Protein AF-0000000077117596 (afdb_homodimer)

pLDDT: mean 74.24, std 29.21, range [18.64, 98.56]

Structure (mmCIF, N/CA/C/O backbone):
data_AF-0000000077117596-model_v1
#
loop_
_entity.id
_entity.type
_entity.pdbx_description
1 polymer 'Uncharacterized protein'
#
loop_
_atom_site.group_PDB
_atom_site.id
_atom_site.type_symbol
_atom_site.label_atom_id
_atom_site.label_alt_id
_atom_site.label_comp_id
_atom_site.label_asym_id
_atom_site.label_entity_id
_atom_site.label_seq_id
_atom_site.pdbx_PDB_ins_code
_atom_site.Cartn_x
_atom_site.Cartn_y
_atom_site.Cartn_z
_atom_site.occupancy
_atom_site.B_iso_or_equiv
_atom_site.auth_seq_id
_atom_site.auth_comp_id
_atom_site.auth_asym_id
_atom_site.auth_atom_id
_atom_site.pdbx_PDB_model_num
ATOM 1 N N . MET A 1 1 ? 17.797 54.531 -44.094 1 24.38 1 MET A N 1
ATOM 2 C CA . MET A 1 1 ? 18.016 53.156 -43.688 1 24.38 1 MET A CA 1
ATOM 3 C C . MET A 1 1 ? 17.859 53 -42.188 1 24.38 1 MET A C 1
ATOM 5 O O . MET A 1 1 ? 18.828 53.156 -41.438 1 24.38 1 MET A O 1
ATOM 9 N N . THR A 1 2 ? 16.812 53.5 -41.531 1 29.48 2 THR A N 1
ATOM 10 C CA . THR A 1 2 ? 16.562 53.75 -40.125 1 29.48 2 THR A CA 1
ATOM 11 C C . THR A 1 2 ? 16.391 52.438 -39.375 1 29.48 2 THR A C 1
ATOM 13 O O . THR A 1 2 ? 15.562 51.594 -39.75 1 29.48 2 THR A O 1
ATOM 16 N N . SER A 1 3 ? 17.5 51.875 -38.781 1 27.47 3 SER A N 1
ATOM 17 C CA . SER A 1 3 ? 17.766 50.625 -38.062 1 27.47 3 SER A CA 1
ATOM 18 C C . SER A 1 3 ? 16.891 50.531 -36.812 1 27.47 3 SER A C 1
ATOM 20 O O . SER A 1 3 ? 16.953 51.375 -35.938 1 27.47 3 SER A O 1
ATOM 22 N N . GLY A 1 4 ? 15.664 50.125 -36.969 1 28.92 4 GLY A N 1
ATOM 23 C CA . GLY A 1 4 ? 14.672 50 -35.906 1 28.92 4 GLY A CA 1
ATOM 24 C C . GLY A 1 4 ? 15.062 49 -34.844 1 28.92 4 GLY A C 1
ATOM 25 O O . GLY A 1 4 ? 15.25 47.812 -35.125 1 28.92 4 GLY A O 1
ATOM 26 N N . THR A 1 5 ? 15.914 49.406 -33.875 1 27.83 5 THR A N 1
ATOM 27 C CA . THR A 1 5 ? 16.391 48.625 -32.75 1 27.83 5 THR A CA 1
ATOM 28 C C . THR A 1 5 ? 15.234 48.094 -31.922 1 27.83 5 THR A C 1
ATOM 30 O O . THR A 1 5 ? 14.406 48.875 -31.438 1 27.83 5 THR A O 1
ATOM 33 N N . VAL A 1 6 ? 14.742 46.938 -32.25 1 32.16 6 VAL A N 1
ATOM 34 C CA . VAL A 1 6 ? 13.664 46.281 -31.531 1 32.16 6 VAL A CA 1
ATOM 35 C C . VAL A 1 6 ? 14.117 46 -30.109 1 32.16 6 VAL A C 1
ATOM 37 O O . VAL A 1 6 ? 15.156 45.375 -29.891 1 32.16 6 VAL A O 1
ATOM 40 N N . PRO A 1 7 ? 13.711 46.812 -29.125 1 27.31 7 PRO A N 1
ATOM 41 C CA . PRO A 1 7 ? 14.102 46.594 -27.734 1 27.31 7 PRO A CA 1
ATOM 42 C C . PRO A 1 7 ? 13.75 45.188 -27.219 1 27.31 7 PRO A C 1
ATOM 44 O O . PRO A 1 7 ? 12.758 44.594 -27.672 1 27.31 7 PRO A O 1
ATOM 47 N N . ALA A 1 8 ? 14.789 44.406 -26.938 1 26.77 8 ALA A N 1
ATOM 48 C CA . ALA A 1 8 ? 14.797 43.094 -26.312 1 26.77 8 ALA A CA 1
ATOM 49 C C . ALA A 1 8 ? 13.961 43.094 -25.031 1 26.77 8 ALA A C 1
ATOM 51 O O . ALA A 1 8 ? 14.234 43.844 -24.094 1 26.77 8 ALA A O 1
ATOM 52 N N . LEU A 1 9 ? 12.695 42.938 -25.156 1 27.53 9 LEU A N 1
ATOM 53 C CA . LEU A 1 9 ? 11.828 42.75 -24 1 27.53 9 LEU A CA 1
ATOM 54 C C . LEU A 1 9 ? 12.375 41.656 -23.094 1 27.53 9 LEU A C 1
ATOM 56 O O . LEU A 1 9 ? 12.461 40.5 -23.5 1 27.53 9 LEU A O 1
ATOM 60 N N . LEU A 1 10 ? 13.25 42 -22.141 1 23.55 10 LEU A N 1
ATOM 61 C CA . LEU A 1 10 ? 13.719 41.156 -21.031 1 23.55 10 LEU A CA 1
ATOM 62 C C . LEU A 1 10 ? 12.547 40.594 -20.234 1 23.55 10 LEU A C 1
ATOM 64 O O . LEU A 1 10 ? 11.836 41.344 -19.562 1 23.55 10 LEU A O 1
ATOM 68 N N . VAL A 1 11 ? 11.906 39.625 -20.75 1 28.11 11 VAL A N 1
ATOM 69 C CA . VAL A 1 11 ? 10.922 38.875 -19.969 1 28.11 11 VAL A CA 1
ATOM 70 C C . VAL A 1 11 ? 11.57 38.344 -18.703 1 28.11 11 VAL A C 1
ATOM 72 O O . VAL A 1 11 ? 12.492 37.531 -18.766 1 28.11 11 VAL A O 1
ATOM 75 N N . ALA A 1 12 ? 11.617 39.188 -17.688 1 25.55 12 ALA A N 1
ATOM 76 C CA . ALA A 1 12 ? 11.961 38.719 -16.344 1 25.55 12 ALA A CA 1
ATOM 77 C C . ALA A 1 12 ? 11.148 37.5 -15.938 1 25.55 12 ALA A C 1
ATOM 79 O O . ALA A 1 12 ? 9.922 37.562 -15.852 1 25.55 12 ALA A O 1
ATOM 80 N N . LEU A 1 13 ? 11.602 36.375 -16.328 1 27.84 13 LEU A N 1
ATOM 81 C CA . LEU A 1 13 ? 11.188 35.094 -15.766 1 27.84 13 LEU A CA 1
ATOM 82 C C . LEU A 1 13 ? 11.094 35.188 -14.242 1 27.84 13 LEU A C 1
ATOM 84 O O . LEU A 1 13 ? 12.109 35.375 -13.562 1 27.84 13 LEU A O 1
ATOM 88 N N . LEU A 1 14 ? 10.078 35.844 -13.805 1 26.45 14 LEU A N 1
ATOM 89 C CA . LEU A 1 14 ? 9.781 35.75 -12.383 1 26.45 14 LEU A CA 1
ATOM 90 C C . LEU A 1 14 ? 9.797 34.281 -11.93 1 26.45 14 LEU A C 1
ATOM 92 O O . LEU A 1 14 ? 8.961 33.5 -12.359 1 26.45 14 LEU A O 1
ATOM 96 N N . SER A 1 15 ? 10.906 33.781 -11.695 1 27.45 15 SER A N 1
ATOM 97 C CA . SER A 1 15 ? 11.125 32.562 -10.914 1 27.45 15 SER A CA 1
ATOM 98 C C . SER A 1 15 ? 10.242 32.562 -9.664 1 27.45 15 SER A C 1
ATOM 100 O O . SER A 1 15 ? 10.312 33.469 -8.844 1 27.45 15 SER A O 1
ATOM 102 N N . CYS A 1 16 ? 8.992 32.344 -9.844 1 30.03 16 CYS A N 1
ATOM 103 C CA . CYS A 1 16 ? 8.227 32.031 -8.648 1 30.03 16 CYS A CA 1
ATOM 104 C C . CYS A 1 16 ? 9.086 31.312 -7.613 1 30.03 16 CYS A C 1
ATOM 106 O O . CYS A 1 16 ? 9.422 30.125 -7.781 1 30.03 16 CYS A O 1
ATOM 108 N N . SER A 1 17 ? 9.898 32.031 -6.949 1 29.39 17 SER A N 1
ATOM 109 C CA . SER A 1 17 ? 10.68 31.625 -5.781 1 29.39 17 SER A CA 1
ATOM 110 C C . SER A 1 17 ? 9.812 30.953 -4.73 1 29.39 17 SER A C 1
ATOM 112 O O . SER A 1 17 ? 8.969 31.609 -4.102 1 29.39 17 SER A O 1
ATOM 114 N N . LEU A 1 18 ? 9.258 29.75 -4.871 1 34.81 18 LEU A N 1
ATOM 115 C CA . LEU A 1 18 ? 8.883 28.969 -3.699 1 34.81 18 LEU A CA 1
ATOM 116 C C . LEU A 1 18 ? 9.758 29.328 -2.502 1 34.81 18 LEU A C 1
ATOM 118 O O . LEU A 1 18 ? 10.984 29.391 -2.623 1 34.81 18 LEU A O 1
ATOM 122 N N . VAL A 1 19 ? 9.375 30.25 -1.803 1 36 19 VAL A N 1
ATOM 123 C CA . VAL A 1 19 ? 10.023 30.625 -0.544 1 36 19 VAL A CA 1
ATOM 124 C C . VAL A 1 19 ? 10.547 29.359 0.152 1 36 19 VAL A C 1
ATOM 126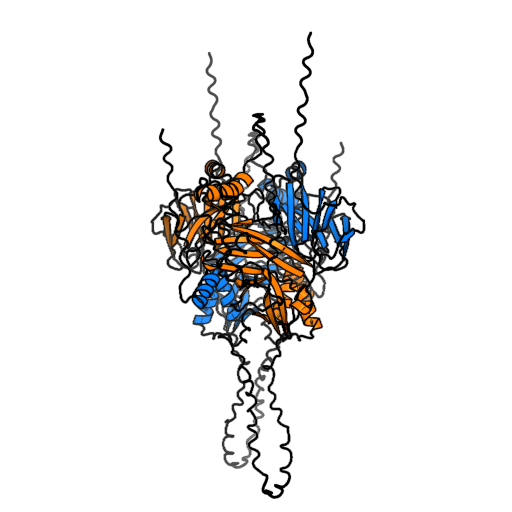 O O . VAL A 1 19 ? 9.82 28.734 0.923 1 36 19 VAL A O 1
ATOM 129 N N . PHE A 1 20 ? 10.93 28.234 -0.583 1 46.19 20 PHE A N 1
ATOM 130 C CA . PHE A 1 20 ? 11.656 27.094 -0.054 1 46.19 20 PHE A CA 1
ATOM 131 C C . PHE A 1 20 ? 12.938 27.531 0.643 1 46.19 20 PHE A C 1
ATOM 133 O O . PHE A 1 20 ? 13.508 28.562 0.306 1 46.19 20 PHE A O 1
ATOM 140 N N . GLY A 1 21 ? 13.047 27.344 1.873 1 51.34 21 GLY A N 1
ATOM 141 C CA . GLY A 1 21 ? 14.422 27.484 2.318 1 51.34 21 GLY A CA 1
ATOM 142 C C . GLY A 1 21 ? 15.43 27.359 1.191 1 51.34 21 GLY A C 1
ATOM 143 O O . GLY A 1 21 ? 15.141 26.75 0.16 1 51.34 21 GLY A O 1
ATOM 144 N N . GLN A 1 22 ? 16.312 28.25 1.198 1 73.38 22 GLN A N 1
ATOM 145 C CA . GLN A 1 22 ? 17.328 28.406 0.159 1 73.38 22 GLN A CA 1
ATOM 146 C C . GLN A 1 22 ? 18 27.062 -0.148 1 73.38 22 GLN A C 1
ATOM 148 O O . GLN A 1 22 ? 18.531 26.406 0.752 1 73.38 22 GLN A O 1
ATOM 153 N N . THR A 1 23 ? 17.688 26.562 -1.256 1 90.12 23 THR A N 1
ATOM 154 C CA . THR A 1 23 ? 18.375 25.375 -1.746 1 90.12 23 THR A CA 1
ATOM 155 C C . THR A 1 23 ? 19.875 25.625 -1.847 1 90.12 23 THR A C 1
ATOM 157 O O . THR A 1 23 ? 20.312 26.609 -2.473 1 90.12 23 THR A O 1
ATOM 160 N N . GLN A 1 24 ? 20.656 24.859 -1.136 1 95.38 24 GLN A N 1
ATOM 161 C CA . GLN A 1 24 ? 22.109 24.969 -1.17 1 95.38 24 GLN A CA 1
ATOM 162 C C . GLN A 1 24 ? 22.703 24.188 -2.336 1 95.38 24 GLN A C 1
ATOM 164 O O . GLN A 1 24 ? 22.391 23 -2.506 1 95.38 24 GLN A O 1
ATOM 169 N N . GLN A 1 25 ? 23.484 24.875 -3.115 1 96.56 25 GLN A N 1
ATOM 170 C CA . GLN A 1 25 ? 24.234 24.172 -4.145 1 96.56 25 GLN A CA 1
ATOM 171 C C . GLN A 1 25 ? 25.484 23.516 -3.562 1 96.56 25 GLN A C 1
ATOM 173 O O . GLN A 1 25 ? 26.344 24.203 -2.992 1 96.56 25 GLN A O 1
ATOM 178 N N . VAL A 1 26 ? 25.531 22.219 -3.697 1 97.62 26 VAL A N 1
ATOM 179 C CA . VAL A 1 26 ? 26.609 21.484 -3.039 1 97.62 26 VAL A CA 1
ATOM 180 C C . VAL A 1 26 ? 27.281 20.547 -4.039 1 97.62 26 VAL A C 1
ATOM 182 O O . VAL A 1 26 ? 26.812 20.391 -5.172 1 97.62 26 VAL A O 1
ATOM 185 N N . GLN A 1 27 ? 28.438 20.016 -3.596 1 96.88 27 GLN A N 1
ATOM 186 C CA . GLN A 1 27 ? 29.172 19.062 -4.414 1 96.88 27 GLN A CA 1
ATOM 187 C C . GLN A 1 27 ? 29.078 17.656 -3.846 1 96.88 27 GLN A C 1
ATOM 189 O O . GLN A 1 27 ? 28.719 17.469 -2.678 1 96.88 27 GLN A O 1
ATOM 194 N N . PHE A 1 28 ? 29.359 16.734 -4.691 1 97.19 28 PHE A N 1
ATOM 195 C CA . PHE A 1 28 ? 29.469 15.367 -4.211 1 97.19 28 PHE A CA 1
ATOM 196 C C . PHE A 1 28 ? 30.688 15.188 -3.314 1 97.19 28 PHE A C 1
ATOM 198 O O . PHE A 1 28 ? 31.625 15.977 -3.385 1 97.19 28 PHE A O 1
ATOM 205 N N . ASN A 1 29 ? 30.641 14.211 -2.441 1 95.75 29 ASN A N 1
ATOM 206 C CA . ASN A 1 29 ? 31.75 13.836 -1.562 1 95.75 29 ASN A CA 1
ATOM 207 C C . ASN A 1 29 ? 32.062 14.945 -0.556 1 95.75 29 ASN A C 1
ATOM 209 O O . ASN A 1 29 ? 33.219 15.094 -0.133 1 95.75 29 ASN A O 1
ATOM 213 N N . GLN A 1 30 ? 31.125 15.727 -0.29 1 96 30 GLN A N 1
ATOM 214 C CA . GLN A 1 30 ? 31.234 16.766 0.731 1 96 30 GLN A CA 1
ATOM 215 C C . GLN A 1 30 ? 30.359 16.438 1.939 1 96 30 GLN A C 1
ATOM 217 O O . GLN A 1 30 ? 29.234 15.93 1.788 1 96 30 GLN A O 1
ATOM 222 N N . VAL A 1 31 ? 30.984 16.734 3.092 1 96.75 31 VAL A N 1
ATOM 223 C CA . VAL A 1 31 ? 30.188 16.562 4.297 1 96.75 31 VAL A CA 1
ATOM 224 C C . VAL A 1 31 ? 29.234 17.75 4.453 1 96.75 31 VAL A C 1
ATOM 226 O O . VAL A 1 31 ? 29.672 18.906 4.523 1 96.75 31 VAL A O 1
ATOM 229 N N . LEU A 1 32 ? 28.016 17.469 4.453 1 97.62 32 LEU A N 1
ATOM 230 C CA . LEU A 1 32 ? 26.984 18.484 4.578 1 97.62 32 LEU A CA 1
ATOM 231 C C . LEU A 1 32 ? 26.312 18.422 5.949 1 97.62 32 LEU A C 1
ATOM 233 O O . LEU A 1 32 ? 26.172 17.344 6.516 1 97.62 32 LEU A O 1
ATOM 237 N N . ASN A 1 33 ? 25.938 19.531 6.453 1 96.5 33 ASN A N 1
ATOM 238 C CA . ASN A 1 33 ? 25.266 19.594 7.746 1 96.5 33 ASN A CA 1
ATOM 239 C C . ASN A 1 33 ? 23.75 19.672 7.59 1 96.5 33 ASN A C 1
ATOM 241 O O . ASN A 1 33 ? 23.234 20.547 6.891 1 96.5 33 ASN A O 1
ATOM 245 N N . ILE A 1 34 ? 23.078 18.75 8.164 1 96.5 34 ILE A N 1
ATOM 246 C CA . ILE A 1 34 ? 21.625 18.828 8.32 1 96.5 34 ILE A CA 1
ATOM 247 C C . ILE A 1 34 ? 21.281 19.5 9.641 1 96.5 34 ILE A C 1
ATOM 249 O O . ILE A 1 34 ? 21.531 18.938 10.711 1 96.5 34 ILE A O 1
ATOM 253 N N . ASN A 1 35 ? 20.688 20.609 9.508 1 95.12 35 ASN A N 1
ATOM 254 C CA . ASN A 1 35 ? 20.344 21.344 10.719 1 95.12 35 ASN A CA 1
ATOM 255 C C . ASN A 1 35 ? 19.234 20.641 11.5 1 95.12 35 ASN A C 1
ATOM 257 O O . ASN A 1 35 ? 18.328 20.062 10.906 1 95.12 35 ASN A O 1
ATOM 261 N N . GLY A 1 36 ? 19.219 20.656 12.766 1 94.44 36 GLY A N 1
ATOM 262 C CA . GLY A 1 36 ? 18.266 19.984 13.641 1 94.44 36 GLY A CA 1
ATOM 263 C C . GLY A 1 36 ? 17.219 20.922 14.219 1 94.44 36 GLY A C 1
ATOM 264 O O . GLY A 1 36 ? 16.844 20.797 15.383 1 94.44 36 GLY A O 1
ATOM 265 N N . ASP A 1 37 ? 16.797 21.922 13.484 1 94.38 37 ASP A N 1
ATOM 266 C CA . ASP A 1 37 ? 15.875 22.938 13.992 1 94.38 37 ASP A CA 1
ATOM 267 C C . ASP A 1 37 ? 14.5 22.828 13.336 1 94.38 37 ASP A C 1
ATOM 269 O O . ASP A 1 37 ? 13.695 23.75 13.398 1 94.38 37 ASP A O 1
ATOM 273 N N . MET A 1 38 ? 14.266 21.734 12.648 1 95.44 38 MET A N 1
ATOM 274 C CA . MET A 1 38 ? 13.016 21.422 11.961 1 95.44 38 MET A CA 1
ATOM 275 C C . MET A 1 38 ? 12.742 22.438 10.852 1 95.44 38 MET A C 1
ATOM 277 O O . MET A 1 38 ? 11.586 22.672 10.492 1 95.44 38 MET A O 1
ATOM 281 N N . ALA A 1 39 ? 13.805 23.078 10.43 1 94.25 39 ALA A N 1
ATOM 282 C CA . ALA A 1 39 ? 13.75 23.812 9.164 1 94.25 39 ALA A CA 1
ATOM 283 C C . ALA A 1 39 ? 14.148 22.906 7.996 1 94.25 39 ALA A C 1
ATOM 285 O O . ALA A 1 39 ? 14.867 21.922 8.18 1 94.25 39 ALA A O 1
ATOM 286 N N . LEU A 1 40 ? 13.656 23.344 6.84 1 95.62 40 LEU A N 1
ATOM 287 C CA . LEU A 1 40 ? 13.93 22.516 5.664 1 95.62 40 LEU A CA 1
ATOM 288 C C . LEU A 1 40 ? 15.398 22.594 5.277 1 95.62 40 LEU A C 1
ATOM 290 O O . LEU A 1 40 ? 15.953 23.688 5.137 1 95.62 40 LEU A O 1
ATOM 294 N N . ASN A 1 41 ? 16.078 21.453 5.227 1 97 41 ASN A N 1
ATOM 295 C CA . ASN A 1 41 ? 17.391 21.297 4.594 1 97 41 ASN A CA 1
ATOM 296 C C . ASN A 1 41 ? 17.25 20.859 3.139 1 97 41 ASN A C 1
ATOM 298 O O . ASN A 1 41 ? 16.656 19.828 2.844 1 97 41 ASN A O 1
ATOM 302 N N . SER A 1 42 ? 17.766 21.641 2.236 1 97.75 42 SER A N 1
ATOM 303 C CA . SER A 1 42 ? 17.672 21.344 0.81 1 97.75 42 SER A CA 1
ATOM 304 C C . SER A 1 42 ? 19.031 21.438 0.129 1 97.75 42 SER A C 1
ATOM 306 O O . SER A 1 42 ? 19.672 22.484 0.136 1 97.75 42 SER A O 1
ATOM 308 N N . PHE A 1 43 ? 19.5 20.328 -0.448 1 98.12 43 PHE A N 1
ATOM 309 C CA . PHE A 1 43 ? 20.797 20.234 -1.098 1 98.12 43 PHE A CA 1
ATOM 310 C C . PHE A 1 43 ? 20.641 19.844 -2.561 1 98.12 43 PHE A C 1
ATOM 312 O O . PHE A 1 43 ? 20.078 18.797 -2.867 1 98.12 43 PHE A O 1
ATOM 319 N N . GLN A 1 44 ? 21.125 20.609 -3.443 1 98 44 GLN A N 1
ATOM 320 C CA . GLN A 1 44 ? 21.109 20.297 -4.867 1 98 44 GLN A CA 1
ATOM 321 C C . GLN A 1 44 ? 22.516 19.969 -5.363 1 98 44 GLN A C 1
ATOM 323 O O . GLN A 1 44 ? 23.484 20.672 -5.043 1 98 44 GLN A O 1
ATOM 328 N N . PHE A 1 45 ? 22.609 18.984 -6.133 1 97.44 45 PHE A N 1
ATOM 329 C CA . PHE A 1 45 ? 23.891 18.484 -6.613 1 97.44 45 PHE A CA 1
ATOM 330 C C . PHE A 1 45 ? 24.094 18.844 -8.086 1 97.44 45 PHE A C 1
ATOM 332 O O . PHE A 1 45 ? 23.156 19.297 -8.75 1 97.44 45 PHE A O 1
ATOM 339 N N . PRO A 1 46 ? 25.297 18.625 -8.648 1 95.69 46 PRO A N 1
ATOM 340 C CA . PRO A 1 46 ? 25.625 19.062 -10.008 1 95.69 46 PRO A CA 1
ATOM 341 C C . PRO A 1 46 ? 24.766 18.375 -11.07 1 95.69 46 PRO A C 1
ATOM 343 O O . PRO A 1 46 ? 24.531 18.938 -12.148 1 95.69 46 PRO A O 1
ATOM 346 N N . ASP A 1 47 ? 24.375 17.203 -10.836 1 94.19 47 ASP A N 1
ATOM 347 C CA . ASP A 1 47 ? 23.547 16.484 -11.797 1 94.19 47 ASP A CA 1
ATOM 348 C C . ASP A 1 47 ? 22.078 16.891 -11.656 1 94.19 47 ASP A C 1
ATOM 350 O O . ASP A 1 47 ? 21.203 16.234 -12.219 1 94.19 47 ASP A O 1
ATOM 354 N N . ARG A 1 48 ? 21.766 17.828 -10.789 1 94.44 48 ARG A N 1
ATOM 355 C CA . ARG A 1 48 ? 20.453 18.406 -10.547 1 94.44 48 ARG A CA 1
ATOM 356 C C . ARG A 1 48 ? 19.641 17.531 -9.602 1 94.44 48 ARG A C 1
ATOM 358 O O . ARG A 1 48 ? 18.453 17.812 -9.359 1 94.44 48 ARG A O 1
ATOM 365 N N . SER A 1 49 ? 20.219 16.484 -9.094 1 97 49 SER A N 1
ATOM 366 C CA . SER A 1 49 ? 19.547 15.758 -8.023 1 97 49 SER A CA 1
ATOM 367 C C . SER A 1 49 ? 19.469 16.594 -6.754 1 97 49 SER A C 1
ATOM 369 O O . SER A 1 49 ? 20.234 17.531 -6.57 1 97 49 SER A O 1
ATOM 371 N N . LYS A 1 50 ? 18.484 16.266 -5.988 1 97.94 50 LYS A N 1
ATOM 372 C CA . LYS A 1 50 ? 18.234 17.047 -4.773 1 97.94 50 LYS A CA 1
ATOM 373 C C . LYS A 1 50 ? 17.875 16.125 -3.605 1 97.94 50 LYS A C 1
ATOM 375 O O . LYS A 1 50 ? 17.172 15.125 -3.785 1 97.94 50 LYS A O 1
ATOM 380 N N . VAL A 1 51 ? 18.391 16.453 -2.453 1 98.38 51 VAL A N 1
ATOM 381 C CA . VAL A 1 51 ? 18.031 15.805 -1.2 1 98.38 51 VAL A CA 1
ATOM 382 C C . VAL A 1 51 ? 17.469 16.844 -0.224 1 98.38 51 VAL A C 1
ATOM 384 O O . VAL A 1 51 ? 18.094 17.875 0.013 1 98.38 51 VAL A O 1
ATOM 387 N N . GLU A 1 52 ? 16.297 16.562 0.278 1 97.94 52 GLU A N 1
ATOM 388 C CA . GLU A 1 52 ? 15.641 17.453 1.229 1 97.94 52 GLU A CA 1
ATOM 389 C C . GLU A 1 52 ? 15.164 16.688 2.463 1 97.94 52 GLU A C 1
ATOM 391 O O . GLU A 1 52 ? 14.797 15.516 2.369 1 97.94 52 GLU A O 1
ATOM 396 N N . THR A 1 53 ? 15.234 17.375 3.617 1 97.75 53 THR A N 1
ATOM 397 C CA . THR A 1 53 ? 14.711 16.75 4.828 1 97.75 53 THR A CA 1
ATOM 398 C C . THR A 1 53 ? 14.602 17.766 5.957 1 97.75 53 THR A C 1
ATOM 400 O O . THR A 1 53 ? 15.258 18.812 5.93 1 97.75 53 THR A O 1
ATOM 403 N N . PHE A 1 54 ? 13.672 17.5 6.805 1 97.06 54 PHE A N 1
ATOM 404 C CA . PHE A 1 54 ? 13.672 18.094 8.141 1 97.06 54 PHE A CA 1
ATOM 405 C C . PHE A 1 54 ? 14.328 17.156 9.141 1 97.06 54 PHE A C 1
ATOM 407 O O . PHE A 1 54 ? 14.43 15.953 8.906 1 97.06 54 PHE A O 1
ATOM 414 N N . SER A 1 55 ? 14.836 17.797 10.172 1 96.38 55 SER A N 1
ATOM 415 C CA . SER A 1 55 ? 15.438 16.953 11.203 1 96.38 55 SER A CA 1
ATOM 416 C C . SER A 1 55 ? 15.258 17.578 12.586 1 96.38 55 SER A C 1
ATOM 418 O O . SER A 1 55 ? 15.297 18.797 12.734 1 96.38 55 SER A O 1
ATOM 420 N N . GLN A 1 56 ? 15.078 16.703 13.539 1 94.12 56 GLN A N 1
ATOM 421 C CA . GLN A 1 56 ? 14.93 17.156 14.914 1 94.12 56 GLN A CA 1
ATOM 422 C C . GLN A 1 56 ? 16.281 17.281 15.609 1 94.12 56 GLN A C 1
ATOM 424 O O . GLN A 1 56 ? 16.391 17.859 16.688 1 94.12 56 GLN A O 1
ATOM 429 N N . LYS A 1 57 ? 17.281 16.641 15.008 1 93.5 57 LYS A N 1
ATOM 430 C CA . LYS A 1 57 ? 18.656 16.688 15.5 1 93.5 57 LYS A CA 1
ATOM 431 C C . LYS A 1 57 ? 19.625 17.047 14.383 1 93.5 57 LYS A C 1
ATOM 433 O O . LYS A 1 57 ? 19.328 16.844 13.203 1 93.5 57 LYS A O 1
ATOM 438 N N . GLN A 1 58 ? 20.672 17.609 14.859 1 94.81 58 GLN A N 1
ATOM 439 C CA . GLN A 1 58 ? 21.734 17.859 13.875 1 94.81 58 GLN A CA 1
ATOM 440 C C . GLN A 1 58 ? 22.344 16.562 13.375 1 94.81 58 GLN A C 1
ATOM 442 O O . GLN A 1 58 ? 22.578 15.641 14.156 1 94.81 58 GLN A O 1
ATOM 447 N N . GLN A 1 59 ? 22.438 16.5 12.086 1 95.81 59 GLN A N 1
ATOM 448 C CA . GLN A 1 59 ? 23.031 15.336 11.422 1 95.81 59 GLN A CA 1
ATOM 449 C C . GLN A 1 59 ? 24.016 15.758 10.344 1 95.81 59 GLN A C 1
ATOM 451 O O . GLN A 1 59 ? 24.125 16.938 10.016 1 95.81 59 GLN A O 1
ATOM 456 N N . GLN A 1 60 ? 24.75 14.75 9.891 1 96.94 60 GLN A N 1
ATOM 457 C CA . GLN A 1 60 ? 25.625 14.945 8.742 1 96.94 60 GLN A CA 1
ATOM 458 C C . GLN A 1 60 ? 25.188 14.102 7.555 1 96.94 60 GLN A C 1
ATOM 460 O O . GLN A 1 60 ? 24.594 13.031 7.734 1 96.94 60 GLN A O 1
ATOM 465 N N . LEU A 1 61 ? 25.469 14.672 6.383 1 97.81 61 LEU A N 1
ATOM 466 C CA . LEU A 1 61 ? 25.078 14.016 5.137 1 97.81 61 LEU A CA 1
ATOM 467 C C . LEU A 1 61 ? 26.234 14.008 4.145 1 97.81 61 LEU A C 1
ATOM 469 O O . LEU A 1 61 ? 26.922 15.016 3.965 1 97.81 61 LEU A O 1
ATOM 473 N N . ILE A 1 62 ? 26.516 12.867 3.646 1 98.25 62 ILE A N 1
ATOM 474 C CA . ILE A 1 62 ? 27.453 12.727 2.543 1 98.25 62 ILE A CA 1
ATOM 475 C C . ILE A 1 62 ? 26.781 12.023 1.371 1 98.25 62 ILE A C 1
ATOM 477 O O . ILE A 1 62 ? 26.156 10.977 1.551 1 98.25 62 ILE A O 1
ATOM 481 N N . VAL A 1 63 ? 26.844 12.625 0.225 1 98.44 63 VAL A N 1
ATOM 482 C CA . VAL A 1 63 ? 26.281 12.039 -0.988 1 98.44 63 VAL A CA 1
ATOM 483 C C . VAL A 1 63 ? 27.391 11.82 -2.02 1 98.44 63 VAL A C 1
ATOM 485 O O . VAL A 1 63 ? 28.203 12.719 -2.264 1 98.44 63 VAL A O 1
ATOM 488 N N . ASN A 1 64 ? 27.422 10.617 -2.566 1 97.75 64 ASN A N 1
ATOM 489 C CA . ASN A 1 64 ? 28.406 10.289 -3.586 1 97.75 64 ASN A CA 1
ATOM 490 C C . ASN A 1 64 ? 27.766 9.594 -4.785 1 97.75 64 ASN A C 1
ATOM 492 O O . ASN A 1 64 ? 26.641 9.117 -4.699 1 97.75 64 ASN A O 1
ATOM 496 N N . GLN A 1 65 ? 28.484 9.656 -5.906 1 96.81 65 GLN A N 1
ATOM 497 C CA . GLN A 1 65 ? 28.109 8.875 -7.082 1 96.81 65 GLN A CA 1
ATOM 498 C C . GLN A 1 65 ? 29.062 7.707 -7.293 1 96.81 65 GLN A C 1
ATOM 500 O O . GLN A 1 65 ? 30.25 7.809 -6.977 1 96.81 65 GLN A O 1
ATOM 505 N N . GLN A 1 66 ? 28.547 6.617 -7.727 1 96.19 66 GLN A N 1
ATOM 506 C CA . GLN A 1 66 ? 29.375 5.457 -8.016 1 96.19 66 GLN A CA 1
ATOM 507 C C . GLN A 1 66 ? 28.734 4.555 -9.062 1 96.19 66 GLN A C 1
ATOM 509 O O . GLN A 1 66 ? 27.594 4.805 -9.484 1 96.19 66 GLN A O 1
ATOM 514 N N . THR A 1 67 ? 29.531 3.609 -9.484 1 95.44 67 THR A N 1
ATOM 515 C CA . THR A 1 67 ? 28.969 2.572 -10.344 1 95.44 67 THR A CA 1
ATOM 516 C C . THR A 1 67 ? 28 1.692 -9.562 1 95.44 67 THR A C 1
ATOM 518 O O . THR A 1 67 ? 28.297 1.26 -8.445 1 95.44 67 THR A O 1
ATOM 521 N N . PRO A 1 68 ? 26.859 1.474 -10.18 1 95.06 68 PRO A N 1
ATOM 522 C CA . PRO A 1 68 ? 25.859 0.666 -9.461 1 95.06 68 PRO A CA 1
ATOM 523 C C . PRO A 1 68 ? 26.406 -0.702 -9.047 1 95.06 68 PRO A C 1
ATOM 525 O O . PRO A 1 68 ? 27.156 -1.328 -9.805 1 95.06 68 PRO A O 1
ATOM 528 N N . ALA A 1 69 ? 25.984 -1.115 -7.918 1 90.81 69 ALA A N 1
ATOM 529 C CA . ALA A 1 69 ? 26.469 -2.359 -7.332 1 90.81 69 ALA A CA 1
ATOM 530 C C . ALA A 1 69 ? 25.969 -3.57 -8.117 1 90.81 69 ALA A C 1
ATOM 532 O O . ALA A 1 69 ? 26.625 -4.613 -8.148 1 90.81 69 ALA A O 1
ATOM 533 N N . ILE A 1 70 ? 24.781 -3.453 -8.656 1 91.56 70 ILE A N 1
ATOM 534 C CA . ILE A 1 70 ? 24.172 -4.535 -9.414 1 91.56 70 ILE A CA 1
ATOM 535 C C . ILE A 1 70 ? 23.484 -3.973 -10.664 1 91.56 70 ILE A C 1
ATOM 537 O O . ILE A 1 70 ? 23.234 -2.768 -10.75 1 91.56 70 ILE A O 1
ATOM 541 N N . PRO A 1 71 ? 23.172 -4.844 -11.602 1 90.75 71 PRO A N 1
ATOM 542 C CA . PRO A 1 71 ? 22.469 -4.363 -12.797 1 90.75 71 PRO A CA 1
ATOM 543 C C . PRO A 1 71 ? 21.078 -3.805 -12.477 1 90.75 71 PRO A C 1
ATOM 545 O O . PRO A 1 71 ? 20.406 -4.305 -11.578 1 90.75 71 PRO A O 1
ATOM 548 N N . PRO A 1 72 ? 20.625 -2.848 -13.234 1 93.12 72 PRO A N 1
ATOM 549 C CA . PRO A 1 72 ? 19.375 -2.143 -12.953 1 93.12 72 PRO A CA 1
ATOM 550 C C . PRO A 1 72 ? 18.141 -3.008 -13.188 1 93.12 72 PRO A C 1
ATOM 552 O O . PRO A 1 72 ? 17.031 -2.631 -12.797 1 93.12 72 PRO A O 1
ATOM 555 N N . ASN A 1 73 ? 18.281 -4.117 -13.766 1 90 73 ASN A N 1
ATOM 556 C CA . ASN A 1 73 ? 17.109 -4.922 -14.125 1 90 73 ASN A CA 1
ATOM 557 C C . ASN A 1 73 ? 16.703 -5.84 -12.984 1 90 73 ASN A C 1
ATOM 559 O O . ASN A 1 73 ? 15.695 -6.551 -13.086 1 90 73 ASN A O 1
ATOM 563 N N . GLN A 1 74 ? 17.453 -5.91 -11.938 1 91.25 74 GLN A N 1
ATOM 564 C CA . GLN A 1 74 ? 17.094 -6.703 -10.766 1 91.25 74 GLN A CA 1
ATOM 565 C C . GLN A 1 74 ? 16.234 -5.902 -9.797 1 91.25 74 GLN A C 1
ATOM 567 O O . GLN A 1 74 ? 16.766 -5.312 -8.844 1 91.25 74 GLN A O 1
ATOM 572 N N . VAL A 1 75 ? 14.938 -5.973 -10.031 1 94.12 75 VAL A N 1
ATOM 573 C CA . VAL A 1 75 ? 14.039 -5.086 -9.305 1 94.12 75 VAL A CA 1
ATOM 574 C C . VAL A 1 75 ? 13.047 -5.91 -8.492 1 94.12 75 VAL A C 1
ATOM 576 O O . VAL A 1 75 ? 12.555 -6.941 -8.961 1 94.12 75 VAL A O 1
ATOM 579 N N . THR A 1 76 ? 12.789 -5.516 -7.27 1 94.19 76 THR A N 1
ATOM 580 C CA . THR A 1 76 ? 11.711 -6.039 -6.441 1 94.19 76 THR A CA 1
ATOM 581 C C . THR A 1 76 ? 10.758 -4.918 -6.027 1 94.19 76 THR A C 1
ATOM 583 O O . THR A 1 76 ? 11.117 -3.74 -6.07 1 94.19 76 THR A O 1
ATOM 586 N N . GLY A 1 77 ? 9.484 -5.301 -5.688 1 93.56 77 GLY A N 1
ATOM 587 C CA . GLY A 1 77 ? 8.523 -4.348 -5.16 1 93.56 77 GLY A CA 1
ATOM 588 C C . GLY A 1 77 ? 7.504 -3.895 -6.188 1 93.56 77 GLY A C 1
ATOM 589 O O . GLY A 1 77 ? 6.438 -3.387 -5.832 1 93.56 77 GLY A O 1
ATOM 590 N N . THR A 1 78 ? 7.895 -4.008 -7.391 1 91.5 78 THR A N 1
ATOM 591 C CA . THR A 1 78 ? 6.961 -3.703 -8.469 1 91.5 78 THR A CA 1
ATOM 592 C C . THR A 1 78 ? 7.113 -4.699 -9.617 1 91.5 78 THR A C 1
ATOM 594 O O . THR A 1 78 ? 8.086 -5.457 -9.664 1 91.5 78 THR A O 1
ATOM 597 N N . THR A 1 79 ? 5.984 -4.699 -10.422 1 86 79 THR A N 1
ATOM 598 C CA . THR A 1 79 ? 6.02 -5.695 -11.484 1 86 79 THR A CA 1
ATOM 599 C C . THR A 1 79 ? 5.996 -5.02 -12.859 1 86 79 THR A C 1
ATOM 601 O O . THR A 1 79 ? 5.863 -3.799 -12.953 1 86 79 THR A O 1
ATOM 604 N N . GLY A 1 80 ? 6.344 -5.84 -13.93 1 82.25 80 GLY A N 1
ATOM 605 C CA . GLY A 1 80 ? 6.355 -5.348 -15.305 1 82.25 80 GLY A CA 1
ATOM 606 C C . GLY A 1 80 ? 7.75 -5.238 -15.883 1 82.25 80 GLY A C 1
ATOM 607 O O . GLY A 1 80 ? 8.18 -4.152 -16.281 1 82.25 80 GLY A O 1
ATOM 608 N N . GLN A 1 81 ? 8.375 -6.203 -16.141 1 82.31 81 GLN A N 1
ATOM 609 C CA . GLN A 1 81 ? 9.703 -6.234 -16.75 1 82.31 81 GLN A CA 1
ATOM 610 C C . GLN A 1 81 ? 9.625 -5.941 -18.25 1 82.31 81 GLN A C 1
ATOM 612 O O . GLN A 1 81 ? 8.57 -6.094 -18.859 1 82.31 81 GLN A O 1
ATOM 617 N N . PRO A 1 82 ? 10.727 -5.312 -18.797 1 88.38 82 PRO A N 1
ATOM 618 C CA . PRO A 1 82 ? 12.055 -5.168 -18.203 1 88.38 82 PRO A CA 1
ATOM 619 C C . PRO A 1 82 ? 12.281 -3.787 -17.594 1 88.38 82 PRO A C 1
ATOM 621 O O . PRO A 1 82 ? 11.664 -2.811 -18.016 1 88.38 82 PRO A O 1
ATOM 624 N N . PHE A 1 83 ? 13.195 -3.799 -16.672 1 94.12 83 PHE A N 1
ATOM 625 C CA . PHE A 1 83 ? 13.672 -2.553 -16.094 1 94.12 83 PHE A CA 1
ATOM 626 C C . PHE A 1 83 ? 15.062 -2.209 -16.609 1 94.12 83 PHE A C 1
ATOM 628 O O . PHE A 1 83 ? 15.891 -3.1 -16.828 1 94.12 83 PHE A O 1
ATOM 635 N N . VAL A 1 84 ? 15.289 -0.919 -16.812 1 95.25 84 VAL A N 1
ATOM 636 C CA . VAL A 1 84 ? 16.578 -0.44 -17.312 1 95.25 84 VAL A CA 1
ATOM 637 C C . VAL A 1 84 ? 17.031 0.758 -16.484 1 95.25 84 VAL A C 1
ATOM 639 O O . VAL A 1 84 ? 16.219 1.428 -15.844 1 95.25 84 VAL A O 1
ATOM 642 N N . GLY A 1 85 ? 18.328 0.969 -16.516 1 96.12 85 GLY A N 1
ATOM 643 C CA . GLY A 1 85 ? 18.859 2.166 -15.875 1 96.12 85 GLY A CA 1
ATOM 644 C C . GLY A 1 85 ? 18.688 3.414 -16.719 1 96.12 85 GLY A C 1
ATOM 645 O O . GLY A 1 85 ? 18.969 3.393 -17.922 1 96.12 85 GLY A O 1
ATOM 646 N N . ILE A 1 86 ? 18.219 4.426 -16.125 1 96.56 86 ILE A N 1
ATOM 647 C CA . ILE A 1 86 ? 18.109 5.699 -16.828 1 96.56 86 ILE A CA 1
ATOM 648 C C . ILE A 1 86 ? 19.438 6.449 -16.75 1 96.56 86 ILE A C 1
ATOM 650 O O . ILE A 1 86 ? 19.797 7.188 -17.672 1 96.56 86 ILE A O 1
ATOM 654 N N . SER A 1 87 ? 20.078 6.289 -15.57 1 91.5 87 SER A N 1
ATOM 655 C CA . SER A 1 87 ? 21.438 6.816 -15.375 1 91.5 87 SER A CA 1
ATOM 656 C C . SER A 1 87 ? 22.453 5.688 -15.242 1 91.5 87 SER A C 1
ATOM 658 O O . SER A 1 87 ? 22.109 4.578 -14.836 1 91.5 87 SER A O 1
ATOM 660 N N . SER A 1 88 ? 23.688 6.066 -15.562 1 91.06 88 SER A N 1
ATOM 661 C CA . SER A 1 88 ? 24.766 5.082 -15.461 1 91.06 88 SER A CA 1
ATOM 662 C C . SER A 1 88 ? 25.328 5.027 -14.047 1 91.06 88 SER A C 1
ATOM 664 O O . SER A 1 88 ? 26.062 4.094 -13.711 1 91.06 88 SER A O 1
ATOM 666 N N . GLN A 1 89 ? 25.016 6 -13.344 1 94.62 89 GLN A N 1
ATOM 667 C CA . GLN A 1 89 ? 25.578 6.062 -11.992 1 94.62 89 GLN A CA 1
ATOM 668 C C . GLN A 1 89 ? 24.484 5.922 -10.938 1 94.62 89 GLN A C 1
ATOM 670 O O . GLN A 1 89 ? 23.312 6.234 -11.195 1 94.62 89 GLN A O 1
ATOM 675 N N . SER A 1 90 ? 24.891 5.359 -9.812 1 97.5 90 SER A N 1
ATOM 676 C CA . SER A 1 90 ? 24.031 5.352 -8.625 1 97.5 90 SER A CA 1
ATOM 677 C C . SER A 1 90 ? 24.5 6.391 -7.613 1 97.5 90 SER A C 1
ATOM 679 O O . SER A 1 90 ? 25.594 6.938 -7.727 1 97.5 90 SER A O 1
ATOM 681 N N . MET A 1 91 ? 23.594 6.75 -6.785 1 97.88 91 MET A N 1
ATOM 682 C CA . MET A 1 91 ? 23.828 7.73 -5.727 1 97.88 91 MET A CA 1
ATOM 683 C C . MET A 1 91 ? 23.859 7.059 -4.359 1 97.88 91 MET A C 1
ATOM 685 O O . MET A 1 91 ? 22.938 6.312 -4.008 1 97.88 91 MET A O 1
ATOM 689 N N . THR A 1 92 ? 24.938 7.25 -3.623 1 98.12 92 THR A N 1
ATOM 690 C CA . THR A 1 92 ? 25 6.758 -2.252 1 98.12 92 THR A CA 1
ATOM 691 C C . THR A 1 92 ? 24.797 7.898 -1.257 1 98.12 92 THR A C 1
ATOM 693 O O . THR A 1 92 ? 25.406 8.961 -1.394 1 98.12 92 THR A O 1
ATOM 696 N N . ILE A 1 93 ? 24 7.707 -0.314 1 98.5 93 ILE A N 1
ATOM 697 C CA . ILE A 1 93 ? 23.719 8.695 0.726 1 98.5 93 ILE A CA 1
ATOM 698 C C . ILE A 1 93 ? 24.047 8.102 2.096 1 98.5 93 ILE A C 1
ATOM 700 O O . ILE A 1 93 ? 23.625 6.98 2.41 1 98.5 93 ILE A O 1
ATOM 704 N N . SER A 1 94 ? 24.75 8.859 2.889 1 97.88 94 SER A N 1
ATOM 705 C CA . SER A 1 94 ? 25.078 8.477 4.258 1 97.88 94 SER A CA 1
ATOM 706 C C . SER A 1 94 ? 24.781 9.602 5.238 1 97.88 94 SER A C 1
ATOM 708 O O . SER A 1 94 ? 25.172 10.742 5.016 1 97.88 94 SER A O 1
ATOM 710 N N . THR A 1 95 ? 24.047 9.305 6.301 1 96.81 95 THR A N 1
ATOM 711 C CA . THR A 1 95 ? 23.75 10.273 7.352 1 96.81 95 THR A CA 1
ATOM 712 C C . THR A 1 95 ? 24.297 9.805 8.695 1 96.81 95 THR A C 1
ATOM 714 O O . THR A 1 95 ? 23.859 10.281 9.75 1 96.81 95 THR A O 1
ATOM 717 N N . ASN A 1 96 ? 25.094 8.859 8.711 1 90.5 96 ASN A N 1
ATOM 718 C CA . ASN A 1 96 ? 25.625 8.227 9.914 1 90.5 96 ASN A CA 1
ATOM 719 C C . ASN A 1 96 ? 24.531 7.559 10.734 1 90.5 96 ASN A C 1
ATOM 721 O O . ASN A 1 96 ? 24.484 7.707 11.953 1 90.5 96 ASN A O 1
ATOM 725 N N . GLY A 1 97 ? 23.562 7.059 10.102 1 91.31 97 GLY A N 1
ATOM 726 C CA . GLY A 1 97 ? 22.547 6.215 10.727 1 91.31 97 GLY A CA 1
ATOM 727 C C . GLY A 1 97 ? 21.359 6.992 11.25 1 91.31 97 GLY A C 1
ATOM 728 O O . GLY A 1 97 ? 20.703 6.566 12.203 1 91.31 97 GLY A O 1
ATOM 729 N N . ALA A 1 98 ? 21.047 8.125 10.672 1 93.81 98 ALA A N 1
ATOM 730 C CA . ALA A 1 98 ? 19.859 8.883 11.086 1 93.81 98 ALA A CA 1
ATOM 731 C C . ALA A 1 98 ? 18.578 8.094 10.828 1 93.81 98 ALA A C 1
ATOM 733 O O . ALA A 1 98 ? 18.359 7.594 9.727 1 93.81 98 ALA A O 1
ATOM 734 N N . THR A 1 99 ? 17.734 8 11.875 1 90.75 99 THR A N 1
ATOM 735 C CA . THR A 1 99 ? 16.484 7.254 11.734 1 90.75 99 THR A CA 1
ATOM 736 C C . THR A 1 99 ? 15.289 8.141 12.055 1 90.75 99 THR A C 1
ATOM 738 O O . THR A 1 99 ? 14.164 7.645 12.18 1 90.75 99 THR A O 1
ATOM 741 N N . ASP A 1 100 ? 15.555 9.367 12.266 1 91.12 100 ASP A N 1
ATOM 742 C CA . ASP A 1 100 ? 14.453 10.219 12.703 1 91.12 100 ASP A CA 1
ATOM 743 C C . ASP A 1 100 ? 14.359 11.484 11.852 1 91.12 100 ASP A C 1
ATOM 745 O O . ASP A 1 100 ? 14.078 12.57 12.367 1 91.12 100 ASP A O 1
ATOM 749 N N . LEU A 1 101 ? 14.734 11.367 10.633 1 96.12 101 LEU A N 1
ATOM 750 C CA . LEU A 1 101 ? 14.469 12.43 9.68 1 96.12 101 LEU A CA 1
ATOM 751 C C . LEU A 1 101 ? 12.961 12.594 9.461 1 96.12 101 LEU A C 1
ATOM 753 O O . LEU A 1 101 ? 12.18 11.711 9.812 1 96.12 101 LEU A O 1
ATOM 757 N N . VAL A 1 102 ? 12.609 13.781 9.016 1 96.62 102 VAL A N 1
ATOM 758 C CA . VAL A 1 102 ? 11.195 14.078 8.828 1 96.62 102 VAL A CA 1
ATOM 759 C C . VAL A 1 102 ? 10.953 14.523 7.387 1 96.62 102 VAL A C 1
ATOM 761 O O . VAL A 1 102 ? 11.547 15.5 6.922 1 96.62 102 VAL A O 1
ATOM 764 N N . GLY A 1 103 ? 10.125 13.766 6.656 1 97.06 103 GLY A N 1
ATOM 765 C CA . GLY A 1 103 ? 9.742 14.133 5.305 1 97.06 103 GLY A CA 1
ATOM 766 C C . GLY A 1 103 ? 10.906 14.148 4.332 1 97.06 103 GLY A C 1
ATOM 767 O O . GLY A 1 103 ? 11.016 15.047 3.496 1 97.06 103 GLY A O 1
ATOM 768 N N . ALA A 1 104 ? 11.82 13.25 4.488 1 97.94 104 ALA A N 1
ATOM 769 C CA . ALA A 1 104 ? 12.977 13.234 3.604 1 97.94 104 ALA A CA 1
ATOM 770 C C . ALA A 1 104 ? 12.586 12.805 2.189 1 97.94 104 ALA A C 1
ATOM 772 O O . ALA A 1 104 ? 11.695 11.977 2.01 1 97.94 104 ALA A O 1
ATOM 773 N N . GLN A 1 105 ? 13.25 13.383 1.217 1 97.81 105 GLN A N 1
ATOM 774 C CA . GLN A 1 105 ? 12.969 13.047 -0.175 1 97.81 105 GLN A CA 1
ATOM 775 C C . GLN A 1 105 ? 14.242 13.07 -1.014 1 97.81 105 GLN A C 1
ATOM 777 O O . GLN A 1 105 ? 15.18 13.82 -0.712 1 97.81 105 GLN A O 1
ATOM 782 N N . ILE A 1 106 ? 14.312 12.258 -1.935 1 98.5 106 ILE A N 1
ATOM 783 C CA . ILE A 1 106 ? 15.359 12.195 -2.949 1 98.5 106 ILE A CA 1
ATOM 784 C C . ILE A 1 106 ? 14.758 12.461 -4.328 1 98.5 106 ILE A C 1
ATOM 786 O O . ILE A 1 106 ? 13.852 11.75 -4.766 1 98.5 106 ILE A O 1
ATOM 790 N N . GLN A 1 107 ? 15.219 13.477 -4.895 1 98.06 107 GLN A N 1
ATOM 791 C CA . GLN A 1 107 ? 14.805 13.836 -6.246 1 98.06 107 GLN A CA 1
ATOM 792 C C . GLN A 1 107 ? 15.922 13.586 -7.25 1 98.06 107 GLN A C 1
ATOM 794 O O . GLN A 1 107 ? 17.062 13.984 -7.027 1 98.06 107 GLN A O 1
ATOM 799 N N . MET A 1 108 ? 15.562 12.914 -8.234 1 97.88 108 MET A N 1
ATOM 800 C CA . MET A 1 108 ? 16.516 12.688 -9.312 1 97.88 108 MET A CA 1
ATOM 801 C C . MET A 1 108 ? 16 13.273 -10.625 1 97.88 108 MET A C 1
ATOM 803 O O . MET A 1 108 ? 14.789 13.312 -10.859 1 97.88 108 MET A O 1
ATOM 807 N N . SER A 1 109 ? 16.938 13.688 -11.398 1 96.31 109 SER A N 1
ATOM 808 C CA . SER A 1 109 ? 16.578 14.344 -12.648 1 96.31 109 SER A CA 1
ATOM 809 C C . SER A 1 109 ? 16.797 13.414 -13.844 1 96.31 109 SER A C 1
ATOM 811 O O . SER A 1 109 ? 17.641 12.516 -13.797 1 96.31 109 SER A O 1
ATOM 813 N N . MET A 1 110 ? 15.961 13.617 -14.781 1 95.19 110 MET A N 1
ATOM 814 C CA . MET A 1 110 ? 16.078 12.914 -16.047 1 95.19 110 MET A CA 1
ATOM 815 C C . MET A 1 110 ? 15.969 13.883 -17.219 1 95.19 110 MET A C 1
ATOM 817 O O . MET A 1 110 ? 15.586 15.039 -17.047 1 95.19 110 MET A O 1
ATOM 821 N N . THR A 1 111 ? 16.375 13.461 -18.406 1 94.94 111 THR A N 1
ATOM 822 C CA . THR A 1 111 ? 16.234 14.25 -19.625 1 94.94 111 THR A CA 1
ATOM 823 C C . THR A 1 111 ? 15.438 13.484 -20.688 1 94.94 111 THR A C 1
ATOM 825 O O . THR A 1 111 ? 15.438 12.25 -20.688 1 94.94 111 THR A O 1
ATOM 828 N N . PRO A 1 112 ? 14.797 14.266 -21.5 1 94.19 112 PRO A N 1
ATOM 829 C CA . PRO A 1 112 ? 14.086 13.578 -22.578 1 94.19 112 PRO A CA 1
ATOM 830 C C . PRO A 1 112 ? 15 12.695 -23.422 1 94.19 112 PRO A C 1
ATOM 832 O O . PRO A 1 112 ? 14.586 11.625 -23.875 1 94.19 112 PRO A O 1
ATOM 835 N N . GLU A 1 113 ? 16.188 13.109 -23.609 1 93.75 113 GLU A N 1
ATOM 836 C CA . GLU A 1 113 ? 17.141 12.352 -24.406 1 93.75 113 GLU A CA 1
ATOM 837 C C . GLU A 1 113 ? 17.5 11.023 -23.734 1 93.75 113 GLU A C 1
ATOM 839 O O . GLU A 1 113 ? 17.562 9.992 -24.406 1 93.75 113 GLU A O 1
ATOM 844 N N . SER A 1 114 ? 17.734 11.117 -22.453 1 93.69 114 SER A N 1
ATOM 845 C CA . SER A 1 114 ? 18.062 9.891 -21.734 1 93.69 114 SER A CA 1
ATOM 846 C C . SER A 1 114 ? 16.906 8.898 -21.75 1 93.69 114 SER A C 1
ATOM 848 O O . SER A 1 114 ? 17.125 7.688 -21.844 1 93.69 114 SER A O 1
ATOM 850 N N . LEU A 1 115 ? 15.711 9.367 -21.672 1 96.19 115 LEU A N 1
ATOM 851 C CA . LEU A 1 115 ? 14.531 8.516 -21.688 1 96.19 115 LEU A CA 1
ATOM 852 C C . LEU A 1 115 ? 14.32 7.91 -23.062 1 96.19 115 LEU A C 1
ATOM 854 O O . LEU A 1 115 ? 13.984 6.727 -23.188 1 96.19 115 LEU A O 1
ATOM 858 N N . GLN A 1 116 ? 14.523 8.703 -24.078 1 94.75 116 GLN A N 1
ATOM 859 C CA . GLN A 1 116 ? 14.367 8.219 -25.438 1 94.75 116 GLN A CA 1
ATOM 860 C C . GLN A 1 116 ? 15.414 7.156 -25.766 1 94.75 116 GLN A C 1
ATOM 862 O O . GLN A 1 116 ? 15.125 6.191 -26.484 1 94.75 116 GLN A O 1
ATOM 867 N N . ALA A 1 117 ? 16.531 7.336 -25.219 1 94.25 117 ALA A N 1
ATOM 868 C CA . ALA A 1 117 ? 17.625 6.414 -25.484 1 94.25 117 ALA A CA 1
ATOM 869 C C . ALA A 1 117 ? 17.297 5.008 -25 1 94.25 117 ALA A C 1
ATOM 871 O O . ALA A 1 117 ? 17.781 4.02 -25.562 1 94.25 117 ALA A O 1
ATOM 872 N N . VAL A 1 118 ? 16.531 4.938 -23.969 1 94.31 118 VAL A N 1
ATOM 873 C CA . VAL A 1 118 ? 16.219 3.627 -23.391 1 94.31 118 VAL A CA 1
ATOM 874 C C . VAL A 1 118 ? 14.742 3.303 -23.609 1 94.31 118 VAL A C 1
ATOM 876 O O . VAL A 1 118 ? 14.234 2.324 -23.047 1 94.31 118 VAL A O 1
ATOM 879 N N . ALA A 1 119 ? 13.984 4.094 -24.281 1 94.81 119 ALA A N 1
ATOM 880 C CA . ALA A 1 119 ? 12.586 3.887 -24.656 1 94.81 119 ALA A CA 1
ATOM 881 C C . ALA A 1 119 ? 11.703 3.752 -23.406 1 94.81 119 ALA A C 1
ATOM 883 O O . ALA A 1 119 ? 10.922 2.807 -23.297 1 94.81 119 ALA A O 1
ATOM 884 N N . VAL A 1 120 ? 11.828 4.625 -22.453 1 96.38 120 VAL A N 1
ATOM 885 C CA . VAL A 1 120 ? 11.047 4.648 -21.219 1 96.38 120 VAL A CA 1
ATOM 886 C C . VAL A 1 120 ? 10.188 5.91 -21.188 1 96.38 120 VAL A C 1
ATOM 888 O O . VAL A 1 120 ? 10.656 7 -21.516 1 96.38 120 VAL A O 1
ATOM 891 N N . GLN A 1 121 ? 8.906 5.703 -20.828 1 92.56 121 GLN A N 1
ATOM 892 C CA . GLN A 1 121 ? 8.047 6.852 -20.578 1 92.56 121 GLN A CA 1
ATOM 893 C C . GLN A 1 121 ? 8.359 7.484 -19.219 1 92.56 121 GLN A C 1
ATOM 895 O O . GLN A 1 121 ? 8.664 6.777 -18.25 1 92.56 121 GLN A O 1
ATOM 900 N N . PRO A 1 122 ? 8.195 8.812 -19.141 1 94 122 PRO A N 1
ATOM 901 C CA . PRO A 1 122 ? 8.516 9.477 -17.875 1 94 122 PRO A CA 1
ATOM 902 C C . PRO A 1 122 ? 7.746 8.891 -16.688 1 94 122 PRO A C 1
ATOM 904 O O . PRO A 1 122 ? 8.305 8.719 -15.602 1 94 122 PRO A O 1
ATOM 907 N N . ASP A 1 123 ? 6.523 8.508 -16.906 1 94.44 123 ASP A N 1
ATOM 908 C CA . ASP A 1 123 ? 5.672 8.031 -15.812 1 94.44 123 ASP A CA 1
ATOM 909 C C . ASP A 1 123 ? 6.035 6.602 -15.422 1 94.44 123 ASP A C 1
ATOM 911 O O . ASP A 1 123 ? 5.48 6.055 -14.461 1 94.44 123 ASP A O 1
ATOM 915 N N . ASN A 1 124 ? 6.953 6 -16.062 1 96.44 124 ASN A N 1
ATOM 916 C CA . ASN A 1 124 ? 7.469 4.684 -15.711 1 96.44 124 ASN A CA 1
ATOM 917 C C . ASN A 1 124 ? 8.891 4.766 -15.148 1 96.44 124 ASN A C 1
ATOM 919 O O . ASN A 1 124 ? 9.656 3.811 -15.258 1 96.44 124 ASN A O 1
ATOM 923 N N . THR A 1 125 ? 9.211 5.895 -14.617 1 97.5 125 THR A N 1
ATOM 924 C CA . THR A 1 125 ? 10.5 6.062 -13.945 1 97.5 125 THR A CA 1
ATOM 925 C C . THR A 1 125 ? 10.344 5.949 -12.43 1 97.5 125 THR A C 1
ATOM 927 O O . THR A 1 125 ? 9.297 6.297 -11.883 1 97.5 125 THR A O 1
ATOM 930 N N . TYR A 1 126 ? 11.414 5.457 -11.828 1 97.62 126 TYR A N 1
ATOM 931 C CA . TYR A 1 126 ? 11.391 5.172 -10.391 1 97.62 126 TYR A CA 1
ATOM 932 C C . TYR A 1 126 ? 12.727 5.504 -9.75 1 97.62 126 TYR A C 1
ATOM 934 O O . TYR A 1 126 ? 13.789 5.301 -10.352 1 97.62 126 TYR A O 1
ATOM 942 N N . VAL A 1 127 ? 12.656 6.07 -8.531 1 98.38 127 VAL A N 1
ATOM 943 C CA . VAL A 1 127 ? 13.836 6.035 -7.672 1 98.38 127 VAL A CA 1
ATOM 944 C C . VAL A 1 127 ? 13.883 4.719 -6.902 1 98.38 127 VAL A C 1
ATOM 946 O O . VAL A 1 127 ? 13.008 4.445 -6.078 1 98.38 127 VAL A O 1
ATOM 949 N N . ALA A 1 128 ? 14.875 3.918 -7.199 1 98.25 128 ALA A N 1
ATOM 950 C CA . ALA A 1 128 ? 15.023 2.619 -6.547 1 98.25 128 ALA A CA 1
ATOM 951 C C . ALA A 1 128 ? 16.109 2.656 -5.488 1 98.25 128 ALA A C 1
ATOM 953 O O . ALA A 1 128 ? 17.109 3.373 -5.633 1 98.25 128 ALA A O 1
ATOM 954 N N . MET A 1 129 ? 15.922 1.926 -4.465 1 98.31 129 MET A N 1
ATOM 955 C CA . MET A 1 129 ? 16.891 1.787 -3.387 1 98.31 129 MET A CA 1
ATOM 956 C C . MET A 1 129 ? 17.469 0.378 -3.355 1 98.31 129 MET A C 1
ATOM 958 O O . MET A 1 129 ? 16.75 -0.602 -3.533 1 98.31 129 MET A O 1
ATOM 962 N N . LEU A 1 130 ? 18.734 0.327 -3.172 1 97.75 130 LEU A N 1
ATOM 963 C CA . LEU A 1 130 ? 19.359 -0.985 -3.068 1 97.75 130 LEU A CA 1
ATOM 964 C C . LEU A 1 130 ? 18.922 -1.705 -1.801 1 97.75 130 LEU A C 1
ATOM 966 O O . LEU A 1 130 ? 18.859 -1.104 -0.726 1 97.75 130 LEU A O 1
ATOM 970 N N . SER A 1 131 ? 18.656 -2.963 -1.994 1 96.56 131 SER A N 1
ATOM 971 C CA . SER A 1 131 ? 18.203 -3.758 -0.856 1 96.56 131 SER A CA 1
ATOM 972 C C . SER A 1 131 ? 19.312 -3.912 0.183 1 96.56 131 SER A C 1
ATOM 974 O O . SER A 1 131 ? 20.5 -3.783 -0.137 1 96.56 131 SER A O 1
ATOM 976 N N . PRO A 1 132 ? 18.922 -4.184 1.466 1 94.69 132 PRO A N 1
ATOM 977 C CA . PRO A 1 132 ? 19.922 -4.312 2.525 1 94.69 132 PRO A CA 1
ATOM 978 C C . PRO A 1 132 ? 20.953 -5.398 2.234 1 94.69 132 PRO A C 1
ATOM 980 O O . PRO A 1 132 ? 22.109 -5.293 2.662 1 94.69 132 PRO A O 1
ATOM 983 N N . ASP A 1 133 ? 20.547 -6.422 1.532 1 93.12 133 ASP A N 1
ATOM 984 C CA . ASP A 1 133 ? 21.469 -7.512 1.219 1 93.12 133 ASP A CA 1
ATOM 985 C C . ASP A 1 133 ? 22.141 -7.293 -0.132 1 93.12 133 ASP A C 1
ATOM 987 O O . ASP A 1 133 ? 22.859 -8.172 -0.627 1 93.12 133 ASP A O 1
ATOM 991 N N . ARG A 1 134 ? 21.797 -6.176 -0.797 1 93.69 134 ARG A N 1
ATOM 992 C CA . ARG A 1 134 ? 22.438 -5.703 -2.016 1 93.69 134 ARG A CA 1
ATOM 993 C C . ARG A 1 134 ? 22.188 -6.66 -3.178 1 93.69 134 ARG A C 1
ATOM 995 O O . ARG A 1 134 ? 23.078 -6.891 -4 1 93.69 134 ARG A O 1
ATOM 1002 N N . GLN A 1 135 ? 20.969 -7.184 -3.227 1 91.38 135 GLN A N 1
ATOM 1003 C CA . GLN A 1 135 ? 20.672 -8.156 -4.273 1 91.38 135 GLN A CA 1
ATOM 1004 C C . GLN A 1 135 ? 19.672 -7.586 -5.277 1 91.38 135 GLN A C 1
ATOM 1006 O O . GLN A 1 135 ? 19.578 -8.078 -6.402 1 91.38 135 GLN A O 1
ATOM 1011 N N . THR A 1 136 ? 18.984 -6.648 -4.867 1 94.5 136 THR A N 1
ATOM 1012 C CA . THR A 1 136 ? 17.969 -6.109 -5.758 1 94.5 136 THR A CA 1
ATOM 1013 C C . THR A 1 136 ? 17.797 -4.605 -5.547 1 94.5 136 THR A C 1
ATOM 1015 O O . THR A 1 136 ? 18.234 -4.066 -4.527 1 94.5 136 THR A O 1
ATOM 1018 N N . TRP A 1 137 ? 17.234 -3.965 -6.527 1 96.38 137 TRP A N 1
ATOM 1019 C CA . TRP A 1 137 ? 16.719 -2.602 -6.406 1 96.38 137 TRP A CA 1
ATOM 1020 C C . TRP A 1 137 ? 15.258 -2.6 -5.98 1 96.38 137 TRP A C 1
ATOM 1022 O O . TRP A 1 137 ? 14.391 -3.104 -6.699 1 96.38 137 TRP A O 1
ATOM 1032 N N . MET A 1 138 ? 14.969 -2.016 -4.848 1 97.12 138 MET A N 1
ATOM 1033 C CA . MET A 1 138 ? 13.609 -1.993 -4.316 1 97.12 138 MET A CA 1
ATOM 1034 C C . MET A 1 138 ? 12.867 -0.743 -4.773 1 97.12 138 MET A C 1
ATOM 1036 O O . MET A 1 138 ? 13.375 0.371 -4.637 1 97.12 138 MET A O 1
ATOM 1040 N N . ILE A 1 139 ? 11.711 -0.941 -5.316 1 96.69 139 ILE A N 1
ATOM 1041 C CA . ILE A 1 139 ? 10.836 0.16 -5.711 1 96.69 139 ILE A CA 1
ATOM 1042 C C . ILE A 1 139 ? 9.609 0.199 -4.805 1 96.69 139 ILE A C 1
ATOM 1044 O O . ILE A 1 139 ? 8.992 -0.834 -4.543 1 96.69 139 ILE A O 1
ATOM 1048 N N . GLN A 1 140 ? 9.344 1.37 -4.305 1 94 140 GLN A N 1
ATOM 1049 C CA . GLN A 1 140 ? 8.125 1.608 -3.529 1 94 140 GLN A CA 1
ATOM 1050 C C . GLN A 1 140 ? 7.184 2.559 -4.258 1 94 140 GLN A C 1
ATOM 1052 O O . GLN A 1 140 ? 7.402 3.773 -4.266 1 94 140 GLN A O 1
ATOM 1057 N N . GLU A 1 141 ? 6.102 2.104 -4.652 1 92 141 GLU A N 1
ATOM 1058 C CA . GLU A 1 141 ? 5.172 2.881 -5.465 1 92 141 GLU A CA 1
ATOM 1059 C C . GLU A 1 141 ? 4.402 3.887 -4.617 1 92 141 GLU A C 1
ATOM 1061 O O . GLU A 1 141 ? 4.039 4.965 -5.094 1 92 141 GLU A O 1
ATOM 1066 N N . SER A 1 142 ? 4.27 3.641 -3.393 1 89.94 142 SER A N 1
ATOM 1067 C CA . SER A 1 142 ? 3.426 4.453 -2.521 1 89.94 142 SER A CA 1
ATOM 1068 C C . SER A 1 142 ? 4.121 5.758 -2.143 1 89.94 142 SER A C 1
ATOM 1070 O O . SER A 1 142 ? 3.492 6.664 -1.592 1 89.94 142 SER A O 1
ATOM 1072 N N . ILE A 1 143 ? 5.367 5.859 -2.441 1 95.12 143 ILE A N 1
ATOM 1073 C CA . ILE A 1 143 ? 6.094 7.07 -2.074 1 95.12 143 ILE A CA 1
ATOM 1074 C C . ILE A 1 143 ? 6.801 7.645 -3.303 1 95.12 143 ILE A C 1
ATOM 1076 O O . ILE A 1 143 ? 7.867 8.25 -3.188 1 95.12 143 ILE A O 1
ATOM 1080 N N . ARG A 1 144 ? 6.277 7.395 -4.41 1 96.25 144 ARG A N 1
ATOM 1081 C CA . ARG A 1 144 ? 6.828 7.832 -5.688 1 96.25 144 ARG A CA 1
ATOM 1082 C C . ARG A 1 144 ? 6.051 9.023 -6.242 1 96.25 144 ARG A C 1
ATOM 1084 O O . ARG A 1 144 ? 4.82 9.039 -6.211 1 96.25 144 ARG A O 1
ATOM 1091 N N . THR A 1 145 ? 6.785 10.023 -6.727 1 95.44 145 THR A N 1
ATOM 1092 C CA . THR A 1 145 ? 6.223 11.172 -7.426 1 95.44 145 THR A CA 1
ATOM 1093 C C . THR A 1 145 ? 6.984 11.445 -8.719 1 95.44 145 THR A C 1
ATOM 1095 O O . THR A 1 145 ? 8.219 11.414 -8.734 1 95.44 145 THR A O 1
ATOM 1098 N N . VAL A 1 146 ? 6.227 11.672 -9.75 1 96.44 146 VAL A N 1
ATOM 1099 C CA . VAL A 1 146 ? 6.855 12 -11.023 1 96.44 146 VAL A CA 1
ATOM 1100 C C . VAL A 1 146 ? 6.34 13.344 -11.523 1 96.44 146 VAL A C 1
ATOM 1102 O O . VAL A 1 146 ? 5.137 13.602 -11.5 1 96.44 146 VAL A O 1
ATOM 1105 N N . ASN A 1 147 ? 7.258 14.195 -11.867 1 94.88 147 ASN A N 1
ATOM 1106 C CA . ASN A 1 147 ? 6.945 15.469 -12.5 1 94.88 147 ASN A CA 1
ATOM 1107 C C . ASN A 1 147 ? 7.434 15.508 -13.945 1 94.88 147 ASN A C 1
ATOM 1109 O O . ASN A 1 147 ? 8.625 15.672 -14.203 1 94.88 147 ASN A O 1
ATOM 1113 N N . GLY A 1 148 ? 6.512 15.469 -14.836 1 89.38 148 GLY A N 1
ATOM 1114 C CA . GLY A 1 148 ? 6.848 15.414 -16.25 1 89.38 148 GLY A CA 1
ATOM 1115 C C . GLY A 1 148 ? 7.305 16.75 -16.812 1 89.38 148 GLY A C 1
ATOM 1116 O O . GLY A 1 148 ? 7.992 16.797 -17.828 1 89.38 148 GLY A O 1
ATOM 1117 N N . THR A 1 149 ? 6.973 17.75 -16.188 1 89.5 149 THR A N 1
ATOM 1118 C CA . THR A 1 149 ? 7.336 19.078 -16.672 1 89.5 149 THR A CA 1
ATOM 1119 C C . THR A 1 149 ? 8.789 19.406 -16.328 1 89.5 149 THR A C 1
ATOM 1121 O O . THR A 1 149 ? 9.555 19.844 -17.188 1 89.5 149 THR A O 1
ATOM 1124 N N . ASP A 1 150 ? 9.141 19.078 -15.109 1 91.75 150 ASP A N 1
ATOM 1125 C CA . ASP A 1 150 ? 10.508 19.359 -14.68 1 91.75 150 ASP A CA 1
ATOM 1126 C C . ASP A 1 150 ? 11.406 18.141 -14.914 1 91.75 150 ASP A C 1
ATOM 1128 O O . ASP A 1 150 ? 12.617 18.203 -14.664 1 91.75 150 ASP A O 1
ATOM 1132 N N . MET A 1 151 ? 10.797 17.109 -15.367 1 95.25 151 MET A N 1
ATOM 1133 C CA . MET A 1 151 ? 11.523 15.883 -15.68 1 95.25 151 MET A CA 1
ATOM 1134 C C . MET A 1 151 ? 12.281 15.367 -14.453 1 95.25 151 MET A C 1
ATOM 1136 O O . MET A 1 151 ? 13.484 15.117 -14.523 1 95.25 151 MET A O 1
ATOM 1140 N N . THR A 1 152 ? 11.516 15.203 -13.375 1 97.12 152 THR A N 1
ATOM 1141 C CA . THR A 1 152 ? 12.094 14.688 -12.141 1 97.12 152 THR A CA 1
ATOM 1142 C C . THR A 1 152 ? 11.242 13.555 -11.578 1 97.12 152 THR A C 1
ATOM 1144 O O . THR A 1 152 ? 10.039 13.477 -11.852 1 97.12 152 THR A O 1
ATOM 1147 N N . VAL A 1 153 ? 11.852 12.656 -10.969 1 97.88 153 VAL A N 1
ATOM 1148 C CA . VAL A 1 153 ? 11.211 11.594 -10.195 1 97.88 153 VAL A CA 1
ATOM 1149 C C . VAL A 1 153 ? 11.703 11.648 -8.75 1 97.88 153 VAL A C 1
ATOM 1151 O O . VAL A 1 153 ? 12.875 11.93 -8.492 1 97.88 153 VAL A O 1
ATOM 1154 N N . ARG A 1 154 ? 10.734 11.422 -7.801 1 97.88 154 ARG A N 1
ATOM 1155 C CA . ARG A 1 154 ? 11.086 11.586 -6.398 1 97.88 154 ARG A CA 1
ATOM 1156 C C . ARG A 1 154 ? 10.625 10.391 -5.57 1 97.88 154 ARG A C 1
ATOM 1158 O O . ARG A 1 154 ? 9.602 9.773 -5.879 1 97.88 154 ARG A O 1
ATOM 1165 N N . MET A 1 155 ? 11.43 10.031 -4.637 1 97.94 155 MET A N 1
ATOM 1166 C CA . MET A 1 155 ? 11.031 9.234 -3.48 1 97.94 155 MET A CA 1
ATOM 1167 C C . MET A 1 155 ? 10.773 10.125 -2.27 1 97.94 155 MET A C 1
ATOM 1169 O O . MET A 1 155 ? 11.656 10.867 -1.844 1 97.94 155 MET A O 1
ATOM 1173 N N . VAL A 1 156 ? 9.586 10.062 -1.691 1 97.31 156 VAL A N 1
ATOM 1174 C CA . VAL A 1 156 ? 9.188 11.047 -0.686 1 97.31 156 VAL A CA 1
ATOM 1175 C C . VAL A 1 156 ? 8.812 10.336 0.612 1 97.31 156 VAL A C 1
ATOM 1177 O O . VAL A 1 156 ? 8.805 9.102 0.67 1 97.31 156 VAL A O 1
ATOM 1180 N N . LYS A 1 157 ? 8.586 11.062 1.765 1 96.5 157 LYS A N 1
ATOM 1181 C CA . LYS A 1 157 ? 8.023 10.633 3.043 1 96.5 157 LYS A CA 1
ATOM 1182 C C . LYS A 1 157 ? 8.984 9.703 3.777 1 96.5 157 LYS A C 1
ATOM 1184 O O . LYS A 1 157 ? 8.562 8.758 4.441 1 96.5 157 LYS A O 1
ATOM 1189 N N . ARG A 1 158 ? 10.266 9.945 3.557 1 96.69 158 ARG A N 1
ATOM 1190 C CA . ARG A 1 158 ? 11.234 9.047 4.188 1 96.69 158 ARG A CA 1
ATOM 1191 C C . ARG A 1 158 ? 11.648 9.57 5.559 1 96.69 158 ARG A C 1
ATOM 1193 O O . ARG A 1 158 ? 11.703 10.781 5.781 1 96.69 158 ARG A O 1
ATOM 1200 N N . ASN A 1 159 ? 11.992 8.594 6.414 1 95.94 159 ASN A N 1
ATOM 1201 C CA . ASN A 1 159 ? 12.562 8.922 7.715 1 95.94 159 ASN A CA 1
ATOM 1202 C C . ASN A 1 159 ? 14.047 8.586 7.785 1 95.94 159 ASN A C 1
ATOM 1204 O O . ASN A 1 159 ? 14.727 8.945 8.75 1 95.94 159 ASN A O 1
ATOM 1208 N N . GLN A 1 160 ? 14.477 7.863 6.828 1 96.19 160 GLN A N 1
ATOM 1209 C CA . GLN A 1 160 ? 15.875 7.465 6.684 1 96.19 160 GLN A CA 1
ATOM 1210 C C . GLN A 1 160 ? 16.344 7.637 5.242 1 96.19 160 GLN A C 1
ATOM 1212 O O . GLN A 1 160 ? 15.578 7.43 4.301 1 96.19 160 GLN A O 1
ATOM 1217 N N . LEU A 1 161 ? 17.609 7.973 5.121 1 97.69 161 LEU A N 1
ATOM 1218 C CA . LEU A 1 161 ? 18.109 8.227 3.773 1 97.69 161 LEU A CA 1
ATOM 1219 C C . LEU A 1 161 ? 19.328 7.348 3.469 1 97.69 161 LEU A C 1
ATOM 1221 O O . LEU A 1 161 ? 19.734 7.234 2.312 1 97.69 161 LEU A O 1
ATOM 1225 N N . ASP A 1 162 ? 19.859 6.699 4.492 1 97.94 162 ASP A N 1
ATOM 1226 C CA . ASP A 1 162 ? 21.047 5.891 4.27 1 97.94 162 ASP A CA 1
ATOM 1227 C C . ASP A 1 162 ? 20.781 4.773 3.268 1 97.94 162 ASP A C 1
ATOM 1229 O O . ASP A 1 162 ? 19.797 4.023 3.414 1 97.94 162 ASP A O 1
ATOM 1233 N N . GLY A 1 163 ? 21.656 4.715 2.227 1 97.75 163 GLY A N 1
ATOM 1234 C CA . GLY A 1 163 ? 21.516 3.682 1.215 1 97.75 163 GLY A CA 1
ATOM 1235 C C . GLY A 1 163 ? 22.047 4.098 -0.145 1 97.75 163 GLY A C 1
ATOM 1236 O O . GLY A 1 163 ? 22.672 5.145 -0.277 1 97.75 163 GLY A O 1
ATOM 1237 N N . GLU A 1 164 ? 21.891 3.209 -1.046 1 98.38 164 GLU A N 1
ATOM 1238 C CA . GLU A 1 164 ? 22.234 3.449 -2.445 1 98.38 164 GLU A CA 1
ATOM 1239 C C . GLU A 1 164 ? 20.984 3.531 -3.311 1 98.38 164 GLU A C 1
ATOM 1241 O O . GLU A 1 164 ? 20.062 2.721 -3.16 1 98.38 164 GLU A O 1
ATOM 1246 N N . TYR A 1 165 ? 21 4.574 -4.121 1 98.5 165 TYR A N 1
ATOM 1247 C CA . TYR A 1 165 ? 19.812 4.855 -4.926 1 98.5 165 TYR A CA 1
ATOM 1248 C C . TYR A 1 165 ? 20.172 4.949 -6.406 1 98.5 165 TYR A C 1
ATOM 1250 O O . TYR A 1 165 ? 21.281 5.344 -6.758 1 98.5 165 TYR A O 1
ATOM 1258 N N . MET A 1 166 ? 19.188 4.609 -7.254 1 97.56 166 MET A N 1
ATOM 1259 C CA . MET A 1 166 ? 19.359 4.777 -8.695 1 97.56 166 MET A CA 1
ATOM 1260 C C . MET A 1 166 ? 18.016 5.031 -9.375 1 97.56 166 MET A C 1
ATOM 1262 O O . MET A 1 166 ? 16.969 4.621 -8.867 1 97.56 166 MET A O 1
ATOM 1266 N N . ILE A 1 167 ? 18.094 5.758 -10.438 1 98 167 ILE A N 1
ATOM 1267 C CA . ILE A 1 167 ? 16.891 5.961 -11.25 1 98 167 ILE A CA 1
ATOM 1268 C C . ILE A 1 167 ? 16.75 4.82 -12.25 1 98 167 ILE A C 1
ATOM 1270 O O . ILE A 1 167 ? 17.672 4.559 -13.039 1 98 167 ILE A O 1
ATOM 1274 N N . VAL A 1 168 ? 15.617 4.121 -12.172 1 97.31 168 VAL A N 1
ATOM 1275 C CA . VAL A 1 168 ? 15.336 3.029 -13.094 1 97.31 168 VAL A CA 1
ATOM 1276 C C . VAL A 1 168 ? 14.039 3.314 -13.859 1 97.31 168 VAL A C 1
ATOM 1278 O O . VAL A 1 168 ? 13.242 4.164 -13.445 1 97.31 168 VAL A O 1
ATOM 1281 N N . GLY A 1 169 ? 13.93 2.717 -14.984 1 97.31 169 GLY A N 1
ATOM 1282 C CA . GLY A 1 169 ? 12.734 2.832 -15.805 1 97.31 169 GLY A CA 1
ATOM 1283 C C . GLY A 1 169 ? 12.195 1.491 -16.266 1 97.31 169 GLY A C 1
ATOM 1284 O O . GLY A 1 169 ? 12.961 0.549 -16.484 1 97.31 169 GLY A O 1
ATOM 1285 N N . ARG A 1 170 ? 10.93 1.417 -16.375 1 95.69 170 ARG A N 1
ATOM 1286 C CA . ARG A 1 170 ? 10.258 0.231 -16.891 1 95.69 170 ARG A CA 1
ATOM 1287 C C . ARG A 1 170 ? 9.875 0.416 -18.344 1 95.69 170 ARG A C 1
ATOM 1289 O O . ARG A 1 170 ? 9.227 1.401 -18.703 1 95.69 170 ARG A O 1
ATOM 1296 N N . GLN A 1 171 ? 10.227 -0.51 -19.188 1 93.44 171 GLN A N 1
ATOM 1297 C CA . GLN A 1 171 ? 9.961 -0.405 -20.625 1 93.44 171 GLN A CA 1
ATOM 1298 C C . GLN A 1 171 ? 8.602 -1 -20.969 1 93.44 171 GLN A C 1
ATOM 1300 O O . GLN A 1 171 ? 8.523 -1.997 -21.703 1 93.44 171 GLN A O 1
ATOM 1305 N N . THR A 1 172 ? 7.594 -0.513 -20.516 1 91.44 172 THR A N 1
ATOM 1306 C CA . THR A 1 172 ? 6.219 -0.894 -20.828 1 91.44 172 THR A CA 1
ATOM 1307 C C . THR A 1 172 ? 5.395 0.328 -21.219 1 91.44 172 THR A C 1
ATOM 1309 O O . THR A 1 172 ? 5.758 1.46 -20.891 1 91.44 172 THR A O 1
ATOM 1312 N N . VAL A 1 173 ? 4.328 0.04 -21.891 1 89.62 173 VAL A N 1
ATOM 1313 C CA . VAL A 1 173 ? 3.395 1.101 -22.25 1 89.62 173 VAL A CA 1
ATOM 1314 C C . VAL A 1 173 ? 2.508 1.442 -21.062 1 89.62 173 VAL A C 1
ATOM 1316 O O . VAL A 1 173 ? 2.221 2.615 -20.797 1 89.62 173 VAL A O 1
ATOM 1319 N N . GLU A 1 174 ? 2.094 0.374 -20.406 1 91.38 174 GLU A N 1
ATOM 1320 C CA . GLU A 1 174 ? 1.251 0.561 -19.219 1 91.38 174 GLU A CA 1
ATOM 1321 C C . GLU A 1 174 ? 2.047 1.147 -18.062 1 91.38 174 GLU A C 1
ATOM 1323 O O . GLU A 1 174 ? 3.234 0.853 -17.906 1 91.38 174 GLU A O 1
ATOM 1328 N N . THR A 1 175 ? 1.378 1.956 -17.297 1 92 175 THR A N 1
ATOM 1329 C CA . THR A 1 175 ? 1.998 2.527 -16.109 1 92 175 THR A CA 1
ATOM 1330 C C . THR A 1 175 ? 1.335 1.992 -14.844 1 92 175 THR A C 1
ATOM 1332 O O . THR A 1 175 ? 0.257 1.397 -14.906 1 92 175 THR A O 1
ATOM 1335 N N . ASN A 1 176 ? 2.02 2.105 -13.766 1 92 176 ASN A N 1
ATOM 1336 C CA . ASN A 1 176 ? 1.563 1.664 -12.445 1 92 176 ASN A CA 1
ATOM 1337 C C . ASN A 1 176 ? 1.543 0.142 -12.344 1 92 176 ASN A C 1
ATOM 1339 O O . ASN A 1 176 ? 2.555 -0.515 -12.594 1 92 176 ASN A O 1
ATOM 1343 N N . THR A 1 177 ? 0.443 -0.443 -12.055 1 91.94 177 THR A N 1
ATOM 1344 C CA . THR A 1 177 ? 0.419 -1.884 -11.828 1 91.94 177 THR A CA 1
ATOM 1345 C C . THR A 1 177 ? 0.344 -2.639 -13.156 1 91.94 177 THR A C 1
ATOM 1347 O O . THR A 1 177 ? -0.448 -2.285 -14.031 1 91.94 177 THR A O 1
ATOM 1350 N N . LEU A 1 178 ? 1.23 -3.572 -13.305 1 93 178 LEU A N 1
ATOM 1351 C CA . LEU A 1 178 ? 1.195 -4.441 -14.477 1 93 178 LEU A CA 1
ATOM 1352 C C . LEU A 1 178 ? 0.947 -5.891 -14.07 1 93 178 LEU A C 1
ATOM 1354 O O . LEU A 1 178 ? 1.657 -6.434 -13.219 1 93 178 LEU A O 1
ATOM 1358 N N . VAL A 1 179 ? -0.068 -6.484 -14.656 1 94.25 179 VAL A N 1
ATOM 1359 C CA . VAL A 1 179 ? -0.389 -7.879 -14.383 1 94.25 179 VAL A CA 1
ATOM 1360 C C . VAL A 1 179 ? -0.3 -8.695 -15.672 1 94.25 179 VAL A C 1
ATOM 1362 O O . VAL A 1 179 ? -0.574 -8.172 -16.766 1 94.25 179 VAL A O 1
ATOM 1365 N N . VAL A 1 180 ? 0.131 -9.906 -15.516 1 93.94 180 VAL A N 1
ATOM 1366 C CA . VAL A 1 180 ? 0.215 -10.852 -16.625 1 93.94 180 VAL A CA 1
ATOM 1367 C C . VAL A 1 180 ? -1.066 -11.68 -16.703 1 93.94 180 VAL A C 1
ATOM 1369 O O . VAL A 1 180 ? -1.555 -12.172 -15.68 1 93.94 180 VAL A O 1
ATOM 1372 N N . PRO A 1 181 ? -1.637 -11.781 -17.891 1 93.62 181 PRO A N 1
ATOM 1373 C CA . PRO A 1 181 ? -2.82 -12.641 -18 1 93.62 181 PRO A CA 1
ATOM 1374 C C . PRO A 1 181 ? -2.512 -14.117 -17.75 1 93.62 181 PRO A C 1
ATOM 1376 O O . PRO A 1 181 ? -1.417 -14.578 -18.078 1 93.62 181 PRO A O 1
ATOM 1379 N N . PHE A 1 182 ? -3.506 -14.781 -17.234 1 96 182 PHE A N 1
ATOM 1380 C CA . PHE A 1 182 ? -3.396 -16.234 -17.109 1 96 182 PHE A CA 1
ATOM 1381 C C . PHE A 1 182 ? -3.449 -16.891 -18.484 1 96 182 PHE A C 1
ATOM 1383 O O . PHE A 1 182 ? -4.113 -16.391 -19.406 1 96 182 PHE A O 1
ATOM 1390 N N . GLY A 1 183 ? -2.721 -17.984 -18.594 1 91.5 183 GLY A N 1
ATOM 1391 C CA . GLY A 1 183 ? -2.783 -18.734 -19.844 1 91.5 183 GLY A CA 1
ATOM 1392 C C . GLY A 1 183 ? -1.709 -19.797 -19.953 1 91.5 183 GLY A C 1
ATOM 1393 O O . GLY A 1 183 ? -0.815 -19.875 -19.109 1 91.5 183 GLY A O 1
ATOM 1394 N N . SER A 1 184 ? -1.89 -20.703 -20.938 1 85.31 184 SER A N 1
ATOM 1395 C CA . SER A 1 184 ? -0.947 -21.797 -21.125 1 85.31 184 SER A CA 1
ATOM 1396 C C . SER A 1 184 ? -0.27 -21.703 -22.484 1 85.31 184 SER A C 1
ATOM 1398 O O . SER A 1 184 ? 0.548 -22.562 -22.844 1 85.31 184 SER A O 1
ATOM 1400 N N . ASP A 1 185 ? -0.569 -20.594 -23.125 1 83.69 185 ASP A N 1
ATOM 1401 C CA . ASP A 1 185 ? -0.029 -20.484 -24.484 1 83.69 185 ASP A CA 1
ATOM 1402 C C . ASP A 1 185 ? 1.158 -19.516 -24.531 1 83.69 185 ASP A C 1
ATOM 1404 O O . ASP A 1 185 ? 1.572 -18.984 -23.5 1 83.69 185 ASP A O 1
ATOM 1408 N N . SER A 1 186 ? 1.676 -19.422 -25.672 1 80.56 186 SER A N 1
ATOM 1409 C CA . SER A 1 186 ? 2.871 -18.609 -25.844 1 80.56 186 SER A CA 1
ATOM 1410 C C . SER A 1 186 ? 2.562 -17.125 -25.672 1 80.56 186 SER A C 1
ATOM 1412 O O . SER A 1 186 ? 3.43 -16.359 -25.266 1 80.56 186 SER A O 1
ATOM 1414 N N . ALA A 1 187 ? 1.389 -16.734 -25.875 1 77.88 187 ALA A N 1
ATOM 1415 C CA . ALA A 1 187 ? 1.008 -15.336 -25.75 1 77.88 187 ALA A CA 1
ATOM 1416 C C . ALA A 1 187 ? 0.993 -14.883 -24.297 1 77.88 187 ALA A C 1
ATOM 1418 O O . ALA A 1 187 ? 1.138 -13.695 -24.016 1 77.88 187 ALA A O 1
ATOM 1419 N N . THR A 1 188 ? 0.867 -15.852 -23.5 1 86.19 188 THR A N 1
ATOM 1420 C CA . THR A 1 188 ? 0.77 -15.516 -22.078 1 86.19 188 THR A CA 1
ATOM 1421 C C . THR A 1 188 ? 2.023 -15.969 -21.328 1 86.19 188 THR A C 1
ATOM 1423 O O . THR A 1 188 ? 2.055 -15.953 -20.094 1 86.19 188 THR A O 1
ATOM 1426 N N . SER A 1 189 ? 2.969 -16.328 -22.047 1 89.31 189 SER A N 1
ATOM 1427 C CA . SER A 1 189 ? 4.203 -16.797 -21.422 1 89.31 189 SER A CA 1
ATOM 1428 C C . SER A 1 189 ? 5.07 -15.617 -20.984 1 89.31 189 SER A C 1
ATOM 1430 O O . SER A 1 189 ? 5.172 -14.617 -21.688 1 89.31 189 SER A O 1
ATOM 1432 N N . VAL A 1 190 ? 5.574 -15.789 -19.828 1 89.38 190 VAL A N 1
ATOM 1433 C CA . VAL A 1 190 ? 6.504 -14.781 -19.328 1 89.38 190 VAL A CA 1
ATOM 1434 C C . VAL A 1 190 ? 7.941 -15.258 -19.516 1 89.38 190 VAL A C 1
ATOM 1436 O O . VAL A 1 190 ? 8.266 -16.406 -19.219 1 89.38 190 VAL A O 1
ATOM 1439 N N . ALA A 1 191 ? 8.703 -14.336 -20.016 1 85 191 ALA A N 1
ATOM 1440 C CA . ALA A 1 191 ? 10.117 -14.648 -20.219 1 85 191 ALA A CA 1
ATOM 1441 C C . ALA A 1 191 ? 10.938 -14.242 -19 1 85 191 ALA A C 1
ATOM 1443 O O . ALA A 1 191 ? 10.836 -13.109 -18.516 1 85 191 ALA A O 1
ATOM 1444 N N . ILE A 1 192 ? 11.594 -15.125 -18.484 1 83.19 192 ILE A N 1
ATOM 1445 C CA . ILE A 1 192 ? 12.562 -14.883 -17.406 1 83.19 192 ILE A CA 1
ATOM 1446 C C . ILE A 1 192 ? 13.977 -14.844 -18 1 83.19 192 ILE A C 1
ATOM 1448 O O . ILE A 1 192 ? 14.422 -15.82 -18.594 1 83.19 192 ILE A O 1
ATOM 1452 N N . GLN A 1 193 ? 14.703 -13.82 -17.844 1 76.88 193 GLN A N 1
ATOM 1453 C CA . GLN A 1 193 ? 15.969 -13.562 -18.516 1 76.88 193 GLN A CA 1
ATOM 1454 C C . GLN A 1 193 ? 17.094 -14.383 -17.891 1 76.88 193 GLN A C 1
ATOM 1456 O O . GLN A 1 193 ? 18.094 -14.664 -18.547 1 76.88 193 GLN A O 1
ATOM 1461 N N . GLY A 1 194 ? 16.953 -14.773 -16.703 1 68.56 194 GLY A N 1
ATOM 1462 C CA . GLY A 1 194 ? 17.969 -15.609 -16.094 1 68.56 194 GLY A CA 1
ATOM 1463 C C . GLY A 1 194 ? 19.156 -14.82 -15.578 1 68.56 194 GLY A C 1
ATOM 1464 O O . GLY A 1 194 ? 20.281 -15.328 -15.539 1 68.56 194 GLY A O 1
ATOM 1465 N N . THR A 1 195 ? 19.156 -13.562 -15.484 1 69.69 195 THR A N 1
ATOM 1466 C CA . THR A 1 195 ? 20.25 -12.742 -15 1 69.69 195 THR A CA 1
ATOM 1467 C C . THR A 1 195 ? 19.953 -12.188 -13.617 1 69.69 195 THR A C 1
ATOM 1469 O O . THR A 1 195 ? 20.641 -11.289 -13.133 1 69.69 195 THR A O 1
ATOM 1472 N N . GLY A 1 196 ? 19.156 -12.805 -12.953 1 76.94 196 GLY A N 1
ATOM 1473 C CA . GLY A 1 196 ? 18.859 -12.273 -11.641 1 76.94 196 GLY A CA 1
ATOM 1474 C C . GLY A 1 196 ? 17.406 -12.477 -11.234 1 76.94 196 GLY A C 1
ATOM 1475 O O . GLY A 1 196 ? 16.781 -13.477 -11.602 1 76.94 196 GLY A O 1
ATOM 1476 N N . LEU A 1 197 ? 17.031 -11.586 -10.359 1 88.62 197 LEU A N 1
ATOM 1477 C CA . LEU A 1 197 ? 15.695 -11.727 -9.781 1 88.62 197 LEU A CA 1
ATOM 1478 C C . LEU A 1 197 ? 14.656 -10.984 -10.609 1 88.62 197 LEU A C 1
ATOM 1480 O O . LEU A 1 197 ? 14.898 -9.859 -11.055 1 88.62 197 LEU A O 1
ATOM 1484 N N . GLN A 1 198 ? 13.633 -11.664 -10.922 1 89.56 198 GLN A N 1
ATOM 1485 C CA . GLN A 1 198 ? 12.523 -11.07 -11.648 1 89.56 198 GLN A CA 1
ATOM 1486 C C . GLN A 1 198 ? 11.188 -11.375 -10.969 1 89.56 198 GLN A C 1
ATOM 1488 O O . GLN A 1 198 ? 10.969 -12.484 -10.492 1 89.56 198 GLN A O 1
ATOM 1493 N N . GLU A 1 199 ? 10.383 -10.305 -10.961 1 93.62 199 GLU A N 1
ATOM 1494 C CA . GLU A 1 199 ? 9.062 -10.484 -10.352 1 93.62 199 GLU A CA 1
ATOM 1495 C C . GLU A 1 199 ? 7.957 -10.352 -11.398 1 93.62 199 GLU A C 1
ATOM 1497 O O . GLU A 1 199 ? 7.996 -9.461 -12.242 1 93.62 199 GLU A O 1
ATOM 1502 N N . ASN A 1 200 ? 7.059 -11.297 -11.297 1 93.5 200 ASN A N 1
ATOM 1503 C CA . ASN A 1 200 ? 5.859 -11.25 -12.125 1 93.5 200 ASN A CA 1
ATOM 1504 C C . ASN A 1 200 ? 4.59 -11.398 -11.281 1 93.5 200 ASN A C 1
ATOM 1506 O O . ASN A 1 200 ? 4.555 -12.188 -10.344 1 93.5 200 ASN A O 1
ATOM 1510 N N . GLU A 1 201 ? 3.68 -10.562 -11.578 1 95.81 201 GLU A N 1
ATOM 1511 C CA . GLU A 1 201 ? 2.373 -10.633 -10.938 1 95.81 201 GLU A CA 1
ATOM 1512 C C . GLU A 1 201 ? 1.272 -10.938 -11.945 1 95.81 201 GLU A C 1
ATOM 1514 O O . GLU A 1 201 ? 1.279 -10.414 -13.062 1 95.81 201 GLU A O 1
ATOM 1519 N N . PHE A 1 202 ? 0.409 -11.742 -11.531 1 96.44 202 PHE A N 1
ATOM 1520 C CA . PHE A 1 202 ? -0.638 -12.188 -12.445 1 96.44 202 PHE A CA 1
ATOM 1521 C C . PHE A 1 202 ? -1.971 -11.539 -12.102 1 96.44 202 PHE A C 1
ATOM 1523 O O . PHE A 1 202 ? -2.053 -10.742 -11.156 1 96.44 202 PHE A O 1
ATOM 1530 N N . GLU A 1 203 ? -2.988 -11.82 -12.789 1 94.75 203 GLU A N 1
ATOM 1531 C CA . GLU A 1 203 ? -4.242 -11.07 -12.852 1 94.75 203 GLU A CA 1
ATOM 1532 C C . GLU A 1 203 ? -4.895 -10.977 -11.477 1 94.75 203 GLU A C 1
ATOM 1534 O O . GLU A 1 203 ? -5.566 -9.984 -11.164 1 94.75 203 GLU A O 1
ATOM 1539 N N . ASP A 1 204 ? -4.719 -11.945 -10.695 1 96.44 204 ASP A N 1
ATOM 1540 C CA . ASP A 1 204 ? -5.414 -11.953 -9.414 1 96.44 204 ASP A CA 1
ATOM 1541 C C . ASP A 1 204 ? -4.484 -11.508 -8.281 1 96.44 204 ASP A C 1
ATOM 1543 O O . ASP A 1 204 ? -4.891 -11.453 -7.121 1 96.44 204 ASP A O 1
ATOM 1547 N N . GLY A 1 205 ? -3.293 -11.266 -8.594 1 96.25 205 GLY A N 1
ATOM 1548 C CA . GLY A 1 205 ? -2.33 -10.883 -7.57 1 96.25 205 GLY A CA 1
ATOM 1549 C C . GLY A 1 205 ? -1.347 -11.984 -7.23 1 96.25 205 GLY A C 1
ATOM 1550 O O . GLY A 1 205 ? -0.43 -11.781 -6.434 1 96.25 205 GLY A O 1
ATOM 1551 N N . PHE A 1 206 ? -1.567 -13.234 -7.824 1 97.69 206 PHE A N 1
ATOM 1552 C CA . PHE A 1 206 ? -0.549 -14.266 -7.715 1 97.69 206 PHE A CA 1
ATOM 1553 C C . PHE A 1 206 ? 0.802 -13.75 -8.195 1 97.69 206 PHE A C 1
ATOM 1555 O O . PHE A 1 206 ? 0.915 -13.242 -9.312 1 97.69 206 PHE A O 1
ATOM 1562 N N . ARG A 1 207 ? 1.758 -13.836 -7.352 1 96.75 207 ARG A N 1
ATOM 1563 C CA . ARG A 1 207 ? 3.045 -13.234 -7.684 1 96.75 207 ARG A CA 1
ATOM 1564 C C . ARG A 1 207 ? 4.18 -14.242 -7.516 1 96.75 207 ARG A C 1
ATOM 1566 O O . ARG A 1 207 ? 4.168 -15.047 -6.578 1 96.75 207 ARG A O 1
ATOM 1573 N N . MET A 1 208 ? 5.148 -14.164 -8.414 1 95.12 208 MET A N 1
ATOM 1574 C CA . MET A 1 208 ? 6.34 -15.008 -8.352 1 95.12 208 MET A CA 1
ATOM 1575 C C . MET A 1 208 ? 7.609 -14.164 -8.438 1 95.12 208 MET A C 1
ATOM 1577 O O . MET A 1 208 ? 7.73 -13.305 -9.312 1 95.12 208 MET A O 1
ATOM 1581 N N . SER A 1 209 ? 8.406 -14.367 -7.516 1 94.81 209 SER A N 1
ATOM 1582 C CA . SER A 1 209 ? 9.773 -13.844 -7.559 1 94.81 209 SER A CA 1
ATOM 1583 C C . SER A 1 209 ? 10.781 -14.953 -7.848 1 94.81 209 SER A C 1
ATOM 1585 O O . SER A 1 209 ? 11 -15.836 -7.016 1 94.81 209 SER A O 1
ATOM 1587 N N . THR A 1 210 ? 11.398 -14.891 -8.992 1 91.75 210 THR A N 1
ATOM 1588 C CA . THR A 1 210 ? 12.219 -16 -9.453 1 91.75 210 THR A CA 1
ATOM 1589 C C . THR A 1 210 ? 13.664 -15.562 -9.68 1 91.75 210 THR A C 1
ATOM 1591 O O . THR A 1 210 ? 13.906 -14.562 -10.359 1 91.75 210 THR A O 1
ATOM 1594 N N . ARG A 1 211 ? 14.461 -16.25 -9.102 1 88.31 211 ARG A N 1
ATOM 1595 C CA . ARG A 1 211 ? 15.883 -16.156 -9.414 1 88.31 211 ARG A CA 1
ATOM 1596 C C . ARG A 1 211 ? 16.344 -17.375 -10.211 1 88.31 211 ARG A C 1
ATOM 1598 O O . ARG A 1 211 ? 16.266 -18.5 -9.734 1 88.31 211 ARG A O 1
ATOM 1605 N N . ALA A 1 212 ? 16.75 -17.109 -11.445 1 80.25 212 ALA A N 1
ATOM 1606 C CA . ALA A 1 212 ? 17.203 -18.203 -12.312 1 80.25 212 ALA A CA 1
ATOM 1607 C C . ALA A 1 212 ? 18.562 -17.891 -12.914 1 80.25 212 ALA A C 1
ATOM 1609 O O . ALA A 1 212 ? 18.906 -16.734 -13.117 1 80.25 212 ALA A O 1
ATOM 1610 N N . SER A 1 213 ? 19.312 -18.969 -13.078 1 73.5 213 SER A N 1
ATOM 1611 C CA . SER A 1 213 ? 20.625 -18.812 -13.703 1 73.5 213 SER A CA 1
ATOM 1612 C C . SER A 1 213 ? 20.531 -18.969 -15.219 1 73.5 213 SER A C 1
ATOM 1614 O O . SER A 1 213 ? 21.453 -18.578 -15.945 1 73.5 213 SER A O 1
ATOM 1616 N N . GLN A 1 214 ? 19.438 -19.516 -15.656 1 74.81 214 GLN A N 1
ATOM 1617 C CA . GLN A 1 214 ? 19.203 -19.719 -17.078 1 74.81 214 GLN A CA 1
ATOM 1618 C C . GLN A 1 214 ? 17.875 -19.094 -17.516 1 74.81 214 GLN A C 1
ATOM 1620 O O . GLN A 1 214 ? 16.906 -19.094 -16.75 1 74.81 214 GLN A O 1
ATOM 1625 N N . PRO A 1 215 ? 17.891 -18.625 -18.703 1 81.38 215 PRO A N 1
ATOM 1626 C CA . PRO A 1 215 ? 16.609 -18.109 -19.203 1 81.38 215 PRO A CA 1
ATOM 1627 C C . PRO A 1 215 ? 15.531 -19.172 -19.297 1 81.38 215 PRO A C 1
ATOM 1629 O O . PRO A 1 215 ? 15.828 -20.344 -19.594 1 81.38 215 PRO A O 1
ATOM 1632 N N . MET A 1 216 ? 14.359 -18.781 -19 1 82.06 216 MET A N 1
ATOM 1633 C CA . MET A 1 216 ? 13.242 -19.719 -19.078 1 82.06 216 MET A CA 1
ATOM 1634 C C . MET A 1 216 ? 11.938 -18.984 -19.359 1 82.06 216 MET A C 1
ATOM 1636 O O . MET A 1 216 ? 11.852 -17.766 -19.203 1 82.06 216 MET A O 1
ATOM 1640 N N . THR A 1 217 ? 11.016 -19.75 -19.891 1 86.75 217 THR A N 1
ATOM 1641 C CA . THR A 1 217 ? 9.648 -19.25 -20.031 1 86.75 217 THR A CA 1
ATOM 1642 C C . THR A 1 217 ? 8.727 -19.922 -19.031 1 86.75 217 THR A C 1
ATOM 1644 O O . THR A 1 217 ? 8.93 -21.094 -18.672 1 86.75 217 THR A O 1
ATOM 1647 N N . MET A 1 218 ? 7.801 -19.141 -18.625 1 90 218 MET A N 1
ATOM 1648 C CA . MET A 1 218 ? 6.887 -19.641 -17.594 1 90 218 MET A CA 1
ATOM 1649 C C . MET A 1 218 ? 5.445 -19.266 -17.938 1 90 218 MET A C 1
ATOM 1651 O O . MET A 1 218 ? 5.172 -18.156 -18.375 1 90 218 MET A O 1
ATOM 1655 N N . ASN A 1 219 ? 4.578 -20.25 -17.766 1 91.75 219 ASN A N 1
ATOM 1656 C CA . ASN A 1 219 ? 3.141 -20.031 -17.875 1 91.75 219 ASN A CA 1
ATOM 1657 C C . ASN A 1 219 ? 2.436 -20.297 -16.547 1 91.75 219 ASN A C 1
ATOM 1659 O O . ASN A 1 219 ? 2.766 -21.25 -15.844 1 91.75 219 ASN A O 1
ATOM 1663 N N . VAL A 1 220 ? 1.601 -19.391 -16.188 1 95.88 220 VAL A N 1
ATOM 1664 C CA . VAL A 1 220 ? 0.747 -19.578 -15.023 1 95.88 220 VAL A CA 1
ATOM 1665 C C . VAL A 1 220 ? -0.72 -19.562 -15.445 1 95.88 220 VAL A C 1
ATOM 1667 O O . VAL A 1 220 ? -1.16 -18.625 -16.141 1 95.88 220 VAL A O 1
ATOM 1670 N N . ASP A 1 221 ? -1.393 -20.578 -15.078 1 95.94 221 ASP A N 1
ATOM 1671 C CA . ASP A 1 221 ? -2.814 -20.672 -15.383 1 95.94 221 ASP A CA 1
ATOM 1672 C C . ASP A 1 221 ? -3.619 -21.062 -14.148 1 95.94 221 ASP A C 1
ATOM 1674 O O . ASP A 1 221 ? -3.053 -21.5 -13.141 1 95.94 221 ASP A O 1
ATOM 1678 N N . VAL A 1 222 ? -4.902 -20.797 -14.211 1 96.62 222 VAL A N 1
ATOM 1679 C CA . VAL A 1 222 ? -5.824 -21.234 -13.172 1 96.62 222 VAL A CA 1
ATOM 1680 C C . VAL A 1 222 ? -6.73 -22.344 -13.719 1 96.62 222 VAL A C 1
ATOM 1682 O O . VAL A 1 222 ? -7.297 -22.203 -14.805 1 96.62 222 VAL A O 1
ATOM 1685 N N . LYS A 1 223 ? -6.766 -23.406 -12.953 1 95.06 223 LYS A N 1
ATOM 1686 C CA . LYS A 1 223 ? -7.562 -24.562 -13.367 1 95.06 223 LYS A CA 1
ATOM 1687 C C . LYS A 1 223 ? -8.742 -24.781 -12.422 1 95.06 223 LYS A C 1
ATOM 1689 O O . LYS A 1 223 ? -8.602 -24.641 -11.203 1 95.06 223 LYS A O 1
ATOM 1694 N N . ASP A 1 224 ? -9.812 -25.219 -13.023 1 94.75 224 ASP A N 1
ATOM 1695 C CA . ASP A 1 224 ? -11.062 -25.375 -12.289 1 94.75 224 ASP A CA 1
ATOM 1696 C C . ASP A 1 224 ? -11.047 -26.641 -11.438 1 94.75 224 ASP A C 1
ATOM 1698 O O . ASP A 1 224 ? -10.609 -27.688 -11.891 1 94.75 224 ASP A O 1
ATOM 1702 N N . GLY A 1 225 ? -11.453 -26.453 -10.227 1 94.06 225 GLY A N 1
ATOM 1703 C CA . GLY A 1 225 ? -11.781 -27.578 -9.367 1 94.06 225 GLY A CA 1
ATOM 1704 C C . GLY A 1 225 ? -10.562 -28.25 -8.773 1 94.06 225 GLY A C 1
ATOM 1705 O O . GLY A 1 225 ? -9.445 -28.062 -9.258 1 94.06 225 GLY A O 1
ATOM 1706 N N . ILE A 1 226 ? -10.789 -28.953 -7.664 1 94.44 226 ILE A N 1
ATOM 1707 C CA . ILE A 1 226 ? -9.844 -29.828 -6.977 1 94.44 226 ILE A CA 1
ATOM 1708 C C . ILE A 1 226 ? -10.516 -31.141 -6.625 1 94.44 226 ILE A C 1
ATOM 1710 O O . ILE A 1 226 ? -11.484 -31.172 -5.871 1 94.44 226 ILE A O 1
ATOM 1714 N N . ASP A 1 227 ? -9.969 -32.156 -7.172 1 92.12 227 ASP A N 1
ATOM 1715 C CA . ASP A 1 227 ? -10.531 -33.469 -6.891 1 92.12 227 ASP A CA 1
ATOM 1716 C C . ASP A 1 227 ? -10.195 -33.938 -5.473 1 92.12 227 ASP A C 1
ATOM 1718 O O . ASP A 1 227 ? -9.086 -33.719 -4.992 1 92.12 227 ASP A O 1
ATOM 1722 N N . SER A 1 228 ? -11.133 -34.625 -4.957 1 90.12 228 SER A N 1
ATOM 1723 C CA . SER A 1 228 ? -10.93 -35.125 -3.592 1 90.12 228 SER A CA 1
ATOM 1724 C C . SER A 1 228 ? -9.719 -36.031 -3.496 1 90.12 228 SER A C 1
ATOM 1726 O O . SER A 1 228 ? -9.047 -36.062 -2.463 1 90.12 228 SER A O 1
ATOM 1728 N N . SER A 1 229 ? -9.438 -36.75 -4.484 1 91 229 SER A N 1
ATOM 1729 C CA . SER A 1 229 ? -8.297 -37.656 -4.492 1 91 229 SER A CA 1
ATOM 1730 C C . SER A 1 229 ? -6.984 -36.875 -4.395 1 91 229 SER A C 1
ATOM 1732 O O . SER A 1 229 ? -5.988 -37.406 -3.877 1 91 229 SER A O 1
ATOM 1734 N N . MET A 1 230 ? -6.996 -35.625 -4.816 1 93.75 230 MET A N 1
ATOM 1735 C CA . MET A 1 230 ? -5.797 -34.781 -4.781 1 93.75 230 MET A CA 1
ATOM 1736 C C . MET A 1 230 ? -5.52 -34.312 -3.363 1 93.75 230 MET A C 1
ATOM 1738 O O . MET A 1 230 ? -4.426 -33.812 -3.072 1 93.75 230 MET A O 1
ATOM 1742 N N . LEU A 1 231 ? -6.562 -34.469 -2.518 1 93.5 231 LEU A N 1
ATOM 1743 C CA . LEU A 1 231 ? -6.473 -33.875 -1.181 1 93.5 231 LEU A CA 1
ATOM 1744 C C . LEU A 1 231 ? -6.188 -34.969 -0.143 1 93.5 231 LEU A C 1
ATOM 1746 O O . LEU A 1 231 ? -6.164 -34.688 1.059 1 93.5 231 LEU A O 1
ATOM 1750 N N . ALA A 1 232 ? -5.934 -36.094 -0.489 1 88.31 232 ALA A N 1
ATOM 1751 C CA . ALA A 1 232 ? -5.836 -37.25 0.402 1 88.31 232 ALA A CA 1
ATOM 1752 C C . ALA A 1 232 ? -4.699 -37.094 1.405 1 88.31 232 ALA A C 1
ATOM 1754 O O . ALA A 1 232 ? -4.777 -37.562 2.535 1 88.31 232 ALA A O 1
ATOM 1755 N N . ALA A 1 233 ? -3.684 -36.344 1.103 1 87.88 233 ALA A N 1
ATOM 1756 C CA . ALA A 1 233 ? -2.52 -36.188 1.972 1 87.88 233 ALA A CA 1
ATOM 1757 C C . ALA A 1 233 ? -2.705 -35.031 2.93 1 87.88 233 ALA A C 1
ATOM 1759 O O . ALA A 1 233 ? -1.874 -34.812 3.814 1 87.88 233 ALA A O 1
ATOM 1760 N N . LEU A 1 234 ? -3.77 -34.281 2.689 1 87.94 234 LEU A N 1
ATOM 1761 C CA . LEU A 1 234 ? -3.998 -33.094 3.486 1 87.94 234 LEU A CA 1
ATOM 1762 C C . LEU A 1 234 ? -5 -33.375 4.605 1 87.94 234 LEU A C 1
ATOM 1764 O O . LEU A 1 234 ? -5.852 -32.531 4.902 1 87.94 234 LEU A O 1
ATOM 1768 N N . GLN A 1 235 ? -4.805 -34.281 5.398 1 79.12 235 GLN A N 1
ATOM 1769 C CA . GLN A 1 235 ? -5.758 -34.656 6.434 1 79.12 235 GLN A CA 1
ATOM 1770 C C . GLN A 1 235 ? -6.062 -33.5 7.367 1 79.12 235 GLN A C 1
ATOM 1772 O O . GLN A 1 235 ? -5.148 -32.875 7.918 1 79.12 235 GLN A O 1
ATOM 1777 N N . GLY A 1 236 ? -7.367 -33.156 7.414 1 81.69 236 GLY A N 1
ATOM 1778 C CA . GLY A 1 236 ? -7.863 -32.156 8.352 1 81.69 236 GLY A CA 1
ATOM 1779 C C . GLY A 1 236 ? -7.812 -30.75 7.812 1 81.69 236 GLY A C 1
ATOM 1780 O O . GLY A 1 236 ? -8.242 -29.812 8.484 1 81.69 236 GLY A O 1
ATOM 1781 N N . GLN A 1 237 ? -7.293 -30.641 6.668 1 90.69 237 GLN A N 1
ATOM 1782 C CA . GLN A 1 237 ? -7.207 -29.312 6.074 1 90.69 237 GLN A CA 1
ATOM 1783 C C . GLN A 1 237 ? -8.289 -29.109 5.023 1 90.69 237 GLN A C 1
ATOM 1785 O O . GLN A 1 237 ? -8.648 -30.047 4.301 1 90.69 237 GLN A O 1
ATOM 1790 N N . GLU A 1 238 ? -8.781 -27.938 5.051 1 93.44 238 GLU A N 1
ATOM 1791 C CA . GLU A 1 238 ? -9.789 -27.562 4.059 1 93.44 238 GLU A CA 1
ATOM 1792 C C . GLU A 1 238 ? -9.203 -26.656 2.992 1 93.44 238 GLU A C 1
ATOM 1794 O O . GLU A 1 238 ? -8.391 -25.766 3.297 1 93.44 238 GLU A O 1
ATOM 1799 N N . ILE A 1 239 ? -9.664 -26.875 1.792 1 95.56 239 ILE A N 1
ATOM 1800 C CA . ILE A 1 239 ? -9.203 -26 0.713 1 95.56 239 ILE A CA 1
ATOM 1801 C C . ILE A 1 239 ? -9.875 -24.625 0.833 1 95.56 239 ILE A C 1
ATOM 1803 O O . ILE A 1 239 ? -11.047 -24.531 1.211 1 95.56 239 ILE A O 1
ATOM 1807 N N . VAL A 1 240 ? -9.164 -23.609 0.516 1 96 240 VAL A N 1
ATOM 1808 C CA . VAL A 1 240 ? -9.703 -22.25 0.601 1 96 240 VAL A CA 1
ATOM 1809 C C . VAL A 1 240 ? -10.492 -21.938 -0.665 1 96 240 VAL A C 1
ATOM 1811 O O . VAL A 1 240 ? -11.586 -21.375 -0.594 1 96 240 VAL A O 1
ATOM 1814 N N . ASN A 1 241 ? -9.875 -22.234 -1.765 1 96 241 ASN A N 1
ATOM 1815 C CA . ASN A 1 241 ? -10.5 -22.031 -3.064 1 96 241 ASN A CA 1
ATOM 1816 C C . ASN A 1 241 ? -10.695 -23.344 -3.814 1 96 241 ASN A C 1
ATOM 1818 O O . ASN A 1 241 ? -9.938 -24.297 -3.613 1 96 241 ASN A O 1
ATOM 1822 N N . ASP A 1 242 ? -11.672 -23.328 -4.691 1 95 242 ASP A N 1
ATOM 1823 C CA . ASP A 1 242 ? -11.938 -24.531 -5.484 1 95 242 ASP A CA 1
ATOM 1824 C C . ASP A 1 242 ? -11.328 -24.406 -6.879 1 95 242 ASP A C 1
ATOM 1826 O O . ASP A 1 242 ? -12.016 -24.609 -7.883 1 95 242 ASP A O 1
ATOM 1830 N N . TYR A 1 243 ? -10.203 -23.922 -6.977 1 96.69 243 TYR A N 1
ATOM 1831 C CA . TYR A 1 243 ? -9.359 -23.891 -8.164 1 96.69 243 TYR A CA 1
ATOM 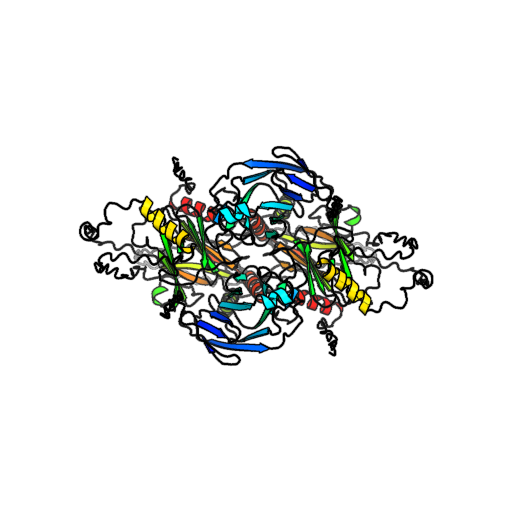1832 C C . TYR A 1 243 ? -7.887 -24.016 -7.793 1 96.69 243 TYR A C 1
ATOM 1834 O O . TYR A 1 243 ? -7.527 -23.906 -6.621 1 96.69 243 TYR A O 1
ATOM 1842 N N . ARG A 1 244 ? -7.09 -24.312 -8.742 1 97.06 244 ARG A N 1
ATOM 1843 C CA . ARG A 1 244 ? -5.656 -24.469 -8.508 1 97.06 244 ARG A CA 1
ATOM 1844 C C . ARG A 1 244 ? -4.848 -23.672 -9.516 1 97.06 244 ARG A C 1
ATOM 1846 O O . ARG A 1 244 ? -5.262 -23.5 -10.672 1 97.06 244 ARG A O 1
ATOM 1853 N N . TYR A 1 245 ? -3.754 -23.125 -9.023 1 97.75 245 TYR A N 1
ATOM 1854 C CA . TYR A 1 245 ? -2.775 -22.516 -9.914 1 97.75 245 TYR A CA 1
ATOM 1855 C C . TYR A 1 245 ? -1.907 -23.578 -10.578 1 97.75 245 TYR A C 1
ATOM 1857 O O . TYR A 1 245 ? -1.45 -24.516 -9.914 1 97.75 245 TYR A O 1
ATOM 1865 N N . SER A 1 246 ? -1.729 -23.469 -11.844 1 96.19 246 SER A N 1
ATOM 1866 C CA . SER A 1 246 ? -0.817 -24.328 -12.594 1 96.19 246 SER A CA 1
ATOM 1867 C C . SER A 1 246 ? 0.365 -23.547 -13.141 1 96.19 246 SER A C 1
ATOM 1869 O O . SER A 1 246 ? 0.182 -22.578 -13.891 1 96.19 246 SER A O 1
ATOM 1871 N N . VAL A 1 247 ? 1.508 -23.922 -12.734 1 94.94 247 VAL A N 1
ATOM 1872 C CA . VAL A 1 247 ? 2.734 -23.266 -13.195 1 94.94 247 VAL A CA 1
ATOM 1873 C C . VAL A 1 247 ? 3.562 -24.266 -14.008 1 94.94 247 VAL A C 1
ATOM 1875 O O . VAL A 1 247 ? 3.893 -25.344 -13.531 1 94.94 247 VAL A O 1
ATOM 1878 N N . VAL A 1 248 ? 3.953 -23.859 -15.242 1 91.19 248 VAL A N 1
ATOM 1879 C CA . VAL A 1 248 ? 4.727 -24.719 -16.141 1 91.19 248 VAL A CA 1
ATOM 1880 C C . VAL A 1 248 ? 5.859 -23.906 -16.766 1 91.19 248 VAL A C 1
ATOM 1882 O O . VAL A 1 248 ? 5.637 -22.828 -17.312 1 91.19 248 VAL A O 1
ATOM 1885 N N . THR A 1 249 ? 7 -24.438 -16.641 1 87.88 249 THR A N 1
ATOM 1886 C CA . THR A 1 249 ? 8.148 -23.812 -17.281 1 87.88 249 THR A CA 1
ATOM 1887 C C . THR A 1 249 ? 8.656 -24.672 -18.438 1 87.88 249 THR A C 1
ATOM 1889 O O . THR A 1 249 ? 8.289 -25.844 -18.547 1 87.88 249 THR A O 1
ATOM 1892 N N . ASN A 1 250 ? 9.43 -24.078 -19.359 1 80.12 250 ASN A N 1
ATOM 1893 C CA . ASN A 1 250 ? 10.016 -24.859 -20.438 1 80.12 250 ASN A CA 1
ATOM 1894 C C . ASN A 1 250 ? 11.133 -25.766 -19.953 1 80.12 250 ASN A C 1
ATOM 1896 O O . ASN A 1 250 ? 11.609 -26.625 -20.688 1 80.12 250 ASN A O 1
ATOM 1900 N N . LEU A 1 251 ? 11.57 -25.547 -18.734 1 69.12 251 LEU A N 1
ATOM 1901 C CA . LEU A 1 251 ? 12.617 -26.375 -18.156 1 69.12 251 LEU A CA 1
ATOM 1902 C C . LEU A 1 251 ? 12.016 -27.547 -17.391 1 69.12 251 LEU A C 1
ATOM 1904 O O . LEU A 1 251 ? 12.75 -28.375 -16.828 1 69.12 251 LEU A O 1
ATOM 1908 N N . ALA A 1 252 ? 10.836 -27.547 -17.125 1 56.44 252 ALA A N 1
ATOM 1909 C CA . ALA A 1 252 ? 10.133 -28.516 -16.281 1 56.44 252 ALA A CA 1
ATOM 1910 C C . ALA A 1 252 ? 10.625 -29.938 -16.547 1 56.44 252 ALA A C 1
ATOM 1912 O O . ALA A 1 252 ? 10.719 -30.75 -15.625 1 56.44 252 ALA A O 1
ATOM 1913 N N . ALA A 1 253 ? 10.797 -30.266 -17.766 1 45.69 253 ALA A N 1
ATOM 1914 C CA . ALA A 1 253 ? 11.164 -31.641 -18.109 1 45.69 253 ALA A CA 1
ATOM 1915 C C . ALA A 1 253 ? 12.656 -31.875 -17.938 1 45.69 253 ALA A C 1
ATOM 1917 O O . ALA A 1 253 ? 13.141 -33 -18.078 1 45.69 253 ALA A O 1
ATOM 1918 N N . VAL A 1 254 ? 13.352 -30.719 -17.703 1 43.94 254 VAL A N 1
ATOM 1919 C CA . VAL A 1 254 ? 14.789 -30.938 -17.688 1 43.94 254 VAL A CA 1
ATOM 1920 C C . VAL A 1 254 ? 15.281 -31.094 -16.25 1 43.94 254 VAL A C 1
ATOM 1922 O O . VAL A 1 254 ? 14.68 -30.547 -15.32 1 43.94 254 VAL A O 1
ATOM 1925 N N . THR A 1 255 ? 16.172 -31.953 -15.898 1 44.16 255 THR A N 1
ATOM 1926 C CA . THR A 1 255 ? 16.781 -32.375 -14.648 1 44.16 255 THR A CA 1
ATOM 1927 C C . THR A 1 255 ? 17.141 -31.156 -13.789 1 44.16 255 THR A C 1
ATOM 1929 O O . THR A 1 255 ? 17.828 -30.25 -14.258 1 44.16 255 THR A O 1
ATOM 1932 N N . PRO A 1 256 ? 16.5 -31.016 -12.617 1 47.56 256 PRO A N 1
ATOM 1933 C CA . PRO A 1 256 ? 16.625 -29.969 -11.602 1 47.56 256 PRO A CA 1
ATOM 1934 C C . PRO A 1 256 ? 18.062 -29.531 -11.391 1 47.56 256 PRO A C 1
ATOM 1936 O O . PRO A 1 256 ? 18.312 -28.453 -10.836 1 47.56 256 PRO A O 1
ATOM 1939 N N . ASP A 1 257 ? 19.047 -30.344 -11.648 1 44.78 257 ASP A N 1
ATOM 1940 C CA . ASP A 1 257 ? 20.406 -30.031 -11.195 1 44.78 257 ASP A CA 1
ATOM 1941 C C . ASP A 1 257 ? 20.969 -28.828 -11.945 1 44.78 257 ASP A C 1
ATOM 1943 O O . ASP A 1 257 ? 21.984 -28.25 -11.531 1 44.78 257 ASP A O 1
ATOM 1947 N N . LEU A 1 258 ? 20.531 -28.562 -13.07 1 42.31 258 LEU A N 1
ATOM 1948 C CA . LEU A 1 258 ? 21.25 -27.562 -13.859 1 42.31 258 LEU A CA 1
ATOM 1949 C C . LEU A 1 258 ? 20.719 -26.156 -13.578 1 42.31 258 LEU A C 1
ATOM 1951 O O . LEU A 1 258 ? 21.422 -25.172 -13.781 1 42.31 258 LEU A O 1
ATOM 1955 N N . ASN A 1 259 ? 19.516 -26.078 -13.164 1 50.12 259 ASN A N 1
ATOM 1956 C CA . ASN A 1 259 ? 19.031 -24.719 -12.953 1 50.12 259 ASN A CA 1
ATOM 1957 C C . ASN A 1 259 ? 18.844 -24.422 -11.469 1 50.12 259 ASN A C 1
ATOM 1959 O O . ASN A 1 259 ? 17.938 -24.969 -10.828 1 50.12 259 ASN A O 1
ATOM 1963 N N . GLN A 1 260 ? 19.984 -23.891 -10.93 1 62.25 260 GLN A N 1
ATOM 1964 C CA . GLN A 1 260 ? 19.875 -23.438 -9.547 1 62.25 260 GLN A CA 1
ATOM 1965 C C . GLN A 1 260 ? 18.844 -22.312 -9.422 1 62.25 260 GLN A C 1
ATOM 1967 O O . GLN A 1 260 ? 19.172 -21.141 -9.602 1 62.25 260 GLN A O 1
ATOM 1972 N N . GLN A 1 261 ? 17.531 -22.766 -9.453 1 78.75 261 GLN A N 1
ATOM 1973 C CA . GLN A 1 261 ? 16.422 -21.812 -9.414 1 78.75 261 GLN A CA 1
ATOM 1974 C C . GLN A 1 261 ? 15.75 -21.812 -8.039 1 78.75 261 GLN A C 1
ATOM 1976 O O . GLN A 1 261 ? 15.617 -22.859 -7.402 1 78.75 261 GLN A O 1
ATOM 1981 N N . VAL A 1 262 ? 15.578 -20.578 -7.512 1 87.62 262 VAL A N 1
ATOM 1982 C CA . VAL A 1 262 ? 14.727 -20.438 -6.336 1 87.62 262 VAL A CA 1
ATOM 1983 C C . VAL A 1 262 ? 13.625 -19.422 -6.625 1 87.62 262 VAL A C 1
ATOM 1985 O O . VAL A 1 262 ? 13.875 -18.359 -7.199 1 87.62 262 VAL A O 1
ATOM 1988 N N . THR A 1 263 ? 12.414 -19.859 -6.309 1 93.62 263 THR A N 1
ATOM 1989 C CA . THR A 1 263 ? 11.266 -18.984 -6.531 1 93.62 263 THR A CA 1
ATOM 1990 C C . THR A 1 263 ? 10.477 -18.797 -5.242 1 93.62 263 THR A C 1
ATOM 1992 O O . THR A 1 263 ? 10.266 -19.75 -4.488 1 93.62 263 THR A O 1
ATOM 1995 N N . VAL A 1 264 ? 10.18 -17.562 -4.953 1 96.56 264 VAL A N 1
ATOM 1996 C CA . VAL A 1 264 ? 9.219 -17.297 -3.889 1 96.56 264 VAL A CA 1
ATOM 1997 C C . VAL A 1 264 ? 7.832 -17.078 -4.488 1 96.56 264 VAL A C 1
ATOM 1999 O O . VAL A 1 264 ? 7.617 -16.141 -5.254 1 96.56 264 VAL A O 1
ATOM 2002 N N . ILE A 1 265 ? 6.957 -17.938 -4.125 1 97.12 265 ILE A N 1
ATOM 2003 C CA . ILE A 1 265 ? 5.566 -17.844 -4.555 1 97.12 265 ILE A CA 1
ATOM 2004 C C . ILE A 1 265 ? 4.773 -17.016 -3.537 1 97.12 265 ILE A C 1
ATOM 2006 O O . ILE A 1 265 ? 4.863 -17.266 -2.332 1 97.12 265 ILE A O 1
ATOM 2010 N N . GLN A 1 266 ? 4.086 -16.062 -4.004 1 97.38 266 GLN A N 1
ATOM 2011 C CA . GLN A 1 266 ? 3.203 -15.258 -3.17 1 97.38 266 GLN A CA 1
ATOM 2012 C C . GLN A 1 266 ? 1.742 -15.453 -3.566 1 97.38 266 GLN A C 1
ATOM 2014 O O . GLN A 1 266 ? 1.304 -14.945 -4.602 1 97.38 266 GLN A O 1
ATOM 2019 N N . MET A 1 267 ? 1.035 -16.125 -2.686 1 97.56 267 MET A N 1
ATOM 2020 C CA . MET A 1 267 ? -0.369 -16.438 -2.939 1 97.56 267 MET A CA 1
ATOM 2021 C C . MET A 1 267 ? -1.274 -15.336 -2.385 1 97.56 267 MET A C 1
ATOM 2023 O O . MET A 1 267 ? -1.174 -14.984 -1.21 1 97.56 267 MET A O 1
ATOM 2027 N N . PRO A 1 268 ? -2.135 -14.836 -3.252 1 97.12 268 PRO A N 1
ATOM 2028 C CA . PRO A 1 268 ? -3.055 -13.82 -2.74 1 97.12 268 PRO A CA 1
ATOM 2029 C C . PRO A 1 268 ? -4.074 -14.383 -1.756 1 97.12 268 PRO A C 1
ATOM 2031 O O . PRO A 1 268 ? -4.535 -15.516 -1.92 1 97.12 268 PRO A O 1
ATOM 2034 N N . ILE A 1 269 ? -4.457 -13.547 -0.806 1 95.31 269 ILE A N 1
ATOM 2035 C CA . ILE A 1 269 ? -5.426 -13.898 0.223 1 95.31 269 ILE A CA 1
ATOM 2036 C C . ILE A 1 269 ? -6.746 -13.18 -0.04 1 95.31 269 ILE A C 1
ATOM 2038 O O . ILE A 1 269 ? -6.781 -11.953 -0.17 1 95.31 269 ILE A O 1
ATOM 2042 N N . ASN A 1 270 ? -7.77 -13.914 -0.231 1 96.56 270 ASN A N 1
ATOM 2043 C CA . ASN A 1 270 ? -9.117 -13.352 -0.18 1 96.56 270 ASN A CA 1
ATOM 2044 C C . ASN A 1 270 ? -9.648 -13.305 1.249 1 96.56 270 ASN A C 1
ATOM 2046 O O . ASN A 1 270 ? -10.289 -14.25 1.713 1 96.56 270 ASN A O 1
ATOM 2050 N N . ALA A 1 271 ? -9.484 -12.203 1.878 1 96.69 271 ALA A N 1
ATOM 2051 C CA . ALA A 1 271 ? -9.773 -12.062 3.301 1 96.69 271 ALA A CA 1
ATOM 2052 C C . ALA A 1 271 ? -11.258 -12.281 3.58 1 96.69 271 ALA A C 1
ATOM 2054 O O . ALA A 1 271 ? -11.625 -12.875 4.598 1 96.69 271 ALA A O 1
ATOM 2055 N N . VAL A 1 272 ? -12.094 -11.852 2.75 1 96.25 272 VAL A N 1
ATOM 2056 C CA . VAL A 1 272 ? -13.539 -11.977 2.941 1 96.25 272 VAL A CA 1
ATOM 2057 C C . VAL A 1 272 ? -13.938 -13.453 2.891 1 96.25 272 VAL A C 1
ATOM 2059 O O . VAL A 1 272 ? -14.727 -13.914 3.719 1 96.25 272 VAL A O 1
ATOM 2062 N N . ARG A 1 273 ? -13.414 -14.125 1.993 1 96.25 273 ARG A N 1
ATOM 2063 C CA . ARG A 1 273 ? -13.711 -15.547 1.882 1 96.25 273 ARG A CA 1
ATOM 2064 C C . ARG A 1 273 ? -13.195 -16.312 3.098 1 96.25 273 ARG A C 1
ATOM 2066 O O . ARG A 1 273 ? -13.906 -17.156 3.656 1 96.25 273 ARG A O 1
ATOM 2073 N N . ILE A 1 274 ? -11.992 -16.062 3.48 1 97 274 ILE A N 1
ATOM 2074 C CA . ILE A 1 274 ? -11.406 -16.734 4.633 1 97 274 ILE A CA 1
ATOM 2075 C C . ILE A 1 274 ? -12.219 -16.422 5.887 1 97 274 ILE A C 1
ATOM 2077 O O . ILE A 1 274 ? -12.445 -17.297 6.727 1 97 274 ILE A O 1
ATOM 2081 N N . GLN A 1 275 ? -12.617 -15.164 6.008 1 96.88 275 GLN A N 1
ATOM 2082 C CA . GLN A 1 275 ? -13.461 -14.773 7.133 1 96.88 275 GLN A CA 1
ATOM 2083 C C . GLN A 1 275 ? -14.727 -15.609 7.191 1 96.88 275 GLN A C 1
ATOM 2085 O O . GLN A 1 275 ? -15.086 -16.141 8.242 1 96.88 275 GLN A O 1
ATOM 2090 N N . LYS A 1 276 ? -15.406 -15.773 6.098 1 95.56 276 LYS A N 1
ATOM 2091 C CA . LYS A 1 276 ? -16.625 -16.562 6.02 1 95.56 276 LYS A CA 1
ATOM 2092 C C . LYS A 1 276 ? -16.359 -18.031 6.34 1 95.56 276 LYS A C 1
ATOM 2094 O O . LYS A 1 276 ? -17.156 -18.672 7.027 1 95.56 276 LYS A O 1
ATOM 2099 N N . MET A 1 277 ? -15.273 -18.516 5.84 1 96.25 277 MET A N 1
ATOM 2100 C CA . MET A 1 277 ? -14.898 -19.891 6.109 1 96.25 277 MET A CA 1
ATOM 2101 C C . MET A 1 277 ? -14.633 -20.109 7.598 1 96.25 277 MET A C 1
ATOM 2103 O O . MET A 1 277 ? -15.047 -21.109 8.172 1 96.25 277 MET A O 1
ATOM 2107 N N . MET A 1 278 ? -13.922 -19.188 8.188 1 97.06 278 MET A N 1
ATOM 2108 C CA . MET A 1 278 ? -13.664 -19.281 9.617 1 97.06 278 MET A CA 1
ATOM 2109 C C . MET A 1 278 ? -14.961 -19.297 10.414 1 97.06 278 MET A C 1
ATOM 2111 O O . MET A 1 278 ? -15.109 -20.078 11.359 1 97.06 278 MET A O 1
ATOM 2115 N N . GLN A 1 279 ? -15.867 -18.453 10.039 1 95.44 279 GLN A N 1
ATOM 2116 C CA . GLN A 1 279 ? -17.172 -18.406 10.695 1 95.44 279 GLN A CA 1
ATOM 2117 C C . GLN A 1 279 ? -17.922 -19.719 10.516 1 95.44 279 GLN A C 1
ATOM 2119 O O . GLN A 1 279 ? -18.5 -20.25 11.469 1 95.44 279 GLN A O 1
ATOM 2124 N N . THR A 1 280 ? -17.875 -20.25 9.352 1 94.5 280 THR A N 1
ATOM 2125 C CA . THR A 1 280 ? -18.547 -21.516 9.062 1 94.5 280 THR A CA 1
ATOM 2126 C C . THR A 1 280 ? -17.922 -22.656 9.844 1 94.5 280 THR A C 1
ATOM 2128 O O . THR A 1 280 ? -18.609 -23.594 10.258 1 94.5 280 THR A O 1
ATOM 2131 N N . MET A 1 281 ? -16.625 -22.547 10.086 1 93.81 281 MET A N 1
ATOM 2132 C CA . MET A 1 281 ? -15.914 -23.562 10.852 1 93.81 281 MET A CA 1
ATOM 2133 C C . MET A 1 281 ? -16.156 -23.391 12.344 1 93.81 281 MET A C 1
ATOM 2135 O O . MET A 1 281 ? -15.742 -24.234 13.148 1 93.81 281 MET A O 1
ATOM 2139 N N . GLY A 1 282 ? -16.719 -22.266 12.711 1 93.75 282 GLY A N 1
ATOM 2140 C CA . GLY A 1 282 ? -17.016 -22.016 14.109 1 93.75 282 GLY A CA 1
ATOM 2141 C C . GLY A 1 282 ? -15.844 -21.453 14.891 1 93.75 282 GLY A C 1
ATOM 2142 O O . GLY A 1 282 ? -15.758 -21.625 16.109 1 93.75 282 GLY A O 1
ATOM 2143 N N . VAL A 1 283 ? -14.984 -20.859 14.234 1 95.25 283 VAL A N 1
ATOM 2144 C CA . VAL A 1 283 ? -13.852 -20.25 14.922 1 95.25 283 VAL A CA 1
ATOM 2145 C C . VAL A 1 283 ? -14.328 -19.062 15.758 1 95.25 283 VAL A C 1
ATOM 2147 O O . VAL A 1 283 ? -14.953 -18.141 15.234 1 95.25 283 VAL A O 1
ATOM 2150 N N . PRO A 1 284 ? -14.07 -19.109 17.031 1 94.38 284 PRO A N 1
ATOM 2151 C CA . PRO A 1 284 ? -14.469 -17.984 17.859 1 94.38 284 PRO A CA 1
ATOM 2152 C C . PRO A 1 284 ? -13.641 -16.734 17.594 1 94.38 284 PRO A C 1
ATOM 2154 O O . PRO A 1 284 ? -12.602 -16.797 16.938 1 94.38 284 PRO A O 1
ATOM 2157 N N . PRO A 1 285 ? -14.055 -15.609 18.062 1 94.75 285 PRO A N 1
ATOM 2158 C CA . PRO A 1 285 ? -13.312 -14.367 17.859 1 94.75 285 PRO A CA 1
ATOM 2159 C C . PRO A 1 285 ? -11.883 -14.43 18.406 1 94.75 285 PRO A C 1
ATOM 2161 O O . PRO A 1 285 ? -11 -13.734 17.906 1 94.75 285 PRO A O 1
ATOM 2164 N N . THR A 1 286 ? -11.625 -15.227 19.344 1 93.75 286 THR A N 1
ATOM 2165 C CA . THR A 1 286 ? -10.297 -15.359 19.938 1 93.75 286 THR A CA 1
ATOM 2166 C C . THR A 1 286 ? -9.508 -16.453 19.25 1 93.75 286 THR A C 1
ATOM 2168 O O . THR A 1 286 ? -8.352 -16.719 19.594 1 93.75 286 THR A O 1
ATOM 2171 N N . GLY A 1 287 ? -10.117 -17.094 18.312 1 94.25 287 GLY A N 1
ATOM 2172 C CA . GLY A 1 287 ? -9.5 -18.234 17.656 1 94.25 287 GLY A CA 1
ATOM 2173 C C . GLY A 1 287 ? -8.57 -17.844 16.531 1 94.25 287 GLY A C 1
ATOM 2174 O O . GLY A 1 287 ? -8.383 -16.656 16.25 1 94.25 287 GLY A O 1
ATOM 2175 N N . GLN A 1 288 ? -7.902 -18.938 16 1 95.38 288 GLN A N 1
ATOM 2176 C CA . GLN A 1 288 ? -6.949 -18.75 14.914 1 95.38 288 GLN A CA 1
ATOM 2177 C C . GLN A 1 288 ? -6.945 -19.953 13.977 1 95.38 288 GLN A C 1
ATOM 2179 O O . GLN A 1 288 ? -7.453 -21.016 14.32 1 95.38 288 GLN A O 1
ATOM 2184 N N . VAL A 1 289 ? -6.453 -19.703 12.828 1 96.62 289 VAL A N 1
ATOM 2185 C CA . VAL A 1 289 ? -6.328 -20.75 11.828 1 96.62 289 VAL A CA 1
ATOM 2186 C C . VAL A 1 289 ? -4.906 -20.766 11.273 1 96.62 289 VAL A C 1
ATOM 2188 O O . VAL A 1 289 ? -4.195 -19.766 11.336 1 96.62 289 VAL A O 1
ATOM 2191 N N . ALA A 1 290 ? -4.516 -21.922 10.812 1 96.19 290 ALA A N 1
ATOM 2192 C CA . ALA A 1 290 ? -3.285 -22.078 10.039 1 96.19 290 ALA A CA 1
ATOM 2193 C C . ALA A 1 290 ? -3.588 -22.188 8.547 1 96.19 290 ALA A C 1
ATOM 2195 O O . ALA A 1 290 ? -4.426 -22.984 8.133 1 96.19 290 ALA A O 1
ATOM 2196 N N . ILE A 1 291 ? -2.996 -21.297 7.773 1 97.25 291 ILE A N 1
ATOM 2197 C CA . ILE A 1 291 ? -3.145 -21.344 6.32 1 97.25 291 ILE A CA 1
ATOM 2198 C C . ILE A 1 291 ? -1.812 -21.719 5.676 1 97.25 291 ILE A C 1
ATOM 2200 O O . ILE A 1 291 ? -0.781 -21.109 5.961 1 97.25 291 ILE A O 1
ATOM 2204 N N . ALA A 1 292 ? -1.878 -22.703 4.805 1 96.44 292 ALA A N 1
ATOM 2205 C CA . ALA A 1 292 ? -0.657 -23.219 4.188 1 96.44 292 ALA A CA 1
ATOM 2206 C C . ALA A 1 292 ? -0.789 -23.266 2.668 1 96.44 292 ALA A C 1
ATOM 2208 O O . ALA A 1 292 ? -1.9 -23.281 2.135 1 96.44 292 ALA A O 1
ATOM 2209 N N . VAL A 1 293 ? 0.354 -23.203 2.039 1 97.25 293 VAL A N 1
ATOM 2210 C CA . VAL A 1 293 ? 0.429 -23.438 0.601 1 97.25 293 VAL A CA 1
ATOM 2211 C C . VAL A 1 293 ? 0.797 -24.891 0.335 1 97.25 293 VAL A C 1
ATOM 2213 O O . VAL A 1 293 ? 1.784 -25.391 0.875 1 97.25 293 VAL A O 1
ATOM 2216 N N . ALA A 1 294 ? -0.017 -25.578 -0.418 1 96.75 294 ALA A N 1
ATOM 2217 C CA . ALA A 1 294 ? 0.248 -26.953 -0.8 1 96.75 294 ALA A CA 1
ATOM 2218 C C . ALA A 1 294 ? 0.56 -27.062 -2.289 1 96.75 294 ALA A C 1
ATOM 2220 O O . ALA A 1 294 ? 0.04 -26.297 -3.098 1 96.75 294 ALA A O 1
ATOM 2221 N N . GLN A 1 295 ? 1.391 -28.016 -2.609 1 95.94 295 GLN A N 1
ATOM 2222 C CA . GLN A 1 295 ? 1.84 -28.172 -3.988 1 95.94 295 GLN A CA 1
ATOM 2223 C C . GLN A 1 295 ? 1.702 -29.625 -4.445 1 95.94 295 GLN A C 1
ATOM 2225 O O . GLN A 1 295 ? 1.931 -30.547 -3.666 1 95.94 295 GLN A O 1
ATOM 2230 N N . ARG A 1 296 ? 1.27 -29.859 -5.641 1 94.75 296 ARG A N 1
ATOM 2231 C CA . ARG A 1 296 ? 1.489 -31.078 -6.406 1 94.75 296 ARG A CA 1
ATOM 2232 C C . ARG A 1 296 ? 2.668 -30.922 -7.359 1 94.75 296 ARG A C 1
ATOM 2234 O O . ARG A 1 296 ? 2.531 -30.328 -8.43 1 94.75 296 ARG A O 1
ATOM 2241 N N . GLY A 1 297 ? 3.768 -31.391 -6.875 1 88.38 297 GLY A N 1
ATOM 2242 C CA . GLY A 1 297 ? 5.004 -31.203 -7.617 1 88.38 297 GLY A CA 1
ATOM 2243 C C . GLY A 1 297 ? 5.172 -32.188 -8.758 1 88.38 297 GLY A C 1
ATOM 2244 O O . GLY A 1 297 ? 4.391 -33.125 -8.891 1 88.38 297 GLY A O 1
ATOM 2245 N N . VAL A 1 298 ? 6.195 -31.984 -9.586 1 85.06 298 VAL A N 1
ATOM 2246 C CA . VAL A 1 298 ? 6.504 -32.844 -10.719 1 85.06 298 VAL A CA 1
ATOM 2247 C C . VAL A 1 298 ? 7.219 -34.094 -10.242 1 85.06 298 VAL A C 1
ATOM 2249 O O . VAL A 1 298 ? 8.094 -34.031 -9.375 1 85.06 298 VAL A O 1
ATOM 2252 N N . LEU A 1 299 ? 6.676 -35.312 -10.758 1 79.19 299 LEU A N 1
ATOM 2253 C CA . LEU A 1 299 ? 7.324 -36.562 -10.43 1 79.19 299 LEU A CA 1
ATOM 2254 C C . LEU A 1 299 ? 8.445 -36.875 -11.414 1 79.19 299 LEU A C 1
ATOM 2256 O O . LEU A 1 299 ? 8.305 -36.656 -12.617 1 79.19 299 LEU A O 1
ATOM 2260 N N . GLN A 1 300 ? 9.602 -37.188 -10.945 1 60.03 300 GLN A N 1
ATOM 2261 C CA . GLN A 1 300 ? 10.711 -37.594 -11.797 1 60.03 300 GLN A CA 1
ATOM 2262 C C . GLN A 1 300 ? 10.547 -39.031 -12.25 1 60.03 300 GLN A C 1
ATOM 2264 O O . GLN A 1 300 ? 10.117 -39.906 -11.469 1 60.03 300 GLN A O 1
ATOM 2269 N N . ASN A 1 301 ? 10.008 -39.625 -13.422 1 45.69 301 ASN A N 1
ATOM 2270 C CA . ASN A 1 301 ? 9.992 -41 -13.875 1 45.69 301 ASN A CA 1
ATOM 2271 C C . ASN A 1 301 ? 11.312 -41.719 -13.586 1 45.69 301 ASN A C 1
ATOM 2273 O O . ASN A 1 301 ? 12.359 -41.281 -14.07 1 45.69 301 ASN A O 1
ATOM 2277 N N . PRO A 1 302 ? 11.312 -42.719 -12.656 1 40.94 302 PRO A N 1
ATOM 2278 C CA . PRO A 1 302 ? 12.539 -43.5 -12.484 1 40.94 302 PRO A CA 1
ATOM 2279 C C . PRO A 1 302 ? 13.047 -44.125 -13.789 1 40.94 302 PRO A C 1
ATOM 2281 O O . PRO A 1 302 ? 14.258 -44.312 -13.953 1 40.94 302 PRO A O 1
ATOM 2284 N N . GLY A 1 303 ? 12.25 -45.188 -14.453 1 35.22 303 GLY A N 1
ATOM 2285 C CA . GLY A 1 303 ? 12.688 -45.938 -15.625 1 35.22 303 GLY A CA 1
ATOM 2286 C C . GLY A 1 303 ? 12.945 -45.031 -16.828 1 35.22 303 GLY A C 1
ATOM 2287 O O . GLY A 1 303 ? 12.945 -45.531 -17.969 1 35.22 303 GLY A O 1
ATOM 2288 N N . GLY A 1 304 ? 12.82 -44 -16.766 1 33.41 304 GLY A N 1
ATOM 2289 C CA . GLY A 1 304 ? 13.305 -43.438 -18.016 1 33.41 304 GLY A CA 1
ATOM 2290 C C . GLY A 1 304 ? 14.602 -44.094 -18.484 1 33.41 304 GLY A C 1
ATOM 2291 O O . GLY A 1 304 ? 15.555 -44.188 -17.719 1 33.41 304 GLY A O 1
ATOM 2292 N N . ALA A 1 305 ? 14.43 -45.281 -19.281 1 26.78 305 ALA A N 1
ATOM 2293 C CA . ALA A 1 305 ? 15.477 -45.406 -20.297 1 26.78 305 ALA A CA 1
ATOM 2294 C C . ALA A 1 305 ? 16.078 -44.031 -20.625 1 26.78 305 ALA A C 1
ATOM 2296 O O . ALA A 1 305 ? 15.359 -43.094 -20.906 1 26.78 305 ALA A O 1
ATOM 2297 N N . THR A 1 306 ? 17.031 -43.719 -20.047 1 29.77 306 THR A N 1
ATOM 2298 C CA . THR A 1 306 ? 18.047 -42.844 -20.609 1 29.77 306 THR A CA 1
ATOM 2299 C C . THR A 1 306 ? 18.141 -43.031 -22.125 1 29.77 306 THR A C 1
ATOM 2301 O O . THR A 1 306 ? 19.094 -43.625 -22.625 1 29.77 306 THR A O 1
ATOM 2304 N N . GLY A 1 307 ? 17.172 -43.844 -22.766 1 26.27 307 GLY A N 1
ATOM 2305 C CA . GLY A 1 307 ? 17.422 -43.906 -24.188 1 26.27 307 GLY A CA 1
ATOM 2306 C C . GLY A 1 307 ? 17.969 -42.625 -24.766 1 26.27 307 GLY A C 1
ATOM 2307 O O . GLY A 1 307 ? 17.797 -41.562 -24.156 1 26.27 307 GLY A O 1
ATOM 2308 N N . ASN A 1 308 ? 18.906 -42.938 -25.797 1 24.08 308 ASN A N 1
ATOM 2309 C CA . ASN A 1 308 ? 19.594 -42.062 -26.734 1 24.08 308 ASN A CA 1
ATOM 2310 C C . ASN A 1 308 ? 18.641 -41.062 -27.391 1 24.08 308 ASN A C 1
ATOM 2312 O O . ASN A 1 308 ? 18 -41.375 -28.391 1 24.08 308 ASN A O 1
ATOM 2316 N N . LEU A 1 309 ? 17.688 -40.688 -26.906 1 25.23 309 LEU A N 1
ATOM 2317 C CA . LEU A 1 309 ? 17.25 -39.594 -27.75 1 25.23 309 LEU A CA 1
ATOM 2318 C C . LEU A 1 309 ? 18.438 -38.906 -28.406 1 25.23 309 LEU A C 1
ATOM 2320 O O . LEU A 1 309 ? 18.719 -37.75 -28.094 1 25.23 309 LEU A O 1
ATOM 2324 N N . GLY A 1 310 ? 19.422 -39.562 -28.516 1 24.2 310 GLY A N 1
ATOM 2325 C CA . GLY A 1 310 ? 20.438 -39.312 -29.547 1 24.2 310 GLY A CA 1
ATOM 2326 C C . GLY A 1 310 ? 19.859 -39.219 -30.938 1 24.2 310 GLY A C 1
ATOM 2327 O O . GLY A 1 310 ? 20.531 -38.781 -31.875 1 24.2 310 GLY A O 1
ATOM 2328 N N . GLY A 1 311 ? 18.906 -40.062 -31.344 1 22.81 311 GLY A N 1
ATOM 2329 C CA . GLY A 1 311 ? 18.531 -40 -32.75 1 22.81 311 GLY A CA 1
ATOM 2330 C C . GLY A 1 311 ? 17.594 -38.875 -33.094 1 22.81 311 GLY A C 1
ATOM 2331 O O . GLY A 1 311 ? 17.859 -38.094 -34.031 1 22.81 311 GLY A O 1
ATOM 2332 N N . ALA A 1 312 ? 16.25 -38.938 -32.844 1 24.03 312 ALA A N 1
ATOM 2333 C CA . ALA A 1 312 ? 15.5 -37.875 -33.5 1 24.03 312 ALA A CA 1
ATOM 2334 C C . ALA A 1 312 ? 15.664 -36.531 -32.812 1 24.03 312 ALA A C 1
ATOM 2336 O O . ALA A 1 312 ? 15.328 -35.5 -33.375 1 24.03 312 ALA A O 1
ATOM 2337 N N . ALA A 1 313 ? 15.719 -36.438 -31.562 1 24.77 313 ALA A N 1
ATOM 2338 C CA . ALA A 1 313 ? 16.281 -35.125 -31.344 1 24.77 313 ALA A CA 1
ATOM 2339 C C . ALA A 1 313 ? 17.719 -35.031 -31.859 1 24.77 313 ALA A C 1
ATOM 2341 O O . ALA A 1 313 ? 18.359 -34 -31.734 1 24.77 313 ALA A O 1
ATOM 2342 N N . ALA A 1 314 ? 18.281 -36.031 -32.094 1 24.83 314 ALA A N 1
ATOM 2343 C CA . ALA A 1 314 ? 19.453 -36.094 -32.969 1 24.83 314 ALA A CA 1
ATOM 2344 C C . ALA A 1 314 ? 19.109 -35.719 -34.406 1 24.83 314 ALA A C 1
ATOM 2346 O O . ALA A 1 314 ? 19.984 -35.469 -35.219 1 24.83 314 ALA A O 1
ATOM 2347 N N . GLY A 1 315 ? 17.953 -36.125 -34.844 1 24.36 315 GLY A N 1
ATOM 2348 C CA . GLY A 1 315 ? 17.609 -35.625 -36.156 1 24.36 315 GLY A CA 1
ATOM 2349 C C . GLY A 1 315 ? 17.156 -34.156 -36.156 1 24.36 315 GLY A C 1
ATOM 2350 O O . GLY A 1 315 ? 17.109 -33.5 -37.188 1 24.36 315 GLY A O 1
ATOM 2351 N N . ALA A 1 316 ? 16.031 -33.844 -35.406 1 23.7 316 ALA A N 1
ATOM 2352 C CA . ALA A 1 316 ? 16.062 -32.406 -35.656 1 23.7 316 ALA A CA 1
ATOM 2353 C C . ALA A 1 316 ? 17.234 -31.766 -34.906 1 23.7 316 ALA A C 1
ATOM 2355 O O . ALA A 1 316 ? 17.203 -31.609 -33.688 1 23.7 316 ALA A O 1
ATOM 2356 N N . ARG A 1 317 ? 18.453 -32.031 -34.969 1 25.42 317 ARG A N 1
ATOM 2357 C CA . ARG A 1 317 ? 19.703 -31.266 -34.969 1 25.42 317 ARG A CA 1
ATOM 2358 C C . ARG A 1 317 ? 19.438 -29.766 -34.906 1 25.42 317 ARG A C 1
ATOM 2360 O O . ARG A 1 317 ? 18.766 -29.219 -35.781 1 25.42 317 ARG A O 1
ATOM 2367 N N . ALA A 1 318 ? 19.375 -29.156 -33.625 1 24.67 318 ALA A N 1
ATOM 2368 C CA . ALA A 1 318 ? 19.656 -27.734 -33.844 1 24.67 318 ALA A CA 1
ATOM 2369 C C . ALA A 1 318 ? 20.438 -27.531 -35.125 1 24.67 318 ALA A C 1
ATOM 2371 O O . ALA A 1 318 ? 21.328 -28.312 -35.469 1 24.67 318 ALA A O 1
ATOM 2372 N N . ARG A 1 319 ? 19.906 -27.141 -36.031 1 28.33 319 ARG A N 1
ATOM 2373 C CA . ARG A 1 319 ? 20.938 -26.656 -36.938 1 28.33 319 ARG A CA 1
ATOM 2374 C C . ARG A 1 319 ? 22.156 -26.172 -36.156 1 28.33 319 ARG A C 1
ATOM 2376 O O . ARG A 1 319 ? 22.016 -25.5 -35.125 1 28.33 319 ARG A O 1
ATOM 2383 N N . ARG A 1 320 ? 23.328 -26.891 -35.906 1 29.5 320 ARG A N 1
ATOM 2384 C CA . ARG A 1 320 ? 24.672 -26.688 -35.375 1 29.5 320 ARG A CA 1
ATOM 2385 C C . ARG A 1 320 ? 24.938 -25.203 -35.125 1 29.5 320 ARG A C 1
ATOM 2387 O O . ARG A 1 320 ? 25.859 -24.859 -34.375 1 29.5 320 ARG A O 1
ATOM 2394 N N . GLY A 1 321 ? 24.5 -24.281 -35.812 1 28.17 321 GLY A N 1
ATOM 2395 C CA . GLY A 1 321 ? 25.062 -22.953 -35.906 1 28.17 321 GLY A CA 1
ATOM 2396 C C . GLY A 1 321 ? 24.484 -21.969 -34.875 1 28.17 321 GLY A C 1
ATOM 2397 O O . GLY A 1 321 ? 24.859 -20.797 -34.844 1 28.17 321 GLY A O 1
ATOM 2398 N N . GLU A 1 322 ? 23.156 -22.156 -34.375 1 31.05 322 GLU A N 1
ATOM 2399 C CA . GLU A 1 322 ? 22.828 -20.906 -33.688 1 31.05 322 GLU A CA 1
ATOM 2400 C C . GLU A 1 322 ? 23.359 -20.906 -32.25 1 31.05 322 GLU A C 1
ATOM 2402 O O . GLU A 1 322 ? 23.047 -21.812 -31.484 1 31.05 322 GLU A O 1
ATOM 2407 N N . THR A 1 323 ? 24.406 -20.469 -31.891 1 34.75 323 THR A N 1
ATOM 2408 C CA . THR A 1 323 ? 25.141 -20.281 -30.656 1 34.75 323 THR A CA 1
ATOM 2409 C C . THR A 1 323 ? 24.234 -19.719 -29.562 1 34.75 323 THR A C 1
ATOM 2411 O O . THR A 1 323 ? 23.203 -19.125 -29.859 1 34.75 323 THR A O 1
ATOM 2414 N N . ARG A 1 324 ? 24.5 -20.234 -28.219 1 38.25 324 ARG A N 1
ATOM 2415 C CA . ARG A 1 324 ? 23.969 -19.609 -27 1 38.25 324 ARG A CA 1
ATOM 2416 C C . ARG A 1 324 ? 23.609 -18.156 -27.234 1 38.25 324 ARG A C 1
ATOM 2418 O O . ARG A 1 324 ? 22.641 -17.641 -26.672 1 38.25 324 ARG A O 1
ATOM 2425 N N . ASP A 1 325 ? 24.375 -17.562 -28.125 1 38.72 325 ASP A N 1
ATOM 2426 C CA . ASP A 1 325 ? 24.188 -16.156 -28.469 1 38.72 325 ASP A CA 1
ATOM 2427 C C . ASP A 1 325 ? 22.906 -15.961 -29.281 1 38.72 325 ASP A C 1
ATOM 2429 O O . ASP A 1 325 ? 22.203 -14.969 -29.109 1 38.72 325 ASP A O 1
ATOM 2433 N N . GLU A 1 326 ? 22.516 -17.031 -29.953 1 39.16 326 GLU A N 1
ATOM 2434 C CA . GLU A 1 326 ? 21.344 -16.844 -30.828 1 39.16 326 GLU A CA 1
ATOM 2435 C C . GLU A 1 326 ? 20.047 -16.984 -30.031 1 39.16 326 GLU A C 1
ATOM 2437 O O . GLU A 1 326 ? 19.094 -16.234 -30.25 1 39.16 326 GLU A O 1
ATOM 2442 N N . PHE A 1 327 ? 20.094 -17.844 -29.062 1 41.09 327 PHE A N 1
ATOM 2443 C CA . PHE A 1 327 ? 18.922 -18 -28.219 1 41.09 327 PHE A CA 1
ATOM 2444 C C . PHE A 1 327 ? 18.719 -16.766 -27.344 1 41.09 327 PHE A C 1
ATOM 2446 O O . PHE A 1 327 ? 17.609 -16.25 -27.234 1 41.09 327 PHE A O 1
ATOM 2453 N N . ARG A 1 328 ? 19.828 -16.359 -26.703 1 45.06 328 ARG A N 1
ATOM 2454 C CA . ARG A 1 328 ? 19.75 -15.086 -25.984 1 45.06 328 ARG A CA 1
ATOM 2455 C C . ARG A 1 328 ? 19.188 -13.984 -26.891 1 45.06 328 ARG A C 1
ATOM 2457 O O . ARG A 1 328 ? 18.422 -13.141 -26.422 1 45.06 328 ARG A O 1
ATOM 2464 N N . LYS A 1 329 ? 19.547 -14.086 -28.109 1 45.81 329 LYS A N 1
ATOM 2465 C CA . LYS A 1 329 ? 19.062 -13.109 -29.078 1 45.81 329 LYS A CA 1
ATOM 2466 C C . LYS A 1 329 ? 17.578 -13.305 -29.391 1 45.81 329 LYS A C 1
ATOM 2468 O O . LYS A 1 329 ? 16.844 -12.336 -29.562 1 45.81 329 LYS A O 1
ATOM 2473 N N . LYS A 1 330 ? 17.141 -14.453 -29.312 1 43 330 LYS A N 1
ATOM 2474 C CA . LYS A 1 330 ? 15.742 -14.727 -29.594 1 43 330 LYS A CA 1
ATOM 2475 C C . LYS A 1 330 ? 14.859 -14.328 -28.422 1 43 330 LYS A C 1
ATOM 2477 O O . LYS A 1 330 ? 13.805 -13.719 -28.594 1 43 330 LYS A O 1
ATOM 2482 N N . VAL A 1 331 ? 15.312 -14.773 -27.297 1 45.31 331 VAL A N 1
ATOM 2483 C CA . VAL A 1 331 ? 14.602 -14.359 -26.109 1 45.31 331 VAL A CA 1
ATOM 2484 C C . VAL A 1 331 ? 14.641 -12.836 -25.984 1 45.31 331 VAL A C 1
ATOM 2486 O O . VAL A 1 331 ? 13.633 -12.203 -25.672 1 45.31 331 VAL A O 1
ATOM 2489 N N . ALA A 1 332 ? 15.945 -12.336 -26.25 1 42.22 332 ALA A N 1
ATOM 2490 C CA . ALA A 1 332 ? 16.078 -10.883 -26.297 1 42.22 332 ALA A CA 1
ATOM 2491 C C . ALA A 1 332 ? 15.188 -10.289 -27.391 1 42.22 332 ALA A C 1
ATOM 2493 O O . ALA A 1 332 ? 14.617 -9.211 -27.203 1 42.22 332 ALA A O 1
ATOM 2494 N N . ARG A 1 333 ? 15.18 -10.93 -28.453 1 41.72 333 ARG A N 1
ATOM 2495 C CA . ARG A 1 333 ? 14.312 -10.461 -29.531 1 41.72 333 ARG A CA 1
ATOM 2496 C C . ARG A 1 333 ? 12.844 -10.562 -29.141 1 41.72 333 ARG A C 1
ATOM 2498 O O . ARG A 1 333 ? 12.031 -9.703 -29.516 1 41.72 333 ARG A O 1
ATOM 2505 N N . GLN A 1 334 ? 12.562 -11.562 -28.469 1 39.84 334 GLN A N 1
ATOM 2506 C CA . GLN A 1 334 ? 11.188 -11.711 -28.016 1 39.84 334 GLN A CA 1
ATOM 2507 C C . GLN A 1 334 ? 10.844 -10.664 -26.953 1 39.84 334 GLN A C 1
ATOM 2509 O O . GLN A 1 334 ? 9.727 -10.141 -26.922 1 39.84 334 GLN A O 1
ATOM 2514 N N . VAL A 1 335 ? 11.914 -10.43 -26.203 1 38.12 335 VAL A N 1
ATOM 2515 C CA . VAL A 1 335 ? 11.734 -9.32 -25.266 1 38.12 335 VAL A CA 1
ATOM 2516 C C . VAL A 1 335 ? 11.695 -8 -26.031 1 38.12 335 VAL A C 1
ATOM 2518 O O . VAL A 1 335 ? 10.875 -7.133 -25.719 1 38.12 335 VAL A O 1
ATOM 2521 N N . GLN A 1 336 ? 12.828 -7.738 -27.016 1 32.84 336 GLN A N 1
ATOM 2522 C CA . GLN A 1 336 ? 12.852 -6.531 -27.828 1 32.84 336 GLN A CA 1
ATOM 2523 C C . GLN A 1 336 ? 11.742 -6.547 -28.875 1 32.84 336 GLN A C 1
ATOM 2525 O O . GLN A 1 336 ? 11.25 -5.492 -29.281 1 32.84 336 GLN A O 1
ATOM 2530 N N . ALA A 1 337 ? 11.586 -7.621 -29.547 1 32.56 337 ALA A N 1
ATOM 2531 C CA . ALA A 1 337 ? 10.578 -7.703 -30.594 1 32.56 337 ALA A CA 1
ATOM 2532 C C . ALA A 1 337 ? 9.188 -7.387 -30.062 1 32.56 337 ALA A C 1
ATOM 2534 O O . ALA A 1 337 ? 8.266 -7.117 -30.828 1 32.56 337 ALA A O 1
ATOM 2535 N N . GLY A 1 338 ? 9.047 -7.605 -28.75 1 30.67 338 GLY A N 1
ATOM 2536 C CA . GLY A 1 338 ? 7.758 -7.121 -28.281 1 30.67 338 GLY A CA 1
ATOM 2537 C C . GLY A 1 338 ? 7.578 -5.625 -28.469 1 30.67 338 GLY A C 1
ATOM 2538 O O . GLY A 1 338 ? 6.508 -5.082 -28.188 1 30.67 338 GLY A O 1
ATOM 2539 N N . GLN A 1 339 ? 8.812 -4.918 -28.484 1 26.06 339 GLN A N 1
ATOM 2540 C CA . GLN A 1 339 ? 8.641 -3.473 -28.594 1 26.06 339 GLN A CA 1
ATOM 2541 C C . GLN A 1 339 ? 8.43 -3.051 -30.047 1 26.06 339 GLN A C 1
ATOM 2543 O O . GLN A 1 339 ? 7.938 -1.951 -30.312 1 26.06 339 GLN A O 1
ATOM 2548 N N . SER A 1 340 ? 9.414 -3.475 -31.031 1 25.38 340 SER A N 1
ATOM 2549 C CA . SER A 1 340 ? 9.492 -2.73 -32.281 1 25.38 340 SER A CA 1
ATOM 2550 C C . SER A 1 340 ? 8.258 -2.973 -33.125 1 25.38 340 SER A C 1
ATOM 2552 O O . SER A 1 340 ? 7.766 -4.098 -33.219 1 25.38 340 SER A O 1
ATOM 2554 N N . GLY A 1 341 ? 7.566 -1.932 -33.438 1 21.23 341 GLY A N 1
ATOM 2555 C CA . GLY A 1 341 ? 6.523 -1.773 -34.438 1 21.23 341 GLY A CA 1
ATOM 2556 C C . GLY A 1 341 ? 6.902 -2.35 -35.812 1 21.23 341 GLY A C 1
ATOM 2557 O O . GLY A 1 341 ? 8.086 -2.408 -36.156 1 21.23 341 GLY A O 1
ATOM 2558 N N . GLN A 1 342 ? 6.109 -3.176 -36.406 1 21.19 342 GLN A N 1
ATOM 2559 C CA . GLN A 1 342 ? 6.012 -3.816 -37.719 1 21.19 342 GLN A CA 1
ATOM 2560 C C . GLN A 1 342 ? 6.305 -2.824 -38.844 1 21.19 342 GLN A C 1
ATOM 2562 O O . GLN A 1 342 ? 5.465 -1.983 -39.156 1 21.19 342 GLN A O 1
ATOM 2567 N N . THR A 1 343 ? 7.555 -2.205 -38.938 1 20.25 343 THR A N 1
ATOM 2568 C CA . THR A 1 343 ? 7.691 -1.626 -40.281 1 20.25 343 THR A CA 1
ATOM 2569 C C . THR A 1 343 ? 7.621 -2.711 -41.344 1 20.25 343 THR A C 1
ATOM 2571 O O . THR A 1 343 ? 8.25 -3.764 -41.219 1 20.25 343 THR A O 1
ATOM 2574 N N . GLY A 1 344 ? 6.594 -2.686 -42.312 1 19.44 344 GLY A N 1
ATOM 2575 C CA . GLY A 1 344 ? 6.043 -3.424 -43.438 1 19.44 344 GLY A CA 1
ATOM 2576 C C . GLY A 1 344 ? 7.035 -3.617 -44.562 1 19.44 344 GLY A C 1
ATOM 2577 O O . GLY A 1 344 ? 6.719 -3.352 -45.719 1 19.44 344 GLY A O 1
ATOM 2578 N N . GLN A 1 345 ? 8.406 -3.539 -44.406 1 18.64 345 GLN A N 1
ATOM 2579 C CA . GLN A 1 345 ? 8.984 -3.674 -45.719 1 18.64 345 GLN A CA 1
ATOM 2580 C C . GLN A 1 345 ? 8.773 -5.078 -46.281 1 18.64 345 GLN A C 1
ATOM 2582 O O . GLN A 1 345 ? 9.039 -6.07 -45.594 1 18.64 345 GLN A O 1
ATOM 2587 N N . ASN A 1 346 ? 7.949 -5.25 -47.438 1 19.62 346 ASN A N 1
ATOM 2588 C CA . ASN A 1 346 ? 7.434 -6.262 -48.344 1 19.62 346 ASN A CA 1
ATOM 2589 C C . ASN A 1 346 ? 8.562 -7.027 -49.031 1 19.62 346 ASN A C 1
ATOM 2591 O O . ASN A 1 346 ? 8.336 -7.699 -50.062 1 19.62 346 ASN A O 1
ATOM 2595 N N . GLY A 1 347 ? 9.828 -6.941 -48.719 1 19.39 347 GLY A N 1
ATOM 2596 C CA . GLY A 1 347 ? 10.602 -7.602 -49.781 1 19.39 347 GLY A CA 1
ATOM 2597 C C . GLY A 1 347 ? 10.297 -9.086 -49.875 1 19.39 347 GLY A C 1
ATOM 2598 O O . GLY A 1 347 ? 10.148 -9.773 -48.875 1 19.39 347 GLY A O 1
ATOM 2599 N N . GLN A 1 348 ? 9.75 -9.602 -51.094 1 19.14 348 GLN A N 1
ATOM 2600 C CA . GLN A 1 348 ? 9.211 -10.797 -51.719 1 19.14 348 GLN A CA 1
ATOM 2601 C C . GLN A 1 348 ? 10.219 -11.938 -51.719 1 19.14 348 GLN A C 1
ATOM 2603 O O . GLN A 1 348 ? 10.016 -12.961 -52.375 1 19.14 348 GLN A O 1
ATOM 2608 N N . THR A 1 349 ? 11.336 -11.906 -51.062 1 20.14 349 THR A N 1
ATOM 2609 C CA . THR A 1 349 ? 12.117 -12.969 -51.688 1 20.14 349 THR A CA 1
ATOM 2610 C C . THR A 1 349 ? 11.461 -14.328 -51.469 1 20.14 349 THR A C 1
ATOM 2612 O O . THR A 1 349 ? 10.875 -14.57 -50.406 1 20.14 349 THR A O 1
ATOM 2615 N N . GLY A 1 350 ? 11.234 -15.164 -52.5 1 20.27 350 GLY A N 1
ATOM 2616 C CA . GLY A 1 350 ? 10.68 -16.453 -52.906 1 20.27 350 GLY A CA 1
ATOM 2617 C C . GLY A 1 350 ? 11.156 -17.594 -52.031 1 20.27 350 GLY A C 1
ATOM 2618 O O . GLY A 1 350 ? 11.016 -18.766 -52.438 1 20.27 350 GLY A O 1
ATOM 2619 N N . GLN A 1 351 ? 11.742 -17.344 -50.906 1 19.55 351 GLN A N 1
ATOM 2620 C CA . GLN A 1 351 ? 12.398 -18.578 -50.469 1 19.55 351 GLN A CA 1
ATOM 2621 C C . GLN A 1 351 ? 11.391 -19.719 -50.312 1 19.55 351 GLN A C 1
ATOM 2623 O O . GLN A 1 351 ? 10.219 -19.469 -50 1 19.55 351 GLN A O 1
ATOM 2628 N N . GLN A 1 352 ? 11.789 -20.922 -50.844 1 21.06 352 GLN A N 1
ATOM 2629 C CA . GLN A 1 352 ? 11.281 -22.297 -50.969 1 21.06 352 GLN A CA 1
ATOM 2630 C C . GLN A 1 352 ? 10.633 -22.75 -49.656 1 21.06 352 GLN A C 1
ATOM 2632 O O . GLN A 1 352 ? 11.164 -22.516 -48.562 1 21.06 352 GLN A O 1
ATOM 2637 N N . THR A 1 353 ? 9.305 -22.906 -49.812 1 21.73 353 THR A N 1
ATOM 2638 C CA . THR A 1 353 ? 8.227 -23.312 -48.906 1 21.73 353 THR A CA 1
ATOM 2639 C C . THR A 1 353 ? 8.555 -24.641 -48.219 1 21.73 353 THR A C 1
ATOM 2641 O O . THR A 1 353 ? 8.078 -25.703 -48.656 1 21.73 353 THR A O 1
ATOM 2644 N N . GLY A 1 354 ? 9.898 -25.016 -48.125 1 21.7 354 GLY A N 1
ATOM 2645 C CA . GLY A 1 354 ? 9.875 -26.344 -47.5 1 21.7 354 GLY A CA 1
ATOM 2646 C C . GLY A 1 354 ? 8.992 -26.406 -46.281 1 21.7 354 GLY A C 1
ATOM 2647 O O . GLY A 1 354 ? 8.914 -25.453 -45.5 1 21.7 354 GLY A O 1
ATOM 2648 N N . THR A 1 355 ? 7.883 -27 -46.531 1 22.83 355 THR A N 1
ATOM 2649 C CA . THR A 1 355 ? 6.879 -27.359 -45.531 1 22.83 355 THR A CA 1
ATOM 2650 C C . THR A 1 355 ? 7.535 -27.906 -44.281 1 22.83 355 THR A C 1
ATOM 2652 O O . THR A 1 355 ? 8.062 -29.031 -44.281 1 22.83 355 THR A O 1
ATOM 2655 N N . ALA A 1 356 ? 8.445 -27.188 -43.719 1 25.38 356 ALA A N 1
ATOM 2656 C CA . ALA A 1 356 ? 8.891 -27.766 -42.438 1 25.38 356 ALA A CA 1
ATOM 2657 C C . ALA A 1 356 ? 7.695 -28.141 -41.594 1 25.38 356 ALA A C 1
ATOM 2659 O O . ALA A 1 356 ? 6.879 -27.297 -41.219 1 25.38 356 ALA A O 1
ATOM 2660 N N . THR A 1 357 ? 7.109 -29.266 -41.906 1 24.08 357 THR A N 1
ATOM 2661 C CA . THR A 1 357 ? 6.191 -29.938 -41 1 24.08 357 THR A CA 1
ATOM 2662 C C . THR A 1 357 ? 6.707 -29.891 -39.562 1 24.08 357 THR A C 1
ATOM 2664 O O . THR A 1 357 ? 7.578 -30.672 -39.188 1 24.08 357 THR A O 1
ATOM 2667 N N . THR A 1 358 ? 7.285 -28.797 -39.219 1 26.08 358 THR A N 1
ATOM 2668 C CA . THR A 1 358 ? 7.602 -28.812 -37.781 1 26.08 358 THR A CA 1
ATOM 2669 C C . THR A 1 358 ? 6.383 -29.219 -36.969 1 26.08 358 THR A C 1
ATOM 2671 O O . THR A 1 358 ? 5.426 -28.453 -36.844 1 26.08 358 THR A O 1
ATOM 2674 N N . GLY A 1 359 ? 5.852 -30.391 -37.281 1 24.92 359 GLY A N 1
ATOM 2675 C CA . GLY A 1 359 ? 4.902 -30.984 -36.344 1 24.92 359 GLY A CA 1
ATOM 2676 C C . GLY A 1 359 ? 5.227 -30.688 -34.906 1 24.92 359 GLY A C 1
ATOM 2677 O O . GLY A 1 359 ? 5.992 -31.422 -34.281 1 24.92 359 GLY A O 1
ATOM 2678 N N . ASN A 1 360 ? 5.547 -29.453 -34.656 1 25.95 360 ASN A N 1
ATOM 2679 C CA . ASN A 1 360 ? 5.582 -29.125 -33.219 1 25.95 360 ASN A CA 1
ATOM 2680 C C . ASN A 1 360 ? 4.375 -29.688 -32.5 1 25.95 360 ASN A C 1
ATOM 2682 O O . ASN A 1 360 ? 3.258 -29.203 -32.656 1 25.95 360 ASN A O 1
ATOM 2686 N N . ASN A 1 361 ? 4.137 -30.984 -32.656 1 24.84 361 ASN A N 1
ATOM 2687 C CA . ASN A 1 361 ? 3.162 -31.578 -31.75 1 24.84 361 ASN A CA 1
ATOM 2688 C C . ASN A 1 361 ? 3.219 -30.922 -30.375 1 24.84 361 ASN A C 1
ATOM 2690 O O . ASN A 1 361 ? 4.242 -30.984 -29.688 1 24.84 361 ASN A O 1
ATOM 2694 N N . PRO A 1 362 ? 2.588 -29.812 -30.234 1 30.48 362 PRO A N 1
ATOM 2695 C CA . PRO A 1 362 ? 2.475 -29.344 -28.859 1 30.48 362 PRO A CA 1
ATOM 2696 C C . PRO A 1 362 ? 2.318 -30.484 -27.859 1 30.48 362 PRO A C 1
ATOM 2698 O O . PRO A 1 362 ? 1.242 -31.078 -27.75 1 30.48 362 PRO A O 1
ATOM 2701 N N . VAL A 1 363 ? 3.008 -31.547 -28.016 1 27.98 363 VAL A N 1
ATOM 2702 C CA . VAL A 1 363 ? 2.955 -32.438 -26.875 1 27.98 363 VAL A CA 1
ATOM 2703 C C . VAL A 1 363 ? 2.846 -31.625 -25.594 1 27.98 363 VAL A C 1
ATOM 2705 O O . VAL A 1 363 ? 3.77 -30.891 -25.234 1 27.98 363 VAL A O 1
ATOM 2708 N N . ALA A 1 364 ? 1.772 -30.969 -25.391 1 35.44 364 ALA A N 1
ATOM 2709 C CA . ALA A 1 364 ? 1.424 -30.516 -24.047 1 35.44 364 ALA A CA 1
ATOM 2710 C C . ALA A 1 364 ? 2.1 -31.375 -22.984 1 35.44 364 ALA A C 1
ATOM 2712 O O . ALA A 1 364 ? 1.838 -32.594 -22.891 1 35.44 364 ALA A O 1
ATOM 2713 N N . VAL A 1 365 ? 3.295 -31.406 -22.875 1 40.62 365 VAL A N 1
ATOM 2714 C CA . VAL A 1 365 ? 4.062 -32.094 -21.828 1 40.62 365 VAL A CA 1
ATOM 2715 C C . VAL A 1 365 ? 3.244 -32.125 -20.547 1 40.62 365 VAL A C 1
ATOM 2717 O O . VAL A 1 365 ? 2.971 -31.094 -19.922 1 40.62 365 VAL A O 1
ATOM 2720 N N . SER A 1 366 ? 2.18 -32.906 -20.594 1 50.56 366 SER A N 1
ATOM 2721 C CA . SER A 1 366 ? 1.475 -33.188 -19.359 1 50.56 366 SER A CA 1
ATOM 2722 C C . SER A 1 366 ? 2.453 -33.5 -18.234 1 50.56 366 SER A C 1
ATOM 2724 O O . SER A 1 366 ? 3.242 -34.438 -18.328 1 50.56 366 SER A O 1
ATOM 2726 N N . LEU A 1 367 ? 2.812 -32.438 -17.484 1 65.31 367 LEU A N 1
ATOM 2727 C CA . LEU A 1 367 ? 3.602 -32.625 -16.281 1 65.31 367 LEU A CA 1
ATOM 2728 C C . LEU A 1 367 ? 3.062 -33.812 -15.469 1 65.31 367 LEU A C 1
ATOM 2730 O O . LEU A 1 367 ? 1.847 -33.969 -15.32 1 65.31 367 LEU A O 1
ATOM 2734 N N . LEU A 1 368 ? 3.887 -34.844 -15.422 1 79 368 LEU A N 1
ATOM 2735 C CA . LEU A 1 368 ? 3.508 -35.844 -14.445 1 79 368 LEU A CA 1
ATOM 2736 C C . LEU A 1 368 ? 3.607 -35.281 -13.023 1 79 368 LEU A C 1
ATOM 2738 O O . LEU A 1 368 ? 4.707 -35.031 -12.531 1 79 368 LEU A O 1
ATOM 2742 N N . LEU A 1 369 ? 2.416 -35.062 -12.523 1 87.62 369 LEU A N 1
ATOM 2743 C CA . LEU A 1 369 ? 2.365 -34.438 -11.203 1 87.62 369 LEU A CA 1
ATOM 2744 C C . LEU A 1 369 ? 2.105 -35.5 -10.125 1 87.62 369 LEU A C 1
ATOM 2746 O O . LEU A 1 369 ? 1.579 -36.562 -10.406 1 87.62 369 LEU A O 1
ATOM 2750 N N . ALA A 1 370 ? 2.584 -35.188 -9 1 88.81 370 ALA A N 1
ATOM 2751 C CA . ALA A 1 370 ? 2.209 -35.969 -7.844 1 88.81 370 ALA A CA 1
ATOM 2752 C C . ALA A 1 370 ? 0.692 -36.125 -7.746 1 88.81 370 ALA A C 1
ATOM 2754 O O . ALA A 1 370 ? -0.052 -35.219 -8.102 1 88.81 370 ALA A O 1
ATOM 2755 N N . PRO A 1 371 ? 0.308 -37.219 -7.305 1 90.06 371 PRO A N 1
ATOM 2756 C CA . PRO A 1 371 ? -1.135 -37.469 -7.258 1 90.06 371 PRO A CA 1
ATOM 2757 C C . PRO A 1 371 ? -1.855 -36.594 -6.242 1 90.06 371 PRO A C 1
ATOM 2759 O O . PRO A 1 371 ? -3.047 -36.312 -6.398 1 90.06 371 PRO A O 1
ATOM 2762 N N . THR A 1 372 ? -1.122 -36.188 -5.137 1 94.06 372 THR A N 1
ATOM 2763 C CA . THR A 1 372 ? -1.779 -35.438 -4.078 1 94.06 372 THR A CA 1
ATOM 2764 C C . THR A 1 372 ? -1.013 -34.156 -3.779 1 94.06 372 THR A C 1
ATOM 2766 O O . THR A 1 372 ? 0.194 -34.062 -4.023 1 94.06 372 THR A O 1
ATOM 2769 N N . PHE A 1 373 ? -1.831 -33.25 -3.27 1 95.38 373 PHE A N 1
ATOM 2770 C CA . PHE A 1 373 ? -1.208 -32.062 -2.742 1 95.38 373 PHE A CA 1
ATOM 2771 C C . PHE A 1 373 ? -0.536 -32.312 -1.403 1 95.38 373 PHE A C 1
ATOM 2773 O O . PHE A 1 373 ? -1.063 -33.094 -0.581 1 95.38 373 PHE A O 1
ATOM 2780 N N . THR A 1 374 ? 0.606 -31.719 -1.211 1 92.31 374 THR A N 1
ATOM 2781 C CA . THR A 1 374 ? 1.31 -31.75 0.067 1 92.31 374 THR A CA 1
ATOM 2782 C C . THR A 1 374 ? 1.748 -30.344 0.477 1 92.31 374 THR A C 1
ATOM 2784 O O . THR A 1 374 ? 2.191 -29.562 -0.362 1 92.31 374 THR A O 1
ATOM 2787 N N . PRO A 1 375 ? 1.579 -30.062 1.746 1 92 375 PRO A N 1
ATOM 2788 C CA . PRO A 1 375 ? 2.076 -28.75 2.178 1 92 375 PRO A CA 1
ATOM 2789 C C . PRO A 1 375 ? 3.562 -28.562 1.88 1 92 375 PRO A C 1
ATOM 2791 O O . PRO A 1 375 ? 4.352 -29.484 2.025 1 92 375 PRO A O 1
ATOM 2794 N N . ILE A 1 376 ? 3.873 -27.391 1.419 1 93.12 376 ILE A N 1
ATOM 2795 C CA . ILE A 1 376 ? 5.273 -27.078 1.152 1 93.12 376 ILE A CA 1
ATOM 2796 C C . ILE A 1 376 ? 6.051 -27.031 2.465 1 93.12 376 ILE A C 1
ATOM 2798 O O . ILE A 1 376 ? 5.605 -26.422 3.439 1 93.12 376 ILE A O 1
ATOM 2802 N N . GLN A 1 377 ? 7.18 -27.688 2.445 1 88.62 377 GLN A N 1
ATOM 2803 C CA . GLN A 1 377 ? 7.992 -27.781 3.654 1 88.62 377 GLN A CA 1
ATOM 2804 C C . GLN A 1 377 ? 9.047 -26.688 3.688 1 88.62 377 GLN A C 1
ATOM 2806 O O . GLN A 1 377 ? 10.25 -26.969 3.689 1 88.62 377 GLN A O 1
ATOM 2811 N N . ALA A 1 378 ? 8.648 -25.5 3.715 1 93.5 378 ALA A N 1
ATOM 2812 C CA . ALA A 1 378 ? 9.484 -24.312 3.82 1 93.5 378 ALA A CA 1
ATOM 2813 C C . ALA A 1 378 ? 8.812 -23.25 4.68 1 93.5 378 ALA A C 1
ATOM 2815 O O . ALA A 1 378 ? 7.594 -23.266 4.875 1 93.5 378 ALA A O 1
ATOM 2816 N N . ASP A 1 379 ? 9.625 -22.359 5.156 1 92.31 379 ASP A N 1
ATOM 2817 C CA . ASP A 1 379 ? 9.086 -21.312 6.02 1 92.31 379 ASP A CA 1
ATOM 2818 C C . ASP A 1 379 ? 8.242 -20.328 5.223 1 92.31 379 ASP A C 1
ATOM 2820 O O . ASP A 1 379 ? 8.727 -19.688 4.289 1 92.31 379 ASP A O 1
ATOM 2824 N N . ALA A 1 380 ? 7.031 -20.266 5.645 1 96.56 380 ALA A N 1
ATOM 2825 C CA . ALA A 1 380 ? 6.113 -19.312 5.012 1 96.56 380 ALA A CA 1
ATOM 2826 C C . ALA A 1 380 ? 6.027 -18.016 5.812 1 96.56 380 ALA A C 1
ATOM 2828 O O . ALA A 1 380 ? 6.25 -18.016 7.023 1 96.56 380 ALA A O 1
ATOM 2829 N N . GLN A 1 381 ? 5.797 -16.953 5.113 1 96.19 381 GLN A N 1
ATOM 2830 C CA . GLN A 1 381 ? 5.617 -15.656 5.758 1 96.19 381 GLN A CA 1
ATOM 2831 C C . GLN A 1 381 ? 4.332 -14.977 5.289 1 96.19 381 GLN A C 1
ATOM 2833 O O . GLN A 1 381 ? 3.939 -15.125 4.129 1 96.19 381 GLN A O 1
ATOM 2838 N N . LEU A 1 382 ? 3.742 -14.273 6.258 1 95.75 382 LEU A N 1
ATOM 2839 C CA . LEU A 1 382 ? 2.523 -13.531 5.969 1 95.75 382 LEU A CA 1
ATOM 2840 C C . LEU A 1 382 ? 2.842 -12.07 5.645 1 95.75 382 LEU A C 1
ATOM 2842 O O . LEU A 1 382 ? 3.502 -11.383 6.43 1 95.75 382 LEU A O 1
ATOM 2846 N N . ASP A 1 383 ? 2.457 -11.656 4.477 1 94.12 383 ASP A N 1
ATOM 2847 C CA . ASP A 1 383 ? 2.432 -10.242 4.121 1 94.12 383 ASP A CA 1
ATOM 2848 C C . ASP A 1 383 ? 1.033 -9.656 4.305 1 94.12 383 ASP A C 1
ATOM 2850 O O . ASP A 1 383 ? 0.271 -9.539 3.344 1 94.12 383 ASP A O 1
ATOM 2854 N N . GLN A 1 384 ? 0.797 -9.148 5.438 1 90.81 384 GLN A N 1
ATOM 2855 C CA . GLN A 1 384 ? -0.545 -8.688 5.777 1 90.81 384 GLN A CA 1
ATOM 2856 C C . GLN A 1 384 ? -0.896 -7.418 5.012 1 90.81 384 GLN A C 1
ATOM 2858 O O . GLN A 1 384 ? -2.035 -7.246 4.57 1 90.81 384 GLN A O 1
ATOM 2863 N N . ALA A 1 385 ? 0.066 -6.609 4.871 1 87.38 385 ALA A N 1
ATOM 2864 C CA . ALA A 1 385 ? -0.172 -5.32 4.227 1 87.38 385 ALA A CA 1
ATOM 2865 C C . ALA A 1 385 ? -0.594 -5.5 2.773 1 87.38 385 ALA A C 1
ATOM 2867 O O . ALA A 1 385 ? -1.416 -4.738 2.26 1 87.38 385 ALA A O 1
ATOM 2868 N N . ASN A 1 386 ? -0.037 -6.48 2.139 1 89.62 386 ASN A N 1
ATOM 2869 C CA . ASN A 1 386 ? -0.335 -6.707 0.728 1 89.62 386 ASN A CA 1
ATOM 2870 C C . ASN A 1 386 ? -1.222 -7.934 0.534 1 89.62 386 ASN A C 1
ATOM 2872 O O . ASN A 1 386 ? -1.482 -8.344 -0.599 1 89.62 386 ASN A O 1
ATOM 2876 N N . MET A 1 387 ? -1.671 -8.586 1.558 1 93.69 387 MET A N 1
ATOM 2877 C CA . MET A 1 387 ? -2.617 -9.695 1.595 1 93.69 387 MET A CA 1
ATOM 2878 C C . MET A 1 387 ? -2.1 -10.883 0.783 1 93.69 387 MET A C 1
ATOM 2880 O O . MET A 1 387 ? -2.799 -11.391 -0.096 1 93.69 387 MET A O 1
ATOM 2884 N N . ARG A 1 388 ? -0.921 -11.344 1.179 1 96.62 388 ARG A N 1
ATOM 2885 C CA . ARG A 1 388 ? -0.31 -12.484 0.502 1 96.62 388 ARG A CA 1
ATOM 2886 C C . ARG A 1 388 ? 0.387 -13.406 1.499 1 96.62 388 ARG A C 1
ATOM 2888 O O . ARG A 1 388 ? 0.799 -12.961 2.574 1 96.62 388 ARG A O 1
ATOM 2895 N N . ILE A 1 389 ? 0.486 -14.656 1.127 1 97.44 389 ILE A N 1
ATOM 2896 C CA . ILE A 1 389 ? 1.345 -15.625 1.796 1 97.44 389 ILE A CA 1
ATOM 2897 C C . ILE A 1 389 ? 2.508 -16 0.88 1 97.44 389 ILE A C 1
ATOM 2899 O O . ILE A 1 389 ? 2.297 -16.406 -0.267 1 97.44 389 ILE A O 1
ATOM 2903 N N . ALA A 1 390 ? 3.678 -15.859 1.393 1 97.94 390 ALA A N 1
ATOM 2904 C CA . ALA A 1 390 ? 4.875 -16.109 0.597 1 97.94 390 ALA A CA 1
ATOM 2905 C C . ALA A 1 390 ? 5.59 -17.375 1.069 1 97.94 390 ALA A C 1
ATOM 2907 O O . ALA A 1 390 ? 5.723 -17.609 2.273 1 97.94 390 ALA A O 1
ATOM 2908 N N . VAL A 1 391 ? 6.031 -18.188 0.113 1 97.19 391 VAL A N 1
ATOM 2909 C CA . VAL A 1 391 ? 6.75 -19.422 0.438 1 97.19 391 VAL A CA 1
ATOM 2910 C C . VAL A 1 391 ? 7.789 -19.703 -0.642 1 97.19 391 VAL A C 1
ATOM 2912 O O . VAL A 1 391 ? 7.492 -19.625 -1.836 1 97.19 391 VAL A O 1
ATOM 2915 N N . PRO A 1 392 ? 8.992 -20 -0.29 1 95.31 392 PRO A N 1
ATOM 2916 C CA . PRO A 1 392 ? 10.008 -20.375 -1.282 1 95.31 392 PRO A CA 1
ATOM 2917 C C . PRO A 1 392 ? 9.867 -21.812 -1.757 1 95.31 392 PRO A C 1
ATOM 2919 O O . PRO A 1 392 ? 9.5 -22.688 -0.972 1 95.31 392 PRO A O 1
ATOM 2922 N N . VAL A 1 393 ? 10.188 -22.047 -3 1 92.38 393 VAL A N 1
ATOM 2923 C CA . VAL A 1 393 ? 10.164 -23.391 -3.576 1 92.38 393 VAL A CA 1
ATOM 2924 C C . VAL A 1 393 ? 11.391 -23.578 -4.465 1 92.38 393 VAL A C 1
ATOM 2926 O O . VAL A 1 393 ? 11.859 -22.641 -5.105 1 92.38 393 VAL A O 1
ATOM 2929 N N . PRO A 1 394 ? 11.883 -24.766 -4.477 1 82.44 394 PRO A N 1
ATOM 2930 C CA . PRO A 1 394 ? 13.031 -25.047 -5.34 1 82.44 394 PRO A CA 1
ATOM 2931 C C . PRO A 1 394 ? 12.641 -25.25 -6.801 1 82.44 394 PRO A C 1
ATOM 2933 O O . PRO A 1 394 ? 13.445 -25.016 -7.699 1 82.44 394 PRO A O 1
ATOM 2936 N N . GLN A 1 395 ? 11.516 -25.828 -6.988 1 82.94 395 GLN A N 1
ATOM 2937 C CA . GLN A 1 395 ? 10.969 -26.062 -8.328 1 82.94 395 GLN A CA 1
ATOM 2938 C C . GLN A 1 395 ? 9.547 -25.516 -8.438 1 82.94 395 GLN A C 1
ATOM 2940 O O . GLN A 1 395 ? 8.656 -25.922 -7.695 1 82.94 395 GLN A O 1
ATOM 2945 N N . VAL A 1 396 ? 9.406 -24.75 -9.453 1 89.88 396 VAL A N 1
ATOM 2946 C CA . VAL A 1 396 ? 8.172 -23.969 -9.508 1 89.88 396 VAL A CA 1
ATOM 2947 C C . VAL A 1 396 ? 7.098 -24.766 -10.25 1 89.88 396 VAL A C 1
ATOM 2949 O O . VAL A 1 396 ? 5.902 -24.562 -10.039 1 89.88 396 VAL A O 1
ATOM 2952 N N . ASP A 1 397 ? 7.539 -25.688 -11.031 1 90.81 397 ASP A N 1
ATOM 2953 C CA . ASP A 1 397 ? 6.566 -26.438 -11.828 1 90.81 397 ASP A CA 1
ATOM 2954 C C . ASP A 1 397 ? 5.613 -27.219 -10.945 1 90.81 397 ASP A C 1
ATOM 2956 O O . ASP A 1 397 ? 6.039 -27.875 -9.984 1 90.81 397 ASP A O 1
ATOM 2960 N N . GLY A 1 398 ? 4.348 -27.141 -11.219 1 93.81 398 GLY A N 1
ATOM 2961 C CA . GLY A 1 398 ? 3.338 -27.844 -10.461 1 93.81 398 GLY A CA 1
ATOM 2962 C C . GLY A 1 398 ? 2.061 -27.047 -10.266 1 93.81 398 GLY A C 1
ATOM 2963 O O . GLY A 1 398 ? 1.783 -26.125 -11.031 1 93.81 398 GLY A O 1
ATOM 2964 N N . GLU A 1 399 ? 1.29 -27.578 -9.352 1 96.69 399 GLU A N 1
ATOM 2965 C CA . GLU A 1 399 ? 0.04 -26.906 -9.008 1 96.69 399 GLU A CA 1
ATOM 2966 C C . GLU A 1 399 ? 0.035 -26.469 -7.547 1 96.69 399 GLU A C 1
ATOM 2968 O O . GLU A 1 399 ? 0.608 -27.141 -6.688 1 96.69 399 GLU A O 1
ATOM 2973 N N . TYR A 1 400 ? -0.584 -25.391 -7.312 1 97.44 400 TYR A N 1
ATOM 2974 C CA . TYR A 1 400 ? -0.574 -24.797 -5.98 1 97.44 400 TYR A CA 1
ATOM 2975 C C . TYR A 1 400 ? -1.99 -24.5 -5.508 1 97.44 400 TYR A C 1
ATOM 2977 O O . TYR A 1 400 ? -2.83 -24.047 -6.289 1 97.44 400 TYR A O 1
ATOM 2985 N N . ILE A 1 401 ? -2.24 -24.719 -4.215 1 97.62 401 ILE A N 1
ATOM 2986 C CA . ILE A 1 401 ? -3.51 -24.344 -3.592 1 97.62 401 ILE A CA 1
ATOM 2987 C C . ILE A 1 401 ? -3.258 -23.812 -2.184 1 97.62 401 ILE A C 1
ATOM 2989 O O . ILE A 1 401 ? -2.166 -23.984 -1.635 1 97.62 401 ILE A O 1
ATOM 2993 N N . LEU A 1 402 ? -4.242 -23.109 -1.66 1 97.44 402 LEU A N 1
ATOM 2994 C CA . LEU A 1 402 ? -4.262 -22.719 -0.253 1 97.44 402 LEU A CA 1
ATOM 2995 C C . LEU A 1 402 ? -5.141 -23.672 0.557 1 97.44 402 LEU A C 1
ATOM 2997 O O . LEU A 1 402 ? -6.238 -24.031 0.122 1 97.44 402 LEU A O 1
ATOM 3001 N N . VAL A 1 403 ? -4.637 -24.016 1.699 1 96.75 403 VAL A N 1
ATOM 3002 C CA . VAL A 1 403 ? -5.406 -24.859 2.607 1 96.75 403 VAL A CA 1
ATOM 3003 C C . VAL A 1 403 ? -5.43 -24.234 4 1 96.75 403 VAL A C 1
ATOM 3005 O O . VAL A 1 403 ? -4.52 -23.484 4.367 1 96.75 403 VAL A O 1
ATOM 3008 N N . MET A 1 404 ? -6.484 -24.516 4.66 1 96.69 404 MET A N 1
ATOM 3009 C CA . MET A 1 404 ? -6.699 -23.922 5.977 1 96.69 404 MET A CA 1
ATOM 3010 C C . MET A 1 404 ? -7.066 -25 7.004 1 96.69 404 MET A C 1
ATOM 3012 O O . MET A 1 404 ? -7.758 -25.953 6.68 1 96.69 404 MET A O 1
ATOM 3016 N N . GLN A 1 405 ? -6.551 -24.828 8.242 1 94.31 405 GLN A N 1
ATOM 3017 C CA . GLN A 1 405 ? -6.875 -25.688 9.367 1 94.31 405 GLN A CA 1
ATOM 3018 C C . GLN A 1 405 ? -7.125 -24.891 10.633 1 94.31 405 GLN A C 1
ATOM 3020 O O . GLN A 1 405 ? -6.418 -23.906 10.906 1 94.31 405 GLN A O 1
ATOM 3025 N N . MET A 1 406 ? -8.18 -25.25 11.289 1 92.94 406 MET A N 1
ATOM 3026 C CA . MET A 1 406 ? -8.445 -24.625 12.578 1 92.94 406 MET A CA 1
ATOM 3027 C C . MET A 1 406 ? -7.391 -25.016 13.609 1 92.94 406 MET A C 1
ATOM 3029 O O . MET A 1 406 ? -7.012 -26.172 13.703 1 92.94 406 MET A O 1
ATOM 3033 N N . MET A 1 407 ? -6.891 -23.984 14.227 1 88.88 407 MET A N 1
ATOM 3034 C CA . MET A 1 407 ? -5.926 -24.281 15.289 1 88.88 407 MET A CA 1
ATOM 3035 C C . MET A 1 407 ? -6.629 -24.422 16.625 1 88.88 407 MET A C 1
ATOM 3037 O O . MET A 1 407 ? -7.531 -23.656 16.953 1 88.88 407 MET A O 1
ATOM 3041 N N . ASN A 1 408 ? -6.773 -25.609 17.203 1 68.5 408 ASN A N 1
ATOM 3042 C CA . ASN A 1 408 ? -7.398 -25.859 18.5 1 68.5 408 ASN A CA 1
ATOM 3043 C C . ASN A 1 408 ? -6.645 -25.156 19.625 1 68.5 408 ASN A C 1
ATOM 3045 O O . ASN A 1 408 ? -5.41 -25.156 19.641 1 68.5 408 ASN A O 1
ATOM 3049 N N . GLY A 1 409 ? -7.129 -24.141 20.156 1 52.44 409 GLY A N 1
ATOM 3050 C CA . GLY A 1 409 ? -6.66 -23.406 21.312 1 52.44 409 GLY A CA 1
ATOM 3051 C C . GLY A 1 409 ? -6.191 -24.297 22.438 1 52.44 409 GLY A C 1
ATOM 3052 O O . GLY A 1 409 ? -7.004 -24.844 23.188 1 52.44 409 GLY A O 1
ATOM 3053 N N . ALA A 1 410 ? -5.449 -25.266 22.547 1 38.12 410 ALA A N 1
ATOM 3054 C CA . ALA A 1 410 ? -5.066 -25.625 23.906 1 38.12 410 ALA A CA 1
ATOM 3055 C C . ALA A 1 410 ? -4.652 -24.391 24.703 1 38.12 410 ALA A C 1
ATOM 3057 O O . ALA A 1 410 ? -4.227 -24.5 25.859 1 38.12 410 ALA A O 1
ATOM 3058 N N . ALA A 1 411 ? -4.406 -23.312 24.188 1 32.97 411 ALA A N 1
ATOM 3059 C CA . ALA A 1 411 ? -3.959 -22.359 25.203 1 32.97 411 ALA A CA 1
ATOM 3060 C C . ALA A 1 411 ? -5.137 -21.828 26.016 1 32.97 411 ALA A C 1
ATOM 3062 O O . ALA A 1 411 ? -4.996 -20.844 26.75 1 32.97 411 ALA A O 1
ATOM 3063 N N . ALA A 1 412 ? -6.441 -21.953 25.734 1 30.2 412 ALA A N 1
ATOM 3064 C CA . ALA A 1 412 ? -7.227 -21.375 26.812 1 30.2 412 ALA A CA 1
ATOM 3065 C C . ALA A 1 412 ? -6.773 -21.922 28.172 1 30.2 412 ALA A C 1
ATOM 3067 O O . ALA A 1 412 ? -5.984 -22.859 28.234 1 30.2 412 ALA A O 1
ATOM 3068 N N . GLN A 1 413 ? -7.898 -22 29.203 1 26.12 413 GLN A N 1
ATOM 3069 C CA . GLN A 1 413 ? -7.973 -22.234 30.641 1 26.12 413 GLN A CA 1
ATOM 3070 C C . GLN A 1 413 ? -7.582 -23.656 30.984 1 26.12 413 GLN A C 1
ATOM 3072 O O . GLN A 1 413 ? -8.297 -24.609 30.641 1 26.12 413 GLN A O 1
ATOM 3077 N N . LEU A 1 414 ? -6.48 -24.031 30.828 1 26.78 414 LEU A N 1
ATOM 3078 C CA . LEU A 1 414 ? -6.223 -25.094 31.781 1 26.78 414 LEU A CA 1
ATOM 3079 C C . LEU A 1 414 ? -6.934 -24.828 33.094 1 26.78 414 LEU A C 1
ATOM 3081 O O . LEU A 1 414 ? -6.477 -24 33.906 1 26.78 414 LEU A O 1
ATOM 3085 N N . GLN A 1 415 ? -8.273 -24.5 33.062 1 22.94 415 GLN A N 1
ATOM 3086 C CA . GLN A 1 415 ? -8.891 -24.703 34.344 1 22.94 415 GLN A CA 1
ATOM 3087 C C . GLN A 1 415 ? -8.461 -26.031 34.969 1 22.94 415 GLN A C 1
ATOM 3089 O O . GLN A 1 415 ? -8.523 -27.078 34.312 1 22.94 415 GLN A O 1
ATOM 3094 N N . PRO A 1 416 ? -7.727 -25.953 36 1 26.88 416 PRO A N 1
ATOM 3095 C CA . PRO A 1 416 ? -7.477 -27.188 36.75 1 26.88 416 PRO A CA 1
ATOM 3096 C C . PRO A 1 416 ? -8.734 -28.047 36.938 1 26.88 416 PRO A C 1
ATOM 3098 O O . PRO A 1 416 ? -9.742 -27.562 37.469 1 26.88 416 PRO A O 1
ATOM 3101 N N . THR A 1 417 ? -9.203 -28.562 35.875 1 25.55 417 THR A N 1
ATOM 3102 C CA . THR A 1 417 ? -10.242 -29.531 36.219 1 25.55 417 THR A CA 1
ATOM 3103 C C . THR A 1 417 ? -9.922 -30.219 37.531 1 25.55 417 THR A C 1
ATOM 3105 O O . THR A 1 417 ? -8.961 -30.984 37.625 1 25.55 417 THR A O 1
ATOM 3108 N N . GLN A 1 418 ? -10.141 -29.344 38.594 1 22.91 418 GLN A N 1
ATOM 3109 C CA . GLN A 1 418 ? -10.047 -29.844 39.969 1 22.91 418 GLN A CA 1
ATOM 3110 C C . GLN A 1 418 ? -10.695 -31.203 40.094 1 22.91 418 GLN A C 1
ATOM 3112 O O . GLN A 1 418 ? -10.336 -32 40.969 1 22.91 418 GLN A O 1
ATOM 3117 N N . ASP A 1 419 ? -11.914 -31.141 39.5 1 23.41 419 ASP A N 1
ATOM 3118 C CA . ASP A 1 419 ? -12.742 -32 40.312 1 23.41 419 ASP A CA 1
ATOM 3119 C C . ASP A 1 419 ? -12.438 -33.469 40.062 1 23.41 419 ASP A C 1
ATOM 3121 O O . ASP A 1 419 ? -13.328 -34.25 39.688 1 23.41 419 ASP A O 1
ATOM 3125 N N . GLN A 1 420 ? -11.508 -33.719 39.156 1 23.61 420 GLN A N 1
ATOM 3126 C CA . GLN A 1 420 ? -11.57 -35.156 38.969 1 23.61 420 GLN A CA 1
ATOM 3127 C C . GLN A 1 420 ? -11.438 -35.875 40.312 1 23.61 420 GLN A C 1
ATOM 3129 O O . GLN A 1 420 ? -10.414 -35.75 41 1 23.61 420 GLN A O 1
ATOM 3134 N N . THR A 1 421 ? -12.578 -35.844 40.969 1 24.11 421 THR A N 1
ATOM 3135 C CA . THR A 1 421 ? -12.719 -36.656 42.156 1 24.11 421 THR A CA 1
ATOM 3136 C C . THR A 1 421 ? -12.008 -38 42 1 24.11 421 THR A C 1
ATOM 3138 O O . THR A 1 421 ? -12.227 -38.688 41 1 24.11 421 THR A O 1
ATOM 3141 N N . PRO A 1 422 ? -10.914 -38.125 42.656 1 27.58 422 PRO A N 1
ATOM 3142 C CA . PRO A 1 422 ? -10.109 -39.344 42.562 1 27.58 422 PRO A CA 1
ATOM 3143 C C . PRO A 1 422 ? -10.945 -40.625 42.688 1 27.58 422 PRO A C 1
ATOM 3145 O O . PRO A 1 422 ? -11.703 -40.75 43.656 1 27.58 422 PRO A O 1
ATOM 3148 N N . PRO A 1 423 ? -11.531 -41.031 41.531 1 24.91 423 PRO A N 1
ATOM 3149 C CA . PRO A 1 423 ? -12.414 -42.188 41.719 1 24.91 423 PRO A CA 1
ATOM 3150 C C . PRO A 1 423 ? -11.875 -43.188 42.75 1 24.91 423 PRO A C 1
ATOM 3152 O O . PRO A 1 423 ? -10.664 -43.25 42.969 1 24.91 423 PRO A O 1
ATOM 3155 N N . ALA A 1 424 ? -12.82 -43.562 43.688 1 21.78 424 ALA A N 1
ATOM 3156 C CA . ALA A 1 424 ? -12.703 -44.406 44.875 1 21.78 424 ALA A CA 1
ATOM 3157 C C . ALA A 1 424 ? -11.938 -45.688 44.562 1 21.78 424 ALA A C 1
ATOM 3159 O O . ALA A 1 424 ? -12.039 -46.219 43.438 1 21.78 424 ALA A O 1
ATOM 3160 N N . GLU A 1 425 ? -10.828 -45.938 45.344 1 24.59 425 GLU A N 1
ATOM 3161 C CA . GLU A 1 425 ? -9.852 -47 45.406 1 24.59 425 GLU A CA 1
ATOM 3162 C C . GLU A 1 425 ? -10.531 -48.375 45.438 1 24.59 425 GLU A C 1
ATOM 3164 O O . GLU A 1 425 ? -11.242 -48.688 46.406 1 24.59 425 GLU A O 1
ATOM 3169 N N . ALA A 1 426 ? -11.359 -48.719 44.406 1 22.94 426 ALA A N 1
ATOM 3170 C CA . ALA A 1 426 ? -12.039 -50 44.531 1 22.94 426 ALA A CA 1
ATOM 3171 C C . ALA A 1 426 ? -11.078 -51.094 45.031 1 22.94 426 ALA A C 1
ATOM 3173 O O . ALA A 1 426 ? -9.883 -51.031 44.719 1 22.94 426 ALA A O 1
ATOM 3174 N N . PRO A 1 427 ? -11.562 -51.938 45.906 1 24.38 427 PRO A N 1
ATOM 3175 C CA . PRO A 1 427 ? -10.852 -52.906 46.75 1 24.38 427 PRO A CA 1
ATOM 3176 C C . PRO A 1 427 ? -9.977 -53.875 45.938 1 24.38 427 PRO A C 1
ATOM 3178 O O . PRO A 1 427 ? -10.242 -54.125 44.781 1 24.38 427 PRO A O 1
ATOM 3181 N N . GLN A 1 428 ? -8.719 -54.156 46.5 1 21.81 428 GLN A N 1
ATOM 3182 C CA . GLN A 1 428 ? -7.5 -54.875 46.125 1 21.81 428 GLN A CA 1
ATOM 3183 C C . GLN A 1 428 ? -7.805 -56.344 45.812 1 21.81 428 GLN A C 1
ATOM 3185 O O . GLN A 1 428 ? -8.133 -57.125 46.688 1 21.81 428 GLN A O 1
ATOM 3190 N N . ALA A 1 429 ? -8.75 -56.656 44.938 1 23.92 429 ALA A N 1
ATOM 3191 C CA . ALA A 1 429 ? -9.008 -58.094 44.906 1 23.92 429 ALA A CA 1
ATOM 3192 C C . ALA A 1 429 ? -7.719 -58.875 44.688 1 23.92 429 ALA A C 1
ATOM 3194 O O . ALA A 1 429 ? -6.754 -58.375 44.094 1 23.92 429 ALA A O 1
ATOM 3195 N N . PRO A 1 430 ? -7.699 -60.156 45.062 1 25.77 430 PRO A N 1
ATOM 3196 C CA . PRO A 1 430 ? -6.578 -61.062 45.344 1 25.77 430 PRO A CA 1
ATOM 3197 C C . PRO A 1 430 ? -5.738 -61.375 44.094 1 25.77 430 PRO A C 1
ATOM 3199 O O . PRO A 1 430 ? -6.223 -61.219 42.969 1 25.77 430 PRO A O 1
ATOM 3202 N N . GLU A 1 431 ? -4.379 -61.5 44.25 1 24.38 431 GLU A N 1
ATOM 3203 C CA . GLU A 1 431 ? -3.115 -61.562 43.5 1 24.38 431 GLU A CA 1
ATOM 3204 C C . GLU A 1 431 ? -3.104 -62.719 42.531 1 24.38 431 GLU A C 1
ATOM 3206 O O . GLU A 1 431 ? -2.822 -63.875 42.906 1 24.38 431 GLU A O 1
ATOM 3211 N N . GLY A 1 432 ? -4.293 -63.219 42.031 1 23.77 432 GLY A N 1
ATOM 3212 C CA . GLY A 1 432 ? -4.035 -64.5 41.375 1 23.77 432 GLY A CA 1
ATOM 3213 C C . GLY A 1 432 ? -2.916 -64.438 40.344 1 23.77 432 GLY A C 1
ATOM 3214 O O . GLY A 1 432 ? -2.541 -63.344 39.906 1 23.77 432 GLY A O 1
ATOM 3215 N N . GLU A 1 433 ? -2.168 -65.625 40.094 1 26.19 433 GLU A N 1
ATOM 3216 C CA . GLU A 1 433 ? -0.902 -65.938 39.469 1 26.19 433 GLU A CA 1
ATOM 3217 C C . GLU A 1 433 ? -0.883 -65.562 38 1 26.19 433 GLU A C 1
ATOM 3219 O O . GLU A 1 433 ? -1.526 -66.188 37.156 1 26.19 433 GLU A O 1
ATOM 3224 N N . GLN A 1 434 ? -1.279 -64.375 37.656 1 23.61 434 GLN A N 1
ATOM 3225 C CA . GLN A 1 434 ? -1.544 -64.125 36.25 1 23.61 434 GLN A CA 1
ATOM 3226 C C . GLN A 1 434 ? -0.275 -64.312 35.406 1 23.61 434 GLN A C 1
ATOM 3228 O O . GLN A 1 434 ? 0.811 -63.906 35.844 1 23.61 434 GLN A O 1
ATOM 3233 N N . THR A 1 435 ? -0.32 -65.438 34.594 1 26.33 435 THR A N 1
ATOM 3234 C CA . THR A 1 435 ? 0.653 -65.75 33.562 1 26.33 435 THR A CA 1
ATOM 3235 C C . THR A 1 435 ? 1.086 -64.5 32.781 1 26.33 435 THR A C 1
ATOM 3237 O O . THR A 1 435 ? 0.248 -63.719 32.375 1 26.33 435 THR A O 1
ATOM 3240 N N . ALA A 1 436 ? 2.287 -64.062 33.031 1 24.38 436 ALA A N 1
ATOM 3241 C CA . ALA A 1 436 ? 3.012 -62.875 32.594 1 24.38 436 ALA A CA 1
ATOM 3242 C C . ALA A 1 436 ? 3.047 -62.781 31.078 1 24.38 436 ALA A C 1
ATOM 3244 O O . ALA A 1 436 ? 3.84 -63.469 30.422 1 24.38 436 ALA A O 1
ATOM 3245 N N . ASN A 1 437 ? 1.833 -63.188 30.422 1 22.72 437 ASN A N 1
ATOM 3246 C CA . ASN A 1 437 ? 2.086 -62.938 29 1 22.72 437 ASN A CA 1
ATOM 3247 C C . ASN A 1 437 ? 2.68 -61.562 28.766 1 22.72 437 ASN A C 1
ATOM 3249 O O . ASN A 1 437 ? 2.156 -60.562 29.25 1 22.72 437 ASN A O 1
ATOM 3253 N N . ASN A 1 438 ? 4.027 -61.5 28.75 1 23.91 438 ASN A N 1
ATOM 3254 C CA . ASN A 1 438 ? 4.855 -60.344 28.453 1 23.91 438 ASN A CA 1
ATOM 3255 C C . ASN A 1 438 ? 4.301 -59.531 27.281 1 23.91 438 ASN A C 1
ATOM 3257 O O . ASN A 1 438 ? 4.598 -59.812 26.125 1 23.91 438 ASN A O 1
ATOM 3261 N N . GLY A 1 439 ? 2.949 -59.5 27.234 1 23.66 439 GLY A N 1
ATOM 3262 C CA . GLY A 1 439 ? 2.518 -58.625 26.141 1 23.66 439 GLY A CA 1
ATOM 3263 C C . GLY A 1 439 ? 3.199 -57.281 26.125 1 23.66 439 GLY A C 1
ATOM 3264 O O . GLY A 1 439 ? 3.152 -56.562 27.125 1 23.66 439 GLY A O 1
ATOM 3265 N N . THR A 1 440 ? 4.367 -57.312 25.531 1 27.33 440 THR A N 1
ATOM 3266 C CA . THR A 1 440 ? 5.012 -56.031 25.25 1 27.33 440 THR A CA 1
ATOM 3267 C C . THR A 1 440 ? 3.994 -55 24.781 1 27.33 440 THR A C 1
ATOM 3269 O O . THR A 1 440 ? 3.367 -55.188 23.734 1 27.33 440 THR A O 1
ATOM 3272 N N . GLU A 1 441 ? 3.168 -54.594 25.703 1 27.56 441 GLU A N 1
ATOM 3273 C CA . GLU A 1 441 ? 2.379 -53.406 25.344 1 27.56 441 GLU A CA 1
ATOM 3274 C C . GLU A 1 441 ? 3.223 -52.375 24.609 1 27.56 441 GLU A C 1
ATOM 3276 O O . GLU A 1 441 ? 4.246 -51.906 25.109 1 27.56 441 GLU A O 1
ATOM 3281 N N . THR A 1 442 ? 3.301 -52.656 23.328 1 28.95 442 THR A N 1
ATOM 3282 C CA . THR A 1 442 ? 3.883 -51.594 22.516 1 28.95 442 THR A CA 1
ATOM 3283 C C . THR A 1 442 ? 3.398 -50.219 22.969 1 28.95 442 THR A C 1
ATOM 3285 O O . THR A 1 442 ? 2.193 -49.969 23.047 1 28.95 442 THR A O 1
ATOM 3288 N N . ALA A 1 443 ? 4.156 -49.719 23.891 1 27.12 443 ALA A N 1
ATOM 3289 C CA . ALA A 1 443 ? 3.979 -48.312 24.281 1 27.12 443 ALA A CA 1
ATOM 3290 C C . ALA A 1 443 ? 3.541 -47.469 23.094 1 27.12 443 ALA A C 1
ATOM 3292 O O . ALA A 1 443 ? 4.168 -47.5 22.031 1 27.12 443 ALA A O 1
ATOM 3293 N N . GLN A 1 444 ? 2.25 -47.469 22.969 1 28.06 444 GLN A N 1
ATOM 3294 C CA . GLN A 1 444 ? 1.815 -46.469 22.016 1 28.06 444 GLN A CA 1
ATOM 3295 C C . GLN A 1 444 ? 2.67 -45.188 22.141 1 28.06 444 GLN A C 1
ATOM 3297 O O . GLN A 1 444 ? 2.932 -44.719 23.25 1 28.06 444 GLN A O 1
ATOM 3302 N N . PRO A 1 445 ? 3.648 -45.094 21.25 1 29.23 445 PRO A N 1
ATOM 3303 C CA . PRO A 1 445 ? 4.375 -43.844 21.375 1 29.23 445 PRO A CA 1
ATOM 3304 C C . PRO A 1 445 ? 3.486 -42.688 21.844 1 29.23 445 PRO A C 1
ATOM 3306 O O . PRO A 1 445 ? 2.354 -42.562 21.375 1 29.23 445 PRO A O 1
ATOM 3309 N N . GLU A 1 446 ? 3.465 -42.531 23.141 1 30.48 446 GLU A N 1
ATOM 3310 C CA . GLU A 1 446 ? 2.881 -41.25 23.578 1 30.48 446 GLU A CA 1
ATOM 3311 C C . GLU A 1 446 ? 3.096 -40.156 22.531 1 30.48 446 GLU A C 1
ATOM 3313 O O . GLU A 1 446 ? 4.234 -39.844 22.172 1 30.48 446 GLU A O 1
ATOM 3318 N N . ARG A 1 447 ? 2.295 -40.156 21.516 1 31.16 447 ARG A N 1
ATOM 3319 C CA . ARG A 1 447 ? 2.361 -38.906 20.75 1 31.16 447 ARG A CA 1
ATOM 3320 C C . ARG A 1 447 ? 2.703 -37.75 21.656 1 31.16 447 ARG A C 1
ATOM 3322 O O . ARG A 1 447 ? 1.902 -37.344 22.5 1 31.16 447 ARG A O 1
ATOM 3329 N N . ARG A 1 448 ? 3.961 -37.719 22.141 1 31.5 448 ARG A N 1
ATOM 3330 C CA . ARG A 1 448 ? 4.422 -36.469 22.75 1 31.5 448 ARG A CA 1
ATOM 3331 C C . ARG A 1 448 ? 3.641 -35.281 22.219 1 31.5 448 ARG A C 1
ATOM 3333 O O . ARG A 1 448 ? 3.59 -35.062 21.016 1 31.5 448 ARG A O 1
ATOM 3340 N N . GLN A 1 449 ? 2.619 -34.969 22.812 1 32.47 449 GLN A N 1
ATOM 3341 C CA . GLN A 1 449 ? 1.996 -33.656 22.625 1 32.47 449 GLN A CA 1
ATOM 3342 C C . GLN A 1 449 ? 3.033 -32.625 22.25 1 32.47 449 GLN A C 1
ATOM 3344 O O . GLN A 1 449 ? 3.984 -32.375 22.984 1 32.47 449 GLN A O 1
ATOM 3349 N N . GLU A 1 450 ? 3.543 -32.625 21.031 1 36.12 450 GLU A N 1
ATOM 3350 C CA . GLU A 1 450 ? 4.414 -31.547 20.594 1 36.12 450 GLU A CA 1
ATOM 3351 C C . GLU A 1 450 ? 4.125 -30.25 21.359 1 36.12 450 GLU A C 1
ATOM 3353 O O . GLU A 1 450 ? 3 -29.75 21.344 1 36.12 450 GLU A O 1
ATOM 3358 N N . SER A 1 451 ? 4.523 -30.062 22.562 1 42.59 451 SER A N 1
ATOM 3359 C CA . SER A 1 451 ? 4.57 -28.812 23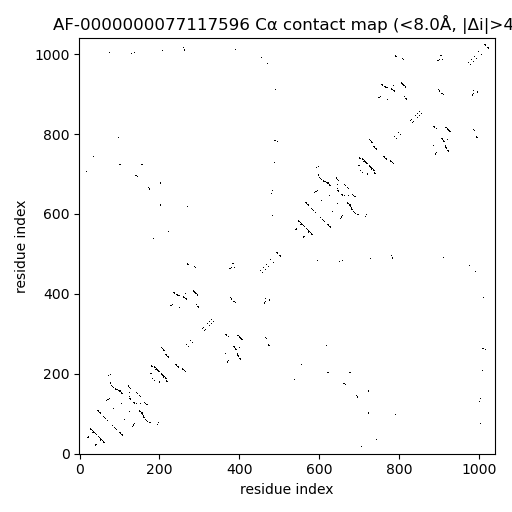.312 1 42.59 451 SER A CA 1
ATOM 3360 C C . SER A 1 451 ? 4.52 -27.594 22.391 1 42.59 451 SER A C 1
ATOM 3362 O O . SER A 1 451 ? 5.273 -27.516 21.422 1 42.59 451 SER A O 1
ATOM 3364 N N . THR A 1 452 ? 3.438 -27.062 22.109 1 55.12 452 THR A N 1
ATOM 3365 C CA . THR A 1 452 ? 3.139 -25.938 21.234 1 55.12 452 THR A CA 1
ATOM 3366 C C . THR A 1 452 ? 4.211 -24.859 21.344 1 55.12 452 THR A C 1
ATOM 3368 O O . THR A 1 452 ? 4.27 -24.141 22.344 1 55.12 452 THR A O 1
ATOM 3371 N N . ALA A 1 453 ? 5.391 -25.016 20.875 1 78.75 453 ALA A N 1
ATOM 3372 C CA . ALA A 1 453 ? 6.516 -24.078 20.844 1 78.75 453 ALA A CA 1
ATOM 3373 C C . ALA A 1 453 ? 6.055 -22.672 20.453 1 78.75 453 ALA A C 1
ATOM 3375 O O . ALA A 1 453 ? 5.168 -22.516 19.625 1 78.75 453 ALA A O 1
ATOM 3376 N N . THR A 1 454 ? 6.254 -21.859 21.438 1 88.12 454 THR A N 1
ATOM 3377 C CA . THR A 1 454 ? 5.941 -20.438 21.234 1 88.12 454 THR A CA 1
ATOM 3378 C C . THR A 1 454 ? 7.156 -19.688 20.688 1 88.12 454 THR A C 1
ATOM 3380 O O . THR A 1 454 ? 8.297 -20.141 20.859 1 88.12 454 THR A O 1
ATOM 3383 N N . ASP A 1 455 ? 6.898 -18.734 19.984 1 89.94 455 ASP A N 1
ATOM 3384 C CA . ASP A 1 455 ? 7.977 -17.906 19.469 1 89.94 455 ASP A CA 1
ATOM 3385 C C . ASP A 1 455 ? 8.414 -16.859 20.5 1 89.94 455 ASP A C 1
ATOM 3387 O O . ASP A 1 455 ? 7.984 -16.922 21.656 1 89.94 455 ASP A O 1
ATOM 3391 N N . LYS A 1 456 ? 9.32 -16.047 20.094 1 90.94 456 LYS A N 1
ATOM 3392 C CA . LYS A 1 456 ? 9.891 -15.062 21.016 1 90.94 456 LYS A CA 1
ATOM 3393 C C . LYS A 1 456 ? 8.828 -14.086 21.516 1 90.94 456 LYS A C 1
ATOM 3395 O O . LYS A 1 456 ? 9.031 -13.406 22.516 1 90.94 456 LYS A O 1
ATOM 3400 N N . TYR A 1 457 ? 7.723 -13.992 20.828 1 93 457 TYR A N 1
ATOM 3401 C CA . TYR A 1 457 ? 6.664 -13.07 21.203 1 93 457 TYR A CA 1
ATOM 3402 C C . TYR A 1 457 ? 5.605 -13.773 22.047 1 93 457 TYR A C 1
ATOM 3404 O O . TYR A 1 457 ? 4.59 -13.18 22.406 1 93 457 TYR A O 1
ATOM 3412 N N . GLY A 1 458 ? 5.781 -15.086 22.281 1 90.19 458 GLY A N 1
ATOM 3413 C CA . GLY A 1 458 ? 4.84 -15.859 23.078 1 90.19 458 GLY A CA 1
ATOM 3414 C C . GLY A 1 458 ? 3.672 -16.391 22.281 1 90.19 458 GLY A C 1
ATOM 3415 O O . GLY A 1 458 ? 2.666 -16.828 22.844 1 90.19 458 GLY A O 1
ATOM 3416 N N . LEU A 1 459 ? 3.783 -16.328 21.031 1 90 459 LEU A N 1
ATOM 3417 C CA . LEU A 1 459 ? 2.719 -16.797 20.156 1 90 459 LEU A CA 1
ATOM 3418 C C . LEU A 1 459 ? 3.033 -18.188 19.625 1 90 459 LEU A C 1
ATOM 3420 O O . LEU A 1 459 ? 4.203 -18.578 19.516 1 90 459 LEU A O 1
ATOM 3424 N N . PRO A 1 460 ? 2.043 -18.922 19.297 1 90.12 460 PRO A N 1
ATOM 3425 C CA . PRO A 1 460 ? 2.281 -20.266 18.75 1 90.12 460 PRO A CA 1
ATOM 3426 C C . PRO A 1 460 ? 3.08 -20.234 17.453 1 90.12 460 PRO A C 1
ATOM 3428 O O . PRO A 1 460 ? 2.863 -19.344 16.609 1 90.12 460 PRO A O 1
ATOM 3431 N N . LYS A 1 461 ? 3.914 -21.125 17.312 1 90.62 461 LYS A N 1
ATOM 3432 C CA . LYS A 1 461 ? 4.66 -21.266 16.062 1 90.62 461 LYS A CA 1
ATOM 3433 C C . LYS A 1 461 ? 3.822 -21.938 14.992 1 90.62 461 LYS A C 1
ATOM 3435 O O . LYS A 1 461 ? 3.195 -22.969 15.25 1 90.62 461 LYS A O 1
ATOM 3440 N N . PRO A 1 462 ? 3.863 -21.375 13.875 1 90.94 462 PRO A N 1
ATOM 3441 C CA . PRO A 1 462 ? 3.102 -22.031 12.805 1 90.94 462 PRO A CA 1
ATOM 3442 C C . PRO A 1 462 ? 3.732 -23.344 12.336 1 90.94 462 PRO A C 1
ATOM 3444 O O . PRO A 1 462 ? 4.957 -23.484 12.383 1 90.94 462 PRO A O 1
ATOM 3447 N N . PRO A 1 463 ? 2.861 -24.266 11.93 1 85.88 463 PRO A N 1
ATOM 3448 C CA . PRO A 1 463 ? 3.422 -25.438 11.242 1 85.88 463 PRO A CA 1
ATOM 3449 C C . PRO A 1 463 ? 4.234 -25.062 10.008 1 85.88 463 PRO A C 1
ATOM 3451 O O . PRO A 1 463 ? 4.031 -23.984 9.43 1 85.88 463 PRO A O 1
ATOM 3454 N N . GLN A 1 464 ? 5.109 -25.906 9.648 1 83.75 464 GLN A N 1
ATOM 3455 C CA . GLN A 1 464 ? 5.941 -25.625 8.484 1 83.75 464 GLN A CA 1
ATOM 3456 C C . GLN A 1 464 ? 5.09 -25.422 7.234 1 83.75 464 GLN A C 1
ATOM 3458 O O . GLN A 1 464 ? 4.176 -26.203 6.969 1 83.75 464 GLN A O 1
ATOM 3463 N N . GLY A 1 465 ? 5.41 -24.359 6.531 1 87.94 465 GLY A N 1
ATOM 3464 C CA . GLY A 1 465 ? 4.707 -24.062 5.297 1 87.94 465 GLY A CA 1
ATOM 3465 C C . GLY A 1 465 ? 3.422 -23.281 5.52 1 87.94 465 GLY A C 1
ATOM 3466 O O . GLY A 1 465 ? 2.713 -22.953 4.566 1 87.94 465 GLY A O 1
ATOM 3467 N N . ALA A 1 466 ? 3.152 -23 6.816 1 93.94 466 ALA A N 1
ATOM 3468 C CA . ALA A 1 466 ? 1.894 -22.328 7.133 1 93.94 466 ALA A CA 1
ATOM 3469 C C . ALA A 1 466 ? 2.139 -21.016 7.871 1 93.94 466 ALA A C 1
ATOM 3471 O O . ALA A 1 466 ? 3.258 -20.75 8.32 1 93.94 466 ALA A O 1
ATOM 3472 N N . VAL A 1 467 ? 1.164 -20.203 7.805 1 96.62 467 VAL A N 1
ATOM 3473 C CA . VAL A 1 467 ? 1.102 -19.016 8.648 1 96.62 467 VAL A CA 1
ATOM 3474 C C . VAL A 1 467 ? -0.127 -19.094 9.555 1 96.62 467 VAL A C 1
ATOM 3476 O O . VAL A 1 467 ? -1.11 -19.766 9.227 1 96.62 467 VAL A O 1
ATOM 3479 N N . ILE A 1 468 ? -0.001 -18.453 10.68 1 96.12 468 ILE A N 1
ATOM 3480 C CA . ILE A 1 468 ? -1.137 -18.406 11.594 1 96.12 468 ILE A CA 1
ATOM 3481 C C . ILE A 1 468 ? -1.839 -17.047 11.453 1 96.12 468 ILE A C 1
ATOM 3483 O O . ILE A 1 468 ? -1.187 -16 11.43 1 96.12 468 ILE A O 1
ATOM 3487 N N . MET A 1 469 ? -3.145 -17.078 11.305 1 96.56 469 MET A N 1
ATOM 3488 C CA . MET A 1 469 ? -3.953 -15.867 11.242 1 96.56 469 MET A CA 1
ATOM 3489 C C . MET A 1 469 ? -5.055 -15.898 12.297 1 96.56 469 MET A C 1
ATOM 3491 O O . MET A 1 469 ? -5.805 -16.875 12.398 1 96.56 469 MET A O 1
ATOM 3495 N N . THR A 1 470 ? -5.133 -14.852 13.094 1 95.62 470 THR A N 1
ATOM 3496 C CA . THR A 1 470 ? -6.195 -14.719 14.078 1 95.62 470 THR A CA 1
ATOM 3497 C C . THR A 1 470 ? -7.461 -14.156 13.438 1 95.62 470 THR A C 1
ATOM 3499 O O . THR A 1 470 ? -7.41 -13.578 12.352 1 95.62 470 THR A O 1
ATOM 3502 N N . MET A 1 471 ? -8.547 -14.312 14.141 1 96.75 471 MET A N 1
ATOM 3503 C CA . MET A 1 471 ? -9.797 -13.719 13.672 1 96.75 471 MET A CA 1
ATOM 3504 C C . MET A 1 471 ? -9.68 -12.203 13.578 1 96.75 471 MET A C 1
ATOM 3506 O O . MET A 1 471 ? -10.211 -11.586 12.648 1 96.75 471 MET A O 1
ATOM 3510 N N . LYS A 1 472 ? -8.977 -11.617 14.461 1 94.62 472 LYS A N 1
ATOM 3511 C CA . LYS A 1 472 ? -8.789 -10.172 14.438 1 94.62 472 LYS A CA 1
ATOM 3512 C C . LYS A 1 472 ? -8.055 -9.727 13.18 1 94.62 472 LYS A C 1
ATOM 3514 O O . LYS A 1 472 ? -8.453 -8.758 12.523 1 94.62 472 LYS A O 1
ATOM 3519 N N . GLU A 1 473 ? -7.031 -10.445 12.883 1 95.06 473 GLU A N 1
ATOM 3520 C CA . GLU A 1 473 ? -6.254 -10.117 11.688 1 95.06 473 GLU A CA 1
ATOM 3521 C C . GLU A 1 473 ? -7.105 -10.234 10.43 1 95.06 473 GLU A C 1
ATOM 3523 O O . GLU A 1 473 ? -7.055 -9.375 9.555 1 95.06 473 GLU A O 1
ATOM 3528 N N . ILE A 1 474 ? -7.879 -11.219 10.359 1 97.38 474 ILE A N 1
ATOM 3529 C CA . ILE A 1 474 ? -8.719 -11.445 9.188 1 97.38 474 ILE A CA 1
ATOM 3530 C C . ILE A 1 474 ? -9.805 -10.383 9.109 1 97.38 474 ILE A C 1
ATOM 3532 O O . ILE A 1 474 ? -10.102 -9.867 8.031 1 97.38 474 ILE A O 1
ATOM 3536 N N . ASP A 1 475 ? -10.398 -10.062 10.25 1 96.62 475 ASP A N 1
ATOM 3537 C CA . ASP A 1 475 ? -11.406 -9 10.273 1 96.62 475 ASP A CA 1
ATOM 3538 C C . ASP A 1 475 ? -10.812 -7.672 9.82 1 96.62 475 ASP A C 1
ATOM 3540 O O . ASP A 1 475 ? -11.461 -6.922 9.078 1 96.62 475 ASP A O 1
ATOM 3544 N N . THR A 1 476 ? -9.625 -7.418 10.258 1 95.19 476 THR A N 1
ATOM 3545 C CA . THR A 1 476 ? -8.953 -6.18 9.867 1 95.19 476 THR A CA 1
ATOM 3546 C C . THR A 1 476 ? -8.68 -6.16 8.367 1 95.19 476 THR A C 1
ATOM 3548 O O . THR A 1 476 ? -8.875 -5.133 7.711 1 95.19 476 THR A O 1
ATOM 3551 N N . MET A 1 477 ? -8.266 -7.266 7.816 1 95.88 477 MET A N 1
ATOM 3552 C CA . MET A 1 477 ? -8 -7.359 6.383 1 95.88 477 MET A CA 1
ATOM 3553 C C . MET A 1 477 ? -9.289 -7.23 5.582 1 95.88 477 MET A C 1
ATOM 3555 O O . MET A 1 477 ? -9.312 -6.566 4.543 1 95.88 477 MET A O 1
ATOM 3559 N N . ALA A 1 478 ? -10.344 -7.867 6.066 1 96.44 478 ALA A N 1
ATOM 3560 C CA . ALA A 1 478 ? -11.641 -7.773 5.387 1 96.44 478 ALA A CA 1
ATOM 3561 C C . ALA A 1 478 ? -12.148 -6.34 5.379 1 96.44 478 ALA A C 1
ATOM 3563 O O . ALA A 1 478 ? -12.703 -5.875 4.379 1 96.44 478 ALA A O 1
ATOM 3564 N N . ASP A 1 479 ? -11.938 -5.664 6.461 1 95.25 479 ASP A N 1
ATOM 3565 C CA . ASP A 1 479 ? -12.336 -4.262 6.539 1 95.25 479 ASP A CA 1
ATOM 3566 C C . ASP A 1 479 ? -11.523 -3.402 5.574 1 95.25 479 ASP A C 1
ATOM 3568 O O . ASP A 1 479 ? -12.047 -2.465 4.973 1 95.25 479 ASP A O 1
ATOM 3572 N N . ALA A 1 480 ? -10.281 -3.701 5.504 1 94.12 480 ALA A N 1
ATOM 3573 C CA . ALA A 1 480 ? -9.43 -2.975 4.57 1 94.12 480 ALA A CA 1
ATOM 3574 C C . ALA A 1 480 ? -9.922 -3.148 3.133 1 94.12 480 ALA A C 1
ATOM 3576 O O . ALA A 1 480 ? -9.898 -2.199 2.346 1 94.12 480 ALA A O 1
ATOM 3577 N N . VAL A 1 481 ? -10.344 -4.328 2.807 1 94.12 481 VAL A N 1
ATOM 3578 C CA . VAL A 1 481 ? -10.875 -4.582 1.47 1 94.12 481 VAL A CA 1
ATOM 3579 C C . VAL A 1 481 ? -12.141 -3.76 1.248 1 94.12 481 VAL A C 1
ATOM 3581 O O . VAL A 1 481 ? -12.312 -3.148 0.191 1 94.12 481 VAL A O 1
ATOM 3584 N N . LYS A 1 482 ? -12.945 -3.707 2.223 1 94.69 482 LYS A N 1
ATOM 3585 C CA . LYS A 1 482 ? -14.211 -2.984 2.154 1 94.69 482 LYS A CA 1
ATOM 3586 C C . LYS A 1 482 ? -13.984 -1.498 1.898 1 94.69 482 LYS A C 1
ATOM 3588 O O . LYS A 1 482 ? -14.719 -0.875 1.129 1 94.69 482 LYS A O 1
ATOM 3593 N N . TRP A 1 483 ? -12.945 -0.985 2.49 1 95.69 483 TRP A N 1
ATOM 3594 C CA . TRP A 1 483 ? -12.734 0.457 2.449 1 95.69 483 TRP A CA 1
ATOM 3595 C C . TRP A 1 483 ? -11.594 0.809 1.5 1 95.69 483 TRP A C 1
ATOM 3597 O O . TRP A 1 483 ? -10.969 1.863 1.635 1 95.69 483 TRP A O 1
ATOM 3607 N N . GLY A 1 484 ? -11.289 -0.058 0.575 1 91.75 484 GLY A N 1
ATOM 3608 C CA . GLY A 1 484 ? -10.32 0.242 -0.467 1 91.75 484 GLY A CA 1
ATOM 3609 C C . GLY A 1 484 ? -8.891 0.3 0.044 1 91.75 484 GLY A C 1
ATOM 3610 O O . GLY A 1 484 ? -8.102 1.127 -0.409 1 91.75 484 GLY A O 1
ATOM 3611 N N . GLY A 1 485 ? -8.539 -0.497 1.009 1 91.06 485 GLY A N 1
ATOM 3612 C CA . GLY A 1 485 ? -7.176 -0.592 1.503 1 91.06 485 GLY A CA 1
ATOM 3613 C C . GLY A 1 485 ? -6.844 0.459 2.545 1 91.06 485 GLY A C 1
ATOM 3614 O O . GLY A 1 485 ? -5.695 0.579 2.971 1 91.06 485 GLY A O 1
ATOM 3615 N N . GLN A 1 486 ? -7.844 1.253 2.939 1 91.75 486 GLN A N 1
ATOM 3616 C CA . GLN A 1 486 ? -7.652 2.299 3.939 1 91.75 486 GLN A CA 1
ATOM 3617 C C . GLN A 1 486 ? -8.656 2.158 5.082 1 91.75 486 GLN A C 1
ATOM 3619 O O . GLN A 1 486 ? -9.477 1.24 5.082 1 91.75 486 GLN A O 1
ATOM 3624 N N . LEU A 1 487 ? -8.461 3.035 6.066 1 94.12 487 LEU A N 1
ATOM 3625 C CA . LEU A 1 487 ? -9.453 3.113 7.133 1 94.12 487 LEU A CA 1
ATOM 3626 C C . LEU A 1 487 ? -10.75 3.738 6.621 1 94.12 487 LEU A C 1
ATOM 3628 O O . LEU A 1 487 ? -10.734 4.5 5.652 1 94.12 487 LEU A O 1
ATOM 3632 N N . GLY A 1 488 ? -11.797 3.312 7.281 1 95.12 488 GLY A N 1
ATOM 3633 C CA . GLY A 1 488 ? -13.062 3.949 6.98 1 95.12 488 GLY A CA 1
ATOM 3634 C C . GLY A 1 488 ? -13.172 5.359 7.535 1 95.12 488 GLY A C 1
ATOM 3635 O O . GLY A 1 488 ? -13.828 5.582 8.555 1 95.12 488 GLY A O 1
ATOM 3636 N N . ILE A 1 489 ? -12.617 6.246 6.852 1 94.75 489 ILE A N 1
ATOM 3637 C CA . ILE A 1 489 ? -12.492 7.617 7.332 1 94.75 489 ILE A CA 1
ATOM 3638 C C . ILE A 1 489 ? -13.883 8.211 7.555 1 94.75 489 ILE A C 1
ATOM 3640 O O . ILE A 1 489 ? -14.141 8.82 8.594 1 94.75 489 ILE A O 1
ATOM 3644 N N . THR A 1 490 ? -14.75 8.078 6.609 1 93.81 490 THR A N 1
ATOM 3645 C CA . THR A 1 490 ? -16.094 8.633 6.742 1 93.81 490 THR A CA 1
ATOM 3646 C C . THR A 1 490 ? -16.844 7.953 7.879 1 93.81 490 THR A C 1
ATOM 3648 O O . THR A 1 490 ? -17.656 8.594 8.562 1 93.81 490 THR A O 1
ATOM 3651 N N . GLN A 1 491 ? -16.609 6.734 8.023 1 93.94 491 GLN 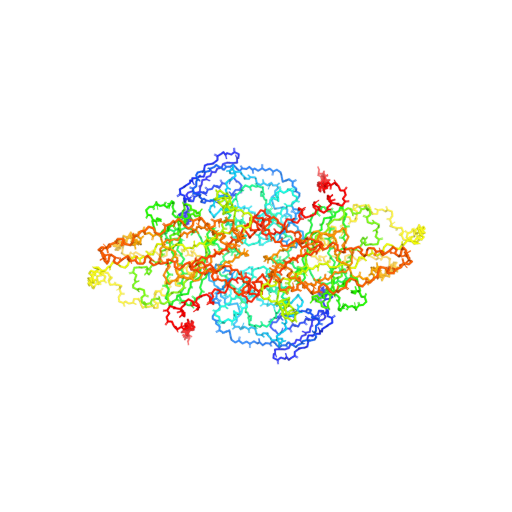A N 1
ATOM 3652 C CA . GLN A 1 491 ? -17.219 6.031 9.156 1 93.94 491 GLN A CA 1
ATOM 3653 C C . GLN A 1 491 ? -16.688 6.578 10.484 1 93.94 491 GLN A C 1
ATOM 3655 O O . GLN A 1 491 ? -17.453 6.734 11.438 1 93.94 491 GLN A O 1
ATOM 3660 N N . MET A 1 492 ? -15.414 6.812 10.57 1 94.88 492 MET A N 1
ATOM 3661 C CA . MET A 1 492 ? -14.828 7.398 11.773 1 94.88 492 MET A CA 1
ATOM 3662 C C . MET A 1 492 ? -15.445 8.758 12.07 1 94.88 492 MET A C 1
ATOM 3664 O O . MET A 1 492 ? -15.766 9.055 13.227 1 94.88 492 MET A O 1
ATOM 3668 N N . MET A 1 493 ? -15.625 9.523 11.031 1 93.31 493 MET A N 1
ATOM 3669 C CA . MET A 1 493 ? -16.25 10.836 11.195 1 93.31 493 MET A CA 1
ATOM 3670 C C . MET A 1 493 ? -17.672 10.703 11.703 1 93.31 493 MET A C 1
ATOM 3672 O O . MET A 1 493 ? -18.094 11.414 12.625 1 93.31 493 MET A O 1
ATOM 3676 N N . GLN A 1 494 ? -18.391 9.828 11.109 1 91.06 494 GLN A N 1
ATOM 3677 C CA . GLN A 1 494 ? -19.797 9.609 11.492 1 91.06 494 GLN A CA 1
ATOM 3678 C C . GLN A 1 494 ? -19.906 9.164 12.945 1 91.06 494 GLN A C 1
ATOM 3680 O O . GLN A 1 494 ? -20.75 9.656 13.688 1 91.06 494 GLN A O 1
ATOM 3685 N N . ASN A 1 495 ? -19.109 8.234 13.328 1 91.25 495 ASN A N 1
ATOM 3686 C CA . ASN A 1 495 ? -19.125 7.742 14.695 1 91.25 495 ASN A CA 1
ATOM 3687 C C . ASN A 1 495 ? -18.781 8.844 15.695 1 91.25 495 ASN A C 1
ATOM 3689 O O . ASN A 1 495 ? -19.375 8.93 16.766 1 91.25 495 ASN A O 1
ATOM 3693 N N . TYR A 1 496 ? -17.891 9.648 15.328 1 91.62 496 TYR A N 1
ATOM 3694 C CA . TYR A 1 496 ? -17.469 10.742 16.203 1 91.62 496 TYR A CA 1
ATOM 3695 C C . TYR A 1 496 ? -18.578 11.766 16.375 1 91.62 496 TYR A C 1
ATOM 3697 O O . TYR A 1 496 ? -18.891 12.18 17.484 1 91.62 496 TYR A O 1
ATOM 3705 N N . VAL A 1 497 ? -19.141 12.148 15.289 1 89.12 497 VAL A N 1
ATOM 3706 C CA . VAL A 1 497 ? -20.203 13.141 15.336 1 89.12 497 VAL A CA 1
ATOM 3707 C C . VAL A 1 497 ? -21.406 12.586 16.109 1 89.12 497 VAL A C 1
ATOM 3709 O O . VAL A 1 497 ? -22.016 13.289 16.922 1 89.12 497 VAL A O 1
ATOM 3712 N N . LYS A 1 498 ? -21.672 11.383 15.836 1 88.69 498 LYS A N 1
ATOM 3713 C CA . LYS A 1 498 ? -22.781 10.75 16.562 1 88.69 498 LYS A CA 1
ATOM 3714 C C . LYS A 1 498 ? -22.5 10.711 18.062 1 88.69 498 LYS A C 1
ATOM 3716 O O . LYS A 1 498 ? -23.391 10.945 18.875 1 88.69 498 LYS A O 1
ATOM 3721 N N . ALA A 1 499 ? -21.375 10.438 18.438 1 86.5 499 ALA A N 1
ATOM 3722 C CA . ALA A 1 499 ? -21 10.375 19.844 1 86.5 499 ALA A CA 1
ATOM 3723 C C . ALA A 1 499 ? -21.047 11.758 20.484 1 86.5 499 ALA A C 1
ATOM 3725 O O . ALA A 1 499 ? -21.391 11.891 21.672 1 86.5 499 ALA A O 1
ATOM 3726 N N . GLN A 1 500 ? -20.797 12.781 19.766 1 83.88 500 GLN A N 1
ATOM 3727 C CA . GLN A 1 500 ? -20.703 14.133 20.312 1 83.88 500 GLN A CA 1
ATOM 3728 C C . GLN A 1 500 ? -22.078 14.812 20.297 1 83.88 500 GLN A C 1
ATOM 3730 O O . GLN A 1 500 ? -22.406 15.57 21.219 1 83.88 500 GLN A O 1
ATOM 3735 N N . THR A 1 501 ? -22.781 14.539 19.219 1 82.06 501 THR A N 1
ATOM 3736 C CA . THR A 1 501 ? -24 15.328 19.047 1 82.06 501 THR A CA 1
ATOM 3737 C C . THR A 1 501 ? -25.234 14.453 19.188 1 82.06 501 THR A C 1
ATOM 3739 O O . THR A 1 501 ? -26.344 14.961 19.359 1 82.06 501 THR A O 1
ATOM 3742 N N . GLY A 1 502 ? -25.094 13.164 19.078 1 79.5 502 GLY A N 1
ATOM 3743 C CA . GLY A 1 502 ? -26.219 12.258 19.047 1 79.5 502 GLY A CA 1
ATOM 3744 C C . GLY A 1 502 ? -26.859 12.141 17.672 1 79.5 502 GLY A C 1
ATOM 3745 O O . GLY A 1 502 ? -27.766 11.336 17.469 1 79.5 502 GLY A O 1
ATOM 3746 N N . ASN A 1 503 ? -26.344 12.969 16.734 1 78.62 503 ASN A N 1
ATOM 3747 C CA . ASN A 1 503 ? -26.906 12.977 15.375 1 78.62 503 ASN A CA 1
ATOM 3748 C C . ASN A 1 503 ? -25.906 12.438 14.359 1 78.62 503 ASN A C 1
ATOM 3750 O O . ASN A 1 503 ? -24.703 12.406 14.617 1 78.62 503 ASN A O 1
ATOM 3754 N N . ASP A 1 504 ? -26.516 12 13.203 1 77.5 504 ASP A N 1
ATOM 3755 C CA . ASP A 1 504 ? -25.656 11.523 12.117 1 77.5 504 ASP A CA 1
ATOM 3756 C C . ASP A 1 504 ? -25.062 12.688 11.336 1 77.5 504 ASP A C 1
ATOM 3758 O O . ASP A 1 504 ? -25.578 13.797 11.359 1 77.5 504 ASP A O 1
ATOM 3762 N N . LEU A 1 505 ? -23.875 12.398 10.812 1 70.88 505 LEU A N 1
ATOM 3763 C CA . LEU A 1 505 ? -23.203 13.359 9.93 1 70.88 505 LEU A CA 1
ATOM 3764 C C . LEU A 1 505 ? -24.062 13.641 8.703 1 70.88 505 LEU A C 1
ATOM 3766 O O . LEU A 1 505 ? -24.578 12.719 8.062 1 70.88 505 LEU A O 1
ATOM 3770 N N . SER A 1 506 ? -24.562 14.82 8.562 1 60.16 506 SER A N 1
ATOM 3771 C CA . SER A 1 506 ? -25.422 15.188 7.445 1 60.16 506 SER A CA 1
ATOM 3772 C C . SER A 1 506 ? -24.734 14.945 6.109 1 60.16 506 SER A C 1
ATOM 3774 O O . SER A 1 506 ? -23.531 15.203 5.969 1 60.16 506 SER A O 1
ATOM 3776 N N . PRO A 1 507 ? -25.531 14.266 5.258 1 55.78 507 PRO A N 1
ATOM 3777 C CA . PRO A 1 507 ? -24.938 14.055 3.936 1 55.78 507 PRO A CA 1
ATOM 3778 C C . PRO A 1 507 ? -24.516 15.359 3.258 1 55.78 507 PRO A C 1
ATOM 3780 O O . PRO A 1 507 ? -25.109 16.406 3.521 1 55.78 507 PRO A O 1
ATOM 3783 N N . ALA A 1 508 ? -23.328 15.602 2.76 1 49.72 508 ALA A N 1
ATOM 3784 C CA . ALA A 1 508 ? -22.938 16.75 1.964 1 49.72 508 ALA A CA 1
ATOM 3785 C C . ALA A 1 508 ? -24.031 17.156 0.979 1 49.72 508 ALA A C 1
ATOM 3787 O O . ALA A 1 508 ? -24.484 16.328 0.179 1 49.72 508 ALA A O 1
ATOM 3788 N N . LYS A 1 509 ? -24.938 18.078 1.245 1 43.5 509 LYS A N 1
ATOM 3789 C CA . LYS A 1 509 ? -25.922 18.5 0.26 1 43.5 509 LYS A CA 1
ATOM 3790 C C . LYS A 1 509 ? -25.25 18.953 -1.033 1 43.5 509 LYS A C 1
ATOM 3792 O O . LYS A 1 509 ? -24.234 19.656 -0.999 1 43.5 509 LYS A O 1
ATOM 3797 N N . ALA A 1 510 ? -25.547 18.25 -2.25 1 38.31 510 ALA A N 1
ATOM 3798 C CA . ALA A 1 510 ? -25.281 18.688 -3.619 1 38.31 510 ALA A CA 1
ATOM 3799 C C . ALA A 1 510 ? -25.656 20.156 -3.809 1 38.31 510 ALA A C 1
ATOM 3801 O O . ALA A 1 510 ? -26.844 20.5 -3.77 1 38.31 510 ALA A O 1
ATOM 3802 N N . SER A 1 511 ? -24.969 21.062 -3.447 1 32.62 511 SER A N 1
ATOM 3803 C CA . SER A 1 511 ? -25.406 22.344 -3.979 1 32.62 511 SER A CA 1
ATOM 3804 C C . SER A 1 511 ? -25.594 22.281 -5.492 1 32.62 511 SER A C 1
ATOM 3806 O O . SER A 1 511 ? -24.734 21.766 -6.207 1 32.62 511 SER A O 1
ATOM 3808 N N . ALA A 1 512 ? -26.906 22.453 -6.062 1 30.97 512 ALA A N 1
ATOM 3809 C CA . ALA A 1 512 ? -27.312 22.703 -7.441 1 30.97 512 ALA A CA 1
ATOM 3810 C C . ALA A 1 512 ? -26.391 23.719 -8.109 1 30.97 512 ALA A C 1
ATOM 3812 O O . ALA A 1 512 ? -26.25 24.859 -7.637 1 30.97 512 ALA A O 1
ATOM 3813 N N . GLY A 1 513 ? -25.438 23.328 -8.719 1 30.59 513 GLY A N 1
ATOM 3814 C CA . GLY A 1 513 ? -24.781 24.266 -9.617 1 30.59 513 GLY A CA 1
ATOM 3815 C C . GLY A 1 513 ? -25.766 25.062 -10.461 1 30.59 513 GLY A C 1
ATOM 3816 O O . GLY A 1 513 ? -26.75 24.516 -10.945 1 30.59 513 GLY A O 1
ATOM 3817 N N . ALA A 1 514 ? -25.875 26.469 -10.305 1 28.06 514 ALA A N 1
ATOM 3818 C CA . ALA A 1 514 ? -26.406 27.484 -11.211 1 28.06 514 ALA A CA 1
ATOM 3819 C C . ALA A 1 514 ? -26.016 27.188 -12.656 1 28.06 514 ALA A C 1
ATOM 3821 O O . ALA A 1 514 ? -24.828 27.078 -12.969 1 28.06 514 ALA A O 1
ATOM 3822 N N . GLU A 1 515 ? -26.891 26.625 -13.438 1 27.23 515 GLU A N 1
ATOM 3823 C CA . GLU A 1 515 ? -26.938 26.672 -14.898 1 27.23 515 GLU A CA 1
ATOM 3824 C C . GLU A 1 515 ? -26.781 28.109 -15.398 1 27.23 515 GLU A C 1
ATOM 3826 O O . GLU A 1 515 ? -27.656 28.938 -15.203 1 27.23 515 GLU A O 1
ATOM 3831 N N . THR A 1 516 ? -25.703 28.797 -15.406 1 23.23 516 THR A N 1
ATOM 3832 C CA . THR A 1 516 ? -25.609 29.969 -16.25 1 23.23 516 THR A CA 1
ATOM 3833 C C . THR A 1 516 ? -25.875 29.609 -17.719 1 23.23 516 THR A C 1
ATOM 3835 O O . THR A 1 516 ? -25.109 28.859 -18.328 1 23.23 516 THR A O 1
ATOM 3838 N N . LYS A 1 517 ? -27.125 29.906 -18.062 1 27.5 517 LYS A N 1
ATOM 3839 C CA . LYS A 1 517 ? -27.578 30.031 -19.453 1 27.5 517 LYS A CA 1
ATOM 3840 C C . LYS A 1 517 ? -26.781 31.109 -20.188 1 27.5 517 LYS A C 1
ATOM 3842 O O . LYS A 1 517 ? -26.875 32.281 -19.844 1 27.5 517 LYS A O 1
ATOM 3847 N N . ILE A 1 518 ? -25.75 30.641 -20.766 1 19.45 518 ILE A N 1
ATOM 3848 C CA . ILE A 1 518 ? -25.219 31.531 -21.797 1 19.45 518 ILE A CA 1
ATOM 3849 C C . ILE A 1 518 ? -26.281 31.75 -22.891 1 19.45 518 ILE A C 1
ATOM 3851 O O . ILE A 1 518 ? -26.672 30.797 -23.578 1 19.45 518 ILE A O 1
ATOM 3855 N N . VAL A 1 519 ? -27.172 32.656 -22.641 1 22.69 519 VAL A N 1
ATOM 3856 C CA . VAL A 1 519 ? -27.984 33.281 -23.672 1 22.69 519 VAL A CA 1
ATOM 3857 C C . VAL A 1 519 ? -27.094 33.812 -24.797 1 22.69 519 VAL A C 1
ATOM 3859 O O . VAL A 1 519 ? -26.266 34.688 -24.562 1 22.69 519 VAL A O 1
ATOM 3862 N N . VAL A 1 520 ? -27.109 33.062 -25.875 1 20.39 520 VAL A N 1
ATOM 3863 C CA . VAL A 1 520 ? -26.969 33.688 -27.188 1 20.39 520 VAL A CA 1
ATOM 3864 C C . VAL A 1 520 ? -28.297 34.312 -27.594 1 20.39 520 VAL A C 1
ATOM 3866 O O . VAL A 1 520 ? -29.359 33.719 -27.422 1 20.39 520 VAL A O 1
ATOM 3869 N N . MET B 1 1 ? -3.555 11.867 -70.375 1 24.67 1 MET B N 1
ATOM 3870 C CA . MET B 1 1 ? -4.168 12.148 -69.062 1 24.67 1 MET B CA 1
ATOM 3871 C C . MET B 1 1 ? -4.309 10.867 -68.25 1 24.67 1 MET B C 1
ATOM 3873 O O . MET B 1 1 ? -5.395 10.297 -68.188 1 24.67 1 MET B O 1
ATOM 3877 N N . THR B 1 2 ? -3.365 9.953 -68.25 1 29.78 2 THR B N 1
ATOM 3878 C CA . THR B 1 2 ? -3.375 8.57 -67.75 1 29.78 2 THR B CA 1
ATOM 3879 C C . THR B 1 2 ? -3.486 8.508 -66.25 1 29.78 2 THR B C 1
ATOM 3881 O O . THR B 1 2 ? -2.703 9.141 -65.562 1 29.78 2 THR B O 1
ATOM 3884 N N . SER B 1 3 ? -4.746 8.383 -65.75 1 27.42 3 SER B N 1
ATOM 3885 C CA . SER B 1 3 ? -5.289 8.367 -64.375 1 27.42 3 SER B CA 1
ATOM 3886 C C . SER B 1 3 ? -4.684 7.242 -63.562 1 27.42 3 SER B C 1
ATOM 3888 O O . SER B 1 3 ? -4.801 6.07 -63.906 1 27.42 3 SER B O 1
ATOM 3890 N N . GLY B 1 4 ? -3.492 7.406 -63.031 1 29.5 4 GLY B N 1
ATOM 3891 C CA . GLY B 1 4 ? -2.721 6.441 -62.281 1 29.5 4 GLY B CA 1
ATOM 3892 C C . GLY B 1 4 ? -3.391 6.039 -60.969 1 29.5 4 GLY B C 1
ATOM 3893 O O . GLY B 1 4 ? -3.613 6.875 -60.094 1 29.5 4 GLY B O 1
ATOM 3894 N N . THR B 1 5 ? -4.371 5.129 -61.062 1 27.95 5 THR B N 1
ATOM 3895 C CA . THR B 1 5 ? -5.141 4.602 -59.938 1 27.95 5 THR B CA 1
ATOM 3896 C C . THR B 1 5 ? -4.215 3.996 -58.906 1 27.95 5 THR B C 1
ATOM 3898 O O . THR B 1 5 ? -3.422 3.102 -59.188 1 27.95 5 THR B O 1
ATOM 3901 N N . VAL B 1 6 ? -3.793 4.77 -57.938 1 32.5 6 VAL B N 1
ATOM 3902 C CA . VAL B 1 6 ? -2.945 4.355 -56.844 1 32.5 6 VAL B CA 1
ATOM 3903 C C . VAL B 1 6 ? -3.66 3.289 -56 1 32.5 6 VAL B C 1
ATOM 3905 O O . VAL B 1 6 ? -4.789 3.498 -55.562 1 32.5 6 VAL B O 1
ATOM 3908 N N . PRO B 1 7 ? -3.332 2.021 -56.188 1 28.06 7 PRO B N 1
ATOM 3909 C CA . PRO B 1 7 ? -3.982 0.942 -55.438 1 28.06 7 PRO B CA 1
ATOM 3910 C C . PRO B 1 7 ? -3.898 1.137 -53.938 1 28.06 7 PRO B C 1
ATOM 3912 O O . PRO B 1 7 ? -2.928 1.713 -53.438 1 28.06 7 PRO B O 1
ATOM 3915 N N . ALA B 1 8 ? -5.062 1.349 -53.312 1 26.42 8 ALA B N 1
ATOM 3916 C CA . ALA B 1 8 ? -5.344 1.445 -51.875 1 26.42 8 ALA B CA 1
ATOM 3917 C C . ALA B 1 8 ? -4.727 0.274 -51.125 1 26.42 8 ALA B C 1
ATOM 3919 O O . ALA B 1 8 ? -5.035 -0.886 -51.406 1 26.42 8 ALA B O 1
ATOM 3920 N N . LEU B 1 9 ? -3.484 0.379 -50.781 1 27.78 9 LEU B N 1
ATOM 3921 C CA . LEU B 1 9 ? -2.84 -0.595 -49.906 1 27.78 9 LEU B CA 1
ATOM 3922 C C . LEU B 1 9 ? -3.66 -0.817 -48.656 1 27.78 9 LEU B C 1
ATOM 3924 O O . LEU B 1 9 ? -3.842 0.105 -47.844 1 27.78 9 LEU B O 1
ATOM 3928 N N . LEU B 1 10 ? -4.598 -1.761 -48.656 1 23.7 10 LEU B N 1
ATOM 3929 C CA . LEU B 1 10 ? -5.352 -2.273 -47.531 1 23.7 10 LEU B CA 1
ATOM 3930 C C . LEU B 1 10 ? -4.406 -2.785 -46.438 1 23.7 10 LEU B C 1
ATOM 3932 O O . LEU B 1 10 ? -3.725 -3.793 -46.625 1 23.7 10 LEU B O 1
ATOM 3936 N N . VAL B 1 11 ? -3.818 -1.921 -45.719 1 28.64 11 VAL B N 1
ATOM 3937 C CA . VAL B 1 11 ? -3.084 -2.285 -44.531 1 28.64 11 VAL B CA 1
ATOM 3938 C C . VAL B 1 11 ? -3.988 -3.09 -43.594 1 28.64 11 VAL B C 1
ATOM 3940 O O . VAL B 1 11 ? -4.984 -2.57 -43.094 1 28.64 11 VAL B O 1
ATOM 3943 N N . ALA B 1 12 ? -4.07 -4.371 -43.844 1 25.55 12 ALA B N 1
ATOM 3944 C CA . ALA B 1 12 ? -4.688 -5.293 -42.906 1 25.55 12 ALA B CA 1
ATOM 3945 C C . ALA B 1 12 ? -4.102 -5.121 -41.5 1 25.55 12 ALA B C 1
ATOM 3947 O O . ALA B 1 12 ? -2.906 -5.34 -41.312 1 25.55 12 ALA B O 1
ATOM 3948 N N . LEU B 1 13 ? -4.621 -4.207 -40.781 1 28.38 13 LEU B N 1
ATOM 3949 C CA . LEU B 1 13 ? -4.469 -4.113 -39.344 1 28.38 13 LEU B CA 1
ATOM 3950 C C . LEU B 1 13 ? -4.59 -5.484 -38.688 1 28.38 13 LEU B C 1
ATOM 3952 O O . LEU B 1 13 ? -5.656 -6.102 -38.719 1 28.38 13 LEU B O 1
ATOM 3956 N N . LEU B 1 14 ? -3.566 -6.246 -38.844 1 26.64 14 LEU B N 1
ATOM 3957 C CA . LEU B 1 14 ? -3.508 -7.457 -38.031 1 26.64 14 LEU B CA 1
ATOM 3958 C C . LEU B 1 14 ? -3.809 -7.145 -36.562 1 26.64 14 LEU B C 1
ATOM 3960 O O . LEU B 1 14 ? -3.049 -6.426 -35.906 1 26.64 14 LEU B O 1
ATOM 3964 N N . SER B 1 15 ? -4.977 -7.062 -36.25 1 27.5 15 SER B N 1
ATOM 3965 C CA . SER B 1 15 ? -5.496 -7.129 -34.875 1 27.5 15 SER B CA 1
ATOM 3966 C C . SER B 1 15 ? -4.82 -8.242 -34.094 1 27.5 15 SER B C 1
ATOM 3968 O O . SER B 1 15 ? -4.871 -9.414 -34.469 1 27.5 15 SER B O 1
ATOM 3970 N N . CYS B 1 16 ? -3.586 -8.039 -33.719 1 30.16 16 CYS B N 1
ATOM 3971 C CA . CYS B 1 16 ? -3.057 -8.945 -32.719 1 30.16 16 CYS B CA 1
ATOM 3972 C C . CYS B 1 16 ? -4.16 -9.438 -31.797 1 30.16 16 CYS B C 1
ATOM 3974 O O . CYS B 1 16 ? -4.652 -8.68 -30.953 1 30.16 16 CYS B O 1
ATOM 3976 N N . SER B 1 17 ? -4.926 -10.352 -32.219 1 29.28 17 SER B N 1
ATOM 3977 C CA . SER B 1 17 ? -5.918 -11.117 -31.484 1 29.28 17 SER B CA 1
ATOM 3978 C C . SER B 1 17 ? -5.32 -11.719 -30.219 1 29.28 17 SER B C 1
ATOM 3980 O O . SER B 1 17 ? -4.523 -12.656 -30.297 1 29.28 17 SER B O 1
ATOM 3982 N N . LEU B 1 18 ? -4.91 -11.016 -29.172 1 35.12 18 LEU B N 1
ATOM 3983 C CA . LEU B 1 18 ? -4.832 -11.633 -27.859 1 35.12 18 LEU B CA 1
ATOM 3984 C C . LEU B 1 18 ? -5.84 -12.766 -27.719 1 35.12 18 LEU B C 1
ATOM 3986 O O . LEU B 1 18 ? -7.012 -12.609 -28.078 1 35.12 18 LEU B O 1
ATOM 3990 N N . VAL B 1 19 ? -5.469 -13.875 -28.094 1 35.91 19 VAL B N 1
ATOM 3991 C CA . VAL B 1 19 ? -6.266 -15.086 -27.891 1 35.91 19 VAL B CA 1
ATOM 3992 C C . VAL B 1 19 ? -7.062 -14.969 -26.594 1 35.91 19 VAL B C 1
ATOM 3994 O O . VAL B 1 19 ? -6.566 -15.328 -25.516 1 35.91 19 VAL B O 1
ATOM 3997 N N . PHE B 1 20 ? -7.484 -13.742 -26.109 1 46.25 20 PHE B N 1
ATOM 3998 C CA . PHE B 1 20 ? -8.43 -13.508 -25.031 1 46.25 20 PHE B CA 1
ATOM 3999 C C . PHE B 1 20 ? -9.734 -14.258 -25.281 1 46.25 20 PHE B C 1
ATOM 4001 O O . PHE B 1 20 ? -10.109 -14.5 -26.422 1 46.25 20 PHE B O 1
ATOM 4008 N N . GLY B 1 21 ? -10.031 -15.195 -24.531 1 51.25 21 GLY B N 1
ATOM 4009 C CA . GLY B 1 21 ? -11.43 -15.555 -24.688 1 51.25 21 GLY B CA 1
ATOM 4010 C C . GLY B 1 21 ? -12.258 -14.461 -25.328 1 51.25 21 GLY B C 1
ATOM 4011 O O . GLY B 1 21 ? -11.883 -13.281 -25.297 1 51.25 21 GLY B O 1
ATOM 4012 N N . GLN B 1 22 ? -13.031 -14.859 -26.203 1 73.38 22 GLN B N 1
ATOM 4013 C CA . GLN B 1 22 ? -13.852 -13.977 -27.031 1 73.38 22 GLN B CA 1
ATOM 4014 C C . GLN B 1 22 ? -14.594 -12.953 -26.172 1 73.38 22 GLN B C 1
ATOM 4016 O O . GLN B 1 22 ? -15.32 -13.328 -25.25 1 73.38 22 GLN B O 1
ATOM 4021 N N . THR B 1 23 ? -14.148 -11.789 -26.25 1 90.06 23 THR B N 1
ATOM 4022 C CA . THR B 1 23 ? -14.867 -10.695 -25.609 1 90.06 23 THR B CA 1
ATOM 4023 C C . THR B 1 23 ? -16.297 -10.602 -26.141 1 90.06 23 THR B C 1
ATOM 4025 O O . THR B 1 23 ? -16.516 -10.516 -27.344 1 90.06 23 THR B O 1
ATOM 4028 N N . GLN B 1 24 ? -17.25 -10.742 -25.25 1 95.44 24 GLN B N 1
ATOM 4029 C CA . GLN B 1 24 ? -18.656 -10.633 -25.609 1 95.44 24 GLN B CA 1
ATOM 4030 C C . GLN B 1 24 ? -19.109 -9.18 -25.656 1 95.44 24 GLN B C 1
ATOM 4032 O O . GLN B 1 24 ? -18.891 -8.43 -24.688 1 95.44 24 GLN B O 1
ATOM 4037 N N . GLN B 1 25 ? -19.688 -8.812 -26.766 1 96.56 25 GLN B N 1
ATOM 4038 C CA . GLN B 1 25 ? -20.312 -7.496 -26.828 1 96.56 25 GLN B CA 1
ATOM 4039 C C . GLN B 1 25 ? -21.703 -7.516 -26.188 1 96.56 25 GLN B C 1
ATOM 4041 O O . GLN B 1 25 ? -22.578 -8.273 -26.609 1 96.56 25 GLN B O 1
ATOM 4046 N N . VAL B 1 26 ? -21.844 -6.711 -25.172 1 97.62 26 VAL B N 1
ATOM 4047 C CA . VAL B 1 26 ? -23.078 -6.773 -24.406 1 97.62 26 VAL B CA 1
ATOM 4048 C C . VAL B 1 26 ? -23.656 -5.367 -24.234 1 97.62 26 VAL B C 1
ATOM 4050 O O . VAL B 1 26 ? -23.031 -4.383 -24.625 1 97.62 26 VAL B O 1
ATOM 4053 N N . GLN B 1 27 ? -24.922 -5.348 -23.766 1 96.81 27 GLN B N 1
ATOM 4054 C CA . GLN B 1 27 ? -25.594 -4.078 -23.516 1 96.81 27 GLN B CA 1
ATOM 4055 C C . GLN B 1 27 ? -25.734 -3.818 -22.016 1 96.81 27 GLN B C 1
ATOM 4057 O O . GLN B 1 27 ? -25.609 -4.738 -21.203 1 96.81 27 GLN B O 1
ATOM 4062 N N . PHE B 1 28 ? -25.969 -2.605 -21.734 1 97.19 28 PHE B N 1
ATOM 4063 C CA . PHE B 1 28 ? -26.281 -2.266 -20.359 1 97.19 28 PHE B CA 1
ATOM 4064 C C . PHE B 1 28 ? -27.641 -2.812 -19.953 1 97.19 28 PHE B C 1
ATOM 4066 O O . PHE B 1 28 ? -28.484 -3.076 -20.828 1 97.19 28 PHE B O 1
ATOM 4073 N N . ASN B 1 29 ? -27.844 -3.027 -18.688 1 95.69 29 ASN B N 1
ATOM 4074 C CA . ASN B 1 29 ? -29.125 -3.465 -18.109 1 95.69 29 ASN B CA 1
ATOM 4075 C C . ASN B 1 29 ? -29.484 -4.871 -18.578 1 95.69 29 ASN B C 1
ATOM 4077 O O . ASN B 1 29 ? -30.672 -5.207 -18.672 1 95.69 29 ASN B O 1
ATOM 4081 N N . GLN B 1 30 ? -28.547 -5.598 -18.938 1 95.94 30 GLN B N 1
ATOM 4082 C CA . GLN B 1 30 ? -28.719 -7 -19.312 1 95.94 30 GLN B CA 1
ATOM 4083 C C . GLN B 1 30 ? -28.094 -7.922 -18.266 1 95.94 30 GLN B C 1
ATOM 4085 O O . GLN B 1 30 ? -27.031 -7.633 -17.719 1 95.94 30 GLN B O 1
ATOM 4090 N N . VAL B 1 31 ? -28.875 -8.984 -18.016 1 96.69 31 VAL B N 1
ATOM 4091 C CA . VAL B 1 31 ? -28.312 -9.984 -17.125 1 96.69 31 VAL B CA 1
ATOM 4092 C C . VAL B 1 31 ? -27.297 -10.844 -17.875 1 96.69 31 VAL B C 1
ATOM 4094 O O . VAL B 1 31 ? -27.641 -11.469 -18.891 1 96.69 31 VAL B O 1
ATOM 4097 N N . LEU B 1 32 ? -26.141 -10.82 -17.422 1 97.56 32 LEU B N 1
ATOM 4098 C CA . LEU B 1 32 ? -25.047 -11.562 -18.047 1 97.56 32 LEU B CA 1
ATOM 4099 C C . LEU B 1 32 ? -24.625 -12.742 -17.172 1 97.56 32 LEU B C 1
ATOM 4101 O O . LEU B 1 32 ? -24.672 -12.664 -15.945 1 97.56 32 LEU B O 1
ATOM 4105 N N . ASN B 1 33 ? -24.25 -13.789 -17.781 1 96.62 33 ASN B N 1
ATOM 4106 C CA . ASN B 1 33 ? -23.797 -14.977 -17.062 1 96.62 33 ASN B CA 1
ATOM 4107 C C . ASN B 1 33 ? -22.281 -15.023 -16.938 1 96.62 33 ASN B C 1
ATOM 4109 O O . ASN B 1 33 ? -21.578 -14.945 -17.953 1 96.62 33 ASN B O 1
ATOM 4113 N N . ILE B 1 34 ? -21.812 -15.102 -15.75 1 96.62 34 ILE B N 1
ATOM 4114 C CA . ILE B 1 34 ? -20.406 -15.406 -15.484 1 96.62 34 ILE B CA 1
ATOM 4115 C C . ILE B 1 34 ? -20.234 -16.906 -15.312 1 96.62 34 ILE B C 1
ATOM 4117 O O . ILE B 1 34 ? -20.703 -17.484 -14.336 1 96.62 34 ILE B O 1
ATOM 4121 N N . ASN B 1 35 ? -19.516 -17.438 -16.234 1 95.5 35 ASN B N 1
ATOM 4122 C CA . ASN B 1 35 ? -19.297 -18.891 -16.156 1 95.5 35 ASN B CA 1
ATOM 4123 C C . ASN B 1 35 ? -18.422 -19.266 -14.977 1 95.5 35 ASN B C 1
ATOM 4125 O O . ASN B 1 35 ? -17.469 -18.531 -14.641 1 95.5 35 ASN B O 1
ATOM 4129 N N . GLY B 1 36 ? -18.625 -20.328 -14.32 1 94.62 36 GLY B N 1
ATOM 4130 C CA . GLY B 1 36 ? -17.906 -20.797 -13.141 1 94.62 36 GLY B CA 1
ATOM 4131 C C . GLY B 1 36 ? -16.891 -21.875 -13.453 1 94.62 36 GLY B C 1
ATOM 4132 O O . GLY B 1 36 ? -16.734 -22.828 -12.68 1 94.62 36 GLY B O 1
ATOM 4133 N N . ASP B 1 37 ? -16.25 -21.844 -14.602 1 94.62 37 ASP B N 1
ATOM 4134 C CA . ASP B 1 37 ? -15.336 -22.906 -15.031 1 94.62 37 ASP B CA 1
ATOM 4135 C C . ASP B 1 37 ? -13.891 -22.422 -15.031 1 94.62 37 ASP B C 1
ATOM 4137 O O . ASP B 1 37 ? -13.023 -23.047 -15.648 1 94.62 37 ASP B O 1
ATOM 4141 N N . MET B 1 38 ? -13.641 -21.281 -14.438 1 95.62 38 MET B N 1
ATOM 4142 C CA . MET B 1 38 ? -12.328 -20.656 -14.312 1 95.62 38 MET B CA 1
ATOM 4143 C C . MET B 1 38 ? -11.773 -20.297 -15.688 1 95.62 38 MET B C 1
ATOM 4145 O O . MET B 1 38 ? -10.555 -20.234 -15.875 1 95.62 38 MET B O 1
ATOM 4149 N N . ALA B 1 39 ? -12.688 -20.156 -16.641 1 94.31 39 ALA B N 1
ATOM 4150 C CA . ALA B 1 39 ? -12.344 -19.484 -17.891 1 94.31 39 ALA B CA 1
ATOM 4151 C C . ALA B 1 39 ? -12.617 -17.984 -17.797 1 94.31 39 ALA B C 1
ATOM 4153 O O . ALA B 1 39 ? -13.445 -17.547 -16.984 1 94.31 39 ALA B O 1
ATOM 4154 N N . LEU B 1 40 ? -11.898 -17.297 -18.672 1 95.69 40 LEU B N 1
ATOM 4155 C CA . LEU B 1 40 ? -12.039 -15.852 -18.625 1 95.69 40 LEU B CA 1
ATOM 4156 C C . LEU B 1 40 ? -13.406 -15.43 -19.141 1 95.69 40 LEU B C 1
ATOM 4158 O O . LEU B 1 40 ? -13.82 -15.836 -20.234 1 95.69 40 LEU B O 1
ATOM 4162 N N . ASN B 1 41 ? -14.172 -14.711 -18.328 1 97.12 41 ASN B N 1
ATOM 4163 C CA . ASN B 1 41 ? -15.359 -13.977 -18.75 1 97.12 41 ASN B CA 1
ATOM 4164 C C . ASN B 1 41 ? -15.031 -12.531 -19.109 1 97.12 41 ASN B C 1
ATOM 4166 O O . ASN B 1 41 ? -14.484 -11.789 -18.281 1 97.12 41 ASN B O 1
ATOM 4170 N N . SER B 1 42 ? -15.312 -12.141 -20.312 1 97.75 42 SER B N 1
ATOM 4171 C CA . SER B 1 42 ? -15 -10.797 -20.781 1 97.75 42 SER B CA 1
ATOM 4172 C C . SER B 1 42 ? -16.203 -10.141 -21.438 1 97.75 42 SER B C 1
ATOM 4174 O O . SER B 1 42 ? -16.734 -10.648 -22.422 1 97.75 42 SER B O 1
ATOM 4176 N N . PHE B 1 43 ? -16.672 -9.016 -20.875 1 98.12 43 PHE B N 1
ATOM 4177 C CA . PHE B 1 43 ? -17.844 -8.297 -21.359 1 98.12 43 PHE B CA 1
ATOM 4178 C C . PHE B 1 43 ? -17.484 -6.871 -21.75 1 98.12 43 PHE B C 1
ATOM 4180 O O . PHE B 1 43 ? -16.969 -6.105 -20.922 1 98.12 43 PHE B O 1
ATOM 4187 N N . GLN B 1 44 ? -17.703 -6.492 -22.938 1 98.06 44 GLN B N 1
ATOM 4188 C CA . GLN B 1 44 ? -17.484 -5.129 -23.406 1 98.06 44 GLN B CA 1
ATOM 4189 C C . GLN B 1 44 ? -18.812 -4.402 -23.625 1 98.06 44 GLN B C 1
ATOM 4191 O O . GLN B 1 44 ? -19.734 -4.953 -24.219 1 98.06 44 GLN B O 1
ATOM 4196 N N . PHE B 1 45 ? -18.875 -3.227 -23.203 1 97.44 45 PHE B N 1
ATOM 4197 C CA . PHE B 1 45 ? -20.094 -2.441 -23.25 1 97.44 45 PHE B CA 1
ATOM 4198 C C . PHE B 1 45 ? -20.016 -1.368 -24.328 1 97.44 45 PHE B C 1
ATOM 4200 O O . PHE B 1 45 ? -18.938 -1.143 -24.906 1 97.44 45 PHE B O 1
ATOM 4207 N N . PRO B 1 46 ? -21.109 -0.658 -24.656 1 95.69 46 PRO B N 1
ATOM 4208 C CA . PRO B 1 46 ? -21.156 0.291 -25.781 1 95.69 46 PRO B CA 1
ATOM 4209 C C . PRO B 1 46 ? -20.203 1.472 -25.594 1 95.69 46 PRO B C 1
ATOM 4211 O O . PRO B 1 46 ? -19.734 2.061 -26.562 1 95.69 46 PRO B O 1
ATOM 4214 N N . ASP B 1 47 ? -19.969 1.85 -24.406 1 94.12 47 ASP B N 1
ATOM 4215 C CA . ASP B 1 47 ? -19.062 2.961 -24.156 1 94.12 47 ASP B CA 1
ATOM 4216 C C . ASP B 1 47 ? -17.609 2.492 -24.172 1 94.12 47 ASP B C 1
ATOM 4218 O O . ASP B 1 47 ? -16.703 3.227 -23.75 1 94.12 47 ASP B O 1
ATOM 4222 N N . ARG B 1 48 ? -17.359 1.24 -24.469 1 94.5 48 ARG B N 1
ATOM 4223 C CA . ARG B 1 48 ? -16.047 0.605 -24.609 1 94.5 48 ARG B CA 1
ATOM 4224 C C . ARG B 1 48 ? -15.492 0.191 -23.25 1 94.5 48 ARG B C 1
ATOM 4226 O O . ARG B 1 48 ? -14.352 -0.272 -23.156 1 94.5 48 ARG B O 1
ATOM 4233 N N . SER B 1 49 ? -16.266 0.365 -22.203 1 97.06 49 SER B N 1
ATOM 4234 C CA . SER B 1 49 ? -15.852 -0.213 -20.922 1 97.06 49 SER B CA 1
ATOM 4235 C C . SER B 1 49 ? -15.898 -1.736 -20.969 1 97.06 49 SER B C 1
ATOM 4237 O O . SER B 1 49 ? -16.594 -2.318 -21.797 1 97.06 49 SER B O 1
ATOM 4239 N N . LYS B 1 50 ? -15.109 -2.303 -20.156 1 97.94 50 LYS B N 1
ATOM 4240 C CA . LYS B 1 50 ? -14.992 -3.758 -20.141 1 97.94 50 LYS B CA 1
ATOM 4241 C C . LYS B 1 50 ? -14.938 -4.285 -18.703 1 97.94 50 LYS B C 1
ATOM 4243 O O . LYS B 1 50 ? -14.32 -3.668 -17.828 1 97.94 50 LYS B O 1
ATOM 4248 N N . VAL B 1 51 ? -15.617 -5.383 -18.469 1 98.44 51 VAL B N 1
ATOM 4249 C CA . VAL B 1 51 ? -15.539 -6.125 -17.203 1 98.44 51 VAL B CA 1
ATOM 4250 C C . VAL B 1 51 ? -15.062 -7.551 -17.484 1 98.44 51 VAL B C 1
ATOM 4252 O O . VAL B 1 51 ? -15.609 -8.242 -18.344 1 98.44 51 VAL B O 1
ATOM 4255 N N . GLU B 1 52 ? -14.023 -7.938 -16.781 1 97.94 52 GLU B N 1
ATOM 4256 C CA . GLU B 1 52 ? -13.461 -9.273 -16.938 1 97.94 52 GLU B CA 1
ATOM 4257 C C . GLU B 1 52 ? -13.273 -9.953 -15.578 1 97.94 52 GLU B C 1
ATOM 4259 O O . GLU B 1 52 ? -13.016 -9.281 -14.578 1 97.94 52 GLU B O 1
ATOM 4264 N N . THR B 1 53 ? -13.469 -11.281 -15.586 1 97.81 53 THR B N 1
ATOM 4265 C CA . THR B 1 53 ? -13.227 -12.016 -14.344 1 97.81 53 THR B CA 1
ATOM 4266 C C . THR B 1 53 ? -13.211 -13.523 -14.602 1 97.81 53 THR B C 1
ATOM 4268 O O . THR B 1 53 ? -13.75 -13.992 -15.602 1 97.81 53 THR B O 1
ATOM 4271 N N . PHE B 1 54 ? -12.469 -14.164 -13.781 1 97.12 54 PHE B N 1
ATOM 4272 C CA . PHE B 1 54 ? -12.648 -15.602 -13.602 1 97.12 54 PHE B CA 1
ATOM 4273 C C . PHE B 1 54 ? -13.555 -15.891 -12.414 1 97.12 54 PHE B C 1
ATOM 4275 O O . PHE B 1 54 ? -13.734 -15.031 -11.539 1 97.12 54 PHE B O 1
ATOM 4282 N N . SER B 1 55 ? -14.164 -17.047 -12.5 1 96.56 55 SER B N 1
ATOM 4283 C CA . SER B 1 55 ? -15.016 -17.422 -11.367 1 96.56 55 SER B CA 1
ATOM 4284 C C . SER B 1 55 ? -15.016 -18.922 -11.156 1 96.56 55 SER B C 1
ATOM 4286 O O . SER B 1 55 ? -14.945 -19.703 -12.109 1 96.56 55 SER B O 1
ATOM 4288 N N . GLN B 1 56 ? -15.094 -19.266 -9.891 1 94.12 56 GLN B N 1
ATOM 4289 C CA . GLN B 1 56 ? -15.133 -20.688 -9.555 1 94.12 56 GLN B CA 1
ATOM 4290 C C . GLN B 1 56 ? -16.562 -21.203 -9.523 1 94.12 56 GLN B C 1
ATOM 4292 O O . GLN B 1 56 ? -16.781 -22.422 -9.453 1 94.12 56 GLN B O 1
ATOM 4297 N N . LYS B 1 57 ? -17.5 -20.281 -9.492 1 93.69 57 LYS B N 1
ATOM 4298 C CA . LYS B 1 57 ? -18.922 -20.594 -9.516 1 93.69 57 LYS B CA 1
ATOM 4299 C C . LYS B 1 57 ? -19.656 -19.75 -10.555 1 93.69 57 LYS B C 1
ATOM 4301 O O . LYS B 1 57 ? -19.188 -18.672 -10.93 1 93.69 57 LYS B O 1
ATOM 4306 N N . GLN B 1 58 ? -20.719 -20.344 -10.961 1 94.94 58 GLN B N 1
ATOM 4307 C CA . GLN B 1 58 ? -21.562 -19.562 -11.859 1 94.94 58 GLN B CA 1
ATOM 4308 C C . GLN B 1 58 ? -22.203 -18.375 -11.125 1 94.94 58 GLN B C 1
ATOM 4310 O O . GLN B 1 58 ? -22.656 -18.516 -9.992 1 94.94 58 GLN B O 1
ATOM 4315 N N . GLN B 1 59 ? -22.078 -17.25 -11.742 1 95.88 59 GLN B N 1
ATOM 4316 C CA . GLN B 1 59 ? -22.656 -16.016 -11.203 1 95.88 59 GLN B CA 1
ATOM 4317 C C . GLN B 1 59 ? -23.391 -15.234 -12.273 1 95.88 59 GLN B C 1
ATOM 4319 O O . GLN B 1 59 ? -23.328 -15.578 -13.461 1 95.88 59 GLN B O 1
ATOM 4324 N N . GLN B 1 60 ? -24.125 -14.25 -11.789 1 96.94 60 GLN B N 1
ATOM 4325 C CA . GLN B 1 60 ? -24.781 -13.305 -12.688 1 96.94 60 GLN B CA 1
ATOM 4326 C C . GLN B 1 60 ? -24.219 -11.898 -12.508 1 96.94 60 GLN B C 1
ATOM 4328 O O . GLN B 1 60 ? -23.781 -11.539 -11.414 1 96.94 60 GLN B O 1
ATOM 4333 N N . LEU B 1 61 ? -24.234 -11.188 -13.641 1 97.81 61 LEU B N 1
ATOM 4334 C CA . LEU B 1 61 ? -23.703 -9.828 -13.664 1 97.81 61 LEU B CA 1
ATOM 4335 C C . LEU B 1 61 ? -24.672 -8.883 -14.359 1 97.81 61 LEU B C 1
ATOM 4337 O O . LEU B 1 61 ? -25.219 -9.203 -15.414 1 97.81 61 LEU B O 1
ATOM 4341 N N . ILE B 1 62 ? -24.969 -7.836 -13.703 1 98.19 62 ILE B N 1
ATOM 4342 C CA . ILE B 1 62 ? -25.719 -6.742 -14.32 1 98.19 62 ILE B CA 1
ATOM 4343 C C . ILE B 1 62 ? -24.922 -5.445 -14.211 1 98.19 62 ILE B C 1
ATOM 4345 O O . ILE B 1 62 ? -24.438 -5.102 -13.133 1 98.19 62 ILE B O 1
ATOM 4349 N N . VAL B 1 63 ? -24.719 -4.789 -15.32 1 98.44 63 VAL B N 1
ATOM 4350 C CA . VAL B 1 63 ? -24.016 -3.512 -15.359 1 98.44 63 VAL B CA 1
ATOM 4351 C C . VAL B 1 63 ? -24.953 -2.422 -15.898 1 98.44 63 VAL B C 1
ATOM 4353 O O . VAL B 1 63 ? -25.625 -2.617 -16.906 1 98.44 63 VAL B O 1
ATOM 4356 N N . ASN B 1 64 ? -25 -1.322 -15.172 1 97.75 64 ASN B N 1
ATOM 4357 C CA . ASN B 1 64 ? -25.828 -0.192 -15.578 1 97.75 64 ASN B CA 1
ATOM 4358 C C . ASN B 1 64 ? -25.047 1.123 -15.508 1 97.75 64 ASN B C 1
ATOM 4360 O O . ASN B 1 64 ? -24 1.198 -14.859 1 97.75 64 ASN B O 1
ATOM 4364 N N . GLN B 1 65 ? -25.547 2.105 -16.25 1 96.88 65 GLN B N 1
ATOM 4365 C CA . GLN B 1 65 ? -25.062 3.475 -16.141 1 96.88 65 GLN B CA 1
ATOM 4366 C C . GLN B 1 65 ? -26.078 4.359 -15.422 1 96.88 65 GLN B C 1
ATOM 4368 O O . GLN B 1 65 ? -27.281 4.152 -15.547 1 96.88 65 GLN B O 1
ATOM 4373 N N . GLN B 1 66 ? -25.594 5.246 -14.633 1 96.25 66 GLN B N 1
ATOM 4374 C CA . GLN B 1 66 ? -26.469 6.184 -13.953 1 96.25 66 GLN B CA 1
ATOM 4375 C C . GLN B 1 66 ? -25.75 7.48 -13.617 1 96.25 66 GLN B C 1
ATOM 4377 O O . GLN B 1 66 ? -24.547 7.605 -13.852 1 96.25 66 GLN B O 1
ATOM 4382 N N . THR B 1 67 ? -26.562 8.422 -13.18 1 95.56 67 THR B N 1
ATOM 4383 C CA . THR B 1 67 ? -25.969 9.641 -12.641 1 95.56 67 THR B CA 1
ATOM 4384 C C . THR B 1 67 ? -25.234 9.359 -11.336 1 95.56 67 THR B C 1
ATOM 4386 O O . THR B 1 67 ? -25.766 8.672 -10.461 1 95.56 67 THR B O 1
ATOM 4389 N N . PRO B 1 68 ? -24.031 9.883 -11.273 1 94.94 68 PRO B N 1
ATOM 4390 C CA . PRO B 1 68 ? -23.25 9.609 -10.055 1 94.94 68 PRO B CA 1
ATOM 4391 C C . PRO B 1 68 ? -23.984 10.031 -8.789 1 94.94 68 PRO B C 1
ATOM 4393 O O . PRO B 1 68 ? -24.641 11.07 -8.766 1 94.94 68 PRO B O 1
ATOM 4396 N N . ALA B 1 69 ? -23.797 9.266 -7.781 1 91.19 69 ALA B N 1
ATOM 4397 C CA . ALA B 1 69 ? -24.484 9.469 -6.516 1 91.19 69 ALA B CA 1
ATOM 4398 C C . ALA B 1 69 ? -23.984 10.727 -5.809 1 91.19 69 ALA B C 1
ATOM 4400 O O . ALA B 1 69 ? -24.734 11.367 -5.062 1 91.19 69 ALA B O 1
ATOM 4401 N N . ILE B 1 70 ? -22.719 11.016 -5.98 1 91.62 70 ILE B N 1
ATOM 4402 C CA . ILE B 1 70 ? -22.094 12.172 -5.348 1 91.62 70 ILE B CA 1
ATOM 4403 C C . ILE B 1 70 ? -21.156 12.859 -6.344 1 91.62 70 ILE B C 1
ATOM 4405 O O . ILE B 1 70 ? -20.781 12.266 -7.359 1 91.62 70 ILE B O 1
ATOM 4409 N N . PRO B 1 71 ? -20.766 14.078 -6.039 1 90.69 71 PRO B N 1
ATOM 4410 C CA . PRO B 1 71 ? -19.844 14.766 -6.934 1 90.69 71 PRO B CA 1
ATOM 4411 C C . PRO B 1 71 ? -18.484 14.07 -7.008 1 90.69 71 PRO B C 1
ATOM 4413 O O . PRO B 1 71 ? -18 13.523 -6.008 1 90.69 71 PRO B O 1
ATOM 4416 N N . PRO B 1 72 ? -17.797 14.164 -8.125 1 93.12 72 PRO B N 1
ATOM 4417 C CA . PRO B 1 72 ? -16.562 13.43 -8.359 1 93.12 72 PRO B CA 1
ATOM 4418 C C . PRO B 1 72 ? -15.391 13.969 -7.535 1 93.12 72 PRO B C 1
ATOM 4420 O O . PRO B 1 72 ? -14.336 13.336 -7.461 1 93.12 72 PRO B O 1
ATOM 4423 N N . ASN B 1 73 ? -15.539 15.062 -6.93 1 89.88 73 ASN B N 1
ATOM 4424 C CA . ASN B 1 73 ? -14.414 15.68 -6.234 1 89.88 73 ASN B CA 1
ATOM 4425 C C . ASN B 1 73 ? -14.297 15.172 -4.801 1 89.88 73 ASN B C 1
ATOM 4427 O O . ASN B 1 73 ? -13.375 15.547 -4.074 1 89.88 73 ASN B O 1
ATOM 4431 N N . GLN B 1 74 ? -15.211 14.391 -4.344 1 91.25 74 GLN B N 1
ATOM 4432 C CA . GLN B 1 74 ? -15.156 13.789 -3.014 1 91.25 74 GLN B CA 1
ATOM 4433 C C . GLN B 1 74 ? -14.398 12.469 -3.041 1 91.25 74 GLN B C 1
ATOM 4435 O O . GLN B 1 74 ? -15.008 11.398 -3.123 1 91.25 74 GLN B O 1
ATOM 4440 N N . VAL B 1 75 ? -13.086 12.586 -2.885 1 94.19 75 VAL B N 1
ATOM 4441 C CA . VAL B 1 75 ? -12.242 11.422 -3.102 1 94.19 75 VAL B CA 1
ATOM 4442 C C . VAL B 1 75 ? -11.484 11.086 -1.816 1 94.19 75 VAL B C 1
ATOM 4444 O O . VAL B 1 75 ? -11.031 11.977 -1.102 1 94.19 75 VAL B O 1
ATOM 4447 N N . THR B 1 76 ? -11.406 9.828 -1.477 1 94.19 76 THR B N 1
ATOM 4448 C CA . THR B 1 76 ? -10.547 9.305 -0.422 1 94.19 76 THR B CA 1
ATOM 4449 C C . THR B 1 76 ? -9.578 8.273 -0.981 1 94.19 76 THR B C 1
ATOM 4451 O O . THR B 1 76 ? -9.805 7.711 -2.057 1 94.19 76 THR B O 1
ATOM 4454 N N . GLY B 1 77 ? -8.422 8.062 -0.268 1 93.62 77 GLY B N 1
ATOM 4455 C CA . GLY B 1 77 ? -7.477 7.02 -0.628 1 93.62 77 GLY B CA 1
ATOM 4456 C C . GLY B 1 77 ? -6.254 7.547 -1.354 1 93.62 77 GLY B C 1
ATOM 4457 O O . GLY B 1 77 ? -5.219 6.875 -1.413 1 93.62 77 GLY B O 1
ATOM 4458 N N . THR B 1 78 ? -6.43 8.664 -1.953 1 91.56 78 THR B N 1
ATOM 4459 C CA . THR B 1 78 ? -5.297 9.32 -2.602 1 91.56 78 THR B CA 1
ATOM 4460 C C . THR B 1 78 ? -5.344 10.828 -2.369 1 91.56 78 THR B C 1
ATOM 4462 O O . THR B 1 78 ? -6.355 11.359 -1.914 1 91.56 78 THR B O 1
ATOM 4465 N N . THR B 1 79 ? -4.09 11.391 -2.592 1 86 79 THR B N 1
ATOM 4466 C CA . THR B 1 79 ? -4.023 12.82 -2.303 1 86 79 THR B CA 1
ATOM 4467 C C . THR B 1 79 ? -3.699 13.617 -3.564 1 86 79 THR B C 1
ATOM 4469 O O . THR B 1 79 ? -3.424 13.031 -4.613 1 86 79 THR B O 1
ATOM 4472 N N . GLY B 1 80 ? -3.932 14.969 -3.486 1 82.12 80 GLY B N 1
ATOM 4473 C CA . GLY B 1 80 ? -3.67 15.867 -4.602 1 82.12 80 GLY B CA 1
ATOM 4474 C C . GLY B 1 80 ? -4.934 16.406 -5.238 1 82.12 80 GLY B C 1
ATOM 4475 O O . GLY B 1 80 ? -5.23 16.109 -6.398 1 82.12 80 GLY B O 1
ATOM 4476 N N . GLN B 1 81 ? -5.574 17.25 -4.707 1 82.06 81 GLN B N 1
ATOM 4477 C CA . GLN B 1 81 ? -6.773 17.891 -5.227 1 82.06 81 GLN B CA 1
ATOM 4478 C C . GLN B 1 81 ? -6.422 19 -6.227 1 82.06 81 GLN B C 1
ATOM 4480 O O . GLN B 1 81 ? -5.293 19.484 -6.238 1 82.06 81 GLN B O 1
ATOM 4485 N N . PRO B 1 82 ? -7.375 19.219 -7.211 1 88.38 82 PRO B N 1
ATOM 4486 C CA . PRO B 1 82 ? -8.766 18.766 -7.25 1 88.38 82 PRO B CA 1
ATOM 4487 C C . PRO B 1 82 ? -8.961 17.531 -8.141 1 88.38 82 PRO B C 1
ATOM 4489 O O . PRO B 1 82 ? -8.18 17.312 -9.07 1 88.38 82 PRO B O 1
ATOM 4492 N N . PHE B 1 83 ? -10.008 16.859 -7.816 1 94.06 83 PHE B N 1
ATOM 4493 C CA . PHE B 1 83 ? -10.453 15.75 -8.648 1 94.06 83 PHE B CA 1
ATOM 4494 C C . PHE B 1 83 ? -11.695 16.141 -9.438 1 94.06 83 PHE B C 1
ATOM 4496 O O . PHE B 1 83 ? -12.555 16.875 -8.945 1 94.06 83 PHE B O 1
ATOM 4503 N N . VAL B 1 84 ? -11.773 15.648 -10.672 1 95.19 84 VAL B N 1
ATOM 4504 C CA . VAL B 1 84 ? -12.906 15.922 -11.539 1 95.19 84 VAL B CA 1
ATOM 4505 C C . VAL B 1 84 ? -13.383 14.633 -12.203 1 95.19 84 VAL B C 1
ATOM 4507 O O . VAL B 1 84 ? -12.625 13.664 -12.289 1 95.19 84 VAL B O 1
ATOM 4510 N N . GLY B 1 85 ? -14.633 14.672 -12.617 1 96.12 85 GLY B N 1
ATOM 4511 C CA . GLY B 1 85 ? -15.141 13.555 -13.391 1 96.12 85 GLY B CA 1
ATOM 4512 C C . GLY B 1 85 ? -14.719 13.586 -14.844 1 96.12 85 GLY B C 1
ATOM 4513 O O . GLY B 1 85 ? -14.781 14.633 -15.492 1 96.12 85 GLY B O 1
ATOM 4514 N N . ILE B 1 86 ? -14.258 12.5 -15.312 1 96.44 86 ILE B N 1
ATOM 4515 C CA . ILE B 1 86 ? -13.906 12.398 -16.719 1 96.44 86 ILE B CA 1
ATOM 4516 C C . ILE B 1 86 ? -15.148 12.062 -17.547 1 96.44 86 ILE B C 1
ATOM 4518 O O . ILE B 1 86 ? -15.266 12.477 -18.703 1 96.44 86 ILE B O 1
ATOM 4522 N N . SER B 1 87 ? -16 11.242 -16.922 1 91.44 87 SER B N 1
ATOM 4523 C CA . SER B 1 87 ? -17.312 10.922 -17.484 1 91.44 87 SER B CA 1
ATOM 4524 C C . SER B 1 87 ? -18.438 11.5 -16.641 1 91.44 87 SER B C 1
ATOM 4526 O O . SER B 1 87 ? -18.281 11.711 -15.445 1 91.44 87 SER B O 1
ATOM 4528 N N . SER B 1 88 ? -19.562 11.688 -17.344 1 90.94 88 SER B N 1
ATOM 4529 C CA . SER B 1 88 ? -20.734 12.227 -16.641 1 90.94 88 SER B CA 1
ATOM 4530 C C . SER B 1 88 ? -21.531 11.117 -15.984 1 90.94 88 SER B C 1
ATOM 4532 O O . SER B 1 88 ? -22.406 11.391 -15.156 1 90.94 88 SER B O 1
ATOM 4534 N N . GLN B 1 89 ? -21.25 9.977 -16.375 1 94.69 89 GLN B N 1
ATOM 4535 C CA . GLN B 1 89 ? -22.016 8.859 -15.844 1 94.69 89 GLN B CA 1
ATOM 4536 C C . GLN B 1 89 ? -21.141 7.945 -14.992 1 94.69 89 GLN B C 1
ATOM 4538 O O . GLN B 1 89 ? -19.922 7.887 -15.188 1 94.69 89 GLN B O 1
ATOM 4543 N N . SER B 1 90 ? -21.781 7.328 -14.016 1 97.5 90 SER B N 1
ATOM 4544 C CA . SER B 1 90 ? -21.156 6.25 -13.258 1 97.5 90 SER B CA 1
ATOM 4545 C C . SER B 1 90 ? -21.672 4.887 -13.695 1 97.5 90 SER B C 1
ATOM 4547 O O . SER B 1 90 ? -22.688 4.797 -14.398 1 97.5 90 SER B O 1
ATOM 4549 N N . MET B 1 91 ? -20.891 3.914 -13.422 1 97.94 91 MET B N 1
ATOM 4550 C CA . MET B 1 91 ? -21.219 2.527 -13.742 1 97.94 91 MET B CA 1
ATOM 4551 C C . MET B 1 91 ? -21.547 1.736 -12.477 1 97.94 91 MET B C 1
ATOM 4553 O O . MET B 1 91 ? -20.781 1.748 -11.516 1 97.94 91 MET B O 1
ATOM 4557 N N . THR B 1 92 ? -22.703 1.109 -12.445 1 98.12 92 THR B N 1
ATOM 4558 C CA . THR B 1 92 ? -23.047 0.226 -11.344 1 98.12 92 THR B CA 1
ATOM 4559 C C . THR B 1 92 ? -22.922 -1.237 -11.758 1 98.12 92 THR B C 1
ATOM 4561 O O . THR B 1 92 ? -23.391 -1.632 -12.82 1 98.12 92 THR B O 1
ATOM 4564 N N . ILE B 1 93 ? -22.297 -2.01 -10.977 1 98.56 93 ILE B N 1
ATOM 4565 C CA . ILE B 1 93 ? -22.109 -3.436 -11.219 1 98.56 93 ILE B CA 1
ATOM 4566 C C . ILE B 1 93 ? -22.719 -4.242 -10.07 1 98.56 93 ILE B C 1
ATOM 4568 O O . ILE B 1 93 ? -22.469 -3.943 -8.898 1 98.56 93 ILE B O 1
ATOM 4572 N N . SER B 1 94 ? -23.484 -5.234 -10.414 1 97.88 94 SER B N 1
ATOM 4573 C CA . SER B 1 94 ? -24.078 -6.148 -9.445 1 97.88 94 SER B CA 1
ATOM 4574 C C . SER B 1 94 ? -23.844 -7.602 -9.836 1 97.88 94 SER B C 1
ATOM 4576 O O . SER B 1 94 ? -24.109 -7.988 -10.977 1 97.88 94 SER B O 1
ATOM 4578 N N . THR B 1 95 ? -23.328 -8.422 -8.938 1 96.81 95 THR B N 1
ATOM 4579 C CA . THR B 1 95 ? -23.125 -9.844 -9.156 1 96.81 95 THR B CA 1
ATOM 4580 C C . THR B 1 95 ? -23.938 -10.672 -8.164 1 96.81 95 THR B C 1
ATOM 4582 O O . THR B 1 95 ? -23.672 -11.852 -7.957 1 96.81 95 THR B O 1
ATOM 4585 N N . ASN B 1 96 ? -24.812 -10.109 -7.508 1 90.44 96 ASN B N 1
ATOM 4586 C CA . ASN B 1 96 ? -25.609 -10.727 -6.449 1 90.44 96 ASN B CA 1
ATOM 4587 C C . ASN B 1 96 ? -24.734 -11.164 -5.277 1 90.44 96 ASN B C 1
ATOM 4589 O O . ASN B 1 96 ? -24.891 -12.273 -4.766 1 90.44 96 ASN B O 1
ATOM 4593 N N . GLY B 1 97 ? -23.719 -10.453 -5.016 1 91.25 97 GLY B N 1
ATOM 4594 C CA . GLY B 1 97 ? -22.922 -10.625 -3.812 1 91.25 97 GLY B CA 1
ATOM 4595 C C . GLY B 1 97 ? -21.766 -11.602 -3.994 1 91.25 97 GLY B C 1
ATOM 4596 O O . GLY B 1 97 ? -21.344 -12.242 -3.037 1 91.25 97 GLY B O 1
ATOM 4597 N N . ALA B 1 98 ? -21.25 -11.75 -5.188 1 93.88 98 ALA B N 1
ATOM 4598 C CA . ALA B 1 98 ? -20.109 -12.617 -5.414 1 93.88 98 ALA B CA 1
ATOM 4599 C C . ALA B 1 98 ? -18.875 -12.102 -4.668 1 93.88 98 ALA B C 1
ATOM 4601 O O . ALA B 1 98 ? -18.516 -10.93 -4.793 1 93.88 98 ALA B O 1
ATOM 4602 N N . THR B 1 99 ? -18.234 -13 -3.889 1 90.69 99 THR B N 1
ATOM 4603 C CA . THR B 1 99 ? -17.062 -12.594 -3.127 1 90.69 99 THR B CA 1
ATOM 4604 C C . THR B 1 99 ? -15.859 -13.453 -3.494 1 90.69 99 THR B C 1
ATOM 4606 O O . THR B 1 99 ? -14.828 -13.406 -2.824 1 90.69 99 THR B O 1
ATOM 4609 N N . ASP B 1 100 ? -16.031 -14.273 -4.461 1 91.31 100 ASP B N 1
ATOM 4610 C CA . ASP B 1 100 ? -14.953 -15.203 -4.758 1 91.31 100 ASP B CA 1
ATOM 4611 C C . ASP B 1 100 ? -14.594 -15.172 -6.242 1 91.31 100 ASP B C 1
ATOM 4613 O O . ASP B 1 100 ? -14.305 -16.203 -6.84 1 91.31 100 ASP B O 1
ATOM 4617 N N . LEU B 1 101 ? -14.773 -14.031 -6.832 1 96.25 101 LEU B N 1
ATOM 4618 C CA . LEU B 1 101 ? -14.234 -13.82 -8.172 1 96.25 101 LEU B CA 1
ATOM 4619 C C . LEU B 1 101 ? -12.711 -13.875 -8.164 1 96.25 101 LEU B C 1
ATOM 4621 O O . LEU B 1 101 ? -12.086 -13.773 -7.102 1 96.25 101 LEU B O 1
ATOM 4625 N N . VAL B 1 102 ? -12.18 -14.172 -9.336 1 96.69 102 VAL B N 1
ATOM 4626 C CA . VAL B 1 102 ? -10.727 -14.305 -9.438 1 96.69 102 VAL B CA 1
ATOM 4627 C C . VAL B 1 102 ? -10.195 -13.352 -10.508 1 96.69 102 VAL B C 1
ATOM 4629 O O . VAL B 1 102 ? -10.617 -13.406 -11.664 1 96.69 102 VAL B O 1
ATOM 4632 N N . GLY B 1 103 ? -9.336 -12.414 -10.094 1 97.06 103 GLY B N 1
ATOM 4633 C CA . GLY B 1 103 ? -8.688 -11.508 -11.031 1 97.06 103 GLY B CA 1
ATOM 4634 C C . GLY B 1 103 ? -9.656 -10.586 -11.75 1 97.06 103 GLY B C 1
ATOM 4635 O O . GLY B 1 103 ? -9.523 -10.352 -12.953 1 97.06 103 GLY B O 1
ATOM 4636 N N . ALA B 1 104 ? -10.664 -10.148 -11.07 1 97.94 104 ALA B N 1
ATOM 4637 C CA . ALA B 1 104 ? -11.656 -9.281 -11.711 1 97.94 104 ALA B CA 1
ATOM 4638 C C . ALA B 1 104 ? -11.062 -7.91 -12.016 1 97.94 104 ALA B C 1
ATOM 4640 O O . ALA B 1 104 ? -10.234 -7.402 -11.258 1 97.94 104 ALA B O 1
ATOM 4641 N N . GLN B 1 105 ? -11.492 -7.332 -13.109 1 97.81 105 GLN B N 1
ATOM 4642 C CA . GLN B 1 105 ? -11.008 -6.012 -13.5 1 97.81 105 GLN B CA 1
ATOM 4643 C C . GLN B 1 105 ? -12.117 -5.195 -14.164 1 97.81 105 GLN B C 1
ATOM 4645 O O . GLN B 1 105 ? -13.016 -5.754 -14.789 1 97.81 105 GLN B O 1
ATOM 4650 N N . ILE B 1 106 ? -12.094 -3.977 -13.961 1 98.5 106 ILE B N 1
ATOM 4651 C CA . ILE B 1 106 ? -12.953 -2.984 -14.602 1 98.5 106 ILE B CA 1
ATOM 4652 C C . ILE B 1 106 ? -12.102 -2.027 -15.43 1 98.5 106 ILE B C 1
ATOM 4654 O O . ILE B 1 106 ? -11.195 -1.38 -14.906 1 98.5 106 ILE B O 1
ATOM 4658 N N . GLN B 1 107 ? -12.359 -2.035 -16.672 1 98.06 107 GLN B N 1
ATOM 4659 C CA . GLN B 1 107 ? -11.688 -1.13 -17.594 1 98.06 107 GLN B CA 1
ATOM 4660 C C . GLN B 1 107 ? -12.633 -0.045 -18.094 1 98.06 107 GLN B C 1
ATOM 4662 O O . GLN B 1 107 ? -13.75 -0.341 -18.516 1 98.06 107 GLN B O 1
ATOM 4667 N N . MET B 1 108 ? -12.188 1.099 -17.969 1 97.94 108 MET B N 1
ATOM 4668 C CA . MET B 1 108 ? -12.961 2.221 -18.484 1 97.94 108 MET B CA 1
ATOM 4669 C C . MET B 1 108 ? -12.172 2.963 -19.562 1 97.94 108 MET B C 1
ATOM 4671 O O . MET B 1 108 ? -10.945 3.029 -19.5 1 97.94 108 MET B O 1
ATOM 4675 N N . SER B 1 109 ? -12.914 3.473 -20.484 1 96.38 109 SER B N 1
ATOM 4676 C CA . SER B 1 109 ? -12.289 4.145 -21.625 1 96.38 109 SER B CA 1
ATOM 4677 C C . SER B 1 109 ? -12.383 5.66 -21.484 1 96.38 109 SER B C 1
ATOM 4679 O O . SER B 1 109 ? -13.312 6.176 -20.875 1 96.38 109 SER B O 1
ATOM 4681 N N . MET B 1 110 ? -11.375 6.262 -22 1 95.19 110 MET B N 1
ATOM 4682 C CA . MET B 1 110 ? -11.344 7.719 -22.078 1 95.19 110 MET B CA 1
ATOM 4683 C C . MET B 1 110 ? -10.938 8.18 -23.469 1 95.19 110 MET B C 1
ATOM 4685 O O . MET B 1 110 ? -10.484 7.371 -24.281 1 95.19 110 MET B O 1
ATOM 4689 N N . THR B 1 111 ? -11.18 9.43 -23.797 1 95.12 111 THR B N 1
ATOM 4690 C CA . THR B 1 111 ? -10.75 10.023 -25.047 1 95.12 111 THR B CA 1
ATOM 4691 C C . THR B 1 111 ? -9.859 11.234 -24.812 1 95.12 111 THR B C 1
ATOM 4693 O O . THR B 1 111 ? -9.977 11.898 -23.781 1 95.12 111 THR B O 1
ATOM 4696 N N . PRO B 1 112 ? -9.016 11.453 -25.781 1 94.19 112 PRO B N 1
ATOM 4697 C CA . PRO B 1 112 ? -8.195 12.656 -25.625 1 94.19 112 PRO B CA 1
ATOM 4698 C C . PRO B 1 112 ? -9.031 13.93 -25.469 1 94.19 112 PRO B C 1
ATOM 4700 O O . PRO B 1 112 ? -8.656 14.836 -24.734 1 94.19 112 PRO B O 1
ATOM 4703 N N . GLU B 1 113 ? -10.125 13.984 -26.109 1 93.81 113 GLU B N 1
ATOM 4704 C CA . GLU B 1 113 ? -11 15.148 -26.047 1 93.81 113 GLU B CA 1
ATOM 4705 C C . GLU B 1 113 ? -11.586 15.328 -24.656 1 93.81 113 GLU B C 1
ATOM 4707 O O . GLU B 1 113 ? -11.633 16.453 -24.141 1 93.81 113 GLU B O 1
ATOM 4712 N N . SER B 1 114 ? -12.023 14.219 -24.125 1 93.69 114 SER B N 1
ATOM 4713 C CA . SER B 1 114 ? -12.602 14.289 -22.781 1 93.69 114 SER B CA 1
ATOM 4714 C C . SER B 1 114 ? -11.562 14.727 -21.75 1 93.69 114 SER B C 1
ATOM 4716 O O . SER B 1 114 ? -11.883 15.461 -20.812 1 93.69 114 SER B O 1
ATOM 4718 N N . LEU B 1 115 ? -10.359 14.297 -21.906 1 96.19 115 LEU B N 1
ATOM 4719 C CA . LEU B 1 115 ? -9.281 14.648 -20.984 1 96.19 115 LEU B CA 1
ATOM 4720 C C . LEU B 1 115 ? -8.891 16.109 -21.141 1 96.19 115 LEU B C 1
ATOM 4722 O O . LEU B 1 115 ? -8.664 16.812 -20.141 1 96.19 115 LEU B O 1
ATOM 4726 N N . GLN B 1 116 ? -8.844 16.562 -22.359 1 94.75 116 GLN B N 1
ATOM 4727 C CA . GLN B 1 116 ? -8.508 17.953 -22.625 1 94.75 116 GLN B CA 1
ATOM 4728 C C . GLN B 1 116 ? -9.578 18.906 -22.078 1 94.75 116 GLN B C 1
ATOM 4730 O O . GLN B 1 116 ? -9.266 19.984 -21.594 1 94.75 116 GLN B O 1
ATOM 4735 N N . ALA B 1 117 ? -10.742 18.438 -22.156 1 94.31 117 ALA B N 1
ATOM 4736 C CA . ALA B 1 117 ? -11.867 19.266 -21.703 1 94.31 117 ALA B CA 1
ATOM 4737 C C . ALA B 1 117 ? -11.758 19.562 -20.219 1 94.31 117 ALA B C 1
ATOM 4739 O O . ALA B 1 117 ? -12.227 20.609 -19.75 1 94.31 117 ALA B O 1
ATOM 4740 N N . VAL B 1 118 ? -11.195 18.656 -19.484 1 94.38 118 VAL B N 1
ATOM 4741 C CA . VAL B 1 118 ? -11.125 18.844 -18.047 1 94.38 118 VAL B CA 1
ATOM 4742 C C . VAL B 1 118 ? -9.672 19.047 -17.625 1 94.38 118 VAL B C 1
ATOM 4744 O O . VAL B 1 118 ? -9.359 19.047 -16.422 1 94.38 118 VAL B O 1
ATOM 4747 N N . ALA B 1 119 ? -8.727 19.141 -18.484 1 94.69 119 ALA B N 1
ATOM 4748 C CA . ALA B 1 119 ? -7.309 19.422 -18.266 1 94.69 119 ALA B CA 1
ATOM 4749 C C . ALA B 1 119 ? -6.672 18.359 -17.359 1 94.69 119 ALA B C 1
ATOM 4751 O O . ALA B 1 119 ? -6.02 18.688 -16.375 1 94.69 119 ALA B O 1
ATOM 4752 N N . VAL B 1 120 ? -6.879 17.109 -17.641 1 96.38 120 VAL B N 1
ATOM 4753 C CA . VAL B 1 120 ? -6.32 15.984 -16.891 1 96.38 120 VAL B CA 1
ATOM 4754 C C . VAL B 1 120 ? -5.359 15.195 -17.766 1 96.38 120 VAL B C 1
ATOM 4756 O O . VAL B 1 120 ? -5.656 14.938 -18.938 1 96.38 120 VAL B O 1
ATOM 4759 N N . GLN B 1 121 ? -4.191 14.883 -17.203 1 92.69 121 GLN B N 1
ATOM 4760 C CA . GLN B 1 121 ? -3.271 13.984 -17.875 1 92.69 121 GLN B CA 1
ATOM 4761 C C . GLN B 1 121 ? -3.744 12.539 -17.781 1 92.69 121 GLN B C 1
ATOM 4763 O O . GLN B 1 121 ? -4.285 12.125 -16.75 1 92.69 121 GLN B O 1
ATOM 4768 N N . PRO B 1 122 ? -3.475 11.75 -18.828 1 94 122 PRO B N 1
ATOM 4769 C CA . PRO B 1 122 ? -3.938 10.359 -18.797 1 94 122 PRO B CA 1
ATOM 4770 C C . PRO B 1 122 ? -3.449 9.602 -17.562 1 94 122 PRO B C 1
ATOM 4772 O O . PRO B 1 122 ? -4.211 8.836 -16.969 1 94 122 PRO B O 1
ATOM 4775 N N . ASP B 1 123 ? -2.252 9.867 -17.141 1 94.5 123 ASP B N 1
ATOM 4776 C CA . ASP B 1 123 ? -1.657 9.117 -16.031 1 94.5 123 ASP B CA 1
ATOM 4777 C C . ASP B 1 123 ? -2.219 9.578 -14.695 1 94.5 123 ASP B C 1
ATOM 4779 O O . ASP B 1 123 ? -1.902 9.008 -13.648 1 94.5 123 ASP B O 1
ATOM 4783 N N . ASN B 1 124 ? -3.066 10.539 -14.672 1 96.44 124 ASN B N 1
ATOM 4784 C CA . ASN B 1 124 ? -3.762 10.992 -13.477 1 96.44 124 ASN B CA 1
ATOM 4785 C C . ASN B 1 124 ? -5.238 10.609 -13.5 1 96.44 124 ASN B C 1
ATOM 4787 O O . ASN B 1 124 ? -6.07 11.281 -12.883 1 96.44 124 ASN B O 1
ATOM 4791 N N . THR B 1 125 ? -5.535 9.586 -14.227 1 97.5 125 THR B N 1
ATOM 4792 C CA . THR B 1 125 ? -6.895 9.055 -14.25 1 97.5 125 THR B CA 1
ATOM 4793 C C . THR B 1 125 ? -7.012 7.828 -13.352 1 97.5 125 THR B C 1
ATOM 4795 O O . THR B 1 125 ? -6.047 7.078 -13.18 1 97.5 125 THR B O 1
ATOM 4798 N N . TYR B 1 126 ? -8.219 7.688 -12.805 1 97.56 126 TYR B N 1
ATOM 4799 C CA . TYR B 1 126 ? -8.469 6.629 -11.828 1 97.56 126 TYR B CA 1
ATOM 4800 C C . TYR B 1 126 ? -9.859 6.039 -12.008 1 97.56 126 TYR B C 1
ATOM 4802 O O . TYR B 1 126 ? -10.805 6.754 -12.344 1 97.56 126 TYR B O 1
ATOM 4810 N N . VAL B 1 127 ? -9.945 4.711 -11.844 1 98.44 127 VAL B N 1
ATOM 4811 C CA . VAL B 1 127 ? -11.258 4.121 -11.586 1 98.44 127 VAL B CA 1
ATOM 4812 C C . VAL B 1 127 ? -11.555 4.18 -10.086 1 98.44 127 VAL B C 1
ATOM 4814 O O . VAL B 1 127 ? -10.867 3.547 -9.281 1 98.44 127 VAL B O 1
ATOM 4817 N N . ALA B 1 128 ? -12.555 4.957 -9.742 1 98.25 128 ALA B N 1
ATOM 4818 C CA . ALA B 1 128 ? -12.938 5.109 -8.336 1 98.25 128 ALA B CA 1
ATOM 4819 C C . ALA B 1 128 ? -14.188 4.297 -8.016 1 98.25 128 ALA B C 1
ATOM 4821 O O . ALA B 1 128 ? -15.062 4.125 -8.867 1 98.25 128 ALA B O 1
ATOM 4822 N N . MET B 1 129 ? -14.242 3.811 -6.848 1 98.31 129 MET B N 1
ATOM 4823 C CA . MET B 1 129 ? -15.391 3.068 -6.348 1 98.31 129 MET B CA 1
ATOM 4824 C C . MET B 1 129 ? -16.109 3.846 -5.246 1 98.31 129 MET B C 1
ATOM 4826 O O . MET B 1 129 ? -15.461 4.441 -4.383 1 98.31 129 MET B O 1
ATOM 4830 N N . LEU B 1 130 ? -17.391 3.84 -5.32 1 97.81 130 LEU B N 1
ATOM 4831 C CA . LEU B 1 130 ? -18.141 4.512 -4.273 1 97.81 130 LEU B CA 1
ATOM 4832 C C . LEU B 1 130 ? -17.984 3.787 -2.939 1 97.81 130 LEU B C 1
ATOM 4834 O O . LEU B 1 130 ? -18.062 2.557 -2.883 1 97.81 130 LEU B O 1
ATOM 4838 N N . SER B 1 131 ? -17.828 4.59 -1.952 1 96.69 131 SER B N 1
ATOM 4839 C CA . SER B 1 131 ? -17.641 4.012 -0.623 1 96.69 131 SER B CA 1
ATOM 4840 C C . SER B 1 131 ? -18.922 3.32 -0.144 1 96.69 131 SER B C 1
ATOM 4842 O O . SER B 1 131 ? -20.016 3.627 -0.617 1 96.69 131 SER B O 1
ATOM 4844 N N . PRO B 1 132 ? -18.766 2.371 0.839 1 94.88 132 PRO B N 1
ATOM 4845 C CA . PRO B 1 132 ? -19.953 1.641 1.322 1 94.88 132 PRO B CA 1
ATOM 4846 C C . PRO B 1 132 ? -21.016 2.561 1.906 1 94.88 132 PRO B C 1
ATOM 4848 O O . PRO B 1 132 ? -22.203 2.25 1.84 1 94.88 132 PRO B O 1
ATOM 4851 N N . ASP B 1 133 ? -20.594 3.656 2.459 1 93.19 133 ASP B N 1
ATOM 4852 C CA . ASP B 1 133 ? -21.547 4.586 3.059 1 93.19 133 ASP B CA 1
ATOM 4853 C C . ASP B 1 133 ? -21.953 5.664 2.061 1 93.19 133 ASP B C 1
ATOM 4855 O O . ASP B 1 133 ? -22.656 6.613 2.418 1 93.19 133 ASP B O 1
ATOM 4859 N N . ARG B 1 134 ? -21.391 5.598 0.845 1 93.94 134 ARG B N 1
ATOM 4860 C CA . ARG B 1 134 ? -21.781 6.426 -0.293 1 93.94 134 ARG B CA 1
ATOM 4861 C C . ARG B 1 134 ? -21.422 7.891 -0.047 1 93.94 134 ARG B C 1
ATOM 4863 O O . ARG B 1 134 ? -22.172 8.789 -0.435 1 93.94 134 ARG B O 1
ATOM 4870 N N . GLN B 1 135 ? -20.266 8.094 0.594 1 91.44 135 GLN B N 1
ATOM 4871 C CA . GLN B 1 135 ? -19.891 9.469 0.918 1 91.44 135 GLN B CA 1
ATOM 4872 C C . GLN B 1 135 ? -18.688 9.914 0.098 1 91.44 135 GLN B C 1
ATOM 4874 O O . GLN B 1 135 ? -18.438 11.117 -0.051 1 91.44 135 GLN B O 1
ATOM 4879 N N . THR B 1 136 ? -17.984 9 -0.354 1 94.62 136 THR B N 1
ATOM 4880 C CA . THR B 1 136 ? -16.781 9.359 -1.093 1 94.62 136 THR B CA 1
ATOM 4881 C C . THR B 1 136 ? -16.531 8.367 -2.221 1 94.62 136 THR B C 1
ATOM 4883 O O . THR B 1 136 ? -17.094 7.27 -2.23 1 94.62 136 THR B O 1
ATOM 4886 N N . TRP B 1 137 ? -15.719 8.797 -3.154 1 96.44 137 TRP B N 1
ATOM 4887 C CA . TRP B 1 137 ? -15.117 7.922 -4.156 1 96.44 137 TRP B CA 1
ATOM 4888 C C . TRP B 1 137 ? -13.75 7.422 -3.689 1 96.44 137 TRP B C 1
ATOM 4890 O O . TRP B 1 137 ? -12.828 8.211 -3.49 1 96.44 137 TRP B O 1
ATOM 4900 N N . MET B 1 138 ? -13.609 6.133 -3.553 1 97.12 138 MET B N 1
ATOM 4901 C CA . MET B 1 138 ? -12.367 5.543 -3.066 1 97.12 138 MET B CA 1
ATOM 4902 C C . MET B 1 138 ? -11.438 5.195 -4.227 1 97.12 138 MET B C 1
ATOM 4904 O O . MET B 1 138 ? -11.859 4.539 -5.184 1 97.12 138 MET B O 1
ATOM 4908 N N . ILE B 1 139 ? -10.234 5.645 -4.141 1 96.62 139 ILE B N 1
ATOM 4909 C CA . ILE B 1 139 ? -9.203 5.305 -5.117 1 96.62 139 ILE B CA 1
ATOM 4910 C C . ILE B 1 139 ? -8.156 4.406 -4.473 1 96.62 139 ILE B C 1
ATOM 4912 O O . ILE B 1 139 ? -7.695 4.672 -3.359 1 96.62 139 ILE B O 1
ATOM 4916 N N . GLN B 1 140 ? -7.863 3.338 -5.16 1 93.81 140 GLN B N 1
ATOM 4917 C CA . GLN B 1 140 ? -6.785 2.443 -4.75 1 93.81 140 GLN B CA 1
ATOM 4918 C C . GLN B 1 140 ? -5.645 2.455 -5.762 1 93.81 140 GLN B C 1
ATOM 4920 O O . GLN B 1 140 ? -5.746 1.843 -6.824 1 93.81 140 GLN B O 1
ATOM 4925 N N . GLU B 1 141 ? -4.555 2.936 -5.379 1 91.88 141 GLU B N 1
ATOM 4926 C CA . GLU B 1 141 ? -3.428 3.115 -6.293 1 91.88 141 GLU B CA 1
ATOM 4927 C C . GLU B 1 141 ? -2.729 1.788 -6.57 1 91.88 141 GLU B C 1
ATOM 4929 O O . GLU B 1 141 ? -2.191 1.583 -7.664 1 91.88 141 GLU B O 1
ATOM 4934 N N . SER B 1 142 ? -2.824 0.871 -5.719 1 90 142 SER B N 1
ATOM 4935 C CA . SER B 1 142 ? -2.072 -0.376 -5.816 1 90 142 SER B CA 1
ATOM 4936 C C . SER B 1 142 ? -2.697 -1.319 -6.84 1 90 142 SER B C 1
ATOM 4938 O O . SER B 1 142 ? -2.096 -2.328 -7.211 1 90 142 SER B O 1
ATOM 4940 N N . ILE B 1 143 ? -3.857 -1.002 -7.289 1 95.12 143 ILE B N 1
ATOM 4941 C CA . ILE B 1 143 ? -4.523 -1.881 -8.242 1 95.12 143 ILE B CA 1
ATOM 4942 C C . ILE B 1 143 ? -4.945 -1.082 -9.477 1 95.12 143 ILE B C 1
ATOM 4944 O O . ILE B 1 143 ? -5.961 -1.389 -10.102 1 95.12 143 ILE B O 1
ATOM 4948 N N . ARG B 1 144 ? -4.258 -0.079 -9.758 1 96.25 144 ARG B N 1
ATOM 4949 C CA . ARG B 1 144 ? -4.535 0.819 -10.867 1 96.25 144 ARG B CA 1
ATOM 4950 C C . ARG B 1 144 ? -3.566 0.581 -12.023 1 96.25 144 ARG B C 1
ATOM 4952 O O . ARG B 1 144 ? -2.361 0.431 -11.805 1 96.25 144 ARG B O 1
ATOM 4959 N N . THR B 1 145 ? -4.102 0.524 -13.25 1 95.5 145 THR B N 1
ATOM 4960 C CA . THR B 1 145 ? -3.318 0.456 -14.477 1 95.5 145 THR B CA 1
ATOM 4961 C C . THR B 1 145 ? -3.822 1.474 -15.492 1 95.5 145 THR B C 1
ATOM 4963 O O . THR B 1 145 ? -5.031 1.622 -15.688 1 95.5 145 THR B O 1
ATOM 4966 N N . VAL B 1 146 ? -2.883 2.152 -16.078 1 96.5 146 VAL B N 1
ATOM 4967 C CA . VAL B 1 146 ? -3.252 3.111 -17.125 1 96.5 146 VAL B CA 1
ATOM 4968 C C . VAL B 1 146 ? -2.527 2.77 -18.422 1 96.5 146 VAL B C 1
ATOM 4970 O O . VAL B 1 146 ? -1.322 2.508 -18.422 1 96.5 146 VAL B O 1
ATOM 4973 N N . ASN B 1 147 ? -3.287 2.686 -19.469 1 94.94 147 ASN B N 1
ATOM 4974 C CA . ASN B 1 147 ? -2.75 2.514 -20.812 1 94.94 147 ASN B CA 1
ATOM 4975 C C . ASN B 1 147 ? -2.98 3.754 -21.672 1 94.94 147 ASN B C 1
ATOM 4977 O O . ASN B 1 147 ? -4.094 3.986 -22.141 1 94.94 147 ASN B O 1
ATOM 4981 N N . GLY B 1 148 ? -1.931 4.445 -21.938 1 89.5 148 GLY B N 1
ATOM 4982 C CA . GLY B 1 148 ? -2.029 5.695 -22.672 1 89.5 148 GLY B CA 1
ATOM 4983 C C . GLY B 1 148 ? -2.25 5.5 -24.156 1 89.5 148 GLY B C 1
ATOM 4984 O O . GLY B 1 148 ? -2.748 6.398 -24.844 1 89.5 148 GLY B O 1
ATOM 4985 N N . THR B 1 149 ? -1.922 4.406 -24.625 1 89.5 149 THR B N 1
ATOM 4986 C CA . THR B 1 149 ? -2.062 4.137 -26.047 1 89.5 149 THR B CA 1
ATOM 4987 C C . THR B 1 149 ? -3.514 3.818 -26.406 1 89.5 149 THR B C 1
ATOM 4989 O O . THR B 1 149 ? -4.07 4.379 -27.344 1 89.5 149 THR B O 1
ATOM 4992 N N . ASP B 1 150 ? -4.098 3.002 -25.562 1 91.75 150 ASP B N 1
ATOM 4993 C CA . ASP B 1 150 ? -5.484 2.623 -25.812 1 91.75 150 ASP B CA 1
ATOM 4994 C C . ASP B 1 150 ? -6.445 3.551 -25.062 1 91.75 150 ASP B C 1
ATOM 4996 O O . ASP B 1 150 ? -7.664 3.418 -25.188 1 91.75 150 ASP B O 1
ATOM 5000 N N . MET B 1 151 ? -5.887 4.41 -24.328 1 95.44 151 MET B N 1
ATOM 5001 C CA . MET B 1 151 ? -6.664 5.395 -23.578 1 95.44 151 MET B CA 1
ATOM 5002 C C . MET B 1 151 ? -7.66 4.707 -22.656 1 95.44 151 MET B C 1
ATOM 5004 O O . MET B 1 151 ? -8.852 5.012 -22.688 1 95.44 151 MET B O 1
ATOM 5008 N N . THR B 1 152 ? -7.105 3.826 -21.828 1 97.25 152 THR B N 1
ATOM 5009 C CA . THR B 1 152 ? -7.93 3.109 -20.859 1 97.25 152 THR B CA 1
ATOM 5010 C C . THR B 1 152 ? -7.305 3.17 -19.469 1 97.25 152 THR B C 1
ATOM 5012 O O . THR B 1 152 ? -6.09 3.324 -19.328 1 97.25 152 THR B O 1
ATOM 5015 N N . VAL B 1 153 ? -8.102 3.184 -18.5 1 97.94 153 VAL B N 1
ATOM 5016 C CA . VAL B 1 153 ? -7.711 3.041 -17.109 1 97.94 153 VAL B CA 1
ATOM 5017 C C . VAL B 1 153 ? -8.43 1.839 -16.484 1 97.94 153 VAL B C 1
ATOM 5019 O O . VAL B 1 153 ? -9.594 1.58 -16.797 1 97.94 153 VAL B O 1
ATOM 5022 N N . ARG B 1 154 ? -7.656 1.082 -15.656 1 97.88 154 ARG B N 1
ATOM 5023 C CA . ARG B 1 154 ? -8.227 -0.156 -15.133 1 97.88 154 ARG B CA 1
ATOM 5024 C C . ARG B 1 154 ? -8.023 -0.262 -13.625 1 97.88 154 ARG B C 1
ATOM 5026 O O . ARG B 1 154 ? -7.031 0.233 -13.094 1 97.88 154 ARG B O 1
ATOM 5033 N N . MET B 1 155 ? -9.016 -0.797 -12.977 1 97.88 155 MET B N 1
ATOM 5034 C CA . MET B 1 155 ? -8.898 -1.384 -11.641 1 97.88 155 MET B CA 1
ATOM 5035 C C . MET B 1 155 ? -8.773 -2.9 -11.727 1 97.88 155 MET B C 1
ATOM 5037 O O . MET B 1 155 ? -9.633 -3.572 -12.297 1 97.88 155 MET B O 1
ATOM 5041 N N . VAL B 1 156 ? -7.715 -3.469 -11.188 1 97.25 156 VAL B N 1
ATOM 5042 C CA . VAL B 1 156 ? -7.406 -4.875 -11.422 1 97.25 156 VAL B CA 1
ATOM 5043 C C . VAL B 1 156 ? -7.328 -5.621 -10.094 1 97.25 156 VAL B C 1
ATOM 5045 O O . VAL B 1 156 ? -7.449 -5.016 -9.031 1 97.25 156 VAL B O 1
ATOM 5048 N N . LYS B 1 157 ? -7.23 -6.992 -10.078 1 96.5 157 LYS B N 1
ATOM 5049 C CA . LYS B 1 157 ? -6.945 -7.891 -8.961 1 96.5 157 LYS B CA 1
ATOM 5050 C C . LYS B 1 157 ? -8.102 -7.926 -7.969 1 96.5 157 LYS B C 1
ATOM 5052 O O . LYS B 1 157 ? -7.891 -8.016 -6.762 1 96.5 157 LYS B O 1
ATOM 5057 N N . ARG B 1 158 ? -9.297 -7.75 -8.5 1 96.75 158 ARG B N 1
ATOM 5058 C CA . ARG B 1 158 ? -10.438 -7.715 -7.594 1 96.75 158 ARG B CA 1
ATOM 5059 C C . ARG B 1 158 ? -11.031 -9.109 -7.398 1 96.75 158 ARG B C 1
ATOM 5061 O O . ARG B 1 158 ? -11.008 -9.93 -8.32 1 96.75 158 ARG B O 1
ATOM 5068 N N . ASN B 1 159 ? -11.609 -9.258 -6.191 1 96 159 ASN B N 1
ATOM 5069 C CA . ASN B 1 159 ? -12.352 -10.477 -5.898 1 96 159 ASN B CA 1
ATOM 5070 C C . ASN B 1 159 ? -13.852 -10.219 -5.836 1 96 159 ASN B C 1
ATOM 5072 O O . ASN B 1 159 ? -14.648 -11.156 -5.762 1 96 159 ASN B O 1
ATOM 5076 N N . GLN B 1 160 ? -14.195 -8.984 -5.797 1 96.12 160 GLN B N 1
ATOM 5077 C CA . GLN B 1 160 ? -15.578 -8.516 -5.777 1 96.12 160 GLN B CA 1
ATOM 5078 C C . GLN B 1 160 ? -15.781 -7.355 -6.742 1 96.12 160 GLN B C 1
ATOM 5080 O O . GLN B 1 160 ? -14.891 -6.523 -6.918 1 96.12 160 GLN B O 1
ATOM 5085 N N . LEU B 1 161 ? -16.969 -7.316 -7.305 1 97.69 161 LEU B N 1
ATOM 5086 C CA . LEU B 1 161 ? -17.203 -6.273 -8.297 1 97.69 161 LEU B CA 1
ATOM 5087 C C . LEU B 1 161 ? -18.422 -5.438 -7.926 1 97.69 161 LEU B C 1
ATOM 5089 O O . LEU B 1 161 ? -18.641 -4.371 -8.508 1 97.69 161 LEU B O 1
ATOM 5093 N N . ASP B 1 162 ? -19.172 -5.902 -6.945 1 97.88 162 ASP B N 1
ATOM 5094 C CA . ASP B 1 162 ? -20.391 -5.168 -6.582 1 97.88 162 ASP B CA 1
ATOM 5095 C C . ASP B 1 162 ? -20.047 -3.754 -6.117 1 97.88 162 ASP B C 1
ATOM 5097 O O . ASP B 1 162 ? -19.188 -3.566 -5.254 1 97.88 162 ASP B O 1
ATOM 5101 N N . GLY B 1 163 ? -20.75 -2.76 -6.746 1 97.75 163 GLY B N 1
ATOM 5102 C CA . GLY B 1 163 ? -20.531 -1.372 -6.375 1 97.75 163 GLY B CA 1
ATOM 5103 C C . GLY B 1 163 ? -20.781 -0.401 -7.512 1 97.75 163 GLY B C 1
ATOM 5104 O O . GLY B 1 163 ? -21.266 -0.791 -8.57 1 97.75 163 GLY B O 1
ATOM 5105 N N . GLU B 1 164 ? -20.562 0.808 -7.211 1 98.38 164 GLU B N 1
ATOM 5106 C CA . GLU B 1 164 ? -20.625 1.887 -8.188 1 98.38 164 GLU B CA 1
ATOM 5107 C C . GLU B 1 164 ? -19.25 2.451 -8.484 1 98.38 164 GLU B C 1
ATOM 5109 O O . GLU B 1 164 ? -18.453 2.674 -7.57 1 98.38 164 GLU B O 1
ATOM 5114 N N . TYR B 1 165 ? -19.016 2.57 -9.781 1 98.5 165 TYR B N 1
ATOM 5115 C CA . TYR B 1 165 ? -17.688 2.988 -10.227 1 98.5 165 TYR B CA 1
ATOM 5116 C C . TYR B 1 165 ? -17.781 4.215 -11.125 1 98.5 165 TYR B C 1
ATOM 5118 O O . TYR B 1 165 ? -18.781 4.406 -11.828 1 98.5 165 TYR B O 1
ATOM 5126 N N . MET B 1 166 ? -16.703 5.027 -11.102 1 97.56 166 MET B N 1
ATOM 5127 C CA . MET B 1 166 ? -16.609 6.168 -12.008 1 97.56 166 MET B CA 1
ATOM 5128 C C . MET B 1 166 ? -15.156 6.477 -12.344 1 97.56 166 MET B C 1
ATOM 5130 O O . MET B 1 166 ? -14.25 6.172 -11.562 1 97.56 166 MET B O 1
ATOM 5134 N N . ILE B 1 167 ? -14.969 6.992 -13.516 1 98 167 ILE B N 1
ATOM 5135 C CA . ILE B 1 167 ? -13.633 7.453 -1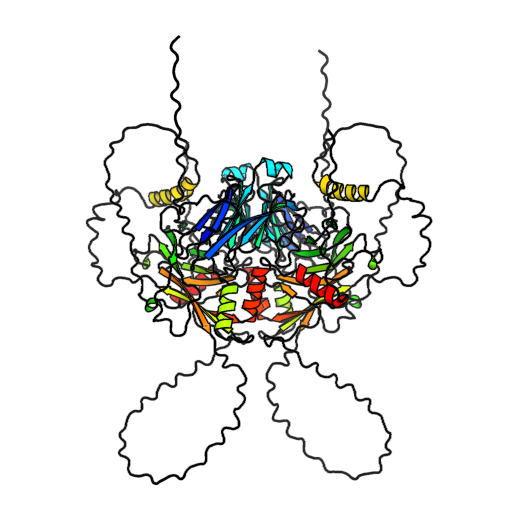3.891 1 98 167 ILE B CA 1
ATOM 5136 C C . ILE B 1 167 ? -13.43 8.891 -13.414 1 98 167 ILE B C 1
ATOM 5138 O O . ILE B 1 167 ? -14.219 9.773 -13.758 1 98 167 ILE B O 1
ATOM 5142 N N . VAL B 1 168 ? -12.414 9.078 -12.586 1 97.25 168 VAL B N 1
ATOM 5143 C CA . VAL B 1 168 ? -12.086 10.414 -12.094 1 97.25 168 VAL B CA 1
ATOM 5144 C C . VAL B 1 168 ? -10.656 10.773 -12.492 1 97.25 168 VAL B C 1
ATOM 5146 O O . VAL B 1 168 ? -9.867 9.898 -12.867 1 97.25 168 VAL B O 1
ATOM 5149 N N . GLY B 1 169 ? -10.398 12.031 -12.555 1 97.31 169 GLY B N 1
ATOM 5150 C CA . GLY B 1 169 ? -9.07 12.539 -12.867 1 97.31 169 GLY B CA 1
ATOM 5151 C C . GLY B 1 169 ? -8.594 13.602 -11.891 1 97.31 169 GLY B C 1
ATOM 5152 O O . GLY B 1 169 ? -9.398 14.359 -11.352 1 97.31 169 GLY B O 1
ATOM 5153 N N . ARG B 1 170 ? -7.348 13.609 -11.641 1 95.62 170 ARG B N 1
ATOM 5154 C CA . ARG B 1 170 ? -6.715 14.617 -10.805 1 95.62 170 ARG B CA 1
ATOM 5155 C C . ARG B 1 170 ? -6.074 15.711 -11.648 1 95.62 170 ARG B C 1
ATOM 5157 O O . ARG B 1 170 ? -5.289 15.422 -12.555 1 95.62 170 ARG B O 1
ATOM 5164 N N . GLN B 1 171 ? -6.375 16.953 -11.367 1 93.44 171 GLN B N 1
ATOM 5165 C CA . GLN B 1 171 ? -5.859 18.078 -12.148 1 93.44 171 GLN B CA 1
ATOM 5166 C C . GLN B 1 171 ? -4.52 18.547 -11.594 1 93.44 171 GLN B C 1
ATOM 5168 O O . GLN B 1 171 ? -4.414 19.672 -11.102 1 93.44 171 GLN B O 1
ATOM 5173 N N . THR B 1 172 ? -3.561 17.812 -11.602 1 91.44 172 THR B N 1
ATOM 5174 C CA . THR B 1 172 ? -2.197 18.141 -11.211 1 91.44 172 THR B CA 1
ATOM 5175 C C . THR B 1 172 ? -1.207 17.75 -12.305 1 91.44 172 THR B C 1
ATOM 5177 O O . THR B 1 172 ? -1.513 16.906 -13.148 1 91.44 172 THR B O 1
ATOM 5180 N N . VAL B 1 173 ? -0.068 18.359 -12.219 1 89.44 173 VAL B N 1
ATOM 5181 C CA . VAL B 1 173 ? 1.013 18 -13.133 1 89.44 173 VAL B CA 1
ATOM 5182 C C . VAL B 1 173 ? 1.711 16.734 -12.656 1 89.44 173 VAL B C 1
ATOM 5184 O O . VAL B 1 173 ? 2.053 15.867 -13.461 1 89.44 173 VAL B O 1
ATOM 5187 N N . GLU B 1 174 ? 1.907 16.719 -11.352 1 91.44 174 GLU B N 1
ATOM 5188 C CA . GLU B 1 174 ? 2.551 15.555 -10.758 1 91.44 174 GLU B CA 1
ATOM 5189 C C . GLU B 1 174 ? 1.624 14.344 -10.781 1 91.44 174 GLU B C 1
ATOM 5191 O O . GLU B 1 174 ? 0.406 14.484 -10.664 1 91.44 174 GLU B O 1
ATOM 5196 N N . THR B 1 175 ? 2.234 13.211 -10.953 1 91.88 175 THR B N 1
ATOM 5197 C CA . THR B 1 175 ? 1.476 11.961 -10.93 1 91.88 175 THR B CA 1
ATOM 5198 C C . THR B 1 175 ? 1.862 11.117 -9.719 1 91.88 175 THR B C 1
ATOM 5200 O O . THR B 1 175 ? 2.875 11.383 -9.07 1 91.88 175 THR B O 1
ATOM 5203 N N . ASN B 1 176 ? 1.026 10.219 -9.367 1 91.75 176 ASN B N 1
ATOM 5204 C CA . ASN B 1 176 ? 1.204 9.297 -8.25 1 91.75 176 ASN B CA 1
ATOM 5205 C C . ASN B 1 176 ? 1.059 10.016 -6.91 1 91.75 176 ASN B C 1
ATOM 5207 O O . ASN B 1 176 ? 0.042 10.664 -6.656 1 91.75 176 ASN B O 1
ATOM 5211 N N . THR B 1 177 ? 2.045 10 -6.078 1 92 177 THR B N 1
ATOM 5212 C CA . THR B 1 177 ? 1.89 10.57 -4.742 1 92 177 THR B CA 1
ATOM 5213 C C . THR B 1 177 ? 2.121 12.078 -4.766 1 92 177 THR B C 1
ATOM 5215 O O . THR B 1 177 ? 3.092 12.555 -5.355 1 92 177 THR B O 1
ATOM 5218 N N . LEU B 1 178 ? 1.177 12.781 -4.215 1 92.94 178 LEU B N 1
ATOM 5219 C CA . LEU B 1 178 ? 1.328 14.219 -4.074 1 92.94 178 LEU B CA 1
ATOM 5220 C C . LEU B 1 178 ? 1.36 14.625 -2.604 1 92.94 178 LEU B C 1
ATOM 5222 O O . LEU B 1 178 ? 0.467 14.258 -1.835 1 92.94 178 LEU B O 1
ATOM 5226 N N . VAL B 1 179 ? 2.395 15.336 -2.234 1 94.31 179 VAL B N 1
ATOM 5227 C CA . VAL B 1 179 ? 2.527 15.82 -0.864 1 94.31 179 VAL B CA 1
ATOM 5228 C C . VAL B 1 179 ? 2.586 17.344 -0.857 1 94.31 179 VAL B C 1
ATOM 5230 O O . VAL B 1 179 ? 3.092 17.953 -1.801 1 94.31 179 VAL B O 1
ATOM 5233 N N . VAL B 1 180 ? 2.02 17.906 0.178 1 93.94 180 VAL B N 1
ATOM 5234 C CA . VAL B 1 180 ? 2.041 19.359 0.383 1 93.94 180 VAL B CA 1
ATOM 5235 C C . VAL B 1 180 ? 3.23 19.734 1.262 1 93.94 180 VAL B C 1
ATOM 5237 O O . VAL B 1 180 ? 3.482 19.094 2.287 1 93.94 180 VAL B O 1
ATOM 5240 N N . PRO B 1 181 ? 3.979 20.734 0.835 1 93.5 181 PRO B N 1
ATOM 5241 C CA . PRO B 1 181 ? 5.078 21.172 1.697 1 93.5 181 PRO B CA 1
ATOM 5242 C C . PRO B 1 181 ? 4.59 21.781 3.012 1 93.5 181 PRO B C 1
ATOM 5244 O O . PRO B 1 181 ? 3.535 22.406 3.049 1 93.5 181 PRO B O 1
ATOM 5247 N N . PHE B 1 182 ? 5.406 21.578 4.012 1 95.88 182 PHE B N 1
ATOM 5248 C CA . PHE B 1 182 ? 5.141 22.266 5.273 1 95.88 182 PHE B CA 1
ATOM 5249 C C . PHE B 1 182 ? 5.359 23.766 5.137 1 95.88 182 PHE B C 1
ATOM 5251 O O . PHE B 1 182 ? 6.215 24.203 4.367 1 95.88 182 PHE B O 1
ATOM 5258 N N . GLY B 1 183 ? 4.559 24.516 5.867 1 91.44 183 GLY B N 1
ATOM 5259 C CA . GLY B 1 183 ? 4.758 25.953 5.867 1 91.44 183 GLY B CA 1
ATOM 5260 C C . GLY B 1 183 ? 3.625 26.719 6.531 1 91.44 183 GLY B C 1
ATOM 5261 O O . GLY B 1 183 ? 2.596 26.141 6.875 1 91.44 183 GLY B O 1
ATOM 5262 N N . SER B 1 184 ? 3.881 27.984 6.828 1 85 184 SER B N 1
ATOM 5263 C CA . SER B 1 184 ? 2.889 28.828 7.496 1 85 184 SER B CA 1
ATOM 5264 C C . SER B 1 184 ? 2.463 29.984 6.605 1 85 184 SER B C 1
ATOM 5266 O O . SER B 1 184 ? 1.636 30.812 7.008 1 85 184 SER B O 1
ATOM 5268 N N . ASP B 1 185 ? 2.973 29.906 5.395 1 83.25 185 ASP B N 1
ATOM 5269 C CA . ASP B 1 185 ? 2.678 31.047 4.52 1 83.25 185 ASP B CA 1
ATOM 5270 C C . ASP B 1 185 ? 1.613 30.672 3.488 1 83.25 185 ASP B C 1
ATOM 5272 O O . ASP B 1 185 ? 1.095 29.562 3.494 1 83.25 185 ASP B O 1
ATOM 5276 N N . SER B 1 186 ? 1.298 31.641 2.74 1 79.94 186 SER B N 1
ATOM 5277 C CA . SER B 1 186 ? 0.231 31.469 1.76 1 79.94 186 SER B CA 1
ATOM 5278 C C . SER B 1 186 ? 0.646 30.5 0.655 1 79.94 186 SER B C 1
ATOM 5280 O O . SER B 1 186 ? -0.2 29.828 0.061 1 79.94 186 SER B O 1
ATOM 5282 N N . ALA B 1 187 ? 1.879 30.359 0.427 1 77.5 187 ALA B N 1
ATOM 5283 C CA . ALA B 1 187 ? 2.367 29.5 -0.638 1 77.5 187 ALA B CA 1
ATOM 5284 C C . ALA B 1 187 ? 2.182 28.016 -0.273 1 77.5 187 ALA B C 1
ATOM 5286 O O . ALA B 1 187 ? 2.111 27.156 -1.153 1 77.5 187 ALA B O 1
ATOM 5287 N N . THR B 1 188 ? 2.066 27.828 0.965 1 86 188 THR B N 1
ATOM 5288 C CA . THR B 1 188 ? 1.955 26.453 1.426 1 86 188 THR B CA 1
ATOM 5289 C C . THR B 1 188 ? 0.558 26.172 1.973 1 86 188 THR B C 1
ATOM 5291 O O . THR B 1 188 ? 0.32 25.141 2.584 1 86 188 THR B O 1
ATOM 5294 N N . SER B 1 189 ? -0.281 27.062 1.741 1 89.19 189 SER B N 1
ATOM 5295 C CA . SER B 1 189 ? -1.642 26.906 2.242 1 89.19 189 SER B CA 1
ATOM 5296 C C . SER B 1 189 ? -2.457 25.984 1.335 1 89.19 189 SER B C 1
ATOM 5298 O O . SER B 1 189 ? -2.34 26.047 0.109 1 89.19 189 SER B O 1
ATOM 5300 N N . VAL B 1 190 ? -3.174 25.156 1.977 1 89.12 190 VAL B N 1
ATOM 5301 C CA . VAL B 1 190 ? -4.074 24.281 1.234 1 89.12 190 VAL B CA 1
ATOM 5302 C C . VAL B 1 190 ? -5.496 24.844 1.29 1 89.12 190 VAL B C 1
ATOM 5304 O O . VAL B 1 190 ? -5.973 25.234 2.357 1 89.12 190 VAL B O 1
ATOM 5307 N N . ALA B 1 191 ? -6.066 24.844 0.139 1 84.75 191 ALA B N 1
ATOM 5308 C CA . ALA B 1 191 ? -7.449 25.312 0.064 1 84.75 191 ALA B CA 1
ATOM 5309 C C . ALA B 1 191 ? -8.43 24.141 0.198 1 84.75 191 ALA B C 1
ATOM 5311 O O . ALA B 1 191 ? -8.289 23.125 -0.49 1 84.75 191 ALA B O 1
ATOM 5312 N N . ILE B 1 192 ? -9.25 24.234 1.075 1 83 192 ILE B N 1
ATOM 5313 C CA . ILE B 1 192 ? -10.359 23.297 1.238 1 83 192 ILE B CA 1
ATOM 5314 C C . ILE B 1 192 ? -11.641 23.906 0.674 1 83 192 ILE B C 1
ATOM 5316 O O . ILE B 1 192 ? -12.07 24.984 1.115 1 83 192 ILE B O 1
ATOM 5320 N N . GLN B 1 193 ? -12.297 23.328 -0.222 1 76.88 193 GLN B N 1
ATOM 5321 C CA . GLN B 1 193 ? -13.398 23.875 -0.997 1 76.88 193 GLN B CA 1
ATOM 5322 C C . GLN B 1 193 ? -14.688 23.906 -0.182 1 76.88 193 GLN B C 1
ATOM 5324 O O . GLN B 1 193 ? -15.586 24.703 -0.455 1 76.88 193 GLN B O 1
ATOM 5329 N N . GLY B 1 194 ? -14.789 23.094 0.78 1 68.44 194 GLY B N 1
ATOM 5330 C CA . GLY B 1 194 ? -15.977 23.109 1.626 1 68.44 194 GLY B CA 1
ATOM 5331 C C . GLY B 1 194 ? -17.156 22.375 1.018 1 68.44 194 GLY B C 1
ATOM 5332 O O . GLY B 1 194 ? -18.312 22.703 1.287 1 68.44 194 GLY B O 1
ATOM 5333 N N . THR B 1 195 ? -17.031 21.641 0.023 1 69.81 195 THR B N 1
ATOM 5334 C CA . THR B 1 195 ? -18.125 20.922 -0.613 1 69.81 195 THR B CA 1
ATOM 5335 C C . THR B 1 195 ? -18 19.422 -0.336 1 69.81 195 THR B C 1
ATOM 5337 O O . THR B 1 195 ? -18.703 18.609 -0.951 1 69.81 195 THR B O 1
ATOM 5340 N N . GLY B 1 196 ? -17.359 19.109 0.618 1 77 196 GLY B N 1
ATOM 5341 C CA . GLY B 1 196 ? -17.234 17.688 0.88 1 77 196 GLY B CA 1
ATOM 5342 C C . GLY B 1 196 ? -15.914 17.312 1.521 1 77 196 GLY B C 1
ATOM 5343 O O . GLY B 1 196 ? -15.344 18.094 2.275 1 77 196 GLY B O 1
ATOM 5344 N N . LEU B 1 197 ? -15.617 16.062 1.317 1 88.56 197 LEU B N 1
ATOM 5345 C CA . LEU B 1 197 ? -14.43 15.523 1.967 1 88.56 197 LEU B CA 1
ATOM 5346 C C . LEU B 1 197 ? -13.195 15.727 1.094 1 88.56 197 LEU B C 1
ATOM 5348 O O . LEU B 1 197 ? -13.25 15.516 -0.12 1 88.56 197 LEU B O 1
ATOM 5352 N N . GLN B 1 198 ? -12.203 16.25 1.673 1 89.5 198 GLN B N 1
ATOM 5353 C CA . GLN B 1 198 ? -10.93 16.453 0.992 1 89.5 198 GLN B CA 1
ATOM 5354 C C . GLN B 1 198 ? -9.773 15.906 1.826 1 89.5 198 GLN B C 1
ATOM 5356 O O . GLN B 1 198 ? -9.742 16.078 3.047 1 89.5 198 GLN B O 1
ATOM 5361 N N . GLU B 1 199 ? -8.875 15.242 1.08 1 93.5 199 GLU B N 1
ATOM 5362 C CA . GLU B 1 199 ? -7.703 14.703 1.766 1 93.5 199 GLU B CA 1
ATOM 5363 C C . GLU B 1 199 ? -6.426 15.398 1.312 1 93.5 199 GLU B C 1
ATOM 5365 O O . GLU B 1 199 ? -6.23 15.633 0.118 1 93.5 199 GLU B O 1
ATOM 5370 N N . ASN B 1 200 ? -5.645 15.734 2.312 1 93.44 200 ASN B N 1
ATOM 5371 C CA . ASN B 1 200 ? -4.324 16.297 2.051 1 93.44 200 ASN B CA 1
ATOM 5372 C C . ASN B 1 200 ? -3.236 15.555 2.822 1 93.44 200 ASN B C 1
ATOM 5374 O O . ASN B 1 200 ? -3.438 15.18 3.979 1 93.44 200 ASN B O 1
ATOM 5378 N N . GLU B 1 201 ? -2.207 15.281 2.129 1 95.81 201 GLU B N 1
ATOM 5379 C CA . GLU B 1 201 ? -1.041 14.648 2.738 1 95.81 201 GLU B CA 1
ATOM 5380 C C . GLU B 1 201 ? 0.18 15.562 2.674 1 95.81 201 GLU B C 1
ATOM 5382 O O . GLU B 1 201 ? 0.411 16.219 1.663 1 95.81 201 GLU B O 1
ATOM 5387 N N . PHE B 1 202 ? 0.875 15.562 3.711 1 96.44 202 PHE B N 1
ATOM 5388 C CA . PHE B 1 202 ? 2.018 16.469 3.795 1 96.44 202 PHE B CA 1
ATOM 5389 C C . PHE B 1 202 ? 3.326 15.695 3.654 1 96.44 202 PHE B C 1
ATOM 5391 O O . PHE B 1 202 ? 3.318 14.477 3.488 1 96.44 202 PHE B O 1
ATOM 5398 N N . GLU B 1 203 ? 4.414 16.328 3.713 1 94.75 203 GLU B N 1
ATOM 5399 C CA . GLU B 1 203 ? 5.723 15.859 3.266 1 94.75 203 GLU B CA 1
ATOM 5400 C C . GLU B 1 203 ? 6.141 14.586 3.998 1 94.75 203 GLU B C 1
ATOM 5402 O O . GLU B 1 203 ? 6.844 13.742 3.438 1 94.75 203 GLU B O 1
ATOM 5407 N N . ASP B 1 204 ? 5.746 14.461 5.18 1 96.38 204 ASP B N 1
ATOM 5408 C CA . ASP B 1 204 ? 6.207 13.312 5.953 1 96.38 204 ASP B CA 1
ATOM 5409 C C . ASP B 1 204 ? 5.141 12.219 6 1 96.38 204 ASP B C 1
ATOM 5411 O O . ASP B 1 204 ? 5.344 11.18 6.625 1 96.38 204 ASP B O 1
ATOM 5415 N N . GLY B 1 205 ? 4.055 12.461 5.441 1 96.25 205 GLY B N 1
ATOM 5416 C CA . GLY B 1 205 ? 2.973 11.492 5.477 1 96.25 205 GLY B CA 1
ATOM 5417 C C . GLY B 1 205 ? 1.848 11.891 6.414 1 96.25 205 GLY B C 1
ATOM 5418 O O . GLY B 1 205 ? 0.831 11.195 6.5 1 96.25 205 GLY B O 1
ATOM 5419 N N . PHE B 1 206 ? 2.049 13.031 7.191 1 97.69 206 PHE B N 1
ATOM 5420 C CA . PHE B 1 206 ? 0.932 13.586 7.945 1 97.69 206 PHE B CA 1
ATOM 5421 C C . PHE B 1 206 ? -0.26 13.844 7.031 1 97.69 206 PHE B C 1
ATOM 5423 O O . PHE B 1 206 ? -0.129 14.516 6.008 1 97.69 206 PHE B O 1
ATOM 5430 N N . ARG B 1 207 ? -1.358 13.273 7.367 1 96.81 207 ARG B N 1
ATOM 5431 C CA . ARG B 1 207 ? -2.508 13.344 6.473 1 96.81 207 ARG B CA 1
ATOM 5432 C C . ARG B 1 207 ? -3.744 13.844 7.211 1 96.81 207 ARG B C 1
ATOM 5434 O O . ARG B 1 207 ? -3.967 13.492 8.367 1 96.81 207 ARG B O 1
ATOM 5441 N N . MET B 1 208 ? -4.539 14.656 6.516 1 95.19 208 MET B N 1
ATOM 5442 C CA . MET B 1 208 ? -5.793 15.172 7.051 1 95.19 208 MET B CA 1
ATOM 5443 C C . MET B 1 208 ? -6.945 14.914 6.086 1 95.19 208 MET B C 1
ATOM 5445 O O . MET B 1 208 ? -6.836 15.203 4.895 1 95.19 208 MET B O 1
ATOM 5449 N N . SER B 1 209 ? -7.906 14.328 6.602 1 94.81 209 SER B N 1
ATOM 5450 C CA . SER B 1 209 ? -9.188 14.219 5.906 1 94.81 209 SER B CA 1
ATOM 5451 C C . SER B 1 209 ? -10.234 15.141 6.512 1 94.81 209 SER B C 1
ATOM 5453 O O . SER B 1 209 ? -10.672 14.938 7.645 1 94.81 209 SER B O 1
ATOM 5455 N N . THR B 1 210 ? -10.641 16.141 5.773 1 91.69 210 THR B N 1
ATOM 5456 C CA . THR B 1 210 ? -11.469 17.188 6.332 1 91.69 210 THR B CA 1
ATOM 5457 C C . THR B 1 210 ? -12.805 17.281 5.594 1 91.69 210 THR B C 1
ATOM 5459 O O . THR B 1 210 ? -12.836 17.344 4.363 1 91.69 210 THR B O 1
ATOM 5462 N N . ARG B 1 211 ? -13.758 17.25 6.328 1 88.25 211 ARG B N 1
ATOM 5463 C CA . ARG B 1 211 ? -15.086 17.594 5.836 1 88.25 211 ARG B CA 1
ATOM 5464 C C . ARG B 1 211 ? -15.531 18.953 6.375 1 88.25 211 ARG B C 1
ATOM 5466 O O . ARG B 1 211 ? -15.633 19.141 7.59 1 88.25 211 ARG B O 1
ATOM 5473 N N . ALA B 1 212 ? -15.688 19.906 5.477 1 80.44 212 ALA B N 1
ATOM 5474 C CA . ALA B 1 212 ? -16.094 21.25 5.875 1 80.44 212 ALA B CA 1
ATOM 5475 C C . ALA B 1 212 ? -17.297 21.719 5.078 1 80.44 212 ALA B C 1
ATOM 5477 O O . ALA B 1 212 ? -17.5 21.312 3.932 1 80.44 212 ALA B O 1
ATOM 5478 N N . SER B 1 213 ? -18.125 22.484 5.762 1 73.88 213 SER B N 1
ATOM 5479 C CA . SER B 1 213 ? -19.281 23.047 5.086 1 73.88 213 SER B CA 1
ATOM 5480 C C . SER B 1 213 ? -18.953 24.406 4.457 1 73.88 213 SER B C 1
ATOM 5482 O O . SER B 1 213 ? -19.703 24.891 3.6 1 73.88 213 SER B O 1
ATOM 5484 N N . GLN B 1 214 ? -17.844 24.969 4.887 1 74.81 214 GLN B N 1
ATOM 5485 C CA . GLN B 1 214 ? -17.391 26.25 4.359 1 74.81 214 GLN B CA 1
ATOM 5486 C C . GLN B 1 214 ? -15.961 26.141 3.846 1 74.81 214 GLN B C 1
ATOM 5488 O O . GLN B 1 214 ? -15.148 25.406 4.391 1 74.81 214 GLN B O 1
ATOM 5493 N N . PRO B 1 215 ? -15.727 26.922 2.842 1 81.56 215 PRO B N 1
ATOM 5494 C CA . PRO B 1 215 ? -14.336 26.938 2.367 1 81.56 215 PRO B CA 1
ATOM 5495 C C . PRO B 1 215 ? -13.359 27.469 3.414 1 81.56 215 PRO B C 1
ATOM 5497 O O . PRO B 1 215 ? -13.703 28.359 4.188 1 81.56 215 PRO B O 1
ATOM 5500 N N . MET B 1 216 ? -12.219 26.891 3.418 1 81.81 216 MET B N 1
ATOM 5501 C CA . MET B 1 216 ? -11.203 27.344 4.359 1 81.81 216 MET B CA 1
ATOM 5502 C C . MET B 1 216 ? -9.805 27.062 3.818 1 81.81 216 MET B C 1
ATOM 5504 O O . MET B 1 216 ? -9.633 26.281 2.887 1 81.81 216 MET B O 1
ATOM 5508 N N . THR B 1 217 ? -8.883 27.828 4.359 1 86.56 217 THR B N 1
ATOM 5509 C CA . THR B 1 217 ? -7.473 27.562 4.105 1 86.56 217 THR B CA 1
ATOM 5510 C C . THR B 1 217 ? -6.801 26.984 5.344 1 86.56 217 THR B C 1
ATOM 5512 O O . THR B 1 217 ? -7.176 27.297 6.473 1 86.56 217 THR B O 1
ATOM 5515 N N . MET B 1 218 ? -5.879 26.141 5.055 1 89.88 218 MET B N 1
ATOM 5516 C CA . MET B 1 218 ? -5.199 25.453 6.152 1 89.88 218 MET B CA 1
ATOM 5517 C C . MET B 1 218 ? -3.695 25.406 5.91 1 89.88 218 MET B C 1
ATOM 5519 O O . MET B 1 218 ? -3.25 25.156 4.785 1 89.88 218 MET B O 1
ATOM 5523 N N . ASN B 1 219 ? -2.965 25.719 6.961 1 91.62 219 ASN B N 1
ATOM 5524 C CA . ASN B 1 219 ? -1.517 25.547 6.957 1 91.62 219 ASN B CA 1
ATOM 5525 C C . ASN B 1 219 ? -1.072 24.5 7.984 1 91.62 219 ASN B C 1
ATOM 5527 O O . ASN B 1 219 ? -1.607 24.453 9.094 1 91.62 219 ASN B O 1
ATOM 5531 N N . VAL B 1 220 ? -0.204 23.641 7.543 1 95.81 220 VAL B N 1
ATOM 5532 C CA . VAL B 1 220 ? 0.416 22.688 8.445 1 95.81 220 VAL B CA 1
ATOM 5533 C C . VAL B 1 220 ? 1.929 22.891 8.461 1 95.81 220 VAL B C 1
ATOM 5535 O O . VAL B 1 220 ? 2.566 22.938 7.41 1 95.81 220 VAL B O 1
ATOM 5538 N N . ASP B 1 221 ? 2.424 23.062 9.625 1 95.88 221 ASP B N 1
ATOM 5539 C CA . ASP B 1 221 ? 3.863 23.234 9.805 1 95.88 221 ASP B CA 1
ATOM 5540 C C . ASP B 1 221 ? 4.402 22.328 10.898 1 95.88 221 ASP B C 1
ATOM 5542 O O . ASP B 1 221 ? 3.631 21.75 11.672 1 95.88 221 ASP B O 1
ATOM 5546 N N . VAL B 1 222 ? 5.707 22.109 10.852 1 96.69 222 VAL B N 1
ATOM 5547 C CA . VAL B 1 222 ? 6.391 21.375 11.906 1 96.69 222 VAL B CA 1
ATOM 5548 C C . VAL B 1 222 ? 7.27 22.328 12.719 1 96.69 222 VAL B C 1
ATOM 5550 O O . VAL B 1 222 ? 8.047 23.094 12.148 1 96.69 222 VAL B O 1
ATOM 5553 N N . LYS B 1 223 ? 7.055 22.266 14.016 1 95 223 LYS B N 1
ATOM 5554 C CA . LYS B 1 223 ? 7.801 23.156 14.906 1 95 223 LYS B CA 1
ATOM 5555 C C . LYS B 1 223 ? 8.773 22.359 15.773 1 95 223 LYS B C 1
ATOM 5557 O O . LYS B 1 223 ? 8.445 21.281 16.25 1 95 223 LYS B O 1
ATOM 5562 N N . ASP B 1 224 ? 9.875 23 16.031 1 94.62 224 ASP B N 1
ATOM 5563 C CA . ASP B 1 224 ? 10.961 22.328 16.75 1 94.62 224 ASP B CA 1
ATOM 5564 C C . ASP B 1 224 ? 10.68 22.297 18.25 1 94.62 224 ASP B C 1
ATOM 5566 O O . ASP B 1 224 ? 10.211 23.266 18.828 1 94.62 224 ASP B O 1
ATOM 5570 N N . GLY B 1 225 ? 10.898 21.156 18.781 1 93.94 225 GLY B N 1
ATOM 5571 C CA . GLY B 1 225 ? 10.969 20.984 20.234 1 93.94 225 GLY B CA 1
ATOM 5572 C C . GLY B 1 225 ? 9.602 20.969 20.891 1 93.94 225 GLY B C 1
ATOM 5573 O O . GLY B 1 225 ? 8.602 21.359 20.281 1 93.94 225 GLY B O 1
ATOM 5574 N N . ILE B 1 226 ? 9.57 20.391 22.078 1 94.38 226 ILE B N 1
ATOM 5575 C CA . ILE B 1 226 ? 8.438 20.359 23 1 94.38 226 ILE B CA 1
ATOM 5576 C C . ILE B 1 226 ? 8.906 20.703 24.406 1 94.38 226 ILE B C 1
ATOM 5578 O O . ILE B 1 226 ? 9.734 19.984 24.984 1 94.38 226 ILE B O 1
ATOM 5582 N N . ASP B 1 227 ? 8.367 21.766 24.891 1 91.94 227 ASP B N 1
ATOM 5583 C CA . ASP B 1 227 ? 8.75 22.172 26.234 1 91.94 227 ASP B CA 1
ATOM 5584 C C . ASP B 1 227 ? 8.133 21.25 27.297 1 91.94 227 ASP B C 1
ATOM 5586 O O . ASP B 1 227 ? 6.977 20.844 27.156 1 91.94 227 ASP B O 1
ATOM 5590 N N . SER B 1 228 ? 8.891 21.094 28.312 1 90 228 SER B N 1
ATOM 5591 C CA . SER B 1 228 ? 8.414 20.219 29.375 1 90 228 SER B CA 1
ATOM 5592 C C . SER B 1 228 ? 7.121 20.75 29.984 1 90 228 SER B C 1
ATOM 5594 O O . SER B 1 228 ? 6.281 19.969 30.438 1 90 228 SER B O 1
ATOM 5596 N N . SER B 1 229 ? 6.977 21.984 30.031 1 90.81 229 SER B N 1
ATOM 5597 C CA . SER B 1 229 ? 5.77 22.578 30.594 1 90.81 229 SER B CA 1
ATOM 5598 C C . SER B 1 229 ? 4.539 22.219 29.781 1 90.81 229 SER B C 1
ATOM 5600 O O . SER B 1 229 ? 3.426 22.156 30.297 1 90.81 229 SER B O 1
ATOM 5602 N N . MET B 1 230 ? 4.734 21.906 28.5 1 93.69 230 MET B N 1
ATOM 5603 C CA . MET B 1 230 ? 3.633 21.547 27.625 1 93.69 230 MET B CA 1
ATOM 5604 C C . MET B 1 230 ? 3.164 20.125 27.875 1 93.69 230 MET B C 1
ATOM 5606 O O . MET B 1 230 ? 2.09 19.734 27.422 1 93.69 230 MET B O 1
ATOM 5610 N N . LEU B 1 231 ? 4.023 19.422 28.609 1 93.44 231 LEU B N 1
ATOM 5611 C CA . LEU B 1 231 ? 3.758 18 28.797 1 93.44 231 LEU B CA 1
ATOM 5612 C C . LEU B 1 231 ? 3.201 17.734 30.188 1 93.44 231 LEU B C 1
ATOM 5614 O O . LEU B 1 231 ? 2.994 16.578 30.578 1 93.44 231 LEU B O 1
ATOM 5618 N N . ALA B 1 232 ? 2.895 18.625 30.938 1 88 232 ALA B N 1
ATOM 5619 C CA . ALA B 1 232 ? 2.539 18.5 32.344 1 88 232 ALA B CA 1
ATOM 5620 C C . ALA B 1 232 ? 1.269 17.688 32.531 1 88 232 ALA B C 1
ATOM 5622 O O . ALA B 1 232 ? 1.104 16.984 33.531 1 88 232 ALA B O 1
ATOM 5623 N N . ALA B 1 233 ? 0.397 17.641 31.578 1 87.69 233 ALA B N 1
ATOM 5624 C CA . ALA B 1 233 ? -0.879 16.953 31.703 1 87.69 233 ALA B CA 1
ATOM 5625 C C . ALA B 1 233 ? -0.752 15.492 31.25 1 87.69 233 ALA B C 1
ATOM 5627 O O . ALA B 1 233 ? -1.7 14.719 31.375 1 87.69 233 ALA B O 1
ATOM 5628 N N . LEU B 1 234 ? 0.408 15.219 30.672 1 88.06 234 LEU B N 1
ATOM 5629 C CA . LEU B 1 234 ? 0.609 13.883 30.125 1 88.06 234 LEU B CA 1
ATOM 5630 C C . LEU B 1 234 ? 1.375 13 31.109 1 88.06 234 LEU B C 1
ATOM 5632 O O . LEU B 1 234 ? 2.314 12.305 30.719 1 88.06 234 LEU B O 1
ATOM 5636 N N . GLN B 1 235 ? 0.91 12.789 32.219 1 79 235 GLN B N 1
ATOM 5637 C CA . GLN B 1 235 ? 1.625 12.031 33.25 1 79 235 GLN B CA 1
ATOM 5638 C C . GLN B 1 235 ? 1.884 10.602 32.781 1 79 235 GLN B C 1
ATOM 5640 O O . GLN B 1 235 ? 0.958 9.898 32.375 1 79 235 GLN B O 1
ATOM 5645 N N . GLY B 1 236 ? 3.186 10.25 32.781 1 81.69 236 GLY B N 1
ATOM 5646 C CA . GLY B 1 236 ? 3.605 8.883 32.5 1 81.69 236 GLY B CA 1
ATOM 5647 C C . GLY B 1 236 ? 3.785 8.602 31.031 1 81.69 236 GLY B C 1
ATOM 5648 O O . GLY B 1 236 ? 4.168 7.488 30.656 1 81.69 236 GLY B O 1
ATOM 5649 N N . GLN B 1 237 ? 3.498 9.562 30.281 1 90.75 237 GLN B N 1
ATOM 5650 C CA . GLN B 1 237 ? 3.639 9.359 28.828 1 90.75 237 GLN B CA 1
ATOM 5651 C C . GLN B 1 237 ? 4.906 10.031 28.312 1 90.75 237 GLN B C 1
ATOM 5653 O O . GLN B 1 237 ? 5.289 11.102 28.781 1 90.75 237 GLN B O 1
ATOM 5658 N N . GLU B 1 238 ? 5.496 9.344 27.406 1 93.31 238 GLU B N 1
ATOM 5659 C CA . GLU B 1 238 ? 6.688 9.883 26.766 1 93.31 238 GLU B CA 1
ATOM 5660 C C . GLU B 1 238 ? 6.387 10.352 25.344 1 93.31 238 GLU B C 1
ATOM 5662 O O . GLU B 1 238 ? 5.625 9.703 24.625 1 93.31 238 GLU B O 1
ATOM 5667 N N . ILE B 1 239 ? 7.023 11.43 25 1 95.5 239 ILE B N 1
ATOM 5668 C CA . ILE B 1 239 ? 6.848 11.922 23.641 1 95.5 239 ILE B CA 1
ATOM 5669 C C . ILE B 1 239 ? 7.609 11.023 22.672 1 95.5 239 ILE B C 1
ATOM 5671 O O . ILE B 1 239 ? 8.703 10.539 22.984 1 95.5 239 ILE B O 1
ATOM 5675 N N . VAL B 1 240 ? 7.062 10.82 21.516 1 95.94 240 VAL B N 1
ATOM 5676 C CA . VAL B 1 240 ? 7.703 9.977 20.516 1 95.94 240 VAL B CA 1
ATOM 5677 C C . VAL B 1 240 ? 8.719 10.797 19.719 1 95.94 240 VAL B C 1
ATOM 5679 O O . VAL B 1 240 ? 9.836 10.328 19.453 1 95.94 240 VAL B O 1
ATOM 5682 N N . ASN B 1 241 ? 8.289 11.953 19.312 1 96.06 241 ASN B N 1
ATOM 5683 C CA . ASN B 1 241 ? 9.141 12.867 18.562 1 96.06 241 ASN B CA 1
ATOM 5684 C C . ASN B 1 241 ? 9.344 14.18 19.312 1 96.06 241 ASN B C 1
ATOM 5686 O O . ASN B 1 241 ? 8.484 14.594 20.109 1 96.06 241 ASN B O 1
ATOM 5690 N N . ASP B 1 242 ? 10.445 14.805 19.016 1 95 242 ASP B N 1
ATOM 5691 C CA . ASP B 1 242 ? 10.734 16.094 19.656 1 95 242 ASP B CA 1
ATOM 5692 C C . ASP B 1 242 ? 10.383 17.25 18.734 1 95 242 ASP B C 1
ATOM 5694 O O . ASP B 1 242 ? 11.211 18.141 18.5 1 95 242 ASP B O 1
ATOM 5698 N N . TYR B 1 243 ? 9.336 17.188 18.094 1 96.62 243 TYR B N 1
ATOM 5699 C CA . TYR B 1 243 ? 8.719 18.25 17.297 1 96.62 243 TYR B CA 1
ATOM 5700 C C . TYR B 1 243 ? 7.199 18.141 17.344 1 96.62 243 TYR B C 1
ATOM 5702 O O . TYR B 1 243 ? 6.652 17.125 17.797 1 96.62 243 TYR B O 1
ATOM 5710 N N . ARG B 1 244 ? 6.559 19.172 17 1 97 244 ARG B N 1
ATOM 5711 C CA . ARG B 1 244 ? 5.098 19.203 17 1 97 244 ARG B CA 1
ATOM 5712 C C . ARG B 1 244 ? 4.555 19.703 15.664 1 97 244 ARG B C 1
ATOM 5714 O O . ARG B 1 244 ? 5.172 20.547 15.016 1 97 244 ARG B O 1
ATOM 5721 N N . TYR B 1 245 ? 3.445 19.094 15.281 1 97.75 245 TYR B N 1
ATOM 5722 C CA . TYR B 1 245 ? 2.699 19.609 14.141 1 97.75 245 TYR B CA 1
ATOM 5723 C C . TYR B 1 245 ? 1.856 20.812 14.547 1 97.75 245 TYR B C 1
ATOM 5725 O O . TYR B 1 245 ? 1.193 20.797 15.586 1 97.75 245 TYR B O 1
ATOM 5733 N N . SER B 1 246 ? 1.93 21.859 13.789 1 96.12 246 SER B N 1
ATOM 5734 C CA . SER B 1 246 ? 1.081 23.031 13.969 1 96.12 246 SER B CA 1
ATOM 5735 C C . SER B 1 246 ? 0.09 23.172 12.82 1 96.12 246 SER B C 1
ATOM 5737 O O . SER B 1 246 ? 0.49 23.281 11.656 1 96.12 246 SER B O 1
ATOM 5739 N N . VAL B 1 247 ? -1.143 23.125 13.141 1 94.94 247 VAL B N 1
ATOM 5740 C CA . VAL B 1 247 ? -2.205 23.281 12.156 1 94.94 247 VAL B CA 1
ATOM 5741 C C . VAL B 1 247 ? -2.975 24.578 12.422 1 94.94 247 VAL B C 1
ATOM 5743 O O . VAL B 1 247 ? -3.492 24.781 13.523 1 94.94 247 VAL B O 1
ATOM 5746 N N . VAL B 1 248 ? -3.096 25.438 11.398 1 91.06 248 VAL B N 1
ATOM 5747 C CA . VAL B 1 248 ? -3.781 26.719 11.531 1 91.06 248 VAL B CA 1
ATOM 5748 C C . VAL B 1 248 ? -4.711 26.938 10.336 1 91.06 248 VAL B C 1
ATOM 5750 O O . VAL B 1 248 ? -4.293 26.797 9.188 1 91.06 248 VAL B O 1
ATOM 5753 N N . THR B 1 249 ? -5.914 27.203 10.656 1 87.88 249 THR B N 1
ATOM 5754 C CA . THR B 1 249 ? -6.875 27.516 9.609 1 87.88 249 THR B CA 1
ATOM 5755 C C . THR B 1 249 ? -7.254 29 9.656 1 87.88 249 THR B C 1
ATOM 5757 O O . THR B 1 249 ? -6.973 29.688 10.641 1 87.88 249 THR B O 1
ATOM 5760 N N . ASN B 1 250 ? -7.801 29.516 8.562 1 79.75 250 ASN B N 1
ATOM 5761 C CA . ASN B 1 250 ? -8.258 30.906 8.555 1 79.75 250 ASN B CA 1
ATOM 5762 C C . ASN B 1 250 ? -9.523 31.078 9.398 1 79.75 250 ASN B C 1
ATOM 5764 O O . ASN B 1 250 ? -9.945 32.219 9.664 1 79.75 250 ASN B O 1
ATOM 5768 N N . LEU B 1 251 ? -10.148 29.984 9.75 1 68.62 251 LEU B N 1
ATOM 5769 C CA . LEU B 1 251 ? -11.344 30.047 10.578 1 68.62 251 LEU B CA 1
ATOM 5770 C C . LEU B 1 251 ? -10.984 29.984 12.055 1 68.62 251 LEU B C 1
ATOM 5772 O O . LEU B 1 251 ? -11.867 30.062 12.914 1 68.62 251 LEU B O 1
ATOM 5776 N N . ALA B 1 252 ? -9.891 29.641 12.414 1 56.69 252 ALA B N 1
ATOM 5777 C CA . ALA B 1 252 ? -9.43 29.391 13.773 1 56.69 252 ALA B CA 1
ATOM 5778 C C . ALA B 1 252 ? -9.953 30.469 14.727 1 56.69 252 ALA B C 1
ATOM 5780 O O . ALA B 1 252 ? -10.25 30.172 15.891 1 56.69 252 ALA B O 1
ATOM 5781 N N . ALA B 1 253 ? -9.961 31.672 14.289 1 45.03 253 ALA B N 1
ATOM 5782 C CA . ALA B 1 253 ? -10.352 32.781 15.18 1 45.03 253 ALA B CA 1
ATOM 5783 C C . ALA B 1 253 ? -11.875 32.906 15.242 1 45.03 253 ALA B C 1
ATOM 5785 O O . ALA B 1 253 ? -12.406 33.688 16.031 1 45.03 253 ALA B O 1
ATOM 5786 N N . VAL B 1 254 ? -12.508 32.125 14.273 1 44.03 254 VAL B N 1
ATOM 5787 C CA . VAL B 1 254 ? -13.938 32.406 14.234 1 44.03 254 VAL B CA 1
ATOM 5788 C C . VAL B 1 254 ? -14.688 31.328 15.023 1 44.03 254 VAL B C 1
ATOM 5790 O O . VAL B 1 254 ? -14.219 30.188 15.133 1 44.03 254 VAL B O 1
ATOM 5793 N N . THR B 1 255 ? -15.719 31.594 15.781 1 43.75 255 THR B N 1
ATOM 5794 C CA . THR B 1 255 ? -16.594 30.844 16.672 1 43.75 255 THR B CA 1
ATOM 5795 C C . THR B 1 255 ? -17.016 29.531 16.031 1 43.75 255 THR B C 1
ATOM 5797 O O . THR B 1 255 ? -17.516 29.516 14.906 1 43.75 255 THR B O 1
ATOM 5800 N N . PRO B 1 256 ? -16.641 28.391 16.625 1 47.25 256 PRO B N 1
ATOM 5801 C CA . PRO B 1 256 ? -16.859 26.984 16.266 1 47.25 256 PRO B CA 1
ATOM 5802 C C . PRO B 1 256 ? -18.266 26.734 15.734 1 47.25 256 PRO B C 1
ATOM 5804 O O . PRO B 1 256 ? -18.5 25.703 15.078 1 47.25 256 PRO B O 1
ATOM 5807 N N . ASP B 1 257 ? -19.266 27.5 16.062 1 44.03 257 ASP B N 1
ATOM 5808 C CA . ASP B 1 257 ? -20.641 27.062 15.82 1 44.03 257 ASP B CA 1
ATOM 5809 C C . ASP B 1 257 ? -20.938 27.062 14.32 1 44.03 257 ASP B C 1
ATOM 5811 O O . ASP B 1 257 ? -21.953 26.5 13.891 1 44.03 257 ASP B O 1
ATOM 5815 N N . LEU B 1 258 ? -20.297 27.797 13.555 1 42.03 258 LEU B N 1
ATOM 5816 C CA . LEU B 1 258 ? -20.781 27.969 12.188 1 42.03 258 LEU B CA 1
ATOM 5817 C C . LEU B 1 258 ? -20.172 26.922 11.258 1 42.03 258 LEU B C 1
ATOM 5819 O O . LEU B 1 258 ? -20.719 26.625 10.195 1 42.03 258 LEU B O 1
ATOM 5823 N N . ASN B 1 259 ? -19.047 26.422 11.609 1 50.06 259 ASN B N 1
ATOM 5824 C CA . ASN B 1 259 ? -18.453 25.469 10.672 1 50.06 259 ASN B CA 1
ATOM 5825 C C . ASN B 1 259 ? -18.484 24.047 11.227 1 50.06 259 ASN B C 1
ATOM 5827 O O . ASN B 1 259 ? -17.766 23.719 12.172 1 50.06 259 ASN B O 1
ATOM 5831 N N . GLN B 1 260 ? -19.641 23.391 10.828 1 62.16 260 GLN B N 1
ATOM 5832 C CA . GLN B 1 260 ? -19.688 21.984 11.18 1 62.16 260 GLN B CA 1
ATOM 5833 C C . GLN B 1 260 ? -18.594 21.188 10.469 1 62.16 260 GLN B C 1
ATOM 5835 O O . GLN B 1 260 ? -18.734 20.859 9.297 1 62.16 260 GLN B O 1
ATOM 5840 N N . GLN B 1 261 ? -17.328 21.312 11.109 1 78.88 261 GLN B N 1
ATOM 5841 C CA . GLN B 1 261 ? -16.172 20.656 10.516 1 78.88 261 GLN B CA 1
ATOM 5842 C C . GLN B 1 261 ? -15.75 19.438 11.328 1 78.88 261 GLN B C 1
ATOM 5844 O O . GLN B 1 261 ? -15.82 19.453 12.562 1 78.88 261 GLN B O 1
ATOM 5849 N N . VAL B 1 262 ? -15.547 18.328 10.602 1 87.56 262 VAL B N 1
ATOM 5850 C CA . VAL B 1 262 ? -14.898 17.172 11.219 1 87.56 262 VAL B CA 1
ATOM 5851 C C . VAL B 1 262 ? -13.664 16.766 10.414 1 87.56 262 VAL B C 1
ATOM 5853 O O . VAL B 1 262 ? -13.711 16.719 9.18 1 87.56 262 VAL B O 1
ATOM 5856 N N . THR B 1 263 ? -12.586 16.625 11.148 1 93.62 263 THR B N 1
ATOM 5857 C CA . THR B 1 263 ? -11.344 16.234 10.5 1 93.62 263 THR B CA 1
ATOM 5858 C C . THR B 1 263 ? -10.766 14.977 11.141 1 93.62 263 THR B C 1
ATOM 5860 O O . THR B 1 263 ? -10.797 14.828 12.359 1 93.62 263 THR B O 1
ATOM 5863 N N . VAL B 1 264 ? -10.391 14.055 10.305 1 96.5 264 VAL B N 1
ATOM 5864 C CA . VAL B 1 264 ? -9.602 12.93 10.781 1 96.5 264 VAL B CA 1
ATOM 5865 C C . VAL B 1 264 ? -8.117 13.188 10.531 1 96.5 264 VAL B C 1
ATOM 5867 O O . VAL B 1 264 ? -7.688 13.312 9.383 1 96.5 264 VAL B O 1
ATOM 5870 N N . ILE B 1 265 ? -7.41 13.258 11.602 1 97.12 265 ILE B N 1
ATOM 5871 C CA . ILE B 1 265 ? -5.965 13.422 11.531 1 97.12 265 ILE B CA 1
ATOM 5872 C C . ILE B 1 265 ? -5.289 12.055 11.5 1 97.12 265 ILE B C 1
ATOM 5874 O O . ILE B 1 265 ? -5.609 11.18 12.305 1 97.12 265 ILE B O 1
ATOM 5878 N N . GLN B 1 266 ? -4.43 11.883 10.578 1 97.44 266 GLN B N 1
ATOM 5879 C CA . GLN B 1 266 ? -3.635 10.664 10.477 1 97.44 266 GLN B CA 1
ATOM 5880 C C . GLN B 1 266 ? -2.15 10.953 10.68 1 97.44 266 GLN B C 1
ATOM 5882 O O . GLN B 1 266 ? -1.494 11.508 9.789 1 97.44 266 GLN B O 1
ATOM 5887 N N . MET B 1 267 ? -1.672 10.516 11.82 1 97.62 267 MET B N 1
ATOM 5888 C CA . MET B 1 267 ? -0.28 10.758 12.188 1 97.62 267 MET B CA 1
ATOM 5889 C C . MET B 1 267 ? 0.616 9.617 11.711 1 97.62 267 MET B C 1
ATOM 5891 O O . MET B 1 267 ? 0.35 8.453 12 1 97.62 267 MET B O 1
ATOM 5895 N N . PRO B 1 268 ? 1.663 10 10.984 1 97.19 268 PRO B N 1
ATOM 5896 C CA . PRO B 1 268 ? 2.574 8.938 10.547 1 97.19 268 PRO B CA 1
ATOM 5897 C C . PRO B 1 268 ? 3.352 8.312 11.703 1 97.19 268 PRO B C 1
ATOM 5899 O O . PRO B 1 268 ? 3.725 9.016 12.648 1 97.19 268 PRO B O 1
ATOM 5902 N N . ILE B 1 269 ? 3.645 7.043 11.555 1 95.25 269 ILE B N 1
ATOM 5903 C CA . ILE B 1 269 ? 4.387 6.273 12.547 1 95.25 269 ILE B CA 1
ATOM 5904 C C . ILE B 1 269 ? 5.793 5.984 12.031 1 95.25 269 ILE B C 1
ATOM 5906 O O . ILE B 1 269 ? 5.961 5.441 10.938 1 95.25 269 ILE B O 1
ATOM 5910 N N . ASN B 1 270 ? 6.75 6.422 12.719 1 96.62 270 ASN B N 1
ATOM 5911 C CA . ASN B 1 270 ? 8.109 5.945 12.5 1 96.62 270 ASN B CA 1
ATOM 5912 C C . ASN B 1 270 ? 8.391 4.664 13.289 1 96.62 270 ASN B C 1
ATOM 5914 O O . ASN B 1 270 ? 8.836 4.719 14.438 1 96.62 270 ASN B O 1
ATOM 5918 N N . ALA B 1 271 ? 8.227 3.566 12.656 1 96.75 271 ALA B N 1
ATOM 5919 C CA . ALA B 1 271 ? 8.289 2.266 13.32 1 96.75 271 ALA B CA 1
ATOM 5920 C C . ALA B 1 271 ? 9.672 2.006 13.898 1 96.75 271 ALA B C 1
ATOM 5922 O O . ALA B 1 271 ? 9.805 1.427 14.984 1 96.75 271 ALA B O 1
ATOM 5923 N N . VAL B 1 272 ? 10.68 2.389 13.258 1 96.31 272 VAL B N 1
ATOM 5924 C CA . VAL B 1 272 ? 12.047 2.154 13.703 1 96.31 272 VAL B CA 1
ATOM 5925 C C . VAL B 1 272 ? 12.312 2.943 14.984 1 96.31 272 VAL B C 1
ATOM 5927 O O . VAL B 1 272 ? 12.906 2.42 15.938 1 96.31 272 VAL B O 1
ATOM 5930 N N . ARG B 1 273 ? 11.883 4.102 15 1 96.25 273 ARG B N 1
ATOM 5931 C CA . ARG B 1 273 ? 12.062 4.93 16.188 1 96.25 273 ARG B CA 1
ATOM 5932 C C . ARG B 1 273 ? 11.273 4.367 17.375 1 96.25 273 ARG B C 1
ATOM 5934 O O . ARG B 1 273 ? 11.797 4.281 18.484 1 96.25 273 ARG B O 1
ATOM 5941 N N . ILE B 1 274 ? 10.055 4.031 17.156 1 97 274 ILE B N 1
ATOM 5942 C CA . ILE B 1 274 ? 9.227 3.48 18.219 1 97 274 ILE B CA 1
ATOM 5943 C C . ILE B 1 274 ? 9.836 2.178 18.734 1 97 274 ILE B C 1
ATOM 5945 O O . ILE B 1 274 ? 9.836 1.913 19.938 1 97 274 ILE B O 1
ATOM 5949 N N . GLN B 1 275 ? 10.32 1.372 17.812 1 96.88 275 GLN B N 1
ATOM 5950 C CA . GLN B 1 275 ? 10.984 0.134 18.203 1 96.88 275 GLN B CA 1
ATOM 5951 C C . GLN B 1 275 ? 12.141 0.411 19.156 1 96.88 275 GLN B C 1
ATOM 5953 O O . GLN B 1 275 ? 12.258 -0.229 20.203 1 96.88 275 GLN B O 1
ATOM 5958 N N . LYS B 1 276 ? 12.977 1.351 18.844 1 95.56 276 LYS B N 1
ATOM 5959 C CA . LYS B 1 276 ? 14.117 1.718 19.688 1 95.56 276 LYS B CA 1
ATOM 5960 C C . LYS B 1 276 ? 13.656 2.258 21.031 1 95.56 276 LYS B C 1
ATOM 5962 O O . LYS B 1 276 ? 14.25 1.946 22.062 1 95.56 276 LYS B O 1
ATOM 5967 N N . MET B 1 277 ? 12.633 3.037 20.984 1 96.25 277 MET B N 1
ATOM 5968 C CA . MET B 1 277 ? 12.094 3.584 22.219 1 96.25 277 MET B CA 1
ATOM 5969 C C . MET B 1 277 ? 11.562 2.475 23.125 1 96.25 277 MET B C 1
ATOM 5971 O O . MET B 1 277 ? 11.773 2.494 24.328 1 96.25 277 MET B O 1
ATOM 5975 N N . MET B 1 278 ? 10.852 1.552 22.531 1 97.06 278 MET B N 1
ATOM 5976 C CA . MET B 1 278 ? 10.336 0.427 23.312 1 97.06 278 MET B CA 1
ATOM 5977 C C . MET B 1 278 ? 11.477 -0.357 23.953 1 97.06 278 MET B C 1
ATOM 5979 O O . MET B 1 278 ? 11.391 -0.754 25.109 1 97.06 278 MET B O 1
ATOM 5983 N N . GLN B 1 279 ? 12.516 -0.578 23.203 1 95.38 279 GLN B N 1
ATOM 5984 C CA . GLN B 1 279 ? 13.68 -1.276 23.719 1 95.38 279 GLN B CA 1
ATOM 5985 C C . GLN B 1 279 ? 14.32 -0.496 24.875 1 95.38 279 GLN B C 1
ATOM 5987 O O . GLN B 1 279 ? 14.672 -1.072 25.906 1 95.38 279 GLN B O 1
ATOM 5992 N N . THR B 1 280 ? 14.43 0.766 24.719 1 94.5 280 THR B N 1
ATOM 5993 C CA . THR B 1 280 ? 15.023 1.618 25.734 1 94.5 280 THR B CA 1
ATOM 5994 C C . THR B 1 280 ? 14.164 1.633 27 1 94.5 280 THR B C 1
ATOM 5996 O O . THR B 1 280 ? 14.688 1.714 28.109 1 94.5 280 THR B O 1
ATOM 5999 N N . MET B 1 281 ? 12.867 1.5 26.797 1 93.88 281 MET B N 1
ATOM 6000 C CA . MET B 1 281 ? 11.945 1.472 27.922 1 93.88 281 MET B CA 1
ATOM 6001 C C . MET B 1 281 ? 11.938 0.101 28.594 1 93.88 281 MET B C 1
ATOM 6003 O O . MET B 1 281 ? 11.32 -0.08 29.641 1 93.88 281 MET B O 1
ATOM 6007 N N . GLY B 1 282 ? 12.531 -0.864 27.938 1 93.75 282 GLY B N 1
ATOM 6008 C CA . GLY B 1 282 ? 12.609 -2.203 28.5 1 93.75 282 GLY B CA 1
ATOM 6009 C C . GLY B 1 282 ? 11.375 -3.041 28.219 1 93.75 282 GLY B C 1
ATOM 6010 O O . GLY B 1 282 ? 11.07 -3.971 28.969 1 93.75 282 GLY B O 1
ATOM 6011 N N . VAL B 1 283 ? 10.703 -2.721 27.234 1 95.31 283 VAL B N 1
ATOM 6012 C CA . VAL B 1 283 ? 9.531 -3.516 26.875 1 95.31 283 VAL B CA 1
ATOM 6013 C C . VAL B 1 283 ? 9.969 -4.898 26.391 1 95.31 283 VAL B C 1
ATOM 6015 O O . VAL B 1 283 ? 10.758 -5.012 25.453 1 95.31 283 VAL B O 1
ATOM 6018 N N . PRO B 1 284 ? 9.492 -5.918 27.047 1 94.44 284 PRO B N 1
ATOM 6019 C CA . PRO B 1 284 ? 9.852 -7.266 26.594 1 94.44 284 PRO B CA 1
ATOM 6020 C C . PRO B 1 284 ? 9.203 -7.633 25.266 1 94.44 284 PRO B C 1
ATOM 6022 O O . PRO B 1 284 ? 8.289 -6.945 24.797 1 94.44 284 PRO B O 1
ATOM 6025 N N . PRO B 1 285 ? 9.625 -8.664 24.641 1 94.75 285 PRO B N 1
ATOM 6026 C CA . PRO B 1 285 ? 9.055 -9.086 23.359 1 94.75 285 PRO B CA 1
ATOM 6027 C C . PRO B 1 285 ? 7.555 -9.367 23.453 1 94.75 285 PRO B C 1
ATOM 6029 O O . PRO B 1 285 ? 6.84 -9.234 22.453 1 94.75 285 PRO B O 1
ATOM 6032 N N . THR B 1 286 ? 7.055 -9.703 24.547 1 93.69 286 THR B N 1
ATOM 6033 C CA . THR B 1 286 ? 5.641 -10 24.734 1 93.69 286 THR B CA 1
ATOM 6034 C C . THR B 1 286 ? 4.879 -8.75 25.172 1 93.69 286 THR B C 1
ATOM 6036 O O . THR B 1 286 ? 3.664 -8.797 25.359 1 93.69 286 THR B O 1
ATOM 6039 N N . GLY B 1 287 ? 5.582 -7.688 25.328 1 94.25 287 GLY B N 1
ATOM 6040 C CA . GLY B 1 287 ? 4.984 -6.469 25.844 1 94.25 287 GLY B CA 1
ATOM 6041 C C . GLY B 1 287 ? 4.297 -5.641 24.766 1 94.25 287 GLY B C 1
ATOM 6042 O O . GLY B 1 287 ? 4.285 -6.02 23.594 1 94.25 287 GLY B O 1
ATOM 6043 N N . GLN B 1 288 ? 3.625 -4.566 25.312 1 95.38 288 GLN B N 1
ATOM 6044 C CA . GLN B 1 288 ? 2.895 -3.662 24.422 1 95.38 288 GLN B CA 1
ATOM 6045 C C . GLN B 1 288 ? 2.939 -2.23 24.953 1 95.38 288 GLN B C 1
ATOM 6047 O O . GLN B 1 288 ? 3.285 -1.997 26.109 1 95.38 288 GLN B O 1
ATOM 6052 N N . VAL B 1 289 ? 2.678 -1.346 24.078 1 96.69 289 VAL B N 1
ATOM 6053 C CA . VAL B 1 289 ? 2.625 0.07 24.422 1 96.69 289 VAL B CA 1
ATOM 6054 C C . VAL B 1 289 ? 1.325 0.682 23.906 1 96.69 289 VAL B C 1
ATOM 6056 O O . VAL B 1 289 ? 0.713 0.157 22.969 1 96.69 289 VAL B O 1
ATOM 6059 N N . ALA B 1 290 ? 0.898 1.706 24.562 1 96.19 290 ALA B N 1
ATOM 6060 C CA . ALA B 1 290 ? -0.189 2.555 24.094 1 96.19 290 ALA B CA 1
ATOM 6061 C C . ALA B 1 290 ? 0.352 3.838 23.469 1 96.19 290 ALA B C 1
ATOM 6063 O O . ALA B 1 290 ? 1.168 4.535 24.078 1 96.19 290 ALA B O 1
ATOM 6064 N N . ILE B 1 291 ? -0.009 4.09 22.234 1 97.25 291 ILE B N 1
ATOM 6065 C CA . ILE B 1 291 ? 0.383 5.312 21.547 1 97.25 291 ILE B CA 1
ATOM 6066 C C . ILE B 1 291 ? -0.848 6.184 21.297 1 97.25 291 ILE B C 1
ATOM 6068 O O . ILE B 1 291 ? -1.848 5.715 20.75 1 97.25 291 ILE B O 1
ATOM 6072 N N . ALA B 1 292 ? -0.736 7.434 21.703 1 96.38 292 ALA B N 1
ATOM 6073 C CA . ALA B 1 292 ? -1.873 8.344 21.594 1 96.38 292 ALA B CA 1
ATOM 6074 C C . ALA B 1 292 ? -1.484 9.633 20.875 1 96.38 292 ALA B C 1
ATOM 6076 O O . ALA B 1 292 ? -0.303 9.977 20.797 1 96.38 292 ALA B O 1
ATOM 6077 N N . VAL B 1 293 ? -2.498 10.227 20.297 1 97.25 293 VAL B N 1
ATOM 6078 C CA . VAL B 1 293 ? -2.344 11.57 19.75 1 97.25 293 VAL B CA 1
ATOM 6079 C C . VAL B 1 293 ? -2.801 12.609 20.766 1 97.25 293 VAL B C 1
ATOM 6081 O O . VAL B 1 293 ? -3.91 12.523 21.297 1 97.25 293 VAL B O 1
ATOM 6084 N N . ALA B 1 294 ? -1.928 13.523 21.109 1 96.75 294 ALA B N 1
ATOM 6085 C CA . ALA B 1 294 ? -2.254 14.609 22.031 1 96.75 294 ALA B CA 1
ATOM 6086 C C . ALA B 1 294 ? -2.314 15.945 21.297 1 96.75 294 ALA B C 1
ATOM 6088 O O . ALA B 1 294 ? -1.594 16.156 20.328 1 96.75 294 ALA B O 1
ATOM 6089 N N . GLN B 1 295 ? -3.17 16.797 21.797 1 95.81 295 GLN B N 1
ATOM 6090 C CA . GLN B 1 295 ? -3.387 18.078 21.141 1 95.81 295 GLN B CA 1
ATOM 6091 C C . GLN B 1 295 ? -3.311 19.219 22.156 1 95.81 295 GLN B C 1
ATOM 6093 O O . GLN B 1 295 ? -3.752 19.078 23.297 1 95.81 295 GLN B O 1
ATOM 6098 N N . ARG B 1 296 ? -2.688 20.297 21.812 1 94.62 296 ARG B N 1
ATOM 6099 C CA . ARG B 1 296 ? -2.881 21.609 22.406 1 94.62 296 ARG B CA 1
ATOM 6100 C C . ARG B 1 296 ? -3.855 22.453 21.594 1 94.62 296 ARG B C 1
ATOM 6102 O O . ARG B 1 296 ? -3.482 23.031 20.562 1 94.62 296 ARG B O 1
ATOM 6109 N N . GLY B 1 297 ? -5.055 22.406 22.047 1 88.38 297 GLY B N 1
ATOM 6110 C CA . GLY B 1 297 ? -6.121 23.047 21.297 1 88.38 297 GLY B CA 1
ATOM 6111 C C . GLY B 1 297 ? -6.188 24.547 21.516 1 88.38 297 GLY B C 1
ATOM 6112 O O . GLY B 1 297 ? -5.48 25.078 22.375 1 88.38 297 GLY B O 1
ATOM 6113 N N . VAL B 1 298 ? -7.039 25.234 20.766 1 85.19 298 VAL B N 1
ATOM 6114 C CA . VAL B 1 298 ? -7.227 26.688 20.859 1 85.19 298 VAL B CA 1
ATOM 6115 C C . VAL B 1 298 ? -8.125 27.016 22.047 1 85.19 298 VAL B C 1
ATOM 6117 O O . VAL B 1 298 ? -9.117 26.328 22.297 1 85.19 298 VAL B O 1
ATOM 6120 N N . LEU B 1 299 ? -7.602 28.047 22.891 1 79.12 299 LEU B N 1
ATOM 6121 C CA . LEU B 1 299 ? -8.406 28.5 24.016 1 79.12 299 LEU B CA 1
ATOM 6122 C C . LEU B 1 299 ? -9.367 29.609 23.578 1 79.12 299 LEU B C 1
ATOM 6124 O O . LEU B 1 299 ? -9.008 30.469 22.781 1 79.12 299 LEU B O 1
ATOM 6128 N N . GLN B 1 300 ? -10.594 29.484 23.891 1 59.31 300 GLN B N 1
ATOM 6129 C CA . GLN B 1 300 ? -11.562 30.547 23.625 1 59.31 300 GLN B CA 1
ATOM 6130 C C . GLN B 1 300 ? -11.438 31.672 24.625 1 59.31 300 GLN B C 1
ATOM 6132 O O . GLN B 1 300 ? -11.211 31.438 25.812 1 59.31 300 GLN B O 1
ATOM 6137 N N . ASN B 1 301 ? -10.727 32.906 24.594 1 44.03 301 ASN B N 1
ATOM 6138 C CA . ASN B 1 301 ? -10.734 34.031 25.531 1 44.03 301 ASN B CA 1
ATOM 6139 C C . ASN B 1 301 ? -12.133 34.281 26.062 1 44.03 301 ASN B C 1
ATOM 6141 O O . ASN B 1 301 ? -13.055 34.594 25.312 1 44.03 301 ASN B O 1
ATOM 6145 N N . PRO B 1 302 ? -12.375 34.031 27.406 1 40.41 302 PRO B N 1
ATOM 6146 C CA . PRO B 1 302 ? -13.672 34.438 27.953 1 40.41 302 PRO B CA 1
ATOM 6147 C C . PRO B 1 302 ? -13.961 35.938 27.734 1 40.41 302 PRO B C 1
ATOM 6149 O O . PRO B 1 302 ? -15.125 36.312 27.609 1 40.41 302 PRO B O 1
ATOM 6152 N N . GLY B 1 303 ? -13.141 36.938 28.391 1 34.38 303 GLY B N 1
ATOM 6153 C CA . GLY B 1 303 ? -13.383 38.375 28.312 1 34.38 303 GLY B CA 1
ATOM 6154 C C . GLY B 1 303 ? -13.297 38.906 26.891 1 34.38 303 GLY B C 1
ATOM 6155 O O . GLY B 1 303 ? -13.086 40.125 26.688 1 34.38 303 GLY B O 1
ATOM 6156 N N . GLY B 1 304 ? -13.133 38.25 26.094 1 32.97 304 GLY B N 1
ATOM 6157 C CA . GLY B 1 304 ? -13.305 39.031 24.859 1 32.97 304 GLY B CA 1
ATOM 6158 C C . GLY B 1 304 ? -14.484 39.969 24.906 1 32.97 304 GLY B C 1
ATOM 6159 O O . GLY B 1 304 ? -15.578 39.594 25.328 1 32.97 304 GLY B O 1
ATOM 6160 N N . ALA B 1 305 ? -14.203 41.281 25.391 1 26.91 305 ALA B N 1
ATOM 6161 C CA . ALA B 1 305 ? -15.047 42.281 24.766 1 26.91 305 ALA B CA 1
ATOM 6162 C C . ALA B 1 305 ? -15.578 41.812 23.422 1 26.91 305 ALA B C 1
ATOM 6164 O O . ALA B 1 305 ? -14.805 41.344 22.562 1 26.91 305 ALA B O 1
ATOM 6165 N N . THR B 1 306 ? -16.609 41.281 23.422 1 29.61 306 THR B N 1
ATOM 6166 C CA . THR B 1 306 ? -17.516 41.375 22.281 1 29.61 306 THR B CA 1
ATOM 6167 C C . THR B 1 306 ? -17.344 42.688 21.578 1 29.61 306 THR B C 1
ATOM 6169 O O . THR B 1 306 ? -18.188 43.594 21.703 1 29.61 306 THR B O 1
ATOM 6172 N N . GLY B 1 307 ? -16.297 43.562 21.984 1 26.25 307 GLY B N 1
ATOM 6173 C CA . GLY B 1 307 ? -16.328 44.781 21.203 1 26.25 307 GLY B CA 1
ATOM 6174 C C . GLY B 1 307 ? -16.812 44.562 19.781 1 26.25 307 GLY B C 1
ATOM 6175 O O . GLY B 1 307 ? -16.75 43.438 19.266 1 26.25 307 GLY B O 1
ATOM 6176 N N . ASN B 1 308 ? -17.703 45.594 19.469 1 23.78 308 ASN B N 1
ATOM 6177 C CA . ASN B 1 308 ? -18.266 45.938 18.172 1 23.78 308 ASN B CA 1
ATOM 6178 C C . ASN B 1 308 ? -17.219 45.906 17.062 1 23.78 308 ASN B C 1
ATOM 6180 O O . ASN B 1 308 ? -16.469 46.875 16.859 1 23.78 308 ASN B O 1
ATOM 6184 N N . LEU B 1 309 ? -16.328 45.188 17.094 1 25.39 309 LEU B N 1
ATOM 6185 C CA . LEU B 1 309 ? -15.766 45.25 15.758 1 25.39 309 LEU B CA 1
ATOM 6186 C C . LEU B 1 309 ? -16.859 45.531 14.727 1 25.39 309 LEU B C 1
ATOM 6188 O O . LEU B 1 309 ? -17 44.781 13.75 1 25.39 309 LEU B O 1
ATOM 6192 N N . GLY B 1 310 ? -17.859 46 15.188 1 24.28 310 GLY B N 1
ATOM 6193 C CA . GLY B 1 310 ? -18.703 46.875 14.367 1 24.28 310 GLY B CA 1
ATOM 6194 C C . GLY B 1 310 ? -17.938 48 13.711 1 24.28 310 GLY B C 1
ATOM 6195 O O . GLY B 1 310 ? -18.422 48.625 12.766 1 24.28 310 GLY B O 1
ATOM 6196 N N . GLY B 1 311 ? -16.969 48.656 14.398 1 22.95 311 GLY B N 1
ATOM 6197 C CA . GLY B 1 311 ? -16.391 49.844 13.734 1 22.95 311 GLY B CA 1
ATOM 6198 C C . GLY B 1 311 ? -15.266 49.469 12.781 1 22.95 311 GLY B C 1
ATOM 6199 O O . GLY B 1 311 ? -15.266 49.906 11.625 1 22.95 311 GLY B O 1
ATOM 6200 N N . ALA B 1 312 ? -14.008 49.125 13.18 1 24.44 312 ALA B N 1
ATOM 6201 C CA . ALA B 1 312 ? -13.062 49.062 12.07 1 24.44 312 ALA B CA 1
ATOM 6202 C C . ALA B 1 312 ? -13.227 47.781 11.258 1 24.44 312 ALA B C 1
ATOM 6204 O O . ALA B 1 312 ? -12.672 47.656 10.164 1 24.44 312 ALA B O 1
ATOM 6205 N N . ALA B 1 313 ? -13.516 46.688 11.742 1 25.28 313 ALA B N 1
ATOM 6206 C CA . ALA B 1 313 ? -14.055 45.906 10.633 1 25.28 313 ALA B CA 1
ATOM 6207 C C . ALA B 1 313 ? -15.328 46.531 10.078 1 25.28 313 ALA B C 1
ATOM 6209 O O . ALA B 1 313 ? -15.93 46.031 9.141 1 25.28 313 ALA B O 1
ATOM 6210 N N . ALA B 1 314 ? -15.875 47.312 10.727 1 24.97 314 ALA B N 1
ATOM 6211 C CA . ALA B 1 314 ? -16.812 48.281 10.156 1 24.97 314 ALA B CA 1
ATOM 6212 C C . ALA B 1 314 ? -16.094 49.281 9.25 1 24.97 314 ALA B C 1
ATOM 6214 O O . ALA B 1 314 ? -16.734 49.938 8.422 1 24.97 314 ALA B O 1
ATOM 6215 N N . GLY B 1 315 ? -14.922 49.656 9.609 1 24.06 315 GLY B N 1
ATOM 6216 C CA . GLY B 1 315 ? -14.234 50.438 8.594 1 24.06 315 GLY B CA 1
ATOM 6217 C C . GLY B 1 315 ? -13.625 49.594 7.492 1 24.06 315 GLY B C 1
ATOM 6218 O O . GLY B 1 315 ? -13.305 50.094 6.418 1 24.06 315 GLY B O 1
ATOM 6219 N N . ALA B 1 316 ? -12.633 48.688 7.805 1 23.92 316 ALA B N 1
ATOM 6220 C CA . ALA B 1 316 ? -12.484 48.094 6.488 1 23.92 316 ALA B CA 1
ATOM 6221 C C . ALA B 1 316 ? -13.68 47.188 6.148 1 23.92 316 ALA B C 1
ATOM 6223 O O . ALA B 1 316 ? -13.805 46.094 6.672 1 23.92 316 ALA B O 1
ATOM 6224 N N . ARG B 1 317 ? -14.906 47.469 6.125 1 25.78 317 ARG B N 1
ATOM 6225 C CA . ARG B 1 317 ? -16.047 47.188 5.254 1 25.78 317 ARG B CA 1
ATOM 6226 C C . ARG B 1 317 ? -15.625 46.375 4.035 1 25.78 317 ARG B C 1
ATOM 6228 O O . ARG B 1 317 ? -14.805 46.844 3.236 1 25.78 317 ARG B O 1
ATOM 6235 N N . ALA B 1 318 ? -15.602 44.969 4.145 1 24.86 318 ALA B N 1
ATOM 6236 C CA . ALA B 1 318 ? -15.664 44.5 2.758 1 24.86 318 ALA B CA 1
ATOM 6237 C C . ALA B 1 318 ? -16.312 45.562 1.864 1 24.86 318 ALA B C 1
ATOM 6239 O O . ALA B 1 318 ? -17.234 46.281 2.289 1 24.86 318 ALA B O 1
ATOM 6240 N N . ARG B 1 319 ? -15.695 46.125 1.104 1 27.86 319 ARG B N 1
ATOM 6241 C CA . ARG B 1 319 ? -16.625 46.719 0.153 1 27.86 319 ARG B CA 1
ATOM 6242 C C . ARG B 1 319 ? -17.891 45.906 0.03 1 27.86 319 ARG B C 1
ATOM 6244 O O . ARG B 1 319 ? -17.844 44.656 -0.019 1 27.86 319 ARG B O 1
ATOM 6251 N N . ARG B 1 320 ? -19.141 46.125 0.6 1 29.7 320 ARG B N 1
ATOM 6252 C CA . ARG B 1 320 ? -20.531 45.719 0.51 1 29.7 320 ARG B CA 1
ATOM 6253 C C . ARG B 1 320 ? -20.75 44.75 -0.658 1 29.7 320 ARG B C 1
ATOM 6255 O O . ARG B 1 320 ? -21.766 44.094 -0.732 1 29.7 320 ARG B O 1
ATOM 6262 N N . GLY B 1 321 ? -20.078 44.781 -1.728 1 28.05 321 GLY B N 1
ATOM 6263 C CA . GLY B 1 321 ? -20.5 44.25 -3.006 1 28.05 321 GLY B CA 1
ATOM 6264 C C . GLY B 1 321 ? -20.016 42.812 -3.23 1 28.05 321 GLY B C 1
ATOM 6265 O O . GLY B 1 321 ? -20.312 42.219 -4.262 1 28.05 321 GLY B O 1
ATOM 6266 N N . GLU B 1 322 ? -18.797 42.312 -2.598 1 31.73 322 GLU B N 1
ATOM 6267 C CA . GLU B 1 322 ? -18.484 41.031 -3.232 1 31.73 322 GLU B CA 1
ATOM 6268 C C . GLU B 1 322 ? -19.219 39.875 -2.561 1 31.73 322 GLU B C 1
ATOM 6270 O O . GLU B 1 322 ? -19.109 39.688 -1.349 1 31.73 322 GLU B O 1
ATOM 6275 N N . THR B 1 323 ? -20.266 39.406 -2.895 1 35.47 323 THR B N 1
ATOM 6276 C CA . THR B 1 323 ? -21.172 38.312 -2.514 1 35.47 323 THR B CA 1
ATOM 6277 C C . THR B 1 323 ? -20.391 37.031 -2.277 1 35.47 323 THR B C 1
ATOM 6279 O O . THR B 1 323 ? -19.281 36.844 -2.785 1 35.47 323 THR B O 1
ATOM 6282 N N . ARG B 1 324 ? -20.859 36.188 -1.168 1 39.31 324 ARG B N 1
ATOM 6283 C CA . ARG B 1 324 ? -20.453 34.781 -0.979 1 39.31 324 ARG B CA 1
ATOM 6284 C C . ARG B 1 324 ? -19.969 34.156 -2.287 1 39.31 324 ARG B C 1
ATOM 6286 O O . ARG B 1 324 ? -19.047 33.344 -2.289 1 39.31 324 ARG B O 1
ATOM 6293 N N . ASP B 1 325 ? -20.578 34.625 -3.334 1 40.16 325 ASP B N 1
ATOM 6294 C CA . ASP B 1 325 ? -20.234 34.156 -4.668 1 40.16 325 ASP B CA 1
ATOM 6295 C C . ASP B 1 325 ? -18.844 34.625 -5.09 1 40.16 325 ASP B C 1
ATOM 6297 O O . ASP B 1 325 ? -18.094 33.906 -5.734 1 40.16 325 ASP B O 1
ATOM 6301 N N . GLU B 1 326 ? -18.453 35.75 -4.512 1 40.66 326 GLU B N 1
ATOM 6302 C CA . GLU B 1 326 ? -17.188 36.312 -4.945 1 40.66 326 GLU B CA 1
ATOM 6303 C C . GLU B 1 326 ? -16.016 35.625 -4.238 1 40.66 326 GLU B C 1
ATOM 6305 O O . GLU B 1 326 ? -14.984 35.344 -4.855 1 40.66 326 GLU B O 1
ATOM 6310 N N . PHE B 1 327 ? -16.25 35.281 -3.016 1 41.84 327 PHE B N 1
ATOM 6311 C CA . PHE B 1 327 ? -15.203 34.562 -2.295 1 41.84 327 PHE B CA 1
ATOM 6312 C C . PHE B 1 327 ? -15.031 33.156 -2.842 1 41.84 327 PHE B C 1
ATOM 6314 O O . PHE B 1 327 ? -13.906 32.688 -3.066 1 41.84 327 PHE B O 1
ATOM 6321 N N . ARG B 1 328 ? -16.172 32.5 -2.992 1 46.44 328 ARG B N 1
ATOM 6322 C CA . ARG B 1 328 ? -16.094 31.203 -3.668 1 46.44 328 ARG B CA 1
ATOM 6323 C C . ARG B 1 328 ? -15.328 31.312 -4.977 1 46.44 328 ARG B C 1
ATOM 6325 O O . ARG B 1 328 ? -14.555 30.406 -5.324 1 46.44 328 ARG B O 1
ATOM 6332 N N . LYS B 1 329 ? -15.508 32.438 -5.598 1 47.5 329 LYS B N 1
ATOM 6333 C CA . LYS B 1 329 ? -14.82 32.656 -6.863 1 47.5 329 LYS B CA 1
ATOM 6334 C C . LYS B 1 329 ? -13.328 32.906 -6.641 1 47.5 329 LYS B C 1
ATOM 6336 O O . LYS B 1 329 ? -12.5 32.5 -7.445 1 47.5 329 LYS B O 1
ATOM 6341 N N . LYS B 1 330 ? -13 33.438 -5.566 1 43.78 330 LYS B N 1
ATOM 6342 C CA . LYS B 1 330 ? -11.594 33.719 -5.277 1 43.78 330 LYS B CA 1
ATOM 6343 C C . LYS B 1 330 ? -10.859 32.438 -4.875 1 43.78 330 LYS B C 1
ATOM 6345 O O . LYS B 1 330 ? -9.742 32.188 -5.336 1 43.78 330 LYS B O 1
ATOM 6350 N N . VAL B 1 331 ? -11.508 31.766 -3.998 1 45.28 331 VAL B N 1
ATOM 6351 C CA . VAL B 1 331 ? -10.93 30.484 -3.609 1 45.28 331 VAL B CA 1
ATOM 6352 C C . VAL B 1 331 ? -10.852 29.562 -4.824 1 45.28 331 VAL B C 1
ATOM 6354 O O . VAL B 1 331 ? -9.844 28.891 -5.039 1 45.28 331 VAL B O 1
ATOM 6357 N N . ALA B 1 332 ? -12.047 29.641 -5.578 1 43.5 332 ALA B N 1
ATOM 6358 C CA . ALA B 1 332 ? -12.055 28.891 -6.832 1 43.5 332 ALA B CA 1
ATOM 6359 C C . ALA B 1 332 ? -10.961 29.391 -7.773 1 43.5 332 ALA B C 1
ATOM 6361 O O . ALA B 1 332 ? -10.328 28.609 -8.484 1 43.5 332 ALA B O 1
ATOM 6362 N N . ARG B 1 333 ? -10.852 30.641 -7.812 1 42.03 333 ARG B N 1
ATOM 6363 C CA . ARG B 1 333 ? -9.805 31.219 -8.656 1 42.03 333 ARG B CA 1
ATOM 6364 C C . ARG B 1 333 ? -8.422 30.812 -8.148 1 42.03 333 ARG B C 1
ATOM 6366 O O . ARG B 1 333 ? -7.512 30.578 -8.945 1 42.03 333 ARG B O 1
ATOM 6373 N N . GLN B 1 334 ? -8.344 30.797 -6.922 1 40.38 334 GLN B N 1
ATOM 6374 C CA . GLN B 1 334 ? -7.062 30.391 -6.355 1 40.38 334 GLN B CA 1
ATOM 6375 C C . GLN B 1 334 ? -6.793 28.906 -6.625 1 40.38 334 GLN B C 1
ATOM 6377 O O . GLN B 1 334 ? -5.652 28.516 -6.891 1 40.38 334 GLN B O 1
ATOM 6382 N N . VAL B 1 335 ? -7.949 28.25 -6.551 1 40.19 335 VAL B N 1
ATOM 6383 C CA . VAL B 1 335 ? -7.816 26.859 -6.938 1 40.19 335 VAL B CA 1
ATOM 6384 C C . VAL B 1 335 ? -7.539 26.75 -8.438 1 40.19 335 VAL B C 1
ATOM 6386 O O . VAL B 1 335 ? -6.695 25.969 -8.867 1 40.19 335 VAL B O 1
ATOM 6389 N N . GLN B 1 336 ? -8.477 27.562 -9.375 1 33.41 336 GLN B N 1
ATOM 6390 C CA . GLN B 1 336 ? -8.273 27.578 -10.82 1 33.41 336 GLN B CA 1
ATOM 6391 C C . GLN B 1 336 ? -7.004 28.328 -11.188 1 33.41 336 GLN B C 1
ATOM 6393 O O . GLN B 1 336 ? -6.355 28.016 -12.188 1 33.41 336 GLN B O 1
ATOM 6398 N N . ALA B 1 337 ? -6.848 29.484 -10.641 1 32.78 337 ALA B N 1
ATOM 6399 C CA . ALA B 1 337 ? -5.695 30.312 -10.969 1 32.78 337 ALA B CA 1
ATOM 6400 C C . ALA B 1 337 ? -4.387 29.578 -10.688 1 32.78 337 ALA B C 1
ATOM 6402 O O . ALA B 1 337 ? -3.326 29.984 -11.172 1 32.78 337 ALA B O 1
ATOM 6403 N N . GLY B 1 338 ? -4.512 28.625 -9.773 1 31.11 338 GLY B N 1
ATOM 6404 C CA . GLY B 1 338 ? -3.273 27.875 -9.656 1 31.11 338 GLY B CA 1
ATOM 6405 C C . GLY B 1 338 ? -2.887 27.156 -10.945 1 31.11 338 GLY B C 1
ATOM 6406 O O . GLY B 1 338 ? -1.834 26.531 -11.016 1 31.11 338 GLY B O 1
ATOM 6407 N N . GLN B 1 339 ? -4.016 26.891 -11.797 1 26.5 339 GLN B N 1
ATOM 6408 C CA . GLN B 1 339 ? -3.668 26.141 -13 1 26.5 339 GLN B CA 1
ATOM 6409 C C . GLN B 1 339 ? -3.139 27.078 -14.094 1 26.5 339 GLN B C 1
ATOM 6411 O O . GLN B 1 339 ? -2.494 26.609 -15.039 1 26.5 339 GLN B O 1
ATOM 6416 N N . SER B 1 340 ? -3.979 28.219 -14.484 1 25.22 340 SER B N 1
ATOM 6417 C CA . SER B 1 340 ? -3.723 28.844 -15.773 1 25.22 340 SER B CA 1
ATOM 6418 C C . SER B 1 340 ? -2.383 29.578 -15.781 1 25.22 340 SER B C 1
ATOM 6420 O O . SER B 1 340 ? -2.012 30.203 -14.797 1 25.22 340 SER B O 1
ATOM 6422 N N . GLY B 1 341 ? -1.561 29.219 -16.703 1 21.12 341 GLY B N 1
ATOM 6423 C CA . GLY B 1 341 ? -0.33 29.859 -17.141 1 21.12 341 GLY B CA 1
ATOM 6424 C C . GLY B 1 341 ? -0.491 31.344 -17.391 1 21.12 341 GLY B C 1
ATOM 6425 O O . GLY B 1 341 ? -1.596 31.812 -17.688 1 21.12 341 GLY B O 1
ATOM 6426 N N . GLN B 1 342 ? 0.415 32.188 -17 1 21.09 342 GLN B N 1
ATOM 6427 C CA . GLN B 1 342 ? 0.769 33.594 -17.125 1 21.09 342 GLN B CA 1
ATOM 6428 C C . GLN B 1 342 ? 0.687 34.062 -18.578 1 21.09 342 GLN B C 1
ATOM 6430 O O . GLN B 1 342 ? 1.591 33.781 -19.375 1 21.09 342 GLN B O 1
ATOM 6435 N N . THR B 1 343 ? -0.507 33.969 -19.297 1 20.33 343 THR B N 1
ATOM 6436 C CA . THR B 1 343 ? -0.367 34.781 -20.5 1 20.33 343 THR B CA 1
ATOM 6437 C C . THR B 1 343 ? -0.184 36.25 -20.125 1 20.33 343 THR B C 1
ATOM 6439 O O . THR B 1 343 ? -0.912 36.781 -19.281 1 20.33 343 THR B O 1
ATOM 6442 N N . GLY B 1 344 ? 0.993 36.938 -20.516 1 19.62 344 GLY B N 1
ATOM 6443 C CA . GLY B 1 344 ? 1.699 38.219 -20.391 1 19.62 344 GLY B CA 1
ATOM 6444 C C . GLY B 1 344 ? 0.919 39.406 -20.953 1 19.62 344 GLY B C 1
ATOM 6445 O O . GLY B 1 344 ? 1.499 40.312 -21.547 1 19.62 344 GLY B O 1
ATOM 6446 N N . GLN B 1 345 ? -0.426 39.344 -21.203 1 18.67 345 GLN B N 1
ATOM 6447 C CA . GLN B 1 345 ? -0.736 40.625 -21.875 1 18.67 345 GLN B CA 1
ATOM 6448 C C . GLN B 1 345 ? -0.606 41.781 -20.922 1 18.67 345 GLN B C 1
ATOM 6450 O O . GLN B 1 345 ? -1.153 41.781 -19.812 1 18.67 345 GLN B O 1
ATOM 6455 N N . ASN B 1 346 ? 0.419 42.781 -21.203 1 19.55 346 ASN B N 1
ATOM 6456 C CA . ASN B 1 346 ? 0.978 44.031 -20.703 1 19.55 346 ASN B CA 1
ATOM 6457 C C . ASN B 1 346 ? -0.068 45.156 -20.672 1 19.55 346 ASN B C 1
ATOM 6459 O O . ASN B 1 346 ? 0.276 46.312 -20.578 1 19.55 346 ASN B O 1
ATOM 6463 N N . GLY B 1 347 ? -1.344 45 -20.859 1 19.48 347 GLY B N 1
ATOM 6464 C CA . GLY B 1 347 ? -1.967 46.312 -21 1 19.48 347 GLY B CA 1
ATOM 6465 C C . GLY B 1 347 ? -1.812 47.156 -19.766 1 19.48 347 GLY B C 1
ATOM 6466 O O . GLY B 1 347 ? -1.957 46.688 -18.641 1 19.48 347 GLY B O 1
ATOM 6467 N N . GLN B 1 348 ? -1.072 48.406 -19.844 1 19.05 348 GLN B N 1
ATOM 6468 C CA . GLN B 1 348 ? -0.548 49.531 -19.078 1 19.05 348 GLN B CA 1
ATOM 6469 C C . GLN B 1 348 ? -1.664 50.25 -18.312 1 19.05 348 GLN B C 1
ATOM 6471 O O . GLN B 1 348 ? -1.441 51.312 -17.734 1 19.05 348 GLN B O 1
ATOM 6476 N N . THR B 1 349 ? -2.883 49.875 -18.312 1 20.47 349 THR B N 1
ATOM 6477 C CA . THR B 1 349 ? -3.633 51.062 -17.891 1 20.47 349 THR B CA 1
ATOM 6478 C C . THR B 1 349 ? -3.225 51.5 -16.484 1 20.47 349 THR B C 1
ATOM 6480 O O . THR B 1 349 ? -2.949 50.656 -15.633 1 20.47 349 THR B O 1
ATOM 6483 N N . GLY B 1 350 ? -2.832 52.781 -16.25 1 19.98 350 GLY B N 1
ATOM 6484 C CA . GLY B 1 350 ? -2.355 53.719 -15.25 1 19.98 350 GLY B CA 1
ATOM 6485 C C . GLY B 1 350 ? -3.166 53.688 -13.969 1 19.98 350 GLY B C 1
ATOM 6486 O O . GLY B 1 350 ? -3.164 54.656 -13.195 1 19.98 350 GLY B O 1
ATOM 6487 N N . GLN B 1 351 ? -3.961 52.688 -13.742 1 19.58 351 GLN B N 1
ATOM 6488 C CA . GLN B 1 351 ? -4.828 53.062 -12.633 1 19.58 351 GLN B CA 1
ATOM 6489 C C . GLN B 1 351 ? -4.008 53.406 -11.383 1 19.58 351 GLN B C 1
ATOM 6491 O O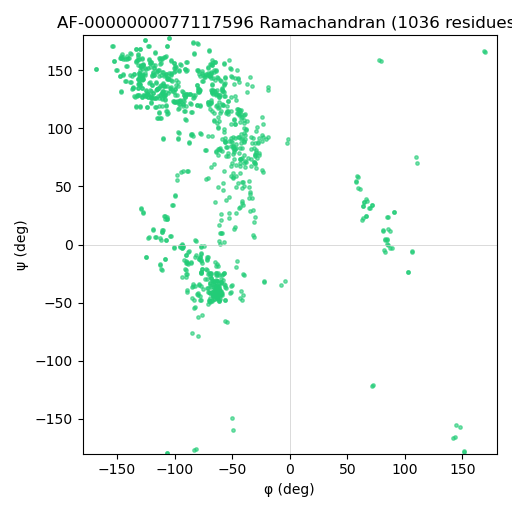 . GLN B 1 351 ? -2.932 52.844 -11.18 1 19.58 351 GLN B O 1
ATOM 6496 N N . GLN B 1 352 ? -4.387 54.562 -10.719 1 20.92 352 GLN B N 1
ATOM 6497 C CA . GLN B 1 352 ? -3.992 55.312 -9.531 1 20.92 352 GLN B CA 1
ATOM 6498 C C . GLN B 1 352 ? -3.711 54.375 -8.359 1 20.92 352 GLN B C 1
ATOM 6500 O O . GLN B 1 352 ? -4.488 53.469 -8.094 1 20.92 352 GLN B O 1
ATOM 6505 N N . THR B 1 353 ? -2.398 54.312 -8.078 1 21.77 353 THR B N 1
ATOM 6506 C CA . THR B 1 353 ? -1.624 53.594 -7.082 1 21.77 353 THR B CA 1
ATOM 6507 C C . THR B 1 353 ? -2.172 53.844 -5.68 1 21.77 353 THR B C 1
ATOM 6509 O O . THR B 1 353 ? -1.715 54.75 -4.977 1 21.77 353 THR B O 1
ATOM 6512 N N . GLY B 1 354 ? -3.537 54.156 -5.551 1 21.56 354 GLY B N 1
ATOM 6513 C CA . GLY B 1 354 ? -3.744 54.375 -4.129 1 21.56 354 GLY B CA 1
ATOM 6514 C C . GLY B 1 354 ? -3.143 53.281 -3.27 1 21.56 354 GLY B C 1
ATOM 6515 O O . GLY B 1 354 ? -3.146 52.094 -3.656 1 21.56 354 GLY B O 1
ATOM 6516 N N . THR B 1 355 ? -2.041 53.656 -2.713 1 22.64 355 THR B N 1
ATOM 6517 C CA . THR B 1 355 ? -1.285 52.906 -1.714 1 22.64 355 THR B CA 1
ATOM 6518 C C . THR B 1 355 ? -2.225 52.25 -0.721 1 22.64 355 THR B C 1
ATOM 6520 O O . THR B 1 355 ? -2.822 52.906 0.128 1 22.64 355 THR B O 1
ATOM 6523 N N . ALA B 1 356 ? -3.176 51.5 -1.197 1 25.73 356 ALA B N 1
ATOM 6524 C CA . ALA B 1 356 ? -3.912 50.812 -0.128 1 25.73 356 ALA B CA 1
ATOM 6525 C C . ALA B 1 356 ? -2.959 50.125 0.837 1 25.73 356 ALA B C 1
ATOM 6527 O O . ALA B 1 356 ? -2.199 49.25 0.435 1 25.73 356 ALA B O 1
ATOM 6528 N N . THR B 1 357 ? -2.371 50.906 1.715 1 24.22 357 THR B N 1
ATOM 6529 C CA . THR B 1 357 ? -1.712 50.375 2.914 1 24.22 357 THR B CA 1
ATOM 6530 C C . THR B 1 357 ? -2.521 49.25 3.539 1 24.22 357 THR B C 1
ATOM 6532 O O . THR B 1 357 ? -3.479 49.5 4.277 1 24.22 357 THR B O 1
ATOM 6535 N N . THR B 1 358 ? -3.152 48.5 2.74 1 26.17 358 THR B N 1
ATOM 6536 C CA . THR B 1 358 ? -3.775 47.406 3.496 1 26.17 358 THR B CA 1
ATOM 6537 C C . THR B 1 358 ? -2.758 46.75 4.414 1 26.17 358 THR B C 1
ATOM 6539 O O . THR B 1 358 ? -1.833 46.062 3.939 1 26.17 358 THR B O 1
ATOM 6542 N N . GLY B 1 359 ? -2.211 47.5 5.336 1 24.94 359 GLY B N 1
ATOM 6543 C CA . GLY B 1 359 ? -1.479 46.938 6.457 1 24.94 359 GLY B CA 1
ATOM 6544 C C . GLY B 1 359 ? -2.027 45.594 6.906 1 24.94 359 GLY B C 1
ATOM 6545 O O . GLY B 1 359 ? -2.887 45.531 7.789 1 24.94 359 GLY B O 1
ATOM 6546 N N . ASN B 1 360 ? -2.381 44.812 5.953 1 25.88 360 ASN B N 1
ATOM 6547 C CA . ASN B 1 360 ? -2.641 43.438 6.41 1 25.88 360 ASN B CA 1
ATOM 6548 C C . ASN B 1 360 ? -1.53 42.938 7.332 1 25.88 360 ASN B C 1
ATOM 6550 O O . ASN B 1 360 ? -0.43 42.625 6.871 1 25.88 360 ASN B O 1
ATOM 6554 N N . ASN B 1 361 ? -1.187 43.75 8.336 1 24.66 361 ASN B N 1
ATOM 6555 C CA . ASN B 1 361 ? -0.345 43.156 9.375 1 24.66 361 ASN B CA 1
ATOM 6556 C C . ASN B 1 361 ? -0.629 41.656 9.539 1 24.66 361 ASN B C 1
ATOM 6558 O O . ASN B 1 361 ? -1.745 41.281 9.891 1 24.66 361 ASN B O 1
ATOM 6562 N N . PRO B 1 362 ? -0.044 40.875 8.727 1 30.34 362 PRO B N 1
ATOM 6563 C CA . PRO B 1 362 ? -0.178 39.469 9.086 1 30.34 362 PRO B CA 1
ATOM 6564 C C . PRO B 1 362 ? -0.197 39.25 10.602 1 30.34 362 PRO B C 1
ATOM 6566 O O . PRO B 1 362 ? 0.836 39.375 11.258 1 30.34 362 PRO B O 1
ATOM 6569 N N . VAL B 1 363 ? -0.895 40.031 11.344 1 28.34 363 VAL B N 1
ATOM 6570 C CA . VAL B 1 363 ? -1.055 39.594 12.727 1 28.34 363 VAL B CA 1
ATOM 6571 C C . VAL B 1 363 ? -1.048 38.062 12.781 1 28.34 363 VAL B C 1
ATOM 6573 O O . VAL B 1 363 ? -1.933 37.406 12.219 1 28.34 363 VAL B O 1
ATOM 6576 N N . ALA B 1 364 ? 0.061 37.469 12.555 1 35.62 364 ALA B N 1
ATOM 6577 C CA . ALA B 1 364 ? 0.24 36.094 12.961 1 35.62 364 ALA B CA 1
ATOM 6578 C C . ALA B 1 364 ? -0.714 35.719 14.086 1 35.62 364 ALA B C 1
ATOM 6580 O O . ALA B 1 364 ? -0.634 36.281 15.188 1 35.62 364 ALA B O 1
ATOM 6581 N N . VAL B 1 365 ? -1.886 35.75 13.914 1 40.56 365 VAL B N 1
ATOM 6582 C CA . VAL B 1 365 ? -2.883 35.281 14.875 1 40.56 365 VAL B CA 1
ATOM 6583 C C . VAL B 1 365 ? -2.295 34.156 15.734 1 40.56 365 VAL B C 1
ATOM 6585 O O . VAL B 1 365 ? -2.016 33.062 15.242 1 40.56 365 VAL B O 1
ATOM 6588 N N . SER B 1 366 ? -1.307 34.562 16.516 1 51.19 366 SER B N 1
ATOM 6589 C CA . SER B 1 366 ? -0.853 33.594 17.531 1 51.19 366 SER B CA 1
ATOM 6590 C C . SER B 1 366 ? -2.031 32.938 18.234 1 51.19 366 SER B C 1
ATOM 6592 O O . SER B 1 366 ? -2.875 33.594 18.828 1 51.19 366 SER B O 1
ATOM 6594 N N . LEU B 1 367 ? -2.4 31.766 17.641 1 65.56 367 LEU B N 1
ATOM 6595 C CA . LEU B 1 367 ? -3.402 30.938 18.312 1 65.56 367 LEU B CA 1
ATOM 6596 C C . LEU B 1 367 ? -3.117 30.828 19.797 1 65.56 367 LEU B C 1
ATOM 6598 O O . LEU B 1 367 ? -1.962 30.672 20.203 1 65.56 367 LEU B O 1
ATOM 6602 N N . LEU B 1 368 ? -4.027 31.422 20.531 1 78.88 368 LEU B N 1
ATOM 6603 C CA . LEU B 1 368 ? -3.92 31.109 21.953 1 78.88 368 LEU B CA 1
ATOM 6604 C C . LEU B 1 368 ? -4.207 29.625 22.203 1 78.88 368 LEU B C 1
ATOM 6606 O O . LEU B 1 368 ? -5.34 29.172 22.047 1 78.88 368 LEU B O 1
ATOM 6610 N N . LEU B 1 369 ? -3.102 28.984 22.469 1 87.69 369 LEU B N 1
ATOM 6611 C CA . LEU B 1 369 ? -3.223 27.547 22.641 1 87.69 369 LEU B CA 1
ATOM 6612 C C . LEU B 1 369 ? -3.252 27.172 24.109 1 87.69 369 LEU B C 1
ATOM 6614 O O . LEU B 1 369 ? -2.785 27.938 24.953 1 87.69 369 LEU B O 1
ATOM 6618 N N . ALA B 1 370 ? -3.887 26.109 24.359 1 88.81 370 ALA B N 1
ATOM 6619 C CA . ALA B 1 370 ? -3.799 25.531 25.688 1 88.81 370 ALA B CA 1
ATOM 6620 C C . ALA B 1 370 ? -2.346 25.375 26.125 1 88.81 370 ALA B C 1
ATOM 6622 O O . ALA B 1 370 ? -1.466 25.109 25.297 1 88.81 370 ALA B O 1
ATOM 6623 N N . PRO B 1 371 ? -2.148 25.547 27.328 1 90.12 371 PRO B N 1
ATOM 6624 C CA . PRO B 1 371 ? -0.766 25.5 27.812 1 90.12 371 PRO B CA 1
ATOM 6625 C C . PRO B 1 371 ? -0.155 24.109 27.719 1 90.12 371 PRO B C 1
ATOM 6627 O O . PRO B 1 371 ? 1.065 23.969 27.609 1 90.12 371 PRO B O 1
ATOM 6630 N N . THR B 1 372 ? -1.024 23.031 27.812 1 93.94 372 THR B N 1
ATOM 6631 C CA . THR B 1 372 ? -0.491 21.672 27.828 1 93.94 372 THR B CA 1
ATOM 6632 C C . THR B 1 372 ? -1.173 20.812 26.766 1 93.94 372 THR B C 1
ATOM 6634 O O . THR B 1 372 ? -2.303 21.094 26.359 1 93.94 372 THR B O 1
ATOM 6637 N N . PHE B 1 373 ? -0.383 19.828 26.422 1 95.31 373 PHE B N 1
ATOM 6638 C CA . PHE B 1 373 ? -0.971 18.812 25.562 1 95.31 373 PHE B CA 1
ATOM 6639 C C . PHE B 1 373 ? -1.886 17.891 26.375 1 95.31 373 PHE B C 1
ATOM 6641 O O . PHE B 1 373 ? -1.58 17.547 27.516 1 95.31 373 PHE B O 1
ATOM 6648 N N . THR B 1 374 ? -2.98 17.531 25.766 1 92.19 374 THR B N 1
ATOM 6649 C CA . THR B 1 374 ? -3.893 16.531 26.328 1 92.19 374 THR B CA 1
ATOM 6650 C C . THR B 1 374 ? -4.262 15.484 25.281 1 92.19 374 THR B C 1
ATOM 6652 O O . THR B 1 374 ? -4.48 15.812 24.109 1 92.19 374 THR B O 1
ATOM 6655 N N . PRO B 1 375 ? -4.293 14.258 25.703 1 91.94 375 PRO B N 1
ATOM 6656 C CA . PRO B 1 375 ? -4.734 13.242 24.734 1 91.94 375 PRO B CA 1
ATOM 6657 C C . PRO B 1 375 ? -6.121 13.531 24.172 1 91.94 375 PRO B C 1
ATOM 6659 O O . PRO B 1 375 ? -7.008 13.992 24.891 1 91.94 375 PRO B O 1
ATOM 6662 N N . ILE B 1 376 ? -6.234 13.336 22.906 1 93 376 ILE B N 1
ATOM 6663 C CA . ILE B 1 376 ? -7.527 13.531 22.25 1 93 376 ILE B CA 1
ATOM 6664 C C . ILE B 1 376 ? -8.516 12.484 22.766 1 93 376 ILE B C 1
ATOM 6666 O O . ILE B 1 376 ? -8.195 11.297 22.828 1 93 376 ILE B O 1
ATOM 6670 N N . GLN B 1 377 ? -9.68 12.969 23.125 1 88.44 377 GLN B N 1
ATOM 6671 C CA . GLN B 1 377 ? -10.695 12.078 23.672 1 88.44 377 GLN B CA 1
ATOM 6672 C C . GLN B 1 377 ? -11.625 11.555 22.578 1 88.44 377 GLN B C 1
ATOM 6674 O O . GLN B 1 377 ? -12.828 11.844 22.609 1 88.44 377 GLN B O 1
ATOM 6679 N N . ALA B 1 378 ? -11.125 10.852 21.688 1 93.62 378 ALA B N 1
ATOM 6680 C CA . ALA B 1 378 ? -11.852 10.211 20.594 1 93.62 378 ALA B CA 1
ATOM 6681 C C . ALA B 1 378 ? -11.242 8.852 20.25 1 93.62 378 ALA B C 1
ATOM 6683 O O . ALA B 1 378 ? -10.086 8.578 20.594 1 93.62 378 ALA B O 1
ATOM 6684 N N . ASP B 1 379 ? -12.031 8.062 19.625 1 92.12 379 ASP B N 1
ATOM 6685 C CA . ASP B 1 379 ? -11.555 6.727 19.266 1 92.12 379 ASP B CA 1
ATOM 6686 C C . ASP B 1 379 ? -10.492 6.793 18.172 1 92.12 379 ASP B C 1
ATOM 6688 O O . ASP B 1 379 ? -10.758 7.285 17.078 1 92.12 379 ASP B O 1
ATOM 6692 N N . ALA B 1 380 ? -9.375 6.289 18.531 1 96.56 380 ALA B N 1
ATOM 6693 C CA . ALA B 1 380 ? -8.281 6.227 17.578 1 96.56 380 ALA B CA 1
ATOM 6694 C C . ALA B 1 380 ? -8.211 4.855 16.906 1 96.56 380 ALA B C 1
ATOM 6696 O O . ALA B 1 380 ? -8.648 3.857 17.484 1 96.56 380 ALA B O 1
ATOM 6697 N N . GLN B 1 381 ? -7.742 4.852 15.695 1 96.25 381 GLN B N 1
ATOM 6698 C CA . GLN B 1 381 ? -7.559 3.602 14.969 1 96.25 381 GLN B CA 1
ATOM 6699 C C . GLN B 1 381 ? -6.152 3.514 14.375 1 96.25 381 GLN B C 1
ATOM 6701 O O . GLN B 1 381 ? -5.582 4.527 13.969 1 96.25 381 GLN B O 1
ATOM 6706 N N . LEU B 1 382 ? -5.672 2.264 14.383 1 95.75 382 LEU B N 1
ATOM 6707 C CA . LEU B 1 382 ? -4.355 1.993 13.812 1 95.75 382 LEU B CA 1
ATOM 6708 C C . LEU B 1 382 ? -4.473 1.519 12.367 1 95.75 382 LEU B C 1
ATOM 6710 O O . LEU B 1 382 ? -5.188 0.554 12.086 1 95.75 382 LEU B O 1
ATOM 6714 N N . ASP B 1 383 ? -3.859 2.244 11.484 1 94.19 383 ASP B N 1
ATOM 6715 C CA . ASP B 1 383 ? -3.639 1.783 10.117 1 94.19 383 ASP B CA 1
ATOM 6716 C C . ASP B 1 383 ? -2.244 1.186 9.953 1 94.19 383 ASP B C 1
ATOM 6718 O O . ASP B 1 383 ? -1.321 1.862 9.5 1 94.19 383 ASP B O 1
ATOM 6722 N N . GLN B 1 384 ? -2.158 -0.056 10.164 1 90.81 384 GLN B N 1
ATOM 6723 C CA . GLN B 1 384 ? -0.855 -0.711 10.18 1 90.81 384 GLN B CA 1
ATOM 6724 C C . GLN B 1 384 ? -0.26 -0.779 8.773 1 90.81 384 GLN B C 1
ATOM 6726 O O . GLN B 1 384 ? 0.948 -0.606 8.594 1 90.81 384 GLN B O 1
ATOM 6731 N N . ALA B 1 385 ? -1.101 -1.002 7.852 1 87.44 385 ALA B N 1
ATOM 6732 C CA . ALA B 1 385 ? -0.636 -1.17 6.48 1 87.44 385 ALA B CA 1
ATOM 6733 C C . ALA B 1 385 ? 0.009 0.111 5.957 1 87.44 385 ALA B C 1
ATOM 6735 O O . ALA B 1 385 ? 0.978 0.061 5.195 1 87.44 385 ALA B O 1
ATOM 6736 N N . ASN B 1 386 ? -0.517 1.224 6.363 1 89.88 386 ASN B N 1
ATOM 6737 C CA . ASN B 1 386 ? -0.007 2.504 5.887 1 89.88 386 ASN B CA 1
ATOM 6738 C C . ASN B 1 386 ? 0.778 3.236 6.969 1 89.88 386 ASN B C 1
ATOM 6740 O O . ASN B 1 386 ? 1.182 4.387 6.785 1 89.88 386 ASN B O 1
ATOM 6744 N N . MET B 1 387 ? 0.988 2.672 8.117 1 93.69 387 MET B N 1
ATOM 6745 C CA . MET B 1 387 ? 1.804 3.145 9.234 1 93.69 387 MET B CA 1
ATOM 6746 C C . MET B 1 387 ? 1.321 4.508 9.727 1 93.69 387 MET B C 1
ATOM 6748 O O . MET B 1 387 ? 2.105 5.453 9.812 1 93.69 387 MET B O 1
ATOM 6752 N N . ARG B 1 388 ? 0.044 4.527 10.133 1 96.69 388 ARG B N 1
ATOM 6753 C CA . ARG B 1 388 ? -0.549 5.762 10.641 1 96.69 388 ARG B CA 1
ATOM 6754 C C . ARG B 1 388 ? -1.495 5.484 11.797 1 96.69 388 ARG B C 1
ATOM 6756 O O . ARG B 1 388 ? -2.047 4.387 11.906 1 96.69 388 ARG B O 1
ATOM 6763 N N . ILE B 1 389 ? -1.645 6.473 12.641 1 97.38 389 ILE B N 1
ATOM 6764 C CA . ILE B 1 389 ? -2.697 6.508 13.648 1 97.38 389 ILE B CA 1
ATOM 6765 C C . ILE B 1 389 ? -3.717 7.59 13.297 1 97.38 389 ILE B C 1
ATOM 6767 O O . ILE B 1 389 ? -3.354 8.75 13.086 1 97.38 389 ILE B O 1
ATOM 6771 N N . ALA B 1 390 ? -4.938 7.188 13.211 1 97.94 390 ALA B N 1
ATOM 6772 C CA . ALA B 1 390 ? -6 8.109 12.812 1 97.94 390 ALA B CA 1
ATOM 6773 C C . ALA B 1 390 ? -6.902 8.453 14 1 97.94 390 ALA B C 1
ATOM 6775 O O . ALA B 1 390 ? -7.258 7.574 14.789 1 97.94 390 ALA B O 1
ATOM 6776 N N . VAL B 1 391 ? -7.246 9.734 14.125 1 97.12 391 VAL B N 1
ATOM 6777 C CA . VAL B 1 391 ? -8.125 10.188 15.203 1 97.12 391 VAL B CA 1
ATOM 6778 C C . VAL B 1 391 ? -8.984 11.352 14.719 1 97.12 391 VAL B C 1
ATOM 6780 O O . VAL B 1 391 ? -8.484 12.281 14.086 1 97.12 391 VAL B O 1
ATOM 6783 N N . PRO B 1 392 ? -10.266 11.32 14.938 1 95.25 392 PRO B N 1
ATOM 6784 C CA . PRO B 1 392 ? -11.125 12.445 14.57 1 95.25 392 PRO B CA 1
ATOM 6785 C C . PRO B 1 392 ? -11.047 13.602 15.562 1 95.25 392 PRO B C 1
ATOM 6787 O O . PRO B 1 392 ? -10.906 13.367 16.766 1 95.25 392 PRO B O 1
ATOM 6790 N N . VAL B 1 393 ? -11.148 14.797 15.078 1 92.38 393 VAL B N 1
ATOM 6791 C CA . VAL B 1 393 ? -11.156 15.992 15.922 1 92.38 393 VAL B CA 1
ATOM 6792 C C . VAL B 1 393 ? -12.227 16.953 15.43 1 92.38 393 VAL B C 1
ATOM 6794 O O . VAL B 1 393 ? -12.492 17.047 14.227 1 92.38 393 VAL B O 1
ATOM 6797 N N . PRO B 1 394 ? -12.836 17.625 16.344 1 82.19 394 PRO B N 1
ATOM 6798 C CA . PRO B 1 394 ? -13.836 18.609 15.93 1 82.19 394 PRO B CA 1
ATOM 6799 C C . PRO B 1 394 ? -13.219 19.922 15.438 1 82.19 394 PRO B C 1
ATOM 6801 O O . PRO B 1 394 ? -13.836 20.641 14.641 1 82.19 394 PRO B O 1
ATOM 6804 N N . GLN B 1 395 ? -12.141 20.281 16.016 1 83.06 395 GLN B N 1
ATOM 6805 C CA . GLN B 1 395 ? -11.398 21.484 15.625 1 83.06 395 GLN B CA 1
ATOM 6806 C C . GLN B 1 395 ? -9.938 21.141 15.336 1 83.06 395 GLN B C 1
ATOM 6808 O O . GLN B 1 395 ? -9.227 20.641 16.219 1 83.06 395 GLN B O 1
ATOM 6813 N N . VAL B 1 396 ? -9.562 21.578 14.211 1 90 396 VAL B N 1
ATOM 6814 C CA . VAL B 1 396 ? -8.266 21.094 13.727 1 90 396 VAL B CA 1
ATOM 6815 C C . VAL B 1 396 ? -7.16 22.047 14.188 1 90 396 VAL B C 1
ATOM 6817 O O . VAL B 1 396 ? -6.004 21.625 14.32 1 90 396 VAL B O 1
ATOM 6820 N N . ASP B 1 397 ? -7.535 23.234 14.5 1 90.81 397 ASP B N 1
ATOM 6821 C CA . ASP B 1 397 ? -6.512 24.203 14.867 1 90.81 397 ASP B CA 1
ATOM 6822 C C . ASP B 1 397 ? -5.801 23.797 16.156 1 90.81 397 ASP B C 1
ATOM 6824 O O . ASP B 1 397 ? -6.445 23.391 17.125 1 90.81 397 ASP B O 1
ATOM 6828 N N . GLY B 1 398 ? -4.508 23.844 16.141 1 93.75 398 GLY B N 1
ATOM 6829 C CA . GLY B 1 398 ? -3.711 23.5 17.297 1 93.75 398 GLY B CA 1
ATOM 6830 C C . GLY B 1 398 ? -2.416 22.781 16.953 1 93.75 398 GLY B C 1
ATOM 6831 O O . GLY B 1 398 ? -1.929 22.906 15.82 1 93.75 398 GLY B O 1
ATOM 6832 N N . GLU B 1 399 ? -1.87 22.219 18 1 96.69 399 GLU B N 1
ATOM 6833 C CA . GLU B 1 399 ? -0.64 21.453 17.828 1 96.69 399 GLU B CA 1
ATOM 6834 C C . GLU B 1 399 ? -0.844 19.984 18.203 1 96.69 399 GLU B C 1
ATOM 6836 O O . GLU B 1 399 ? -1.618 19.672 19.109 1 96.69 399 GLU B O 1
ATOM 6841 N N . TYR B 1 400 ? -0.166 19.141 17.5 1 97.44 400 TYR B N 1
ATOM 6842 C CA . TYR B 1 400 ? -0.35 17.719 17.703 1 97.44 400 TYR B CA 1
ATOM 6843 C C . TYR B 1 400 ? 0.986 17.016 17.922 1 97.44 400 TYR B C 1
ATOM 6845 O O . TYR B 1 400 ? 1.986 17.359 17.281 1 97.44 400 TYR B O 1
ATOM 6853 N N . ILE B 1 401 ? 0.978 16.031 18.812 1 97.62 401 ILE B N 1
ATOM 6854 C CA . ILE B 1 401 ? 2.15 15.188 19.047 1 97.62 401 ILE B CA 1
ATOM 6855 C C . ILE B 1 401 ? 1.715 13.742 19.281 1 97.62 401 ILE B C 1
ATOM 6857 O O . ILE B 1 401 ? 0.534 13.477 19.516 1 97.62 401 ILE B O 1
ATOM 6861 N N . LEU B 1 402 ? 2.66 12.836 19.094 1 97.44 402 LEU B N 1
ATOM 6862 C CA . LEU B 1 402 ? 2.477 11.445 19.5 1 97.44 402 LEU B CA 1
ATOM 6863 C C . LEU B 1 402 ? 3.109 11.188 20.859 1 97.44 402 LEU B C 1
ATOM 6865 O O . LEU B 1 402 ? 4.227 11.641 21.125 1 97.44 402 LEU B O 1
ATOM 6869 N N . VAL B 1 403 ? 2.395 10.477 21.672 1 96.88 403 VAL B N 1
ATOM 6870 C CA . VAL B 1 403 ? 2.916 10.094 22.984 1 96.88 403 VAL B CA 1
ATOM 6871 C C . VAL B 1 403 ? 2.76 8.586 23.172 1 96.88 403 VAL B C 1
ATOM 6873 O O . VAL B 1 403 ? 1.875 7.965 22.578 1 96.88 403 VAL B O 1
ATOM 6876 N N . MET B 1 404 ? 3.643 8.078 23.938 1 96.69 404 MET B N 1
ATOM 6877 C CA . MET B 1 404 ? 3.684 6.637 24.141 1 96.69 404 MET B CA 1
ATOM 6878 C C . MET B 1 404 ? 3.766 6.309 25.625 1 96.69 404 MET B C 1
ATOM 6880 O O . MET B 1 404 ? 4.406 7.035 26.391 1 96.69 404 MET B O 1
ATOM 6884 N N . GLN B 1 405 ? 3.066 5.242 26.031 1 94.31 405 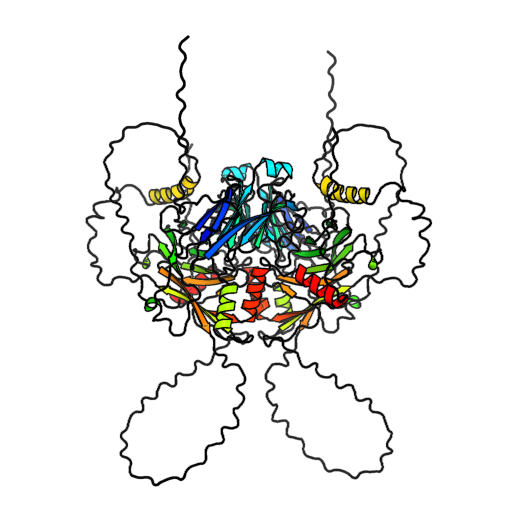GLN B N 1
ATOM 6885 C CA . GLN B 1 405 ? 3.109 4.73 27.406 1 94.31 405 GLN B CA 1
ATOM 6886 C C . GLN B 1 405 ? 3.217 3.209 27.406 1 94.31 405 GLN B C 1
ATOM 6888 O O . GLN B 1 405 ? 2.572 2.527 26.609 1 94.31 405 GLN B O 1
ATOM 6893 N N . MET B 1 406 ? 4.113 2.754 28.25 1 92.94 406 MET B N 1
ATOM 6894 C CA . MET B 1 406 ? 4.215 1.307 28.422 1 92.94 406 MET B CA 1
ATOM 6895 C C . MET B 1 406 ? 2.969 0.751 29.094 1 92.94 406 MET B C 1
ATOM 6897 O O . MET B 1 406 ? 2.475 1.333 30.062 1 92.94 406 MET B O 1
ATOM 6901 N N . MET B 1 407 ? 2.469 -0.279 28.453 1 88.94 407 MET B N 1
ATOM 6902 C CA . MET B 1 407 ? 1.319 -0.925 29.078 1 88.94 407 MET B CA 1
ATOM 6903 C C . MET B 1 407 ? 1.766 -2.039 30.031 1 88.94 407 MET B C 1
ATOM 6905 O O . MET B 1 407 ? 2.666 -2.812 29.688 1 88.94 407 MET B O 1
ATOM 6909 N N . ASN B 1 408 ? 1.694 -1.913 31.359 1 68.25 408 ASN B N 1
ATOM 6910 C CA . ASN B 1 408 ? 2.068 -2.93 32.344 1 68.25 408 ASN B CA 1
ATOM 6911 C C . ASN B 1 408 ? 1.198 -4.176 32.219 1 68.25 408 ASN B C 1
ATOM 6913 O O . ASN B 1 408 ? -0.013 -4.074 32 1 68.25 408 ASN B O 1
ATOM 6917 N N . GLY B 1 409 ? 1.652 -5.227 31.688 1 52.25 409 GLY B N 1
ATOM 6918 C CA . GLY B 1 409 ? 1.059 -6.551 31.609 1 52.25 409 GLY B CA 1
ATOM 6919 C C . GLY B 1 409 ? 0.343 -6.953 32.906 1 52.25 409 GLY B C 1
ATOM 6920 O O . GLY B 1 409 ? 0.979 -7.363 33.875 1 52.25 409 GLY B O 1
ATOM 6921 N N . ALA B 1 410 ? -0.471 -6.434 33.625 1 37.78 410 ALA B N 1
ATOM 6922 C CA . ALA B 1 410 ? -1.103 -7.305 34.625 1 37.78 410 ALA B CA 1
ATOM 6923 C C . ALA B 1 410 ? -1.561 -8.617 33.969 1 37.78 410 ALA B C 1
ATOM 6925 O O . ALA B 1 410 ? -2.127 -9.477 34.656 1 37.78 410 ALA B O 1
ATOM 6926 N N . ALA B 1 411 ? -1.728 -8.75 32.781 1 32.69 411 ALA B N 1
ATOM 6927 C CA . ALA B 1 411 ? -2.254 -10.078 32.469 1 32.69 411 ALA B CA 1
ATOM 6928 C C . ALA B 1 411 ? -1.151 -11.133 32.531 1 32.69 411 ALA B C 1
ATOM 6930 O O . ALA B 1 411 ? -1.324 -12.25 32.031 1 32.69 411 ALA B O 1
ATOM 6931 N N . ALA B 1 412 ? 0.167 -10.922 32.688 1 30.19 412 ALA B N 1
ATOM 6932 C CA . ALA B 1 412 ? 0.836 -12.211 32.906 1 30.19 412 ALA B CA 1
ATOM 6933 C C . ALA B 1 412 ? 0.144 -13.023 33.969 1 30.19 412 ALA B C 1
ATOM 6935 O O . ALA B 1 412 ? -0.7 -12.508 34.719 1 30.19 412 ALA B O 1
ATOM 6936 N N . GLN B 1 413 ? 1.018 -14.141 34.625 1 25.92 413 GLN B N 1
ATOM 6937 C CA . GLN B 1 413 ? 0.768 -15.234 35.562 1 25.92 413 GLN B CA 1
ATOM 6938 C C . GLN B 1 413 ? 0.375 -14.703 36.938 1 25.92 413 GLN B C 1
ATOM 6940 O O . GLN B 1 413 ? 1.189 -14.086 37.625 1 25.92 413 GLN B O 1
ATOM 6945 N N . LEU B 1 414 ? -0.657 -14.188 37.062 1 27.23 414 LEU B N 1
ATOM 6946 C CA . LEU B 1 414 ? -1.074 -14.352 38.469 1 27.23 414 LEU B CA 1
ATOM 6947 C C . LEU B 1 414 ? -0.626 -15.695 39 1 27.23 414 LEU B C 1
ATOM 6949 O O . LEU B 1 414 ? -1.228 -16.734 38.688 1 27.23 414 LEU B O 1
ATOM 6953 N N . GLN B 1 415 ? 0.714 -16 38.906 1 22.92 415 GLN B N 1
ATOM 6954 C CA . GLN B 1 415 ? 1.08 -17.062 39.844 1 22.92 415 GLN B CA 1
ATOM 6955 C C . GLN B 1 415 ? 0.492 -16.812 41.219 1 22.92 415 GLN B C 1
ATOM 6957 O O . GLN B 1 415 ? 0.623 -15.711 41.75 1 22.92 415 GLN B O 1
ATOM 6962 N N . PRO B 1 416 ? -0.396 -17.641 41.594 1 27.3 416 PRO B N 1
ATOM 6963 C CA . PRO B 1 416 ? -0.852 -17.578 43 1 27.3 416 PRO B CA 1
ATOM 6964 C C . PRO B 1 416 ? 0.298 -17.406 43.969 1 27.3 416 PRO B C 1
ATOM 6966 O O . PRO B 1 416 ? 1.22 -18.219 44 1 27.3 416 PRO B O 1
ATOM 6969 N N . THR B 1 417 ? 0.887 -16.281 43.969 1 25.83 417 THR B N 1
ATOM 6970 C CA . THR B 1 417 ? 1.787 -16.172 45.125 1 25.83 417 THR B CA 1
ATOM 6971 C C . THR B 1 417 ? 1.191 -16.859 46.344 1 25.83 417 THR B C 1
ATOM 6973 O O . THR B 1 417 ? 0.183 -16.406 46.875 1 25.83 417 THR B O 1
ATOM 6976 N N . GLN B 1 418 ? 1.281 -18.219 46.188 1 22.94 418 GLN B N 1
ATOM 6977 C CA . GLN B 1 418 ? 0.876 -19.078 47.312 1 22.94 418 GLN B CA 1
ATOM 6978 C C . GLN B 1 418 ? 1.387 -18.547 48.625 1 22.94 418 GLN B C 1
ATOM 6980 O O . GLN B 1 418 ? 0.821 -18.844 49.688 1 22.94 418 GLN B O 1
ATOM 6985 N N . ASP B 1 419 ? 2.713 -18.203 48.5 1 23.53 419 ASP B N 1
ATOM 6986 C CA . ASP B 1 419 ? 3.291 -18.594 49.781 1 23.53 419 ASP B CA 1
ATOM 6987 C C . ASP B 1 419 ? 2.934 -17.578 50.875 1 23.53 419 ASP B C 1
ATOM 6989 O O . ASP B 1 419 ? 3.67 -17.422 51.844 1 23.53 419 ASP B O 1
ATOM 6993 N N . GLN B 1 420 ? 2.33 -16.453 50.438 1 24.16 420 GLN B N 1
ATOM 6994 C CA . GLN B 1 420 ? 2.416 -15.57 51.594 1 24.16 420 GLN B CA 1
ATOM 6995 C C . GLN B 1 420 ? 1.783 -16.219 52.812 1 24.16 420 GLN B C 1
ATOM 6997 O O . GLN B 1 420 ? 0.603 -16.562 52.812 1 24.16 420 GLN B O 1
ATOM 7002 N N . THR B 1 421 ? 2.66 -16.953 53.469 1 24.28 421 THR B N 1
ATOM 7003 C CA . THR B 1 421 ? 2.381 -17.531 54.781 1 24.28 421 THR B CA 1
ATOM 7004 C C . THR B 1 421 ? 1.609 -16.547 55.656 1 24.28 421 THR B C 1
ATOM 7006 O O . THR B 1 421 ? 2.02 -15.398 55.812 1 24.28 421 THR B O 1
ATOM 7009 N N . PRO B 1 422 ? 0.352 -16.828 55.781 1 27.11 422 PRO B N 1
ATOM 7010 C CA . PRO B 1 422 ? -0.513 -15.945 56.562 1 27.11 422 PRO B CA 1
ATOM 7011 C C . PRO B 1 422 ? 0.099 -15.57 57.906 1 27.11 422 PRO B C 1
ATOM 7013 O O . PRO B 1 422 ? 0.523 -16.438 58.688 1 27.11 422 PRO B O 1
ATOM 7016 N N . PRO B 1 423 ? 0.908 -14.508 57.875 1 24.8 423 PRO B N 1
ATOM 7017 C CA . PRO B 1 423 ? 1.569 -14.227 59.156 1 24.8 423 PRO B CA 1
ATOM 7018 C C . PRO B 1 423 ? 0.673 -14.5 60.375 1 24.8 423 PRO B C 1
ATOM 7020 O O . PRO B 1 423 ? -0.555 -14.469 60.25 1 24.8 423 PRO B O 1
ATOM 7023 N N . ALA B 1 424 ? 1.327 -15.117 61.406 1 20.62 424 ALA B N 1
ATOM 7024 C CA . ALA B 1 424 ? 0.815 -15.641 62.656 1 20.62 424 ALA B CA 1
ATOM 7025 C C . ALA B 1 424 ? -0.036 -14.594 63.375 1 20.62 424 ALA B C 1
ATOM 7027 O O . ALA B 1 424 ? 0.232 -13.398 63.281 1 20.62 424 ALA B O 1
ATOM 7028 N N . GLU B 1 425 ? -1.295 -14.969 63.75 1 23.5 425 GLU B N 1
ATOM 7029 C CA . GLU B 1 425 ? -2.422 -14.312 64.438 1 23.5 425 GLU B CA 1
ATOM 7030 C C . GLU B 1 425 ? -1.989 -13.648 65.75 1 23.5 425 GLU B C 1
ATOM 7032 O O . GLU B 1 425 ? -1.583 -14.328 66.688 1 23.5 425 GLU B O 1
ATOM 7037 N N . ALA B 1 426 ? -1.006 -12.68 65.625 1 23.53 426 ALA B N 1
ATOM 7038 C CA . ALA B 1 426 ? -0.552 -12.164 66.938 1 23.53 426 ALA B CA 1
ATOM 7039 C C . ALA B 1 426 ? -1.734 -11.828 67.812 1 23.53 426 ALA B C 1
ATOM 7041 O O . ALA B 1 426 ? -2.809 -11.461 67.375 1 23.53 426 ALA B O 1
ATOM 7042 N N . PRO B 1 427 ? -1.561 -12.117 69.188 1 25.33 427 PRO B N 1
ATOM 7043 C CA . PRO B 1 427 ? -2.564 -12.164 70.25 1 25.33 427 PRO B CA 1
ATOM 7044 C C . PRO B 1 427 ? -3.281 -10.828 70.438 1 25.33 427 PRO B C 1
ATOM 7046 O O . PRO B 1 427 ? -2.719 -9.773 70.125 1 25.33 427 PRO B O 1
ATOM 7049 N N . GLN B 1 428 ? -4.676 -10.883 70.438 1 22.02 428 GLN B N 1
ATOM 7050 C CA . GLN B 1 428 ? -5.738 -9.883 70.5 1 22.02 428 GLN B CA 1
ATOM 7051 C C . GLN B 1 428 ? -5.598 -9.016 71.75 1 22.02 428 GLN B C 1
ATOM 7053 O O . GLN B 1 428 ? -5.73 -9.508 72.875 1 22.02 428 GLN B O 1
ATOM 7058 N N . ALA B 1 429 ? -4.508 -8.258 71.875 1 24.81 429 ALA B N 1
ATOM 7059 C CA . ALA B 1 429 ? -4.434 -7.5 73.125 1 24.81 429 ALA B CA 1
ATOM 7060 C C . ALA B 1 429 ? -5.723 -6.723 73.375 1 24.81 429 ALA B C 1
ATOM 7062 O O . ALA B 1 429 ? -6.438 -6.379 72.438 1 24.81 429 ALA B O 1
ATOM 7063 N N . PRO B 1 430 ? -6.039 -6.496 74.688 1 25.7 430 PRO B N 1
ATOM 7064 C CA . PRO B 1 430 ? -7.32 -6.082 75.25 1 25.7 430 PRO B CA 1
ATOM 7065 C C . PRO B 1 430 ? -7.762 -4.699 74.812 1 25.7 430 PRO B C 1
ATOM 7067 O O . PRO B 1 430 ? -6.93 -3.893 74.375 1 25.7 430 PRO B O 1
ATOM 7070 N N . GLU B 1 431 ? -9.078 -4.516 74.562 1 24.75 431 GLU B N 1
ATOM 7071 C CA . GLU B 1 431 ? -9.984 -3.574 73.875 1 24.75 431 GLU B CA 1
ATOM 7072 C C . GLU B 1 431 ? -9.945 -2.211 74.562 1 24.75 431 GLU B C 1
ATOM 7074 O O . GLU B 1 431 ? -10.516 -2.029 75.625 1 24.75 431 GLU B O 1
ATOM 7079 N N . GLY B 1 432 ? -8.797 -1.743 75.062 1 23.42 432 GLY B N 1
ATOM 7080 C CA . GLY B 1 432 ? -9.047 -0.518 75.75 1 23.42 432 GLY B CA 1
ATOM 7081 C C . GLY B 1 432 ? -9.93 0.465 75 1 23.42 432 GLY B C 1
ATOM 7082 O O . GLY B 1 432 ? -10.094 0.357 73.812 1 23.42 432 GLY B O 1
ATOM 7083 N N . GLU B 1 433 ? -10.742 1.346 75.812 1 26.59 433 GLU B N 1
ATOM 7084 C CA . GLU B 1 433 ? -11.883 2.221 75.562 1 26.59 433 GLU B CA 1
ATOM 7085 C C . GLU B 1 433 ? -11.562 3.273 74.5 1 26.59 433 GLU B C 1
ATOM 7087 O O . GLU B 1 433 ? -10.852 4.246 74.812 1 26.59 433 GLU B O 1
ATOM 7092 N N . GLN B 1 434 ? -11 2.902 73.438 1 22.88 434 GLN B N 1
ATOM 7093 C CA . GLN B 1 434 ? -10.43 3.947 72.625 1 22.88 434 GLN B CA 1
ATOM 7094 C C . GLN B 1 434 ? -11.516 4.871 72.062 1 22.88 434 GLN B C 1
ATOM 7096 O O . GLN B 1 434 ? -12.609 4.414 71.75 1 22.88 434 GLN B O 1
ATOM 7101 N N . THR B 1 435 ? -11.469 6.133 72.562 1 23.72 435 THR B N 1
ATOM 7102 C CA . THR B 1 435 ? -12.273 7.277 72.188 1 23.72 435 THR B CA 1
ATOM 7103 C C . THR B 1 435 ? -12.398 7.328 70.688 1 23.72 435 THR B C 1
ATOM 7105 O O . THR B 1 435 ? -11.414 7.184 69.938 1 23.72 435 THR B O 1
ATOM 7108 N N . ALA B 1 436 ? -13.594 6.961 70.188 1 24 436 ALA B N 1
ATOM 7109 C CA . ALA B 1 436 ? -14.078 6.762 68.875 1 24 436 ALA B CA 1
ATOM 7110 C C . ALA B 1 436 ? -13.805 7.988 68 1 24 436 ALA B C 1
ATOM 7112 O O . ALA B 1 436 ? -14.508 8.992 68.062 1 24 436 ALA B O 1
ATOM 7113 N N . ASN B 1 437 ? -12.555 8.578 68.188 1 20.12 437 ASN B N 1
ATOM 7114 C CA . ASN B 1 437 ? -12.469 9.68 67.25 1 20.12 437 ASN B CA 1
ATOM 7115 C C . ASN B 1 437 ? -12.867 9.242 65.875 1 20.12 437 ASN B C 1
ATOM 7117 O O . ASN B 1 437 ? -12.344 8.25 65.312 1 20.12 437 ASN B O 1
ATOM 7121 N N . ASN B 1 438 ? -14.156 9.414 65.562 1 24.28 438 ASN B N 1
ATOM 7122 C CA . ASN B 1 438 ? -14.828 9.172 64.312 1 24.28 438 ASN B CA 1
ATOM 7123 C C . ASN B 1 438 ? -14 9.672 63.125 1 24.28 438 ASN B C 1
ATOM 7125 O O . ASN B 1 438 ? -14.109 10.828 62.719 1 24.28 438 ASN B O 1
ATOM 7129 N N . GLY B 1 439 ? -12.688 9.594 63.312 1 22.89 439 GLY B N 1
ATOM 7130 C CA . GLY B 1 439 ? -12.039 10.031 62.062 1 22.89 439 GLY B CA 1
ATOM 7131 C C . GLY B 1 439 ? -12.539 9.305 60.844 1 22.89 439 GLY B C 1
ATOM 7132 O O . GLY B 1 439 ? -12.578 8.078 60.812 1 22.89 439 GLY B O 1
ATOM 7133 N N . THR B 1 440 ? -13.578 9.906 60.312 1 27.72 440 THR B N 1
ATOM 7134 C CA . THR B 1 440 ? -14.062 9.5 59 1 27.72 440 THR B CA 1
ATOM 7135 C C . THR B 1 440 ? -12.898 9.18 58.062 1 27.72 440 THR B C 1
ATOM 7137 O O . THR B 1 440 ? -12.102 10.062 57.75 1 27.72 440 THR B O 1
ATOM 7140 N N . GLU B 1 441 ? -12.234 8.141 58.438 1 27.27 441 GLU B N 1
ATOM 7141 C CA . GLU B 1 441 ? -11.297 7.668 57.406 1 27.27 441 GLU B CA 1
ATOM 7142 C C . GLU B 1 441 ? -11.93 7.68 56.031 1 27.27 441 GLU B C 1
ATOM 7144 O O . GLU B 1 441 ? -12.969 7.051 55.812 1 27.27 441 GLU B O 1
ATOM 7149 N N . THR B 1 442 ? -11.883 8.82 55.469 1 26.38 442 THR B N 1
ATOM 7150 C CA . THR B 1 442 ? -12.258 8.891 54.062 1 26.38 442 THR B CA 1
ATOM 7151 C C . THR B 1 442 ? -11.711 7.68 53.281 1 26.38 442 THR B C 1
ATOM 7153 O O . THR B 1 442 ? -10.516 7.398 53.344 1 26.38 442 THR B O 1
ATOM 7156 N N . ALA B 1 443 ? -12.531 6.688 53.312 1 27.72 443 ALA B N 1
ATOM 7157 C CA . ALA B 1 443 ? -12.305 5.543 52.438 1 27.72 443 ALA B CA 1
ATOM 7158 C C . ALA B 1 443 ? -11.602 5.969 51.125 1 27.72 443 ALA B C 1
ATOM 7160 O O . ALA B 1 443 ? -12.047 6.887 50.438 1 27.72 443 ALA B O 1
ATOM 7161 N N . GLN B 1 444 ? -10.328 5.957 51.281 1 26.25 444 GLN B N 1
ATOM 7162 C CA . GLN B 1 444 ? -9.648 6.164 50 1 26.25 444 GLN B CA 1
ATOM 7163 C C . GLN B 1 444 ? -10.375 5.453 48.875 1 26.25 444 GLN B C 1
ATOM 7165 O O . GLN B 1 444 ? -10.758 4.289 49 1 26.25 444 GLN B O 1
ATOM 7170 N N . PRO B 1 445 ? -11.164 6.199 48.125 1 29.17 445 PRO B N 1
ATOM 7171 C CA . PRO B 1 445 ? -11.781 5.484 47 1 29.17 445 PRO B CA 1
ATOM 7172 C C . PRO B 1 445 ? -10.875 4.395 46.406 1 29.17 445 PRO B C 1
ATOM 7174 O O . PRO B 1 445 ? -9.672 4.602 46.281 1 29.17 445 PRO B O 1
ATOM 7177 N N . GLU B 1 446 ? -11.055 3.182 46.938 1 30.61 446 GLU B N 1
ATOM 7178 C CA . GLU B 1 446 ? -10.43 2.086 46.188 1 30.61 446 GLU B CA 1
ATOM 7179 C C . GLU B 1 446 ? -10.352 2.404 44.719 1 30.61 446 GLU B C 1
ATOM 7181 O O . GLU B 1 446 ? -11.367 2.658 44.062 1 30.61 446 GLU B O 1
ATOM 7186 N N . ARG B 1 447 ? -9.391 3.145 44.312 1 31.16 447 ARG B N 1
ATOM 7187 C CA . ARG B 1 447 ? -9.188 3.133 42.844 1 31.16 447 ARG B CA 1
ATOM 7188 C C . ARG B 1 447 ? -9.586 1.788 42.25 1 31.16 447 ARG B C 1
ATOM 7190 O O . ARG B 1 447 ? -8.938 0.771 42.5 1 31.16 447 ARG B O 1
ATOM 7197 N N . ARG B 1 448 ? -10.891 1.514 42.219 1 31.56 448 ARG B N 1
ATOM 7198 C CA . ARG B 1 448 ? -11.344 0.383 41.438 1 31.56 448 ARG B CA 1
ATOM 7199 C C . ARG B 1 448 ? -10.359 0.092 40.281 1 31.56 448 ARG B C 1
ATOM 7201 O O . ARG B 1 448 ? -10.055 0.975 39.5 1 31.56 448 ARG B O 1
ATOM 7208 N N . GLN B 1 449 ? -9.469 -0.704 40.5 1 32.16 449 GLN B N 1
ATOM 7209 C CA . GLN B 1 449 ? -8.68 -1.298 39.438 1 32.16 449 GLN B CA 1
ATOM 7210 C C . GLN B 1 449 ? -9.508 -1.431 38.156 1 32.16 449 GLN B C 1
ATOM 7212 O O . GLN B 1 449 ? -10.562 -2.07 38.156 1 32.16 449 GLN B O 1
ATOM 7217 N N . GLU B 1 450 ? -9.727 -0.379 37.438 1 35.97 450 GLU B N 1
ATOM 7218 C CA . GLU B 1 450 ? -10.383 -0.48 36.156 1 35.97 450 GLU B CA 1
ATOM 7219 C C . GLU B 1 450 ? -10.156 -1.854 35.531 1 35.97 450 GLU B C 1
ATOM 7221 O O . GLU B 1 450 ? -9.016 -2.264 35.312 1 35.97 450 GLU B O 1
ATOM 7226 N N . SER B 1 451 ? -10.789 -2.902 35.875 1 42.41 451 SER B N 1
ATOM 7227 C CA . SER B 1 451 ? -10.891 -4.203 35.219 1 42.41 451 SER B CA 1
ATOM 7228 C C . SER B 1 451 ? -10.547 -4.105 33.75 1 42.41 451 SER B C 1
ATOM 7230 O O . SER B 1 451 ? -11.078 -3.254 33.031 1 42.41 451 SER B O 1
ATOM 7232 N N . THR B 1 452 ? -9.383 -4.273 33.344 1 54.66 452 THR B N 1
ATOM 7233 C CA . THR B 1 452 ? -8.805 -4.18 32 1 54.66 452 THR B CA 1
ATOM 7234 C C . THR B 1 452 ? -9.766 -4.758 30.969 1 54.66 452 THR B C 1
ATOM 7236 O O . THR B 1 452 ? -9.922 -5.977 30.875 1 54.66 452 THR B O 1
ATOM 7239 N N . ALA B 1 453 ? -10.844 -4.172 30.625 1 78.38 453 ALA B N 1
ATOM 7240 C CA . ALA B 1 453 ? -11.852 -4.52 29.625 1 78.38 453 ALA B CA 1
ATOM 7241 C C . ALA B 1 453 ? -11.195 -4.992 28.328 1 78.38 453 ALA B C 1
ATOM 7243 O O . ALA B 1 453 ? -10.172 -4.449 27.922 1 78.38 453 ALA B O 1
ATOM 7244 N N . THR B 1 454 ? -11.484 -6.254 28.109 1 88.12 454 THR B N 1
ATOM 7245 C CA . THR B 1 454 ? -11 -6.852 26.875 1 88.12 454 THR B CA 1
ATOM 7246 C C . THR B 1 454 ? -12.031 -6.684 25.75 1 88.12 454 THR B C 1
ATOM 7248 O O . THR B 1 454 ? -13.219 -6.496 26.016 1 88.12 454 THR B O 1
ATOM 7251 N N . ASP B 1 455 ? -11.57 -6.598 24.641 1 90.06 455 ASP B N 1
ATOM 7252 C CA . ASP B 1 455 ? -12.461 -6.508 23.484 1 90.06 455 ASP B CA 1
ATOM 7253 C C . ASP B 1 455 ? -12.969 -7.887 23.078 1 90.06 455 ASP B C 1
ATOM 7255 O O . ASP B 1 455 ? -12.75 -8.875 23.781 1 90.06 455 ASP B O 1
ATOM 7259 N N . LYS B 1 456 ? -13.703 -7.898 22.016 1 91.06 456 LYS B N 1
ATOM 7260 C CA . LYS B 1 456 ? -14.336 -9.141 21.562 1 91.06 456 LYS B CA 1
ATOM 7261 C C . LYS B 1 456 ? -13.289 -10.18 21.172 1 91.06 456 LYS B C 1
ATOM 7263 O O . LYS B 1 456 ? -13.602 -11.367 21.078 1 91.06 456 LYS B O 1
ATOM 7268 N N . TYR B 1 457 ? -12.078 -9.758 20.922 1 93.19 457 TYR B N 1
ATOM 7269 C CA . TYR B 1 457 ? -11.016 -10.672 20.516 1 93.19 457 TYR B CA 1
ATOM 7270 C C . TYR B 1 457 ? -10.188 -11.109 21.719 1 93.19 457 TYR B C 1
ATOM 7272 O O . TYR B 1 457 ? -9.195 -11.836 21.578 1 93.19 457 TYR B O 1
ATOM 7280 N N . GLY B 1 458 ? -10.508 -10.586 22.938 1 90.31 458 GLY B N 1
ATOM 7281 C CA . GLY B 1 458 ? -9.797 -10.938 24.156 1 90.31 458 GLY B CA 1
ATOM 7282 C C . GLY B 1 458 ? -8.57 -10.078 24.391 1 90.31 458 GLY B C 1
ATOM 7283 O O . GLY B 1 458 ? -7.727 -10.414 25.234 1 90.31 458 GLY B O 1
ATOM 7284 N N . LEU B 1 459 ? -8.453 -9.07 23.672 1 90.06 459 LEU B N 1
ATOM 7285 C CA . LEU B 1 459 ? -7.309 -8.18 23.797 1 90.06 459 LEU B CA 1
ATOM 7286 C C . LEU B 1 459 ? -7.66 -6.957 24.641 1 90.06 459 LEU B C 1
ATOM 7288 O O . LEU B 1 459 ? -8.828 -6.559 24.703 1 90.06 459 LEU B O 1
ATOM 7292 N N . PRO B 1 460 ? -6.691 -6.383 25.281 1 90.06 460 PRO B N 1
ATOM 7293 C CA . PRO B 1 460 ? -6.961 -5.184 26.062 1 90.06 460 PRO B CA 1
ATOM 7294 C C . PRO B 1 460 ? -7.52 -4.035 25.234 1 90.06 460 PRO B C 1
ATOM 7296 O O . PRO B 1 460 ? -7.082 -3.824 24.094 1 90.06 460 PRO B O 1
ATOM 7299 N N . LYS B 1 461 ? -8.414 -3.369 25.797 1 90.62 461 LYS B N 1
ATOM 7300 C CA . LYS B 1 461 ? -8.945 -2.182 25.125 1 90.62 461 LYS B CA 1
ATOM 7301 C C . LYS B 1 461 ? -8 -0.992 25.297 1 90.62 461 LYS B C 1
ATOM 7303 O O . LYS B 1 461 ? -7.531 -0.714 26.391 1 90.62 461 LYS B O 1
ATOM 7308 N N . PRO B 1 462 ? -7.789 -0.356 24.25 1 90.88 462 PRO B N 1
ATOM 7309 C CA . PRO B 1 462 ? -6.922 0.816 24.359 1 90.88 462 PRO B CA 1
ATOM 7310 C C . PRO B 1 462 ? -7.582 1.967 25.125 1 90.88 462 PRO B C 1
ATOM 7312 O O . PRO B 1 462 ? -8.805 2.127 25.062 1 90.88 462 PRO B O 1
ATOM 7315 N N . PRO B 1 463 ? -6.742 2.707 25.859 1 85.81 463 PRO B N 1
ATOM 7316 C CA . PRO B 1 463 ? -7.285 3.955 26.406 1 85.81 463 PRO B CA 1
ATOM 7317 C C . PRO B 1 463 ? -7.832 4.879 25.312 1 85.81 463 PRO B C 1
ATOM 7319 O O . PRO B 1 463 ? -7.43 4.777 24.156 1 85.81 463 PRO B O 1
ATOM 7322 N N . GLN B 1 464 ? -8.711 5.703 25.688 1 83.62 464 GLN B N 1
ATOM 7323 C CA . GLN B 1 464 ? -9.305 6.617 24.719 1 83.62 464 GLN B CA 1
ATOM 7324 C C . GLN B 1 464 ? -8.234 7.48 24.062 1 83.62 464 GLN B C 1
ATOM 7326 O O . GLN B 1 464 ? -7.367 8.031 24.734 1 83.62 464 GLN B O 1
ATOM 7331 N N . GLY B 1 465 ? -8.336 7.551 22.766 1 87.69 465 GLY B N 1
ATOM 7332 C CA . GLY B 1 465 ? -7.406 8.359 21.984 1 87.69 465 GLY B CA 1
ATOM 7333 C C . GLY B 1 465 ? -6.109 7.633 21.656 1 87.69 465 GLY B C 1
ATOM 7334 O O . GLY B 1 465 ? -5.223 8.195 21.016 1 87.69 465 GLY B O 1
ATOM 7335 N N . ALA B 1 466 ? -6.039 6.367 22.125 1 93.94 466 ALA B N 1
ATOM 7336 C CA . ALA B 1 466 ? -4.793 5.625 21.938 1 93.94 466 ALA B CA 1
ATOM 7337 C C . ALA B 1 466 ? -5.039 4.328 21.172 1 93.94 466 ALA B C 1
ATOM 7339 O O . ALA B 1 466 ? -6.184 3.912 21 1 93.94 466 ALA B O 1
ATOM 7340 N N . VAL B 1 467 ? -3.994 3.863 20.625 1 96.62 467 VAL B N 1
ATOM 7341 C CA . VAL B 1 467 ? -3.963 2.516 20.062 1 96.62 467 VAL B CA 1
ATOM 7342 C C . VAL B 1 467 ? -2.92 1.676 20.797 1 96.62 467 VAL B C 1
ATOM 7344 O O . VAL B 1 467 ? -1.972 2.217 21.375 1 96.62 467 VAL B O 1
ATOM 7347 N N . ILE B 1 468 ? -3.166 0.42 20.812 1 96.25 468 ILE B N 1
ATOM 7348 C CA . ILE B 1 468 ? -2.203 -0.487 21.438 1 96.25 468 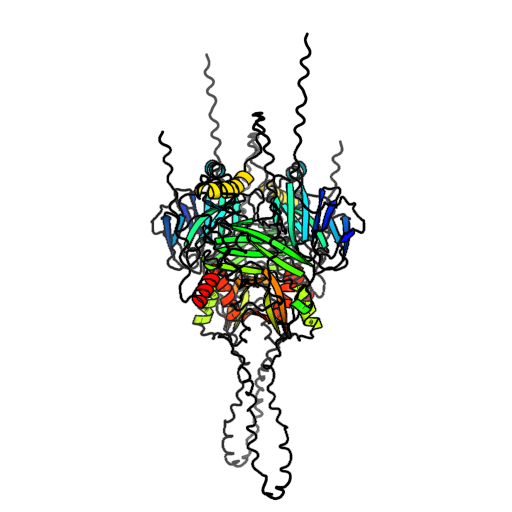ILE B CA 1
ATOM 7349 C C . ILE B 1 468 ? -1.365 -1.163 20.344 1 96.25 468 ILE B C 1
ATOM 7351 O O . ILE B 1 468 ? -1.902 -1.638 19.344 1 96.25 468 ILE B O 1
ATOM 7355 N N . MET B 1 469 ? -0.067 -1.158 20.531 1 96.56 469 MET B N 1
ATOM 7356 C CA . MET B 1 469 ? 0.852 -1.834 19.609 1 96.56 469 MET B CA 1
ATOM 7357 C C . MET B 1 469 ? 1.748 -2.811 20.375 1 96.56 469 MET B C 1
ATOM 7359 O O . MET B 1 469 ? 2.369 -2.443 21.375 1 96.56 469 MET B O 1
ATOM 7363 N N . THR B 1 470 ? 1.792 -4.023 19.922 1 95.69 470 THR B N 1
ATOM 7364 C CA . THR B 1 470 ? 2.678 -5.027 20.5 1 95.69 470 THR B CA 1
ATOM 7365 C C . THR B 1 470 ? 4.082 -4.91 19.906 1 95.69 470 THR B C 1
ATOM 7367 O O . THR B 1 470 ? 4.273 -4.301 18.859 1 95.69 470 THR B O 1
ATOM 7370 N N . MET B 1 471 ? 5.02 -5.535 20.562 1 96.81 471 MET B N 1
ATOM 7371 C CA . MET B 1 471 ? 6.383 -5.57 20.031 1 96.81 471 MET B CA 1
ATOM 7372 C C . MET B 1 471 ? 6.422 -6.293 18.688 1 96.81 471 MET B C 1
ATOM 7374 O O . MET B 1 471 ? 7.164 -5.891 17.797 1 96.81 471 MET B O 1
ATOM 7378 N N . LYS B 1 472 ? 5.633 -7.277 18.531 1 94.62 472 LYS B N 1
ATOM 7379 C CA . LYS B 1 472 ? 5.586 -8.016 17.281 1 94.62 472 LYS B CA 1
ATOM 7380 C C . LYS B 1 472 ? 5.125 -7.113 16.125 1 94.62 472 LYS B C 1
ATOM 7382 O O . LYS B 1 472 ? 5.719 -7.121 15.047 1 94.62 472 LYS B O 1
ATOM 7387 N N . GLU B 1 473 ? 4.102 -6.387 16.406 1 95.06 473 GLU B N 1
ATOM 7388 C CA . GLU B 1 473 ? 3.574 -5.48 15.391 1 95.06 473 GLU B CA 1
ATOM 7389 C C . GLU B 1 473 ? 4.613 -4.441 14.984 1 95.06 473 GLU B C 1
ATOM 7391 O O . GLU B 1 473 ? 4.789 -4.156 13.797 1 95.06 473 GLU B O 1
ATOM 7396 N N . ILE B 1 474 ? 5.297 -3.934 15.914 1 97.44 474 ILE B N 1
ATOM 7397 C CA . ILE B 1 474 ? 6.297 -2.906 15.648 1 97.44 474 ILE B CA 1
ATOM 7398 C C . ILE B 1 474 ? 7.477 -3.514 14.891 1 97.44 474 ILE B C 1
ATOM 7400 O O . ILE B 1 474 ? 8.008 -2.902 13.961 1 97.44 474 ILE B O 1
ATOM 7404 N N . ASP B 1 475 ? 7.883 -4.707 15.305 1 96.56 475 ASP B N 1
ATOM 7405 C CA . ASP B 1 475 ? 8.961 -5.387 14.594 1 96.56 475 ASP B CA 1
ATOM 7406 C C . ASP B 1 475 ? 8.586 -5.652 13.141 1 96.56 475 ASP B C 1
ATOM 7408 O O . ASP B 1 475 ? 9.414 -5.492 12.242 1 96.56 475 ASP B O 1
ATOM 7412 N N . THR B 1 476 ? 7.379 -6.027 12.945 1 95.12 476 THR B N 1
ATOM 7413 C CA . THR B 1 476 ? 6.895 -6.289 11.594 1 95.12 476 THR B CA 1
ATOM 7414 C C . THR B 1 476 ? 6.895 -5.012 10.766 1 95.12 476 THR B C 1
ATOM 7416 O O . THR B 1 476 ? 7.297 -5.02 9.594 1 95.12 476 THR B O 1
ATOM 7419 N N . MET B 1 477 ? 6.477 -3.924 11.344 1 95.88 477 MET B N 1
ATOM 7420 C CA . MET B 1 477 ? 6.453 -2.643 10.641 1 95.88 477 MET B CA 1
ATOM 7421 C C . MET B 1 477 ? 7.867 -2.16 10.344 1 95.88 477 MET B C 1
ATOM 7423 O O . MET B 1 477 ? 8.133 -1.635 9.258 1 95.88 477 MET B O 1
ATOM 7427 N N . ALA B 1 478 ? 8.758 -2.338 11.297 1 96.5 478 ALA B N 1
ATOM 7428 C CA . ALA B 1 478 ? 10.148 -1.944 11.094 1 96.5 478 ALA B CA 1
ATOM 7429 C C . ALA B 1 478 ? 10.789 -2.752 9.969 1 96.5 478 ALA B C 1
ATOM 7431 O O . ALA B 1 478 ? 11.547 -2.213 9.164 1 96.5 478 ALA B O 1
ATOM 7432 N N . ASP B 1 479 ? 10.445 -4.004 9.922 1 95.38 479 ASP B N 1
ATOM 7433 C CA . ASP B 1 479 ? 10.953 -4.852 8.852 1 95.38 479 ASP B CA 1
ATOM 7434 C C . ASP B 1 479 ? 10.406 -4.41 7.492 1 95.38 479 ASP B C 1
ATOM 7436 O O . ASP B 1 479 ? 11.117 -4.457 6.484 1 95.38 479 ASP B O 1
ATOM 7440 N N . ALA B 1 480 ? 9.18 -4.062 7.496 1 94.19 480 ALA B N 1
ATOM 7441 C CA . ALA B 1 480 ? 8.578 -3.576 6.262 1 94.19 480 ALA B CA 1
ATOM 7442 C C . ALA B 1 480 ? 9.297 -2.326 5.758 1 94.19 480 ALA B C 1
ATOM 7444 O O . ALA B 1 480 ? 9.5 -2.166 4.551 1 94.19 480 ALA B O 1
ATOM 7445 N N . VAL B 1 481 ? 9.656 -1.472 6.664 1 94.12 481 VAL B N 1
ATOM 7446 C CA . VAL B 1 481 ? 10.391 -0.267 6.281 1 94.12 481 VAL B CA 1
ATOM 7447 C C . VAL B 1 481 ? 11.742 -0.649 5.695 1 94.12 481 VAL B C 1
ATOM 7449 O O . VAL B 1 481 ? 12.156 -0.108 4.664 1 94.12 481 VAL B O 1
ATOM 7452 N N . LYS B 1 482 ? 12.359 -1.576 6.281 1 94.69 482 LYS B N 1
ATOM 7453 C CA . LYS B 1 482 ? 13.688 -2.031 5.863 1 94.69 482 LYS B CA 1
ATOM 7454 C C . LYS B 1 482 ? 13.648 -2.586 4.441 1 94.69 482 LYS B C 1
ATOM 7456 O O . LYS B 1 482 ? 14.562 -2.346 3.652 1 94.69 482 LYS B O 1
ATOM 7461 N N . TRP B 1 483 ? 12.586 -3.248 4.121 1 95.69 483 TRP B N 1
ATOM 7462 C CA . TRP B 1 483 ? 12.523 -3.957 2.848 1 95.69 483 TRP B CA 1
ATOM 7463 C C . TRP B 1 483 ? 11.602 -3.236 1.869 1 95.69 483 TRP B C 1
ATOM 7465 O O . TRP B 1 483 ? 11.062 -3.852 0.946 1 95.69 483 TRP B O 1
ATOM 7475 N N . GLY B 1 484 ? 11.383 -1.97 2.072 1 91.75 484 GLY B N 1
ATOM 7476 C CA . GLY B 1 484 ? 10.648 -1.159 1.117 1 91.75 484 GLY B CA 1
ATOM 7477 C C . GLY B 1 484 ? 9.164 -1.479 1.086 1 91.75 484 GLY B C 1
ATOM 7478 O O . GLY B 1 484 ? 8.539 -1.462 0.022 1 91.75 484 GLY B O 1
ATOM 7479 N N . GLY B 1 485 ? 8.578 -1.831 2.191 1 91.19 485 GLY B N 1
ATOM 7480 C CA . GLY B 1 485 ? 7.141 -2.059 2.291 1 91.19 485 GLY B CA 1
ATOM 7481 C C . GLY B 1 485 ? 6.73 -3.461 1.884 1 91.19 485 GLY B C 1
ATOM 7482 O O . GLY B 1 485 ? 5.539 -3.766 1.799 1 91.19 485 GLY B O 1
ATOM 7483 N N . GLN B 1 486 ? 7.707 -4.301 1.586 1 92 486 GLN B N 1
ATOM 7484 C CA . GLN B 1 486 ? 7.445 -5.68 1.191 1 92 486 GLN B CA 1
ATOM 7485 C C . GLN B 1 486 ? 8.219 -6.656 2.072 1 92 486 GLN B C 1
ATOM 7487 O O . GLN B 1 486 ? 8.914 -6.246 3.004 1 92 486 GLN B O 1
ATOM 7492 N N . LEU B 1 487 ? 7.953 -7.941 1.808 1 94.25 487 LEU B N 1
ATOM 7493 C CA . LEU B 1 487 ? 8.75 -8.969 2.465 1 94.25 487 LEU B CA 1
ATOM 7494 C C . LEU B 1 487 ? 10.172 -8.992 1.905 1 94.25 487 LEU B C 1
ATOM 7496 O O . LEU B 1 487 ? 10.406 -8.578 0.769 1 94.25 487 LEU B O 1
ATOM 7500 N N . GLY B 1 488 ? 11.039 -9.43 2.781 1 95.25 488 GLY B N 1
ATOM 7501 C CA . GLY B 1 488 ? 12.398 -9.641 2.312 1 95.25 488 GLY B CA 1
ATOM 7502 C C . GLY B 1 488 ? 12.539 -10.867 1.432 1 95.25 488 GLY B C 1
ATOM 7503 O O . GLY B 1 488 ? 13.039 -11.898 1.875 1 95.25 488 GLY B O 1
ATOM 7504 N N . ILE B 1 489 ? 12.203 -10.703 0.236 1 94.88 489 ILE B N 1
ATOM 7505 C CA . ILE B 1 489 ? 12.125 -11.82 -0.692 1 94.88 489 ILE B CA 1
ATOM 7506 C C . ILE B 1 489 ? 13.508 -12.461 -0.839 1 94.88 489 ILE B C 1
ATOM 7508 O O . ILE B 1 489 ? 13.641 -13.688 -0.771 1 94.88 489 ILE B O 1
ATOM 7512 N N . THR B 1 490 ? 14.508 -11.68 -1.068 1 93.81 490 THR B N 1
ATOM 7513 C CA . THR B 1 490 ? 15.852 -12.211 -1.234 1 93.81 490 THR B CA 1
ATOM 7514 C C . THR B 1 490 ? 16.328 -12.883 0.05 1 93.81 490 THR B C 1
ATOM 7516 O O . THR B 1 490 ? 17.062 -13.875 0.005 1 93.81 490 THR B O 1
ATOM 7519 N N . GLN B 1 491 ? 15.961 -12.344 1.125 1 94.12 491 GLN B N 1
ATOM 7520 C CA . GLN B 1 491 ? 16.281 -12.984 2.398 1 94.12 491 GLN B CA 1
ATOM 7521 C C . GLN B 1 491 ? 15.594 -14.336 2.527 1 94.12 491 GLN B C 1
ATOM 7523 O O . GLN B 1 491 ? 16.188 -15.297 3.012 1 94.12 491 GLN B O 1
ATOM 7528 N N . MET B 1 492 ? 14.352 -14.406 2.148 1 95 492 MET B N 1
ATOM 7529 C CA . MET B 1 492 ? 13.633 -15.68 2.168 1 95 492 MET B CA 1
ATOM 7530 C C . MET B 1 492 ? 14.32 -16.703 1.283 1 95 492 MET B C 1
ATOM 7532 O O . MET B 1 492 ? 14.461 -17.875 1.674 1 95 492 MET B O 1
ATOM 7536 N N . MET B 1 493 ? 14.75 -16.266 0.13 1 93.5 493 MET B N 1
ATOM 7537 C CA . MET B 1 493 ? 15.461 -17.156 -0.78 1 93.5 493 MET B CA 1
ATOM 7538 C C . MET B 1 493 ? 16.766 -17.641 -0.157 1 93.5 493 MET B C 1
ATOM 7540 O O . MET B 1 493 ? 17.078 -18.844 -0.219 1 93.5 493 MET B O 1
ATOM 7544 N N . GLN B 1 494 ? 17.484 -16.75 0.402 1 91.31 494 GLN B N 1
ATOM 7545 C CA . GLN B 1 494 ? 18.766 -17.078 1.021 1 91.31 494 GLN B CA 1
ATOM 7546 C C . GLN B 1 494 ? 18.578 -18.078 2.166 1 91.31 494 GLN B C 1
ATOM 7548 O O . GLN B 1 494 ? 19.328 -19.047 2.281 1 91.31 494 GLN B O 1
ATOM 7553 N N . ASN B 1 495 ? 17.656 -17.812 2.992 1 91.62 495 ASN B N 1
ATOM 7554 C CA . ASN B 1 495 ? 17.391 -18.719 4.109 1 91.62 495 ASN B CA 1
ATOM 7555 C C . ASN B 1 495 ? 16.984 -20.109 3.631 1 91.62 495 ASN B C 1
ATOM 7557 O O . ASN B 1 495 ? 17.391 -21.109 4.215 1 91.62 495 ASN B O 1
ATOM 7561 N N . TYR B 1 496 ? 16.25 -20.172 2.615 1 91.5 496 TYR B N 1
ATOM 7562 C CA . TYR B 1 496 ? 15.797 -21.438 2.068 1 91.5 496 TYR B CA 1
ATOM 7563 C C . TYR B 1 496 ? 16.953 -22.234 1.491 1 91.5 496 TYR B C 1
ATOM 7565 O O . TYR B 1 496 ? 17.109 -23.422 1.773 1 91.5 496 TYR B O 1
ATOM 7573 N N . VAL B 1 497 ? 17.719 -21.578 0.705 1 89.31 497 VAL B N 1
ATOM 7574 C CA . VAL B 1 497 ? 18.859 -22.25 0.084 1 89.31 497 VAL B CA 1
ATOM 7575 C C . VAL B 1 497 ? 19.844 -22.719 1.16 1 89.31 497 VAL B C 1
ATOM 7577 O O . VAL B 1 497 ? 20.375 -23.828 1.089 1 89.31 497 VAL B O 1
ATOM 7580 N N . LYS B 1 498 ? 20.047 -21.859 2.1 1 88.94 498 LYS B N 1
ATOM 7581 C CA . LYS B 1 498 ? 20.938 -22.234 3.197 1 88.94 498 LYS B CA 1
ATOM 7582 C C . LYS B 1 498 ? 20.391 -23.453 3.955 1 88.94 498 LYS B C 1
ATOM 7584 O O . LYS B 1 498 ? 21.156 -24.344 4.332 1 88.94 498 LYS B O 1
ATOM 7589 N N . ALA B 1 499 ? 19.203 -23.516 4.188 1 86.94 499 ALA B N 1
ATOM 7590 C CA . ALA B 1 499 ? 18.578 -24.625 4.898 1 86.94 499 ALA B CA 1
ATOM 7591 C C . ALA B 1 499 ? 18.656 -25.906 4.078 1 86.94 499 ALA B C 1
ATOM 7593 O O . ALA B 1 499 ? 18.797 -27 4.633 1 86.94 499 ALA B O 1
ATOM 7594 N N . GLN B 1 500 ? 18.641 -25.812 2.797 1 84.12 500 GLN B N 1
ATOM 7595 C CA . GLN B 1 500 ? 18.594 -26.984 1.924 1 84.12 500 GLN B CA 1
ATOM 7596 C C . GLN B 1 500 ? 20 -27.484 1.596 1 84.12 500 GLN B C 1
ATOM 7598 O O . GLN B 1 500 ? 20.234 -28.688 1.493 1 84.12 500 GLN B O 1
ATOM 7603 N N . THR B 1 501 ? 20.844 -26.5 1.368 1 82.62 501 THR B N 1
ATOM 7604 C CA . THR B 1 501 ? 22.141 -26.906 0.83 1 82.62 501 THR B CA 1
ATOM 7605 C C . THR B 1 501 ? 23.25 -26.656 1.851 1 82.62 501 THR B C 1
ATOM 7607 O O . THR B 1 501 ? 24.359 -27.188 1.712 1 82.62 501 THR B O 1
ATOM 7610 N N . GLY B 1 502 ? 22.984 -25.859 2.85 1 80.62 502 GLY B N 1
ATOM 7611 C CA . GLY B 1 502 ? 24.016 -25.453 3.795 1 80.62 502 GLY B CA 1
ATOM 7612 C C . GLY B 1 502 ? 24.859 -24.297 3.299 1 80.62 502 GLY B C 1
ATOM 7613 O O . GLY B 1 502 ? 25.719 -23.797 4.027 1 80.62 502 GLY B O 1
ATOM 7614 N N . ASN B 1 503 ? 24.625 -23.922 2.035 1 79.69 503 ASN B N 1
ATOM 7615 C CA . ASN B 1 503 ? 25.391 -22.828 1.434 1 79.69 503 ASN B CA 1
ATOM 7616 C C . ASN B 1 503 ? 24.531 -21.594 1.192 1 79.69 503 ASN B C 1
ATOM 7618 O O . ASN B 1 503 ? 23.312 -21.688 1.139 1 79.69 503 ASN B O 1
ATOM 7622 N N . ASP B 1 504 ? 25.297 -20.453 1.053 1 77.81 504 ASP B N 1
ATOM 7623 C CA . ASP B 1 504 ? 24.609 -19.203 0.752 1 77.81 504 ASP B CA 1
ATOM 7624 C C . ASP B 1 504 ? 24.266 -19.109 -0.734 1 77.81 504 ASP B C 1
ATOM 7626 O O . ASP B 1 504 ? 24.906 -19.75 -1.563 1 77.81 504 ASP B O 1
ATOM 7630 N N . LEU B 1 505 ? 23.156 -18.406 -0.975 1 71.38 505 LEU B N 1
ATOM 7631 C CA . LEU B 1 505 ? 22.766 -18.109 -2.35 1 71.38 505 LEU B CA 1
ATOM 7632 C C . LEU B 1 505 ? 23.844 -17.312 -3.064 1 71.38 505 LEU B C 1
ATOM 7634 O O . LEU B 1 505 ? 24.344 -16.328 -2.518 1 71.38 505 LEU B O 1
ATOM 7638 N N . SER B 1 506 ? 24.438 -17.891 -4.07 1 60.47 506 SER B N 1
ATOM 7639 C CA . SER B 1 506 ? 25.5 -17.219 -4.797 1 60.47 506 SER B CA 1
ATOM 7640 C C . SER B 1 506 ? 25.031 -15.891 -5.379 1 60.47 506 SER B C 1
ATOM 7642 O O . SER B 1 506 ? 23.891 -15.781 -5.832 1 60.47 506 SER B O 1
ATOM 7644 N N . PRO B 1 507 ? 25.875 -14.914 -5.121 1 56.44 507 PRO B N 1
ATOM 7645 C CA . PRO B 1 507 ? 25.484 -13.625 -5.703 1 56.44 507 PRO B CA 1
ATOM 7646 C C . PRO B 1 507 ? 25.297 -13.695 -7.215 1 56.44 507 PRO B C 1
ATOM 7648 O O . PRO B 1 507 ? 25.906 -14.531 -7.883 1 56.44 507 PRO B O 1
ATOM 7651 N N . ALA B 1 508 ? 24.25 -13.297 -7.855 1 48.19 508 ALA B N 1
ATOM 7652 C CA . ALA B 1 508 ? 24.078 -13.172 -9.305 1 48.19 508 ALA B CA 1
ATOM 7653 C C . ALA B 1 508 ? 25.344 -12.641 -9.953 1 48.19 508 ALA B C 1
ATOM 7655 O O . ALA B 1 508 ? 25.844 -11.57 -9.586 1 48.19 508 ALA B O 1
ATOM 7656 N N . LYS B 1 509 ? 26.312 -13.414 -10.414 1 44.16 509 LYS B N 1
ATOM 7657 C CA . LYS B 1 509 ? 27.484 -12.906 -11.109 1 44.16 509 LYS B CA 1
ATOM 7658 C C . LYS B 1 509 ? 27.094 -12.031 -12.297 1 44.16 509 LYS B C 1
ATOM 7660 O O . LYS B 1 509 ? 26.203 -12.391 -13.07 1 44.16 509 LYS B O 1
ATOM 7665 N N . ALA B 1 510 ? 27.453 -10.633 -12.227 1 38.09 510 ALA B N 1
ATOM 7666 C CA . ALA B 1 510 ? 27.438 -9.688 -13.344 1 38.09 510 ALA B CA 1
ATOM 7667 C C . ALA B 1 510 ? 27.953 -10.336 -14.625 1 38.09 510 ALA B C 1
ATOM 7669 O O . ALA B 1 510 ? 29.125 -10.711 -14.711 1 38.09 510 ALA B O 1
ATOM 7670 N N . SER B 1 511 ? 27.281 -11.078 -15.258 1 33.53 511 SER B N 1
ATOM 7671 C CA . SER B 1 511 ? 27.922 -11.359 -16.547 1 33.53 511 SER B CA 1
ATOM 7672 C C . SER B 1 511 ? 28.438 -10.086 -17.203 1 33.53 511 SER B C 1
ATOM 7674 O O . SER B 1 511 ? 27.734 -9.07 -17.234 1 33.53 511 SER B O 1
ATOM 7676 N N . ALA B 1 512 ? 29.859 -9.953 -17.406 1 31.06 512 ALA B N 1
ATOM 7677 C CA . ALA B 1 512 ? 30.562 -8.969 -18.219 1 31.06 512 ALA B CA 1
ATOM 7678 C C . ALA B 1 512 ? 29.844 -8.758 -19.562 1 31.06 512 ALA B C 1
ATOM 7680 O O . ALA B 1 512 ? 29.656 -9.711 -20.328 1 31.06 512 ALA B O 1
ATOM 7681 N N . GLY B 1 513 ? 29.047 -7.848 -19.672 1 30.16 513 GLY B N 1
ATOM 7682 C CA . GLY B 1 513 ? 28.672 -7.398 -21.016 1 30.16 513 GLY B CA 1
ATOM 7683 C C . GLY B 1 513 ? 29.844 -7.312 -21.969 1 30.16 513 GLY B C 1
ATOM 7684 O O . GLY B 1 513 ? 30.906 -6.793 -21.609 1 30.16 513 GLY B O 1
ATOM 7685 N N . ALA B 1 514 ? 29.938 -8.211 -22.984 1 27.45 514 ALA B N 1
ATOM 7686 C CA . ALA B 1 514 ? 30.703 -8.07 -24.219 1 27.45 514 ALA B CA 1
ATOM 7687 C C . ALA B 1 514 ? 30.609 -6.645 -24.766 1 27.45 514 ALA B C 1
ATOM 7689 O O . ALA B 1 514 ? 29.516 -6.152 -25.031 1 27.45 514 ALA B O 1
ATOM 7690 N N . GLU B 1 515 ? 31.578 -5.809 -24.469 1 27.58 515 GLU B N 1
ATOM 7691 C CA . GLU B 1 515 ? 31.953 -4.602 -25.203 1 27.58 515 GLU B CA 1
ATOM 7692 C C . GLU B 1 515 ? 32.031 -4.875 -26.703 1 27.58 515 GLU B C 1
ATOM 7694 O O . GLU B 1 515 ? 32.938 -5.57 -27.156 1 27.58 515 GLU B O 1
ATOM 7699 N N . THR B 1 516 ? 31.062 -5.137 -27.438 1 23.52 516 THR B N 1
ATOM 7700 C CA . THR B 1 516 ? 31.266 -4.984 -28.875 1 23.52 516 THR B CA 1
ATOM 7701 C C . THR B 1 516 ? 31.719 -3.568 -29.219 1 23.52 516 THR B C 1
ATOM 7703 O O . THR B 1 516 ? 30.969 -2.609 -29.016 1 23.52 516 THR B O 1
ATOM 7706 N N . LYS B 1 517 ? 33.031 -3.496 -29.344 1 29.02 517 LYS B N 1
ATOM 7707 C CA . LYS B 1 517 ? 33.719 -2.395 -30.016 1 29.02 517 LYS B CA 1
ATOM 7708 C C . LYS B 1 517 ? 33.219 -2.215 -31.438 1 29.02 517 LYS B C 1
ATOM 7710 O O . LYS B 1 517 ? 33.406 -3.086 -32.281 1 29.02 517 LYS B O 1
ATOM 7715 N N . ILE B 1 518 ? 32.188 -1.422 -31.562 1 20.34 518 ILE B N 1
ATOM 7716 C CA . ILE B 1 518 ? 31.984 -0.922 -32.906 1 20.34 518 ILE B CA 1
ATOM 7717 C C . ILE B 1 518 ? 33.188 -0.112 -33.344 1 20.34 518 ILE B C 1
ATOM 7719 O O . ILE B 1 518 ? 33.5 0.946 -32.781 1 20.34 518 ILE B O 1
ATOM 7723 N N . VAL B 1 519 ? 34.219 -0.748 -33.812 1 21.34 519 VAL B N 1
ATOM 7724 C CA . VAL B 1 519 ? 35.281 -0.182 -34.656 1 21.34 519 VAL B CA 1
ATOM 7725 C C . VAL B 1 519 ? 34.656 0.546 -35.844 1 21.34 519 VAL B C 1
ATOM 7727 O O . VAL B 1 519 ? 34 -0.071 -36.688 1 21.34 519 VAL B O 1
ATOM 7730 N N . VAL B 1 520 ? 34.469 1.873 -35.5 1 22.64 520 VAL B N 1
ATOM 7731 C CA . VAL B 1 520 ? 34.625 2.717 -36.688 1 22.64 520 VAL B CA 1
ATOM 7732 C C . VAL B 1 520 ? 36.125 2.91 -36.969 1 22.64 520 VAL B C 1
ATOM 7734 O O . VAL B 1 520 ? 36.906 3.172 -36.062 1 22.64 520 VAL B O 1
#

Solvent-accessible surface area (backbone atoms only — not comparable to full-atom values): 58404 Å² total; per-residue (Å²): 135,83,80,78,78,74,78,77,79,77,74,74,76,73,68,80,68,68,86,52,63,76,66,39,83,48,63,70,77,37,86,38,77,36,56,32,62,37,46,72,36,38,39,32,35,88,79,60,26,34,43,36,31,25,16,65,50,71,41,46,36,34,40,37,75,41,73,55,92,61,71,56,50,22,38,39,76,56,43,50,76,52,41,37,56,61,50,82,51,20,40,37,33,41,35,87,77,51,62,62,37,41,29,20,31,44,36,41,57,58,51,73,65,51,29,60,74,68,60,31,50,73,79,33,49,40,54,24,34,48,35,90,84,66,74,33,33,34,32,47,74,84,34,27,28,33,32,71,86,78,30,33,34,27,34,47,46,25,34,58,66,66,45,40,32,36,48,32,24,27,53,51,78,58,30,75,46,42,62,40,60,69,26,86,45,80,89,34,42,42,79,41,77,21,79,33,42,44,38,48,30,28,40,47,48,43,28,40,39,35,32,29,68,51,63,42,41,38,23,44,28,63,41,59,49,72,59,69,70,31,46,66,68,38,79,83,50,40,68,73,58,59,42,29,40,37,32,48,41,80,54,63,88,50,72,69,84,76,49,74,34,44,32,37,40,28,42,56,57,60,35,58,49,52,48,52,49,39,54,72,72,59,54,49,52,68,29,39,32,36,41,28,45,25,35,20,42,64,55,79,73,81,74,61,69,78,63,66,67,56,50,61,65,45,57,62,46,68,68,89,72,70,45,79,65,46,52,53,43,45,55,44,35,54,62,49,55,70,64,62,74,85,76,78,81,72,84,69,80,73,75,80,76,69,75,70,73,69,71,69,64,74,66,70,74,71,73,50,51,43,73,38,32,38,68,37,88,31,74,35,45,75,38,72,72,76,34,29,42,34,34,55,38,68,65,75,39,28,34,41,41,48,31,34,29,79,49,79,68,75,76,61,79,77,58,74,74,66,70,69,63,74,76,76,82,70,79,83,71,81,84,69,87,68,77,76,70,77,64,72,67,69,67,64,72,69,73,66,69,73,71,78,52,52,44,84,54,69,41,75,58,55,58,74,15,19,35,72,46,41,42,59,56,35,52,51,47,30,47,21,60,67,42,52,72,39,76,56,58,69,56,51,48,32,54,50,39,26,72,74,69,72,41,74,64,72,76,72,75,78,73,78,75,80,78,78,75,79,77,127,134,83,79,77,79,74,79,78,78,76,74,75,75,74,68,79,68,67,86,50,63,76,66,39,83,47,64,69,75,37,86,38,80,36,56,32,63,38,46,73,36,40,40,33,34,88,79,61,26,34,42,35,32,25,17,64,49,72,42,46,36,36,40,38,77,42,74,54,92,61,69,58,50,21,38,40,76,57,43,50,75,51,40,37,55,61,50,82,51,19,39,36,33,43,34,88,77,51,61,63,39,40,30,20,31,44,36,41,56,58,49,73,65,50,29,59,74,66,59,32,48,75,78,33,50,41,55,24,33,49,35,90,83,64,75,33,31,35,33,48,74,84,34,26,29,34,31,72,85,79,30,35,33,26,35,46,45,26,37,57,65,66,45,40,34,34,46,32,24,27,52,52,79,60,28,74,47,42,62,42,59,68,26,86,46,78,89,34,42,42,79,41,77,20,77,33,42,44,39,47,30,28,41,46,48,43,29,39,39,37,33,30,68,50,62,44,41,36,23,44,29,62,40,60,50,73,58,69,71,30,44,67,67,38,80,84,48,39,70,72,59,61,43,29,38,37,31,47,41,77,54,64,87,50,73,70,85,75,49,72,34,46,31,37,40,28,43,54,57,60,36,59,48,51,47,52,50,39,53,74,70,60,54,49,53,68,30,39,31,36,41,28,44,25,35,19,42,65,55,79,73,82,74,58,70,76,63,64,64,58,50,59,60,44,57,62,43,69,69,90,74,69,47,79,66,43,52,54,44,46,55,44,36,53,61,49,56,68,64,63,74,85,78,76,83,70,84,69,79,75,74,80,76,71,74,72,73,69,72,67,62,74,65,69,72,70,71,51,49,42,73,38,33,37,68,38,88,32,75,33,45,74,37,73,74,77,35,28,41,36,35,54,37,70,66,75,40,28,33,39,39,48,31,35,28,81,50,78,69,74,77,60,79,76,60,73,75,67,67,72,66,74,74,77,83,71,82,83,70,81,82,67,86,67,78,75,70,75,64,73,68,70,68,65,72,68,74,66,70,72,72,78,52,52,45,85,55,69,41,76,56,54,58,76,16,18,34,70,45,40,41,59,58,34,52,52,48,31,48,21,60,67,43,52,72,38,75,56,60,68,56,51,48,31,53,48,40,26,72,74,70,72,40,75,63,72,75,70,74,76,72,78,74,80,77,76,75,79,79,124

Foldseek 3Di:
DPPPPPPPPPPPPPPPPPVQPDADEDEAQDKDKQAQPQHKHWYAYPQRKIKIWGHNHIWIKHKHKDAQPDAQQFEPAAAADGKHFLDRIKMFMDGPDQQAIFWIKIKGAHDPVSCVVVQFDQLQKFKWFQDPVRAGTYGDPVQWDTDPVRRMIMRIGGRDDGGMIGMMGHNDPDHDHDAQEADDDPVRKDKDLQRGWHKHAHDVGWIKIKHKNHIKIKGKHKAAADDPQQAVQVPQKAFLDGIKIFMDMPCLLPDLPPIQMKMKIKAFADLVSVLVVCVVVPADQFWKKKKFKWWFGFDDDPPPPPPCCCPVVVVVPPVVPDPVVNVSVVSVCVVVVVPDDPPPPPPPDPPDPPVPCCCVVCPVVPRRTHSYIDTDQFAWDADLLRRIIIGMDRDDGTMMTMIMHTDPPPPDDPPVPPPPPPPDPPDPPDDPPPDPPVPVPPPPPPPPPPPQDADPVRHGDHDGRIDMDGSVSSVVSNCCVVCVNDDPPQVVVQVVCCVVPVDGDDDPPPDPPPPPPPDD/DPPPPDPDPPPPPPPPPPVQPDADEDEAQDKDKQAQPQHKHWYAYPQRKIKIWGHNHIWIKHKHKDAQPDAQQFEPAAAADGKHFLDRIKMFMDGPDQQAIFWIKIKGAHDPVSCVVVQFDQLQKFKWFQDPVRAGTYGDPVQWDTDPVRRMIMRIGGRDDGGMIGMMGHNDPDHDHDAQEADDDPVRKDKDLQRGWHKHAHDVGWIKIKHKNHIKIKGKHKAAADDPQQAVQVPQKAFLDGIKIFMDMPCLLPDLPPIQMKMKIKAFADLVSVLVVCVVVPADQFWKKKKFKWWFGFDDPPPPPPPCCVVVVVVVPPVPPQPVVNVSVVSVCVVVVVPDDPPPPPPPDPPDPPVPCPCVVVPVPPRRTHSYIDTDQFAWDDDLLRRIIIGMDRDDGTMMTMIMHTDPPPVDDPPVPPPPPPPDPPDPPDDPPPDPPVPVPVPPPPPPPPPQDADPVRHGDHDGRIDMDGSVSSVVSNCCVVCVNDHPPQVVVQVVCCVVPVDGDDDPPPPPPPPPPPDD

Sequence (1040 aa):
MTSGTVPALLVALLSCSLVFGQTQQVQFNQVLNINGDMALNSFQFPDRSKVETFSQKQQQLIVNQQTPAIPPNQVTGTTGQPFVGISSQSMTISTNGATDLVGAQIQMSMTPESLQAVAVQPDNTYVAMLSPDRQTWMIQESIRTVNGTDMTVRMVKRNQLDGEYMIVGRQTVETNTLVVPFGSDSATSVAIQGTGLQENEFEDGFRMSTRASQPMTMNVDVKDGIDSSMLAALQGQEIVNDYRYSVVTNLAAVTPDLNQQVTVIQMPINAVRIQKMMQTMGVPPTGQVAIAVAQRGVLQNPGGATGNLGGAAAGARARRGETRDEFRKKVARQVQAGQSGQTGQNGQTGQQTGTATTGNNPVAVSLLLAPTFTPIQADAQLDQANMRIAVPVPQVDGEYILVMQMMNGAAAQLQPTQDQTPPAEAPQAPEGEQTANNGTETAQPERRQESTATDKYGLPKPPQGAVIMTMKEIDTMADAVKWGGQLGITQMMQNYVKAQTGNDLSPAKASAGAETKIVVMTSGTVPALLVALLSCSLVFGQTQQVQFNQVLNINGDMALNSFQFPDRSKVETFSQKQQQLIVNQQTPAIPPNQVTGTTGQPFVGISSQSMTISTNGATDLVGAQIQMSMTPESLQAVAVQPDNTYVAMLSPDRQTWMIQESIRTVNGTDMTVRMVKRNQLDGEYMIVGRQTVETNTLVVPFGSDSATSVAIQGTGLQENEFEDGFRMSTRASQPMTMNVDVKDGIDSSMLAALQGQEIVNDYRYSVVTNLAAVTPDLNQQVTVIQMPINAVRIQKMMQTMGVPPTGQVAIAVAQRGVLQNPGGATGNLGGAAAGARARRGETRDEFRKKVARQVQAGQSGQTGQNGQTGQQTGTATTGNNPVAVSLLLAPTFTPIQADAQLDQANMRIAVPVPQVDGEYILVMQMMNGAAAQLQPTQDQTPPAEAPQAPEGEQTANNGTETAQPERRQESTATDKYGLPKPPQGAVIMTMKEIDTMADAVKWGGQLGITQMMQNYVKAQTGNDLSPAKASAGAETKIVV

Radius of gyration: 33.95 Å; Cα contacts (8 Å, |Δi|>4): 1989; chains: 2; bounding box: 64×121×145 Å

Secondary structure (DSSP, 8-state):
--------------------S-PEE--TT-EEEE-SSSPPEEEE-TTS-EEEEEESS-EEEEEEEE--SS-TT-EESS--S-EEESSS-EEEEE-SS---EEEEEEEEE--HHHHHHHT--GGGEEEEEE-TTSS-EE--GGGEEEETTTTEEEEEEES---EEEEEEEE--SEEE---BPP-SSGGGPEEE-SSEEEEEEBTTS-EEEEEESS-EEEEEEEEE---GGGGTTSTT-EESSSEEEEEEETTTTS-TTS---EEEEEEE--HHHHHHHHHHTT--TT-EEEEEEEEEEBP--S------TTSSTTTS---TT--HHHHHHHHHHHHHTTTS----------------------------B-SS-EE--S--EEETTTTEEEEEES---EEEEEEEEEE---SS-----------------------------------------B-TTSPBPPPTTEEEEEHHHHHHHHHHHHTTTS--HHHHHHHHHHHHHSS-----------------/--------------------S-PEE--TT-EEEE-SSSPPEEEE-TTS-EEEEEESS-EEEEEEEE--SS-TT-EESS--S-EEESSS-EEEEE-SS---EEEEEEEEE--HHHHHHHT--GGGEEEEEE-TTSS-EE--GGGEEEETTTTEEEEEEES---EEEEEEEE--SEEE---BPP-SSGGGPEEE-SSEEEEEEBTTS-EEEEEESS-EEEEEEEEE---GGGGTT-TT-EESSSEEEEEEETTTTS-TTS---EEEEEEE--HHHHHHHHHHTT--TT-EEEEEEEEEEBP--S------TTSSTTTS---TT--HHHHHHHHHHHHHTTTS----------------------------B-SS-EE--S--EEETTTTEEEEEES---EEEEEEEEEE---SS-----------------------------------------B-TTSPBPPPTTEEEEEHHHHHHHHHHHHTTTS--HHHHHHHHHHHHHSS-----------------

Nearest PDB structures (foldseek):
  4dlo-assembly1_A  TM=5.407E-01  e=4.284E-01  Homo sapiens
  5axg-assembly1_A  TM=3.615E-01  e=5.977E+00  Thermoanaerobacter pseudethanolicus ATCC 33223
  3wnp-assembly2_B  TM=1.341E-01  e=3.225E+00  Niallia circulans
  4dlo-assembly1_A  TM=5.407E-01  e=4.228E-01  Homo sapiens
  4fx5-assembly1_A  TM=3.164E-01  e=2.281E+00  Catenulispora acidiphila DSM 44928

Organism: Leptosphaeria maculans (strain JN3 / isolate v23.1.3 / race Av1-4-5-6-7-8) (NCBI:txid985895)